Protein AF-0000000069091077 (afdb_homodimer)

InterPro domains:
  IPR003347 JmjC domain [PS51184] (324-476)
  IPR003347 JmjC domain [SM00558] (313-476)
  IPR019734 Tetratricopeptide repeat [PS50005] (134-167)
  IPR041667 Cupin-like domain 8 [PF13621] (221-459)
  IPR050910 JMJD6 family arginine demethylases/lysyl-hydroxylases [PTHR12480] (164-490)

Organism: Magallana gigas (NCBI:txid29159)

Structure (mmCIF, N/CA/C/O backbone):
data_AF-0000000069091077-model_v1
#
loop_
_entity.id
_entity.type
_entity.pdbx_description
1 polymer 'JmjC domain-containing protein'
#
loop_
_atom_site.group_PDB
_atom_site.id
_atom_site.type_symbol
_atom_site.label_atom_id
_atom_site.label_alt_id
_atom_site.label_comp_id
_atom_site.label_asym_id
_atom_site.label_entity_id
_atom_site.label_seq_id
_atom_site.pdbx_PDB_ins_code
_atom_site.Cartn_x
_atom_site.Cartn_y
_atom_site.Cartn_z
_atom_site.occupancy
_atom_site.B_iso_or_equiv
_atom_site.auth_seq_id
_atom_site.auth_comp_id
_atom_site.auth_asym_id
_atom_site.auth_atom_id
_atom_site.pdbx_PDB_model_num
ATOM 1 N N . MET A 1 1 ? 5.691 22.344 3.117 1 28.27 1 MET A N 1
ATOM 2 C CA . MET A 1 1 ? 5.008 21.469 2.176 1 28.27 1 MET A CA 1
ATOM 3 C C . MET A 1 1 ? 4.82 22.156 0.825 1 28.27 1 MET A C 1
ATOM 5 O O . MET A 1 1 ? 4.289 23.25 0.753 1 28.27 1 MET A O 1
ATOM 9 N N . SER A 1 2 ? 5.535 21.812 -0.075 1 30.88 2 SER A N 1
ATOM 10 C CA . SER A 1 2 ? 5.387 22.547 -1.328 1 30.88 2 SER A CA 1
ATOM 11 C C . SER A 1 2 ? 3.928 22.594 -1.771 1 30.88 2 SER A C 1
ATOM 13 O O . SER A 1 2 ? 3.129 21.75 -1.388 1 30.88 2 SER A O 1
ATOM 15 N N . VAL A 1 3 ? 3.486 23.688 -2.383 1 35.28 3 VAL A N 1
ATOM 16 C CA . VAL A 1 3 ? 2.168 23.891 -2.971 1 35.28 3 VAL A CA 1
ATOM 17 C C . VAL A 1 3 ? 1.748 22.641 -3.744 1 35.28 3 VAL A C 1
ATOM 19 O O . VAL A 1 3 ? 0.599 22.203 -3.654 1 35.28 3 VAL A O 1
ATOM 22 N N . CYS A 1 4 ? 2.793 22.062 -4.379 1 33.25 4 CYS A N 1
ATOM 23 C CA . CYS A 1 4 ? 2.482 20.938 -5.25 1 33.25 4 CYS A CA 1
ATOM 24 C C . CYS A 1 4 ? 2.129 19.703 -4.434 1 33.25 4 CYS A C 1
ATOM 26 O O . CYS A 1 4 ? 1.194 18.969 -4.777 1 33.25 4 CYS A O 1
ATOM 28 N N . GLU A 1 5 ? 2.781 19.562 -3.34 1 34.91 5 GLU A N 1
ATOM 29 C CA . GLU A 1 5 ? 2.498 18.375 -2.543 1 34.91 5 GLU A CA 1
ATOM 30 C C . GLU A 1 5 ? 1.211 18.531 -1.741 1 34.91 5 GLU A C 1
ATOM 32 O O . GLU A 1 5 ? 0.481 17.562 -1.521 1 34.91 5 GLU A O 1
ATOM 37 N N . GLN A 1 6 ? 0.861 19.719 -1.329 1 35.22 6 GLN A N 1
ATOM 38 C CA . GLN A 1 6 ? -0.416 20.016 -0.692 1 35.22 6 GLN A CA 1
ATOM 39 C C . GLN A 1 6 ? -1.565 19.922 -1.69 1 35.22 6 GLN A C 1
ATOM 41 O O . GLN A 1 6 ? -2.652 19.453 -1.35 1 35.22 6 GLN A O 1
ATOM 46 N N . GLU A 1 7 ? -1.396 20.375 -2.885 1 38 7 GLU A N 1
ATOM 47 C CA . GLU A 1 7 ? -2.381 20.281 -3.957 1 38 7 GLU A CA 1
ATOM 48 C C . GLU A 1 7 ? -2.666 18.828 -4.324 1 38 7 GLU A C 1
ATOM 50 O O . GLU A 1 7 ? -3.82 18.453 -4.539 1 38 7 GLU A O 1
ATOM 55 N N . GLU A 1 8 ? -1.632 18.062 -4.254 1 37.5 8 GLU A N 1
ATOM 56 C CA . GLU A 1 8 ? -1.834 16.656 -4.582 1 37.5 8 GLU A CA 1
ATOM 57 C C . GLU A 1 8 ? -2.547 15.922 -3.449 1 37.5 8 GLU A C 1
ATOM 59 O O . GLU A 1 8 ? -3.451 15.125 -3.693 1 37.5 8 GLU A O 1
ATOM 64 N N . ALA A 1 9 ? -2.25 16.234 -2.164 1 40.25 9 ALA A N 1
ATOM 65 C CA . ALA A 1 9 ? -3.01 15.648 -1.062 1 40.25 9 ALA A CA 1
ATOM 66 C C . ALA A 1 9 ? -4.453 16.141 -1.062 1 40.25 9 ALA A C 1
ATOM 68 O O . ALA A 1 9 ? -5.383 15.367 -0.851 1 40.25 9 ALA A O 1
ATOM 69 N N . ALA A 1 10 ? -4.664 17.391 -1.339 1 39.47 10 ALA A N 1
ATOM 70 C CA . ALA A 1 10 ? -5.984 18.016 -1.459 1 39.47 10 ALA A CA 1
ATOM 71 C C . ALA A 1 10 ? -6.734 17.469 -2.67 1 39.47 10 ALA A C 1
ATOM 73 O O . ALA A 1 10 ? -7.941 17.219 -2.598 1 39.47 10 ALA A O 1
ATOM 74 N N . GLU A 1 11 ? -6.094 17.375 -3.801 1 41.31 11 GLU A N 1
ATOM 75 C CA . GLU A 1 11 ? -6.781 16.781 -4.945 1 41.31 11 GLU A CA 1
ATOM 76 C C . GLU A 1 11 ? -7.238 15.359 -4.645 1 41.31 11 GLU A C 1
ATOM 78 O O . GLU A 1 11 ? -8.328 14.953 -5.062 1 41.31 11 GLU A O 1
ATOM 83 N N . MET A 1 12 ? -6.52 14.688 -3.799 1 39.19 12 MET A N 1
ATOM 84 C CA . MET A 1 12 ? -6.828 13.289 -3.523 1 39.19 12 MET A CA 1
ATOM 85 C C . MET A 1 12 ? -7.977 13.172 -2.529 1 39.19 12 MET A C 1
ATOM 87 O O . MET A 1 12 ? -8.836 12.297 -2.662 1 39.19 12 MET A O 1
ATOM 91 N N . ILE A 1 13 ? -7.984 14.062 -1.438 1 38.59 13 ILE A N 1
ATOM 92 C CA . ILE A 1 13 ? -9.102 13.969 -0.506 1 38.59 13 ILE A CA 1
ATOM 93 C C . ILE A 1 13 ? -10.336 14.625 -1.116 1 38.59 13 ILE A C 1
ATOM 95 O O . ILE A 1 13 ? -11.469 14.336 -0.717 1 38.59 13 ILE A O 1
ATOM 99 N N . SER A 1 14 ? -10.234 15.602 -1.881 1 35.56 14 SER A N 1
ATOM 100 C CA . SER A 1 14 ? -11.375 16.328 -2.426 1 35.56 14 SER A CA 1
ATOM 101 C C . SER A 1 14 ? -12.383 15.383 -3.064 1 35.56 14 SER A C 1
ATOM 103 O O . SER A 1 14 ? -13.523 15.766 -3.32 1 35.56 14 SER A O 1
ATOM 105 N N . GLU A 1 15 ? -11.805 14.398 -3.805 1 35.25 15 GLU A N 1
ATOM 106 C CA . GLU A 1 15 ? -12.953 13.672 -4.332 1 35.25 15 GLU A CA 1
ATOM 107 C C . GLU A 1 15 ? -13.781 13.062 -3.205 1 35.25 15 GLU A C 1
ATOM 109 O O . GLU A 1 15 ? -14.664 12.234 -3.453 1 35.25 15 GLU A O 1
ATOM 114 N N . TRP A 1 16 ? -13.141 13.227 -2.047 1 28.7 16 TRP A N 1
ATOM 115 C CA . TRP A 1 16 ? -13.898 12.578 -0.982 1 28.7 16 TRP A CA 1
ATOM 116 C C . TRP A 1 16 ? -15.117 13.406 -0.593 1 28.7 16 TRP A C 1
ATOM 118 O O . TRP A 1 16 ? -16.172 12.859 -0.281 1 28.7 16 TRP A O 1
ATOM 128 N N . PRO A 1 17 ? -15.648 14.398 -0.264 1 31.73 17 PRO A N 1
ATOM 129 C CA . PRO A 1 17 ? -16.922 14.5 0.451 1 31.73 17 PRO A CA 1
ATOM 130 C C . PRO A 1 17 ? -18.109 13.992 -0.372 1 31.73 17 PRO A C 1
ATOM 132 O O . PRO A 1 17 ? -18.016 13.914 -1.601 1 31.73 17 PRO A O 1
ATOM 135 N N . VAL A 1 18 ? -19.125 13.555 0.386 1 27.84 18 VAL A N 1
ATOM 136 C CA . VAL A 1 18 ? -20.5 13.078 0.233 1 27.84 18 VAL A CA 1
ATOM 137 C C . VAL A 1 18 ? -21.266 13.992 -0.715 1 27.84 18 VAL A C 1
ATOM 139 O O . VAL A 1 18 ? -21.281 15.211 -0.53 1 27.84 18 VAL A O 1
ATOM 142 N N . ILE A 1 19 ? -21.438 13.516 -1.876 1 25.34 19 ILE A N 1
ATOM 143 C CA . ILE A 1 19 ? -22.5 14.016 -2.748 1 25.34 19 ILE A CA 1
ATOM 144 C C . ILE A 1 19 ? -23.75 14.32 -1.924 1 25.34 19 ILE A C 1
ATOM 146 O O . ILE A 1 19 ? -24.25 13.461 -1.2 1 25.34 19 ILE A O 1
ATOM 150 N N . GLU A 1 20 ? -23.797 15.555 -1.44 1 24.89 20 GLU A N 1
ATOM 151 C CA . GLU A 1 20 ? -25.094 16 -0.967 1 24.89 20 GLU A CA 1
ATOM 152 C C . GLU A 1 20 ? -26.219 15.438 -1.839 1 24.89 20 GLU A C 1
ATOM 154 O O . GLU A 1 20 ? -26.297 15.742 -3.031 1 24.89 20 GLU A O 1
ATOM 159 N N . GLN A 1 21 ? -26.406 14.109 -1.61 1 22.81 21 GLN A N 1
ATOM 160 C CA . GLN A 1 21 ? -27.656 13.672 -2.227 1 22.81 21 GLN A CA 1
ATOM 161 C C . GLN A 1 21 ? -28.781 14.656 -1.935 1 22.81 21 GLN A C 1
ATOM 163 O O . GLN A 1 21 ? -29.078 14.945 -0.772 1 22.81 21 GLN A O 1
ATOM 168 N N . GLU A 1 22 ? -28.812 15.688 -2.77 1 22.3 22 GLU A N 1
ATOM 169 C CA . GLU A 1 22 ? -30.031 16.484 -2.805 1 22.3 22 GLU A CA 1
ATOM 170 C C . GLU A 1 22 ? -31.266 15.602 -2.682 1 22.3 22 GLU A C 1
ATOM 172 O O . GLU A 1 22 ? -31.484 14.711 -3.504 1 22.3 22 GLU A O 1
ATOM 177 N N . VAL A 1 23 ? -31.531 15.219 -1.42 1 22.69 23 VAL A N 1
ATOM 178 C CA . VAL A 1 23 ? -32.844 14.641 -1.173 1 22.69 23 VAL A CA 1
ATOM 179 C C . VAL A 1 23 ? -33.906 15.453 -1.905 1 22.69 23 VAL A C 1
ATOM 181 O O . VAL A 1 23 ? -34.094 16.641 -1.626 1 22.69 23 VAL A O 1
ATOM 184 N N . HIS A 1 24 ? -33.875 15.203 -3.186 1 20.58 24 HIS A N 1
ATOM 185 C CA . HIS A 1 24 ? -35 15.711 -3.949 1 20.58 24 HIS A CA 1
ATOM 186 C C . HIS A 1 24 ? -36.312 15.438 -3.229 1 20.58 24 HIS A C 1
ATOM 188 O O . HIS A 1 24 ? -36.688 14.281 -3.027 1 20.58 24 HIS A O 1
ATOM 194 N N . VAL A 1 25 ? -36.406 16.203 -2.15 1 19.92 25 VAL A N 1
ATOM 195 C CA . VAL A 1 25 ? -37.781 16.188 -1.63 1 19.92 25 VAL A CA 1
ATOM 196 C C . VAL A 1 25 ? -38.781 16.391 -2.771 1 19.92 25 VAL A C 1
ATOM 198 O O . VAL A 1 25 ? -38.688 17.375 -3.502 1 19.92 25 VAL A O 1
ATOM 201 N N . PRO A 1 26 ? -39.188 15.289 -3.162 1 21.16 26 PRO A N 1
ATOM 202 C CA . PRO A 1 26 ? -40.156 15.312 -4.242 1 21.16 26 PRO A CA 1
ATOM 203 C C . PRO A 1 26 ? -41.375 16.219 -3.928 1 21.16 26 PRO A C 1
ATOM 205 O O . PRO A 1 26 ? -42.281 15.812 -3.203 1 21.16 26 PRO A O 1
ATOM 208 N N . VAL A 1 27 ? -41 17.328 -3.281 1 17.03 27 VAL A N 1
ATOM 209 C CA . VAL A 1 27 ? -42.312 17.797 -2.879 1 17.03 27 VAL A CA 1
ATOM 210 C C . VAL A 1 27 ? -43.219 17.844 -4.094 1 17.03 27 VAL A C 1
ATOM 212 O O . VAL A 1 27 ? -44.344 17.328 -4.062 1 17.03 27 VAL A O 1
ATOM 215 N N . LYS A 1 28 ? -43.219 19.078 -4.559 1 17.58 28 LYS A N 1
ATOM 216 C CA . LYS A 1 28 ? -44.438 19.875 -4.574 1 17.58 28 LYS A CA 1
ATOM 217 C C . LYS A 1 28 ? -45.375 19.406 -5.676 1 17.58 28 LYS A C 1
ATOM 219 O O . LYS A 1 28 ? -46.594 19.312 -5.465 1 17.58 28 LYS A O 1
ATOM 224 N N . LYS A 1 29 ? -45.062 19.719 -6.977 1 16.77 29 LYS A N 1
ATOM 225 C CA . LYS A 1 29 ? -45.938 20.594 -7.754 1 16.77 29 LYS A CA 1
ATOM 226 C C . LYS A 1 29 ? -47.094 19.797 -8.352 1 16.77 29 LYS A C 1
ATOM 228 O O . LYS A 1 29 ? -46.906 18.734 -8.938 1 16.77 29 LYS A O 1
ATOM 233 N N . SER A 1 30 ? -48.219 20.281 -8.117 1 15.74 30 SER A N 1
ATOM 234 C CA . SER A 1 30 ? -49.594 19.828 -8.398 1 15.74 30 SER A CA 1
ATOM 235 C C . SER A 1 30 ? -49.844 19.719 -9.898 1 15.74 30 SER A C 1
ATOM 237 O O . SER A 1 30 ? -50.469 18.781 -10.359 1 15.74 30 SER A O 1
ATOM 239 N N . SER A 1 31 ? -49.719 20.953 -10.602 1 15.88 31 SER A N 1
ATOM 240 C CA . SER A 1 31 ? -50.969 21.297 -11.312 1 15.88 31 SER A CA 1
ATOM 241 C C . SER A 1 31 ? -51.156 20.391 -12.531 1 15.88 31 SER A C 1
ATOM 243 O O . SER A 1 31 ? -50.219 19.75 -12.992 1 15.88 31 SER A O 1
ATOM 245 N N . ASN A 1 32 ? -52.281 20.844 -13.375 1 15.41 32 ASN A N 1
ATOM 246 C CA . ASN A 1 32 ? -53.438 20.375 -14.109 1 15.41 32 ASN A CA 1
ATOM 247 C C . ASN A 1 32 ? -53.062 19.922 -15.523 1 15.41 32 ASN A C 1
ATOM 249 O O . ASN A 1 32 ? -53.344 18.797 -15.922 1 15.41 32 ASN A O 1
ATOM 253 N N . SER A 1 33 ? -53.406 20.922 -16.578 1 15.84 33 SER A N 1
ATOM 254 C CA . SER A 1 33 ? -54.438 20.656 -17.562 1 15.84 33 SER A CA 1
ATOM 255 C C . SER A 1 33 ? -53.875 19.891 -18.766 1 15.84 33 SER A C 1
ATOM 257 O O . SER A 1 33 ? -52.656 19.797 -18.922 1 15.84 33 SER A O 1
ATOM 259 N N . VAL A 1 34 ? -54.531 20.297 -20 1 15.7 34 VAL A N 1
ATOM 260 C CA . VAL A 1 34 ? -55.344 19.594 -20.984 1 15.7 34 VAL A CA 1
ATOM 261 C C . VAL A 1 34 ? -54.438 19.141 -22.156 1 15.7 34 VAL A C 1
ATOM 263 O O . VAL A 1 34 ? -54.438 17.969 -22.5 1 15.7 34 VAL A O 1
ATOM 266 N N . HIS A 1 35 ? -54.562 19.984 -23.281 1 15.2 35 HIS A N 1
ATOM 267 C CA . HIS A 1 35 ? -55.219 19.484 -24.469 1 15.2 35 HIS A CA 1
ATOM 268 C C . HIS A 1 35 ? -54.25 18.781 -25.406 1 15.2 35 HIS A C 1
ATOM 270 O O . HIS A 1 35 ? -54.469 17.641 -25.812 1 15.2 35 HIS A O 1
ATOM 276 N N . LEU A 1 36 ? -53.844 19.547 -26.5 1 15.49 36 LEU A N 1
ATOM 277 C CA . LEU A 1 36 ? -54.312 19.312 -27.859 1 15.49 36 LEU A CA 1
ATOM 278 C C . LEU A 1 36 ? -53.375 18.391 -28.625 1 15.49 36 LEU A C 1
ATOM 280 O O . LEU A 1 36 ? -52.25 18.188 -28.203 1 15.49 36 LEU A O 1
ATOM 284 N N . THR A 1 37 ? -53.25 18.797 -29.922 1 14.95 37 THR A N 1
ATOM 285 C CA . THR A 1 37 ? -53.562 18.172 -31.203 1 14.95 37 THR A CA 1
ATOM 286 C C . THR A 1 37 ? -52.375 17.344 -31.703 1 14.95 37 THR A C 1
ATOM 288 O O . THR A 1 37 ? -51.281 17.469 -31.188 1 14.95 37 THR A O 1
ATOM 291 N N . LYS A 1 38 ? -52.375 17.344 -33.031 1 15.23 38 LYS A N 1
ATOM 292 C CA . LYS A 1 38 ? -52.406 16.328 -34.094 1 15.23 38 LYS A CA 1
ATOM 293 C C . LYS A 1 38 ? -51 15.914 -34.5 1 15.23 38 LYS A C 1
ATOM 295 O O . LYS A 1 38 ? -50.812 15.023 -35.312 1 15.23 38 LYS A O 1
ATOM 300 N N . ARG A 1 39 ? -50.125 16.891 -34.25 1 15.41 39 ARG A N 1
ATOM 301 C CA . ARG A 1 39 ? -49.375 16.922 -35.5 1 15.41 39 ARG A CA 1
ATOM 302 C C . ARG A 1 39 ? -48.75 15.578 -35.812 1 15.41 39 ARG A C 1
ATOM 304 O O . ARG A 1 39 ? -48.469 14.797 -34.875 1 15.41 39 ARG A O 1
ATOM 311 N N . LYS A 1 40 ? -48.375 15.602 -37.156 1 16.27 40 LYS A N 1
ATOM 312 C CA . LYS A 1 40 ? -48.094 14.789 -38.344 1 16.27 40 LYS A CA 1
ATOM 313 C C . LYS A 1 40 ? -46.875 13.906 -38.156 1 16.27 40 LYS A C 1
ATOM 315 O O . LYS A 1 40 ? -45.938 14.273 -37.438 1 16.27 40 LYS A O 1
ATOM 320 N N . HIS A 1 41 ? -47 12.781 -38.656 1 16.3 41 HIS A N 1
ATOM 321 C CA . HIS A 1 41 ? -46.438 11.438 -38.656 1 16.3 41 HIS A CA 1
ATOM 322 C C . HIS A 1 41 ? -45.031 11.438 -39.188 1 16.3 41 HIS A C 1
ATOM 324 O O . HIS A 1 41 ? -44.406 10.375 -39.281 1 16.3 41 HIS A O 1
ATOM 330 N N . LYS A 1 42 ? -44.75 12.547 -40.031 1 17.59 42 LYS A N 1
ATOM 331 C CA . LYS A 1 42 ? -43.875 12.062 -41.094 1 17.59 42 LYS A CA 1
ATOM 332 C C . LYS A 1 42 ? -42.656 11.352 -40.5 1 17.59 42 LYS A C 1
ATOM 334 O O . LYS A 1 42 ? -41.938 11.906 -39.656 1 17.59 42 LYS A O 1
ATOM 339 N N . VAL A 1 43 ? -42.594 10.117 -40.781 1 18.14 43 VAL A N 1
ATOM 340 C CA . VAL A 1 43 ? -41.844 8.945 -40.344 1 18.14 43 VAL A CA 1
ATOM 341 C C . VAL A 1 43 ? -40.375 9.086 -40.75 1 18.14 43 VAL A C 1
ATOM 343 O O . VAL A 1 43 ? -39.562 8.164 -40.562 1 18.14 43 VAL A O 1
ATOM 346 N N . GLU A 1 44 ? -40.031 10.195 -41.594 1 19.33 44 GLU A N 1
ATOM 347 C CA . GLU A 1 44 ? -38.844 9.844 -42.344 1 19.33 44 GLU A CA 1
ATOM 348 C C . GLU A 1 44 ? -37.719 9.352 -41.406 1 19.33 44 GLU A C 1
ATOM 350 O O . GLU A 1 44 ? -37.375 10.047 -40.438 1 19.33 44 GLU A O 1
ATOM 355 N N . GLU A 1 45 ? -37.625 8.07 -41.406 1 19.39 45 GLU A N 1
ATOM 356 C CA . GLU A 1 45 ? -36.844 7.23 -40.5 1 19.39 45 GLU A CA 1
ATOM 357 C C . GLU A 1 45 ? -35.344 7.496 -40.656 1 19.39 45 GLU A C 1
ATOM 359 O O . GLU A 1 45 ? -34.719 6.969 -41.594 1 19.39 45 GLU A O 1
ATOM 364 N N . GLU A 1 46 ? -34.969 8.695 -41.219 1 20.27 46 GLU A N 1
ATOM 365 C CA . GLU A 1 46 ? -33.531 8.742 -41.469 1 20.27 46 GLU A CA 1
ATOM 366 C C . GLU A 1 46 ? -32.719 8.156 -40.312 1 20.27 46 GLU A C 1
ATOM 368 O O . GLU A 1 46 ? -32.875 8.609 -39.188 1 20.27 46 GLU A O 1
ATOM 373 N N . ASN A 1 47 ? -32.5 6.922 -40.5 1 20.5 47 ASN A N 1
ATOM 374 C CA . ASN A 1 47 ? -31.812 6.078 -39.531 1 20.5 47 ASN A CA 1
ATOM 375 C C . ASN A 1 47 ? -30.453 6.648 -39.156 1 20.5 47 ASN A C 1
ATOM 377 O O . ASN A 1 47 ? -29.5 6.594 -39.938 1 20.5 47 ASN A O 1
ATOM 381 N N . ASP A 1 48 ? -30.359 7.934 -39.031 1 20.7 48 ASP A N 1
ATOM 382 C CA . ASP A 1 48 ? -29.094 8.531 -38.594 1 20.7 48 ASP A CA 1
ATOM 383 C C . ASP A 1 48 ? -28.453 7.703 -37.5 1 20.7 48 ASP A C 1
ATOM 385 O O . ASP A 1 48 ? -28.969 7.637 -36.375 1 20.7 48 ASP A O 1
ATOM 389 N N . VAL A 1 49 ? -27.875 6.629 -37.969 1 22.41 49 VAL A N 1
ATOM 390 C CA . VAL A 1 49 ? -27.188 5.742 -37.031 1 22.41 49 VAL A CA 1
ATOM 391 C C . VAL A 1 49 ? -26.234 6.559 -36.156 1 22.41 49 VAL A C 1
ATOM 393 O O . VAL A 1 49 ? -25.25 7.113 -36.625 1 22.41 49 VAL A O 1
ATOM 396 N N . GLN A 1 50 ? -26.75 7.504 -35.5 1 21.73 50 GLN A N 1
ATOM 397 C CA . GLN A 1 50 ? -26.031 8.297 -34.5 1 21.73 50 GLN A CA 1
ATOM 398 C C . GLN A 1 50 ? -25.062 7.434 -33.719 1 21.73 50 GLN A C 1
ATOM 400 O O . GLN A 1 50 ? -25.484 6.469 -33.062 1 21.73 50 GLN A O 1
ATOM 405 N N . SER A 1 51 ? -23.969 7.324 -34.344 1 20.94 51 SER A N 1
ATOM 406 C CA . SER A 1 51 ? -22.828 6.633 -33.781 1 20.94 51 SER A CA 1
ATOM 407 C C . SER A 1 51 ? -22.672 6.973 -32.281 1 20.94 51 SER A C 1
ATOM 409 O O . SER A 1 51 ? -22.406 8.117 -31.938 1 20.94 51 SER A O 1
ATOM 411 N N . PHE A 1 52 ? -23.703 6.641 -31.641 1 19.72 52 PHE A N 1
ATOM 412 C CA . PHE A 1 52 ? -23.641 6.777 -30.188 1 19.72 52 PHE A CA 1
ATOM 413 C C . PHE A 1 52 ? -22.312 6.25 -29.656 1 19.72 52 PHE A C 1
ATOM 415 O O . PHE A 1 52 ? -22.078 5.039 -29.641 1 19.72 52 PHE A O 1
ATOM 422 N N . LYS A 1 53 ? -21.312 6.859 -30.078 1 23.08 53 LYS A N 1
ATOM 423 C CA . LYS A 1 53 ? -20.094 6.629 -29.297 1 23.08 53 LYS A CA 1
ATOM 424 C C . LYS A 1 53 ? -20.391 6.512 -27.812 1 23.08 53 LYS A C 1
ATOM 426 O O . LYS A 1 53 ? -20.875 7.465 -27.188 1 23.08 53 LYS A O 1
ATOM 431 N N . THR A 1 54 ? -20.922 5.473 -27.578 1 20.53 54 THR A N 1
ATOM 432 C CA . THR A 1 54 ? -21.188 5.32 -26.141 1 20.53 54 THR A CA 1
ATOM 433 C C . THR A 1 54 ? -20.062 5.941 -25.328 1 20.53 54 THR A C 1
ATOM 435 O O . THR A 1 54 ? -18.891 5.566 -25.469 1 20.53 54 THR A O 1
ATOM 438 N N . LYS A 1 55 ? -20.062 7.23 -25.156 1 25.11 55 LYS A N 1
ATOM 439 C CA . LYS A 1 55 ? -19.328 7.75 -24 1 25.11 55 LYS A CA 1
ATOM 440 C C . LYS A 1 55 ? -19.203 6.695 -22.906 1 25.11 55 LYS A C 1
ATOM 442 O O . LYS A 1 55 ? -20.203 6.219 -22.391 1 25.11 55 LYS A O 1
ATOM 447 N N . ARG A 1 56 ? -18.234 6.055 -23.188 1 23.73 56 ARG A N 1
ATOM 448 C CA . ARG A 1 56 ? -18 5.113 -22.094 1 23.73 56 ARG A CA 1
ATOM 449 C C . ARG A 1 56 ? -18.484 5.68 -20.766 1 23.73 56 ARG A C 1
ATOM 451 O O . ARG A 1 56 ? -18.062 6.77 -20.359 1 23.73 56 ARG A O 1
ATOM 458 N N . ALA A 1 57 ? -19.719 5.578 -20.562 1 24.03 57 ALA A N 1
ATOM 459 C CA . ALA A 1 57 ? -20.266 5.879 -19.25 1 24.03 57 ALA A CA 1
ATOM 460 C C . ALA A 1 57 ? -19.188 5.84 -18.172 1 24.03 57 ALA A C 1
ATOM 462 O O . ALA A 1 57 ? -18.484 4.832 -18.016 1 24.03 57 ALA A O 1
ATOM 463 N N . HIS A 1 58 ? -18.453 6.785 -18.109 1 24.84 58 HIS A N 1
ATOM 464 C CA . HIS A 1 58 ? -17.781 7.043 -16.828 1 24.84 58 HIS A CA 1
ATOM 465 C C . HIS A 1 58 ? -18.625 6.527 -15.664 1 24.84 58 HIS A C 1
ATOM 467 O O . HIS A 1 58 ? -19.516 7.219 -15.18 1 24.84 58 HIS A O 1
ATOM 473 N N . THR A 1 59 ? -19.234 5.391 -15.977 1 26.17 59 THR A N 1
ATOM 474 C CA . THR A 1 59 ? -19.891 4.836 -14.797 1 26.17 59 THR A CA 1
ATOM 475 C C . THR A 1 59 ? -19.219 5.324 -13.523 1 26.17 59 THR A C 1
ATOM 477 O O . THR A 1 59 ? -18.016 5.152 -13.344 1 26.17 59 THR A O 1
ATOM 480 N N . LEU A 1 60 ? -19.625 6.332 -13.086 1 28.38 60 LEU A N 1
ATOM 481 C CA . LEU A 1 60 ? -19.406 6.645 -11.68 1 28.38 60 LEU A CA 1
ATOM 482 C C . LEU A 1 60 ? -19.125 5.375 -10.875 1 28.38 60 LEU A C 1
ATOM 484 O O . LEU A 1 60 ? -20.062 4.617 -10.57 1 28.38 60 LEU A O 1
ATOM 488 N N . CYS A 1 61 ? -18.297 4.574 -11.477 1 29.17 61 CYS A N 1
ATOM 489 C CA . CYS A 1 61 ? -17.859 3.393 -10.742 1 29.17 61 CYS A CA 1
ATOM 490 C C . CYS A 1 61 ? -18.062 3.566 -9.242 1 29.17 61 CYS A C 1
ATOM 492 O O . CYS A 1 61 ? -17.422 4.41 -8.617 1 29.17 61 CYS A O 1
ATOM 494 N N . THR A 1 62 ? -19.125 3.656 -8.883 1 34.66 62 THR A N 1
ATOM 495 C CA . THR A 1 62 ? -19.266 3.303 -7.473 1 34.66 62 THR A CA 1
ATOM 496 C C . THR A 1 62 ? -18.047 2.514 -6.984 1 34.66 62 THR A C 1
ATOM 498 O O . THR A 1 62 ? -17.797 1.4 -7.453 1 34.66 62 THR A O 1
ATOM 501 N N . SER A 1 63 ? -16.844 3.021 -7.191 1 40.31 63 SER A N 1
ATOM 502 C CA . SER A 1 63 ? -15.477 2.598 -6.926 1 40.31 63 SER A CA 1
ATOM 503 C C . SER A 1 63 ? -15.438 1.426 -5.953 1 40.31 63 SER A C 1
ATOM 505 O O . SER A 1 63 ? -15.367 1.624 -4.738 1 40.31 63 SER A O 1
ATOM 507 N N . ASN A 1 64 ? -16.344 0.599 -6.094 1 47.66 64 ASN A N 1
ATOM 508 C CA . ASN A 1 64 ? -16.266 -0.608 -5.281 1 47.66 64 ASN A CA 1
ATOM 509 C C . ASN A 1 64 ? -14.867 -1.217 -5.324 1 47.66 64 ASN A C 1
ATOM 511 O O . ASN A 1 64 ? -14.516 -1.907 -6.281 1 47.66 64 ASN A O 1
ATOM 515 N N . PHE A 1 65 ? -13.945 -0.589 -4.953 1 60.16 65 PHE A N 1
ATOM 516 C CA . PHE A 1 65 ? -12.57 -1.054 -4.82 1 60.16 65 PHE A CA 1
ATOM 517 C C . PHE A 1 65 ? -12.523 -2.463 -4.242 1 60.16 65 PHE A C 1
ATOM 519 O O . PHE A 1 65 ? -12.938 -2.686 -3.104 1 60.16 65 PHE A O 1
ATOM 526 N N . GLU A 1 66 ? -12.617 -3.5 -5.164 1 81.62 66 GLU A N 1
ATOM 527 C CA . GLU A 1 66 ? -12.414 -4.883 -4.734 1 81.62 66 GLU A CA 1
ATOM 528 C C . GLU A 1 66 ? -10.992 -5.09 -4.215 1 81.62 66 GLU A C 1
ATOM 530 O O . GLU A 1 66 ? -10.031 -4.555 -4.773 1 81.62 66 GLU A O 1
ATOM 535 N N . GLU A 1 67 ? -11 -5.672 -3.029 1 90.56 67 GLU A N 1
ATOM 536 C CA . GLU A 1 67 ? -9.703 -6.031 -2.455 1 90.56 67 GLU A CA 1
ATOM 537 C C . GLU A 1 67 ? -8.961 -7.027 -3.346 1 90.56 67 GLU A C 1
ATOM 539 O O . GLU A 1 67 ? -9.531 -8.039 -3.758 1 90.56 67 GLU A O 1
ATOM 544 N N . PRO A 1 68 ? -7.812 -6.668 -3.736 1 92.69 68 PRO A N 1
ATOM 545 C CA . PRO A 1 68 ? -7.066 -7.582 -4.602 1 92.69 68 PRO A CA 1
ATOM 546 C C . PRO A 1 68 ? -6.652 -8.867 -3.887 1 92.69 68 PRO A C 1
ATOM 548 O O . PRO A 1 68 ? -6.391 -8.852 -2.68 1 92.69 68 PRO A O 1
ATOM 551 N N . LEU A 1 69 ? -6.59 -9.922 -4.664 1 95.75 69 LEU A N 1
ATOM 552 C CA . LEU A 1 69 ? -5.977 -11.141 -4.156 1 95.75 69 LEU A CA 1
ATOM 553 C C . LEU A 1 69 ? -4.473 -10.953 -3.971 1 95.75 69 LEU A C 1
ATOM 555 O O . LEU A 1 69 ? -3.904 -9.961 -4.426 1 95.75 69 LEU A O 1
ATOM 559 N N . VAL A 1 70 ? -3.855 -11.852 -3.348 1 97.12 70 VAL A N 1
ATOM 560 C CA . VAL A 1 70 ? -2.492 -11.703 -2.846 1 97.12 70 VAL A CA 1
ATOM 561 C C . VAL A 1 70 ? -1.537 -11.453 -4.008 1 97.12 70 VAL A C 1
ATOM 563 O O . VAL A 1 70 ? -0.614 -10.641 -3.898 1 97.12 70 VAL A O 1
ATOM 566 N N . LYS A 1 71 ? -1.647 -12.133 -5.094 1 94.31 71 LYS A N 1
ATOM 567 C CA . LYS A 1 71 ? -0.709 -12.008 -6.203 1 94.31 71 LYS A CA 1
ATOM 568 C C . LYS A 1 71 ? -0.687 -10.578 -6.742 1 94.31 71 LYS A C 1
ATOM 570 O O . LYS A 1 71 ? 0.384 -10 -6.945 1 94.31 71 LYS A O 1
ATOM 575 N N . VAL A 1 72 ? -1.829 -10.055 -6.934 1 93.25 72 VAL A N 1
ATOM 576 C CA . VAL A 1 72 ? -1.95 -8.695 -7.438 1 93.25 72 VAL A CA 1
ATOM 577 C C . VAL A 1 72 ? -1.441 -7.707 -6.391 1 93.25 72 VAL A C 1
ATOM 579 O O . VAL A 1 72 ? -0.721 -6.762 -6.723 1 93.25 72 VAL A O 1
ATOM 582 N N . ALA A 1 73 ? -1.836 -7.918 -5.16 1 94.94 73 ALA A N 1
ATOM 583 C CA . ALA A 1 73 ? -1.423 -7.031 -4.074 1 94.94 73 ALA A CA 1
ATOM 584 C C . ALA A 1 73 ? 0.098 -6.984 -3.953 1 94.94 73 ALA A C 1
ATOM 586 O O . ALA A 1 73 ? 0.685 -5.906 -3.855 1 94.94 73 ALA A O 1
ATOM 587 N N . VAL A 1 74 ? 0.712 -8.148 -3.984 1 96.25 74 VAL A N 1
ATOM 588 C CA . VAL A 1 74 ? 2.162 -8.234 -3.834 1 96.25 74 VAL A CA 1
ATOM 589 C C . VAL A 1 74 ? 2.844 -7.609 -5.051 1 96.25 74 VAL A C 1
ATOM 591 O O . VAL A 1 74 ? 3.84 -6.895 -4.914 1 96.25 74 VAL A O 1
ATOM 594 N N . ALA A 1 75 ? 2.318 -7.914 -6.207 1 93.94 75 ALA A N 1
ATOM 595 C CA . ALA A 1 75 ? 2.902 -7.34 -7.418 1 93.94 75 ALA A CA 1
ATOM 596 C C . ALA A 1 75 ? 2.889 -5.816 -7.363 1 93.94 75 ALA A C 1
ATOM 598 O O . ALA A 1 75 ? 3.898 -5.168 -7.656 1 93.94 75 ALA A O 1
ATOM 599 N N . LYS A 1 76 ? 1.793 -5.215 -6.984 1 90.44 76 LYS A N 1
ATOM 600 C CA . LYS A 1 76 ? 1.67 -3.766 -6.871 1 90.44 76 LYS A CA 1
ATOM 601 C C . LYS A 1 76 ? 2.615 -3.217 -5.805 1 90.44 76 LYS A C 1
ATOM 603 O O . LYS A 1 76 ? 3.262 -2.188 -6.016 1 90.44 76 LYS A O 1
ATOM 608 N N . TRP A 1 77 ? 2.658 -3.822 -4.734 1 93.25 77 TRP A N 1
ATOM 609 C CA . TRP A 1 77 ? 3.52 -3.41 -3.633 1 93.25 77 TRP A CA 1
ATOM 610 C C . TRP A 1 77 ? 4.988 -3.447 -4.043 1 93.25 77 TRP A C 1
ATOM 612 O O . TRP A 1 77 ? 5.742 -2.512 -3.768 1 93.25 77 TRP A O 1
ATOM 622 N N . TRP A 1 78 ? 5.355 -4.598 -4.648 1 93.12 78 TRP A N 1
ATOM 623 C CA . TRP A 1 78 ? 6.742 -4.785 -5.051 1 93.12 78 TRP A CA 1
ATOM 624 C C . TRP A 1 78 ? 7.172 -3.717 -6.051 1 93.12 78 TRP A C 1
ATOM 626 O O . TRP A 1 78 ? 8.297 -3.223 -5.996 1 93.12 78 TRP A O 1
ATOM 636 N N . ARG A 1 79 ? 6.34 -3.365 -6.918 1 89.5 79 ARG A N 1
ATOM 637 C CA . ARG A 1 79 ? 6.621 -2.35 -7.926 1 89.5 79 ARG A CA 1
ATOM 638 C C . ARG A 1 79 ? 6.969 -1.015 -7.273 1 89.5 79 ARG A C 1
ATOM 640 O O . ARG A 1 79 ? 7.742 -0.231 -7.828 1 89.5 79 ARG A O 1
ATOM 647 N N . ARG A 1 80 ? 6.477 -0.791 -6.109 1 86.81 80 ARG A N 1
ATOM 648 C CA . ARG A 1 80 ? 6.641 0.49 -5.43 1 86.81 80 ARG A CA 1
ATOM 649 C C . ARG A 1 80 ? 7.91 0.497 -4.582 1 86.81 80 ARG A C 1
ATOM 651 O O . ARG A 1 80 ? 8.273 1.528 -4.016 1 86.81 80 ARG A O 1
ATOM 658 N N . GLN A 1 81 ? 8.523 -0.645 -4.492 1 89.69 81 GLN A N 1
ATOM 659 C CA . GLN A 1 81 ? 9.75 -0.688 -3.713 1 89.69 81 GLN A CA 1
ATOM 660 C C . GLN A 1 81 ? 10.891 0.01 -4.445 1 89.69 81 GLN A C 1
ATOM 662 O O . GLN A 1 81 ? 10.93 0.019 -5.68 1 89.69 81 GLN A O 1
ATOM 667 N N . PRO A 1 82 ? 11.836 0.634 -3.672 1 86.81 82 PRO A N 1
ATOM 668 C CA . PRO A 1 82 ? 12.992 1.271 -4.305 1 86.81 82 PRO A CA 1
ATOM 669 C C . PRO A 1 82 ? 13.836 0.289 -5.109 1 86.81 82 PRO A C 1
ATOM 671 O O . PRO A 1 82 ? 13.906 -0.894 -4.77 1 86.81 82 PRO A O 1
ATOM 674 N N . GLU A 1 83 ? 14.5 0.75 -6.09 1 88.38 83 GLU A N 1
ATOM 675 C CA . GLU A 1 83 ? 15.328 -0.076 -6.965 1 88.38 83 GLU A CA 1
ATOM 676 C C . GLU A 1 83 ? 16.453 -0.744 -6.184 1 88.38 83 GLU A C 1
ATOM 678 O O . GLU A 1 83 ? 16.844 -1.873 -6.488 1 88.38 83 GLU A O 1
ATOM 683 N N . GLU A 1 84 ? 16.922 -0.039 -5.246 1 89.31 84 GLU A N 1
ATOM 684 C CA . GLU A 1 84 ? 18 -0.584 -4.441 1 89.31 84 GLU A CA 1
ATOM 685 C C . GLU A 1 84 ? 17.562 -1.844 -3.699 1 89.31 84 GLU A C 1
ATOM 687 O O . GLU A 1 84 ? 18.359 -2.775 -3.529 1 89.31 84 GLU A O 1
ATOM 692 N N . VAL A 1 85 ? 16.391 -1.829 -3.293 1 90.44 85 VAL A N 1
ATOM 693 C CA . VAL A 1 85 ? 15.844 -2.994 -2.605 1 90.44 85 VAL A CA 1
ATOM 694 C C . VAL A 1 85 ? 15.711 -4.156 -3.586 1 90.44 85 VAL A C 1
ATOM 696 O O . VAL A 1 85 ? 16.094 -5.285 -3.275 1 90.44 85 VAL A O 1
ATOM 699 N N . LYS A 1 86 ? 15.195 -3.896 -4.695 1 89.94 86 LYS A N 1
ATOM 700 C CA . LYS A 1 86 ? 15.023 -4.926 -5.719 1 89.94 86 LYS A CA 1
ATOM 701 C C . LYS A 1 86 ? 16.359 -5.527 -6.125 1 89.94 86 LYS A C 1
ATOM 703 O O . LYS A 1 86 ? 16.484 -6.746 -6.25 1 89.94 86 LYS A O 1
ATOM 708 N N . ASN A 1 87 ? 17.312 -4.672 -6.211 1 90.5 87 ASN A N 1
ATOM 709 C CA . ASN A 1 87 ? 18.656 -5.121 -6.582 1 90.5 87 ASN A CA 1
ATOM 710 C C . ASN A 1 87 ? 19.266 -6 -5.496 1 90.5 87 ASN A C 1
ATOM 712 O O . ASN A 1 87 ? 20.016 -6.938 -5.797 1 90.5 87 ASN A O 1
ATOM 716 N N . HIS A 1 88 ? 18.953 -5.633 -4.367 1 91.88 88 HIS A N 1
ATOM 717 C CA . HIS A 1 88 ? 19.469 -6.395 -3.232 1 91.88 88 HIS A CA 1
ATOM 718 C C . HIS A 1 88 ? 19.016 -7.848 -3.297 1 91.88 88 HIS A C 1
ATOM 720 O O . HIS A 1 88 ? 19.766 -8.75 -2.916 1 91.88 88 HIS A O 1
ATOM 726 N N . TYR A 1 89 ? 17.828 -8.07 -3.801 1 92.12 89 TYR A N 1
ATOM 727 C CA . TYR A 1 89 ? 17.266 -9.414 -3.764 1 92.12 89 TYR A CA 1
ATOM 728 C C . TYR A 1 89 ? 17.406 -10.102 -5.117 1 92.12 89 TYR A C 1
ATOM 730 O O . TYR A 1 89 ? 16.875 -11.195 -5.324 1 92.12 89 TYR A O 1
ATOM 738 N N . THR A 1 90 ? 18.062 -9.523 -6.004 1 87.12 90 THR A N 1
ATOM 739 C CA . THR A 1 90 ? 18.172 -10.055 -7.359 1 87.12 90 THR A CA 1
ATOM 740 C C . THR A 1 90 ? 18.734 -11.469 -7.34 1 87.12 90 THR A C 1
ATOM 742 O O . THR A 1 90 ? 18.25 -12.352 -8.047 1 87.12 90 THR A O 1
ATOM 745 N N . ASP A 1 91 ? 19.703 -11.672 -6.488 1 87.62 91 ASP A N 1
ATOM 746 C CA . ASP A 1 91 ? 20.359 -12.977 -6.434 1 87.62 91 ASP A CA 1
ATOM 747 C C . ASP A 1 91 ? 19.469 -14.008 -5.727 1 87.62 91 ASP A C 1
ATOM 749 O O . ASP A 1 91 ? 19.672 -15.211 -5.887 1 87.62 91 ASP A O 1
ATOM 753 N N . ASN A 1 92 ? 18.516 -13.531 -4.977 1 88.5 92 ASN A N 1
ATOM 754 C CA . ASN A 1 92 ? 17.609 -14.414 -4.246 1 88.5 92 ASN A CA 1
ATOM 755 C C . ASN A 1 92 ? 16.422 -14.828 -5.102 1 88.5 92 ASN A C 1
ATOM 757 O O . ASN A 1 92 ? 15.711 -15.781 -4.77 1 88.5 92 ASN A O 1
ATOM 761 N N . LEU A 1 93 ? 16.219 -14.156 -6.168 1 88.06 93 LEU A N 1
ATOM 762 C CA . LEU A 1 93 ? 15.062 -14.406 -7.012 1 88.06 93 LEU A CA 1
ATOM 763 C C . LEU A 1 93 ? 15.414 -15.359 -8.148 1 88.06 93 LEU A C 1
ATOM 765 O O . LEU A 1 93 ? 16.562 -15.406 -8.594 1 88.06 93 LEU A O 1
ATOM 769 N N . PRO A 1 94 ? 14.383 -16.141 -8.602 1 85 94 PRO A N 1
ATOM 770 C CA . PRO A 1 94 ? 14.648 -17.047 -9.727 1 85 94 PRO A CA 1
ATOM 771 C C . PRO A 1 94 ? 15.008 -16.297 -11.008 1 85 94 PRO A C 1
ATOM 773 O O . PRO A 1 94 ? 14.461 -15.227 -11.273 1 85 94 PRO A O 1
ATOM 776 N N . CYS A 1 95 ? 15.945 -16.859 -11.625 1 83.44 95 CYS A N 1
ATOM 777 C CA . CYS A 1 95 ? 16.281 -16.312 -12.938 1 83.44 95 CYS A CA 1
ATOM 778 C C . CYS A 1 95 ? 15.273 -16.781 -13.984 1 83.44 95 CYS A C 1
ATOM 780 O O . CYS A 1 95 ? 15.477 -17.812 -14.633 1 83.44 95 CYS A O 1
ATOM 782 N N . SER A 1 96 ? 14.172 -16.156 -14.102 1 88.62 96 SER A N 1
ATOM 783 C CA . SER A 1 96 ? 13.07 -16.547 -14.977 1 88.62 96 SER A CA 1
ATOM 784 C C . SER A 1 96 ? 12.352 -15.32 -15.539 1 88.62 96 SER A C 1
ATOM 786 O O . SER A 1 96 ? 12.328 -14.258 -14.906 1 88.62 96 SER A O 1
ATOM 788 N N . GLU A 1 97 ? 11.852 -15.523 -16.672 1 85.56 97 GLU A N 1
ATOM 789 C CA . GLU A 1 97 ? 11.016 -14.484 -17.266 1 85.56 97 GLU A CA 1
ATOM 790 C C . GLU A 1 97 ? 9.531 -14.773 -17.031 1 85.56 97 GLU A C 1
ATOM 792 O O . GLU A 1 97 ? 8.672 -13.969 -17.391 1 85.56 97 GLU A O 1
ATOM 797 N N . ASN A 1 98 ? 9.344 -15.914 -16.438 1 90 98 ASN A N 1
ATOM 798 C CA . ASN A 1 98 ? 7.973 -16.266 -16.094 1 90 98 ASN A CA 1
ATOM 799 C C . ASN A 1 98 ? 7.477 -15.477 -14.891 1 90 98 ASN A C 1
ATOM 801 O O . ASN A 1 98 ? 8.047 -15.578 -13.805 1 90 98 ASN A O 1
ATOM 805 N N . SER A 1 99 ? 6.457 -14.789 -15.031 1 89.88 99 SER A N 1
ATOM 806 C CA . SER A 1 99 ? 5.965 -13.875 -14.008 1 89.88 99 SER A CA 1
ATOM 807 C C . SER A 1 99 ? 5.527 -14.633 -12.758 1 89.88 99 SER A C 1
ATOM 809 O O . SER A 1 99 ? 5.734 -14.164 -11.633 1 89.88 99 SER A O 1
ATOM 811 N N . ASP A 1 100 ? 4.91 -15.75 -12.984 1 91.31 100 ASP A N 1
ATOM 812 C CA . ASP A 1 100 ? 4.441 -16.531 -11.836 1 91.31 100 ASP A CA 1
ATOM 813 C C . ASP A 1 100 ? 5.617 -17.016 -10.992 1 91.31 100 ASP A C 1
ATOM 815 O O . ASP A 1 100 ? 5.559 -16.984 -9.758 1 91.31 100 ASP A O 1
ATOM 819 N N . THR A 1 101 ? 6.602 -17.422 -11.633 1 93.56 101 THR A N 1
ATOM 820 C CA . THR A 1 101 ? 7.789 -17.922 -10.938 1 93.56 101 THR A CA 1
ATOM 821 C C . THR A 1 101 ? 8.477 -16.812 -10.172 1 93.56 101 THR A C 1
ATOM 823 O O . THR A 1 101 ? 8.852 -16.984 -9.008 1 93.56 101 THR A O 1
ATOM 826 N N . VAL A 1 102 ? 8.602 -15.742 -10.789 1 93.06 102 VAL A N 1
ATOM 827 C CA . VAL A 1 102 ? 9.258 -14.602 -10.164 1 93.06 102 VAL A CA 1
ATOM 828 C C . VAL A 1 102 ? 8.438 -14.125 -8.969 1 93.06 102 VAL A C 1
ATOM 830 O O . VAL A 1 102 ? 8.992 -13.883 -7.887 1 93.06 102 VAL A O 1
ATOM 833 N N . LEU A 1 103 ? 7.219 -14 -9.188 1 94.19 103 LEU A N 1
ATOM 834 C CA . LEU A 1 103 ? 6.34 -13.539 -8.117 1 94.19 103 LEU A CA 1
ATOM 835 C C . LEU A 1 103 ? 6.379 -14.5 -6.934 1 94.19 103 LEU A C 1
ATOM 837 O O . LEU A 1 103 ? 6.328 -14.07 -5.777 1 94.19 103 LEU A O 1
ATOM 841 N N . ALA A 1 104 ? 6.363 -15.719 -7.258 1 94.06 104 ALA A N 1
ATOM 842 C CA . ALA A 1 104 ? 6.484 -16.703 -6.184 1 94.06 104 ALA A CA 1
ATOM 843 C C . ALA A 1 104 ? 7.773 -16.484 -5.391 1 94.06 104 ALA A C 1
ATOM 845 O O . ALA A 1 104 ? 7.785 -16.625 -4.164 1 94.06 104 ALA A O 1
ATOM 846 N N . GLY A 1 105 ? 8.852 -16.234 -6.074 1 94.12 105 GLY A N 1
ATOM 847 C CA . GLY A 1 105 ? 10.109 -15.922 -5.41 1 94.12 105 GLY A CA 1
ATOM 848 C C . GLY A 1 105 ? 10.031 -14.695 -4.523 1 94.12 105 GLY A C 1
ATOM 849 O O . GLY A 1 105 ? 10.539 -14.695 -3.402 1 94.12 105 GLY A O 1
ATOM 850 N N . ILE A 1 106 ? 9.359 -13.719 -5.047 1 95.25 106 ILE A N 1
ATOM 851 C CA . ILE A 1 106 ? 9.195 -12.469 -4.309 1 95.25 106 ILE A CA 1
ATOM 852 C C . ILE A 1 106 ? 8.398 -12.719 -3.033 1 95.25 106 ILE A C 1
ATOM 854 O O . ILE A 1 106 ? 8.734 -12.195 -1.97 1 95.25 106 ILE A O 1
ATOM 858 N N . MET A 1 107 ? 7.41 -13.516 -3.078 1 95.94 107 MET A N 1
ATOM 859 C CA . MET A 1 107 ? 6.52 -13.766 -1.949 1 95.94 107 MET A CA 1
ATOM 860 C C . MET A 1 107 ? 7.234 -14.547 -0.854 1 95.94 107 MET A C 1
ATOM 862 O O . MET A 1 107 ? 6.777 -14.578 0.291 1 95.94 107 MET A O 1
ATOM 866 N N . ARG A 1 108 ? 8.344 -15.109 -1.188 1 94.56 108 ARG A N 1
ATOM 867 C CA . ARG A 1 108 ? 9.086 -15.875 -0.198 1 94.56 108 ARG A CA 1
ATOM 868 C C . ARG A 1 108 ? 10.07 -14.984 0.562 1 94.56 108 ARG A C 1
ATOM 870 O O . ARG A 1 108 ? 10.609 -15.391 1.593 1 94.56 108 ARG A O 1
ATOM 877 N N . LEU A 1 109 ? 10.312 -13.859 0.027 1 94.69 109 LEU A N 1
ATOM 878 C CA . LEU A 1 109 ? 11.234 -12.938 0.692 1 94.69 109 LEU A CA 1
ATOM 879 C C . LEU A 1 109 ? 10.672 -12.492 2.039 1 94.69 109 LEU A C 1
ATOM 881 O O . LEU A 1 109 ? 9.469 -12.281 2.176 1 94.69 109 LEU A O 1
ATOM 885 N N . GLU A 1 110 ? 11.531 -12.258 2.934 1 94.38 110 GLU A N 1
ATOM 886 C CA . GLU A 1 110 ? 11.109 -11.867 4.277 1 94.38 110 GLU A CA 1
ATOM 887 C C . GLU A 1 110 ? 10.352 -10.547 4.254 1 94.38 110 GLU A C 1
ATOM 889 O O . GLU A 1 110 ? 9.336 -10.391 4.934 1 94.38 110 GLU A O 1
ATOM 894 N N . ILE A 1 111 ? 10.844 -9.57 3.523 1 94 111 ILE A N 1
ATOM 895 C CA . ILE A 1 111 ? 10.211 -8.258 3.463 1 94 111 ILE A CA 1
ATOM 896 C C . ILE A 1 111 ? 8.797 -8.391 2.896 1 94 111 ILE A C 1
ATOM 898 O O . ILE A 1 111 ? 7.883 -7.684 3.322 1 94 111 ILE A O 1
ATOM 902 N N . THR A 1 112 ? 8.609 -9.25 1.958 1 96.12 112 THR A N 1
ATOM 903 C CA . THR A 1 112 ? 7.297 -9.461 1.361 1 96.12 112 THR A CA 1
ATOM 904 C C . THR A 1 112 ? 6.375 -10.203 2.324 1 96.12 112 THR A C 1
ATOM 906 O O . THR A 1 112 ? 5.176 -9.93 2.385 1 96.12 112 THR A O 1
ATOM 909 N N . GLN A 1 113 ? 6.93 -11.117 3.037 1 97.25 113 GLN A N 1
ATOM 910 C CA . GLN A 1 113 ? 6.156 -11.82 4.047 1 97.25 113 GLN A CA 1
ATOM 911 C C . GLN A 1 113 ? 5.605 -10.859 5.098 1 97.25 113 GLN A C 1
ATOM 913 O O . GLN A 1 113 ? 4.457 -10.984 5.527 1 97.25 113 GLN A O 1
ATOM 918 N N . SER A 1 114 ? 6.465 -9.914 5.449 1 95.19 114 SER A N 1
ATOM 919 C CA . SER A 1 114 ? 6.039 -8.898 6.41 1 95.19 114 SER A CA 1
ATOM 920 C C . SER A 1 114 ? 4.879 -8.078 5.859 1 95.19 114 SER A C 1
ATOM 922 O O . SER A 1 114 ? 3.928 -7.777 6.582 1 95.19 114 SER A O 1
ATOM 924 N N . PHE A 1 115 ? 4.992 -7.703 4.688 1 96 115 PHE A N 1
ATOM 925 C CA . PHE A 1 115 ? 3.916 -6.977 4.027 1 96 115 PHE A CA 1
ATOM 926 C C . PHE A 1 115 ? 2.631 -7.797 4.023 1 96 115 PHE A C 1
ATOM 928 O O . PHE A 1 115 ? 1.563 -7.289 4.375 1 96 115 PHE A O 1
ATOM 935 N N . MET A 1 116 ? 2.73 -9.055 3.627 1 97.75 116 MET A N 1
ATOM 936 C CA . MET A 1 116 ? 1.548 -9.906 3.541 1 97.75 116 MET A CA 1
ATOM 937 C C . MET A 1 116 ? 0.889 -10.055 4.906 1 97.75 116 MET A C 1
ATOM 939 O O . MET A 1 116 ? -0.339 -10.047 5.016 1 97.75 116 MET A O 1
ATOM 943 N N . ARG A 1 117 ? 1.659 -10.188 5.918 1 97.31 117 ARG A N 1
ATOM 944 C CA . ARG A 1 117 ? 1.107 -10.305 7.266 1 97.31 117 ARG A CA 1
ATOM 945 C C . ARG A 1 117 ? 0.383 -9.023 7.668 1 97.31 117 ARG A C 1
ATOM 947 O O . ARG A 1 117 ? -0.662 -9.07 8.32 1 97.31 117 ARG A O 1
ATOM 954 N N . SER A 1 118 ? 0.983 -7.902 7.309 1 95.19 118 SER A N 1
ATOM 955 C CA . SER A 1 118 ? 0.326 -6.633 7.602 1 95.19 118 SER A CA 1
ATOM 956 C C . SER A 1 118 ? -1.004 -6.516 6.863 1 95.19 118 SER A C 1
ATOM 958 O O . SER A 1 118 ? -1.964 -5.953 7.391 1 95.19 118 SER A O 1
ATOM 960 N N . GLU A 1 119 ? -1.04 -6.992 5.656 1 96.06 119 GLU A N 1
ATOM 961 C CA . GLU A 1 119 ? -2.279 -6.977 4.887 1 96.06 119 GLU A CA 1
ATOM 962 C C . GLU A 1 119 ? -3.34 -7.867 5.531 1 96.06 119 GLU A C 1
ATOM 964 O O . GLU A 1 119 ? -4.527 -7.535 5.516 1 96.06 119 GLU A O 1
ATOM 969 N N . VAL A 1 120 ? -2.885 -8.977 6.035 1 97.56 120 VAL A N 1
ATOM 970 C CA . VAL A 1 120 ? -3.814 -9.859 6.734 1 97.56 120 VAL A CA 1
ATOM 971 C C . VAL A 1 120 ? -4.465 -9.109 7.891 1 97.56 120 VAL A C 1
ATOM 973 O O . VAL A 1 120 ? -5.688 -9.164 8.07 1 97.56 120 VAL A O 1
ATOM 976 N N . THR A 1 121 ? -3.664 -8.391 8.648 1 95.69 121 THR A N 1
ATOM 977 C CA . THR A 1 121 ? -4.184 -7.605 9.758 1 95.69 121 THR A CA 1
ATOM 978 C C . THR A 1 121 ? -5.172 -6.551 9.266 1 95.69 121 THR A C 1
ATOM 980 O O . THR A 1 121 ? -6.25 -6.387 9.844 1 95.69 121 THR A O 1
ATOM 983 N N . ARG A 1 122 ? -4.805 -5.879 8.234 1 94.56 122 ARG A N 1
ATOM 984 C CA . ARG A 1 122 ? -5.664 -4.852 7.664 1 94.56 122 ARG A CA 1
ATOM 985 C C . ARG A 1 122 ? -7 -5.438 7.215 1 94.56 122 ARG A C 1
ATOM 987 O O . ARG A 1 122 ? -8.062 -4.879 7.508 1 94.56 122 ARG A O 1
ATOM 994 N N . LEU A 1 123 ? -6.965 -6.555 6.523 1 96.31 123 LEU A N 1
ATOM 995 C CA . LEU A 1 123 ? -8.172 -7.18 5.992 1 96.31 123 LEU A CA 1
ATOM 996 C C . LEU A 1 123 ? -9.07 -7.672 7.125 1 96.31 123 LEU A C 1
ATOM 998 O O . LEU A 1 123 ? -10.297 -7.57 7.039 1 96.31 123 LEU A O 1
ATOM 1002 N N . LYS A 1 124 ? -8.445 -8.195 8.133 1 96.19 124 LYS A N 1
ATOM 1003 C CA . LYS A 1 124 ? -9.227 -8.594 9.297 1 96.19 124 LYS A CA 1
ATOM 1004 C C . LYS A 1 124 ? -9.945 -7.398 9.922 1 96.19 124 LYS A C 1
ATOM 1006 O O . LYS A 1 124 ? -11.109 -7.496 10.305 1 96.19 124 LYS A O 1
ATOM 1011 N N . ASP A 1 125 ? -9.242 -6.316 10.016 1 93.69 125 ASP A N 1
ATOM 1012 C CA . ASP A 1 125 ? -9.836 -5.098 10.555 1 93.69 125 ASP A CA 1
ATOM 1013 C C . ASP A 1 125 ? -11 -4.621 9.688 1 93.69 125 ASP A C 1
ATOM 1015 O O . ASP A 1 125 ? -12.016 -4.148 10.203 1 93.69 125 ASP A O 1
ATOM 1019 N N . ILE A 1 126 ? -10.844 -4.781 8.438 1 93.44 126 ILE A N 1
ATOM 1020 C CA . ILE A 1 126 ? -11.891 -4.379 7.508 1 93.44 126 ILE A CA 1
ATOM 1021 C C . ILE A 1 126 ? -13.141 -5.23 7.738 1 93.44 126 ILE A C 1
ATOM 1023 O O . ILE A 1 126 ? -14.258 -4.707 7.766 1 93.44 126 ILE A O 1
ATOM 1027 N N . ILE A 1 127 ? -12.938 -6.48 7.91 1 94.44 127 ILE A N 1
ATOM 1028 C CA . ILE A 1 127 ? -14.07 -7.379 8.133 1 94.44 127 ILE A CA 1
ATOM 1029 C C . ILE A 1 127 ? -14.789 -6.992 9.422 1 94.44 127 ILE A C 1
ATOM 1031 O O . ILE A 1 127 ? -16.031 -7.02 9.477 1 94.44 127 ILE A O 1
ATOM 1035 N N . LYS A 1 128 ? -14.047 -6.645 10.43 1 93.31 128 LYS A N 1
ATOM 1036 C CA . LYS A 1 128 ? -14.641 -6.219 11.695 1 93.31 128 LYS A CA 1
ATOM 1037 C C . LYS A 1 128 ? -15.5 -4.973 11.5 1 93.31 128 LYS A C 1
ATOM 1039 O O . LYS A 1 128 ? -16.531 -4.816 12.164 1 93.31 128 LYS A O 1
ATOM 1044 N N . ILE A 1 129 ? -15.125 -4.156 10.609 1 91 129 ILE A N 1
ATOM 1045 C CA . ILE A 1 129 ? -15.766 -2.863 10.406 1 91 129 ILE A CA 1
ATOM 1046 C C . ILE A 1 129 ? -16.984 -3.027 9.5 1 91 129 ILE A C 1
ATOM 1048 O O . ILE A 1 129 ? -18.078 -2.555 9.82 1 91 129 ILE A O 1
ATOM 1052 N N . ILE A 1 130 ? -16.797 -3.781 8.359 1 90.56 130 ILE A N 1
ATOM 1053 C CA . ILE A 1 130 ? -17.844 -3.764 7.34 1 90.56 130 ILE A CA 1
ATOM 1054 C C . ILE A 1 130 ? -18.672 -5.035 7.438 1 90.56 130 ILE A C 1
ATOM 1056 O O . ILE A 1 130 ? -19.734 -5.145 6.801 1 90.56 130 ILE A O 1
ATOM 1060 N N . GLY A 1 131 ? -18.25 -5.973 8.195 1 90.81 131 GLY A N 1
ATOM 1061 C CA . GLY A 1 131 ? -18.938 -7.258 8.258 1 90.81 131 GLY A CA 1
ATOM 1062 C C . GLY A 1 131 ? -18.453 -8.234 7.199 1 90.81 131 GLY A C 1
ATOM 1063 O O . GLY A 1 131 ? -17.484 -7.973 6.5 1 90.81 131 GLY A O 1
ATOM 1064 N N . PRO A 1 132 ? -19.141 -9.32 7.137 1 89.62 132 PRO A N 1
ATOM 1065 C CA . PRO A 1 132 ? -18.719 -10.367 6.199 1 89.62 132 PRO A CA 1
ATOM 1066 C C . PRO A 1 132 ? -18.812 -9.922 4.742 1 89.62 132 PRO A C 1
ATOM 1068 O O . PRO A 1 132 ? -19.812 -9.344 4.328 1 89.62 132 PRO A O 1
ATOM 1071 N N . SER A 1 133 ? -17.766 -10.031 3.99 1 92.44 133 SER A N 1
ATOM 1072 C CA . SER A 1 133 ? -17.656 -9.695 2.576 1 92.44 133 SER A CA 1
ATOM 1073 C C . SER A 1 133 ? -16.969 -10.812 1.798 1 92.44 133 SER A C 1
ATOM 1075 O O . SER A 1 133 ? -15.859 -11.234 2.156 1 92.44 133 SER A O 1
ATOM 1077 N N . SER A 1 134 ? -17.625 -11.273 0.789 1 94.44 134 SER A N 1
ATOM 1078 C CA . SER A 1 134 ? -17.078 -12.359 -0.018 1 94.44 134 SER A CA 1
ATOM 1079 C C . SER A 1 134 ? -15.703 -12 -0.565 1 94.44 134 SER A C 1
ATOM 1081 O O . SER A 1 134 ? -14.766 -12.797 -0.465 1 94.44 134 SER A O 1
ATOM 1083 N N . ASN A 1 135 ? -15.602 -10.82 -1.046 1 93.69 135 ASN A N 1
ATOM 1084 C CA . ASN A 1 135 ? -14.359 -10.359 -1.651 1 93.69 135 ASN A CA 1
ATOM 1085 C C . ASN A 1 135 ? -13.227 -10.281 -0.625 1 93.69 135 ASN A C 1
ATOM 1087 O O . ASN A 1 135 ? -12.117 -10.742 -0.882 1 93.69 135 ASN A O 1
ATOM 1091 N N . VAL A 1 136 ? -13.484 -9.75 0.547 1 95.75 136 VAL A N 1
ATOM 1092 C CA . VAL A 1 136 ? -12.453 -9.594 1.569 1 95.75 136 VAL A CA 1
ATOM 1093 C C . VAL A 1 136 ? -12.062 -10.961 2.117 1 95.75 136 VAL A C 1
ATOM 1095 O O . VAL A 1 136 ? -10.883 -11.211 2.377 1 95.75 136 VAL A O 1
ATOM 1098 N N . GLN A 1 137 ? -13.031 -11.82 2.217 1 97.12 137 GLN A N 1
ATOM 1099 C CA . GLN A 1 137 ? -12.758 -13.188 2.66 1 97.12 137 GLN A CA 1
ATOM 1100 C C . GLN A 1 137 ? -11.859 -13.914 1.667 1 97.12 137 GLN A C 1
ATOM 1102 O O . GLN A 1 137 ? -10.93 -14.617 2.064 1 97.12 137 GLN A O 1
ATOM 1107 N N . ALA A 1 138 ? -12.156 -13.727 0.402 1 97.31 138 ALA A N 1
ATOM 1108 C CA . ALA A 1 138 ? -11.336 -14.359 -0.63 1 97.31 138 ALA A CA 1
ATOM 1109 C C . ALA A 1 138 ? -9.906 -13.828 -0.599 1 97.31 138 ALA A C 1
ATOM 1111 O O . ALA A 1 138 ? -8.953 -14.594 -0.731 1 97.31 138 ALA A O 1
ATOM 1112 N N . ALA A 1 139 ? -9.805 -12.531 -0.434 1 97.38 139 ALA A N 1
ATOM 1113 C CA . ALA A 1 139 ? -8.477 -11.938 -0.323 1 97.38 139 ALA A CA 1
ATOM 1114 C C . ALA A 1 139 ? -7.719 -12.516 0.868 1 97.38 139 ALA A C 1
ATOM 1116 O O . ALA A 1 139 ? -6.562 -12.922 0.735 1 97.38 139 ALA A O 1
ATOM 1117 N N . LEU A 1 140 ? -8.367 -12.594 1.999 1 97.94 140 LEU A N 1
ATOM 1118 C CA . LEU A 1 140 ? -7.754 -13.156 3.195 1 97.94 140 LEU A CA 1
ATOM 1119 C C . LEU A 1 140 ? -7.293 -14.594 2.943 1 97.94 140 LEU A C 1
ATOM 1121 O O . LEU A 1 140 ? -6.172 -14.961 3.303 1 97.94 140 LEU A O 1
ATOM 1125 N N . GLY A 1 141 ? -8.172 -15.305 2.338 1 98.31 141 GLY A N 1
ATOM 1126 C CA . GLY A 1 141 ? -7.816 -16.688 2.018 1 98.31 141 GLY A CA 1
ATOM 1127 C C . GLY A 1 141 ? -6.586 -16.781 1.14 1 98.31 141 GLY A C 1
ATOM 1128 O O . GLY A 1 141 ? -5.719 -17.641 1.376 1 98.31 141 GLY A O 1
ATOM 1129 N N . SER A 1 142 ? -6.516 -15.93 0.145 1 98 142 SER A N 1
ATOM 1130 C CA . SER A 1 142 ? -5.379 -15.953 -0.771 1 98 142 SER A CA 1
ATOM 1131 C C . SER A 1 142 ? -4.082 -15.594 -0.054 1 98 142 SER A C 1
ATOM 1133 O O . SER A 1 142 ? -3.023 -16.141 -0.356 1 98 142 SER A O 1
ATOM 1135 N N . PHE A 1 143 ? -4.125 -14.656 0.886 1 98.56 143 PHE A N 1
ATOM 1136 C CA . PHE A 1 143 ? -2.943 -14.281 1.651 1 98.56 143 PHE A CA 1
ATOM 1137 C C . PHE A 1 143 ? -2.496 -15.422 2.553 1 98.56 143 PHE A C 1
ATOM 1139 O O . PHE A 1 143 ? -1.308 -15.75 2.609 1 98.56 143 PHE A O 1
ATOM 1146 N N . PHE A 1 144 ? -3.43 -16.031 3.24 1 98.5 144 PHE A N 1
ATOM 1147 C CA . PHE A 1 144 ? -3.094 -17.156 4.109 1 98.5 144 PHE A CA 1
ATOM 1148 C C . PHE A 1 144 ? -2.465 -18.297 3.309 1 98.5 144 PHE A C 1
ATOM 1150 O O . PHE A 1 144 ? -1.528 -18.938 3.777 1 98.5 144 PHE A O 1
ATOM 1157 N N . GLU A 1 145 ? -2.979 -18.484 2.135 1 97.69 145 GLU A N 1
ATOM 1158 C CA . GLU A 1 145 ? -2.422 -19.547 1.288 1 97.69 145 GLU A CA 1
ATOM 1159 C C . GLU A 1 145 ? -0.936 -19.312 1.028 1 97.69 145 GLU A C 1
ATOM 1161 O O . GLU A 1 145 ? -0.124 -20.234 1.185 1 97.69 145 GLU A O 1
ATOM 1166 N N . LYS A 1 146 ? -0.612 -18.062 0.63 1 97.25 146 LYS A N 1
ATOM 1167 C CA . LYS A 1 146 ? 0.76 -17.766 0.229 1 97.25 146 LYS A CA 1
ATOM 1168 C C . LYS A 1 146 ? 1.661 -17.594 1.446 1 97.25 146 LYS A C 1
ATOM 1170 O O . LYS A 1 146 ? 2.889 -17.594 1.325 1 97.25 146 LYS A O 1
ATOM 1175 N N . LEU A 1 147 ? 1.069 -17.531 2.607 1 97.5 147 LEU A N 1
ATOM 1176 C CA . LEU A 1 147 ? 1.817 -17.562 3.861 1 97.5 147 LEU A CA 1
ATOM 1177 C C . LEU A 1 147 ? 1.95 -18.984 4.383 1 97.5 147 LEU A C 1
ATOM 1179 O O . LEU A 1 147 ? 2.457 -19.203 5.484 1 97.5 147 LEU A O 1
ATOM 1183 N N . GLU A 1 148 ? 1.372 -19.938 3.67 1 95.06 148 GLU A N 1
ATOM 1184 C CA . GLU A 1 148 ? 1.452 -21.375 3.928 1 95.06 148 GLU A CA 1
ATOM 1185 C C . GLU A 1 148 ? 0.639 -21.766 5.16 1 95.06 148 GLU A C 1
ATOM 1187 O O . GLU A 1 148 ? 1.01 -22.688 5.891 1 95.06 148 GLU A O 1
ATOM 1192 N N . ASP A 1 149 ? -0.358 -20.953 5.441 1 96.88 149 ASP A N 1
ATOM 1193 C CA . ASP A 1 149 ? -1.396 -21.297 6.406 1 96.88 149 ASP A CA 1
ATOM 1194 C C . ASP A 1 149 ? -2.666 -21.766 5.707 1 96.88 149 ASP A C 1
ATOM 1196 O O . ASP A 1 149 ? -3.637 -21.016 5.586 1 96.88 149 ASP A O 1
ATOM 1200 N N . PHE A 1 150 ? -2.771 -23.031 5.438 1 97.25 150 PHE A N 1
ATOM 1201 C CA . PHE A 1 150 ? -3.75 -23.516 4.473 1 97.25 150 PHE A CA 1
ATOM 1202 C C . PHE A 1 150 ? -5.102 -23.75 5.141 1 97.25 150 PHE A C 1
ATOM 1204 O O . PHE A 1 150 ? -6.145 -23.609 4.5 1 97.25 150 PHE A O 1
ATOM 1211 N N . ASP A 1 151 ? -5.105 -24.109 6.371 1 97.19 151 ASP A N 1
ATOM 1212 C CA . ASP A 1 151 ? -6.395 -24.312 7.031 1 97.19 151 ASP A CA 1
ATOM 1213 C C . ASP A 1 151 ? -7.18 -23 7.105 1 97.19 151 ASP A C 1
ATOM 1215 O O . ASP A 1 151 ? -8.32 -22.922 6.656 1 97.19 151 ASP A O 1
ATOM 1219 N N . PRO A 1 152 ? -6.484 -21.969 7.637 1 98 152 PRO A N 1
ATOM 1220 C CA . PRO A 1 152 ? -7.168 -20.672 7.582 1 98 152 PRO A CA 1
ATOM 1221 C C . PRO A 1 152 ? -7.504 -20.25 6.156 1 98 152 PRO A C 1
ATOM 1223 O O . PRO A 1 152 ? -8.547 -19.641 5.922 1 98 152 PRO A O 1
ATOM 1226 N N . ALA A 1 153 ? -6.621 -20.531 5.219 1 98.31 153 ALA A N 1
ATOM 1227 C CA . ALA A 1 153 ? -6.891 -20.188 3.824 1 98.31 153 ALA A CA 1
ATOM 1228 C C . ALA A 1 153 ? -8.188 -20.844 3.338 1 98.31 153 ALA A C 1
ATOM 1230 O O . ALA A 1 153 ? -9.055 -20.156 2.783 1 98.31 153 ALA A O 1
ATOM 1231 N N . LYS A 1 154 ? -8.312 -22.078 3.605 1 98.31 154 LYS A N 1
ATOM 1232 C CA . LYS A 1 154 ? -9.508 -22.812 3.205 1 98.31 154 LYS A CA 1
ATOM 1233 C C . LYS A 1 154 ? -10.75 -22.266 3.9 1 98.31 154 LYS A C 1
ATOM 1235 O O . LYS A 1 154 ? -11.797 -22.078 3.266 1 98.31 154 LYS A O 1
ATOM 1240 N N . HIS A 1 155 ? -10.602 -22.016 5.16 1 98.19 155 HIS A N 1
ATOM 1241 C CA . HIS A 1 155 ? -11.719 -21.516 5.949 1 98.19 155 HIS A CA 1
ATOM 1242 C C . HIS A 1 155 ? -12.25 -20.203 5.379 1 98.19 155 HIS A C 1
ATOM 1244 O O . HIS A 1 155 ? -13.461 -20.062 5.176 1 98.19 155 HIS A O 1
ATOM 1250 N N . HIS A 1 156 ? -11.383 -19.312 5.09 1 98.25 156 HIS A N 1
ATOM 1251 C CA . HIS A 1 156 ? -11.805 -18.016 4.578 1 98.25 156 HIS A CA 1
ATOM 1252 C C . HIS A 1 156 ? -12.352 -18.125 3.16 1 98.25 156 HIS A C 1
ATOM 1254 O O . HIS A 1 156 ? -13.281 -17.406 2.789 1 98.25 156 HIS A O 1
ATOM 1260 N N . LEU A 1 157 ? -11.812 -18.969 2.367 1 97.81 157 LEU A N 1
ATOM 1261 C CA . LEU A 1 157 ? -12.312 -19.156 1.01 1 97.81 157 LEU A CA 1
ATOM 1262 C C . LEU A 1 157 ? -13.688 -19.828 1.023 1 97.81 157 LEU A C 1
ATOM 1264 O O . LEU A 1 157 ? -14.539 -19.516 0.195 1 97.81 157 LEU A O 1
ATOM 1268 N N . GLU A 1 158 ? -13.875 -20.734 1.934 1 97.81 158 GLU A N 1
ATOM 1269 C CA . GLU A 1 158 ? -15.203 -21.328 2.105 1 97.81 158 GLU A CA 1
ATOM 1270 C C . GLU A 1 158 ? -16.234 -20.266 2.455 1 97.81 158 GLU A C 1
ATOM 1272 O O . GLU A 1 158 ? -17.344 -20.25 1.898 1 97.81 158 GLU A O 1
ATOM 1277 N N . LYS A 1 159 ? -15.82 -19.422 3.344 1 97.06 159 LYS A N 1
ATOM 1278 C CA . LYS A 1 159 ? -16.703 -18.328 3.723 1 97.06 159 LYS A CA 1
ATOM 1279 C C . LYS A 1 159 ? -16.984 -17.422 2.531 1 97.06 159 LYS A C 1
ATOM 1281 O O . LYS A 1 159 ? -18.125 -16.953 2.355 1 97.06 159 LYS A O 1
ATOM 1286 N N . ALA A 1 160 ? -16.016 -17.172 1.753 1 96.31 160 ALA A N 1
ATOM 1287 C CA . ALA A 1 160 ? -16.188 -16.312 0.577 1 96.31 160 ALA A CA 1
ATOM 1288 C C . ALA A 1 160 ? -17.203 -16.906 -0.385 1 96.31 160 ALA A C 1
ATOM 1290 O O . ALA A 1 160 ? -18.078 -16.188 -0.896 1 96.31 160 ALA A O 1
ATOM 1291 N N . VAL A 1 161 ? -17.109 -18.156 -0.597 1 95.81 161 VAL A N 1
ATOM 1292 C CA . VAL A 1 161 ? -18 -18.828 -1.53 1 95.81 161 VAL A CA 1
ATOM 1293 C C . VAL A 1 161 ? -19.422 -18.875 -0.951 1 95.81 161 VAL A C 1
ATOM 1295 O O . VAL A 1 161 ? -20.391 -18.672 -1.671 1 95.81 161 VAL A O 1
ATOM 1298 N N . LEU A 1 162 ? -19.562 -19.062 0.322 1 95.06 162 LEU A N 1
ATOM 1299 C CA . LEU A 1 162 ? -20.844 -19.172 0.997 1 95.06 162 LEU A CA 1
ATOM 1300 C C . LEU A 1 162 ? -21.578 -17.828 0.982 1 95.06 162 LEU A C 1
ATOM 1302 O O . LEU A 1 162 ? -22.797 -17.797 0.848 1 95.06 162 LEU A O 1
ATOM 1306 N N . LEU A 1 163 ? -20.875 -16.797 1.19 1 93 163 LEU A N 1
ATOM 1307 C CA . LEU A 1 163 ? -21.453 -15.453 1.259 1 93 163 LEU A CA 1
ATOM 1308 C C . LEU A 1 163 ? -22.062 -15.062 -0.081 1 93 163 LEU A C 1
ATOM 1310 O O . LEU A 1 163 ? -22.969 -14.227 -0.134 1 93 163 LEU A O 1
ATOM 1314 N N . ASN A 1 164 ? -21.609 -15.57 -1.144 1 87.94 164 ASN A N 1
ATOM 1315 C CA . ASN A 1 164 ? -22.172 -15.352 -2.473 1 87.94 164 ASN A CA 1
ATOM 1316 C C . ASN A 1 164 ? -22.781 -16.625 -3.045 1 87.94 164 ASN A C 1
ATOM 1318 O O . ASN A 1 164 ? -22.5 -17 -4.184 1 87.94 164 ASN A O 1
ATOM 1322 N N . SER A 1 165 ? -23.562 -17.266 -2.295 1 83.25 165 SER A N 1
ATOM 1323 C CA . SER A 1 165 ? -24.031 -18.594 -2.625 1 83.25 165 SER A CA 1
ATOM 1324 C C . SER A 1 165 ? -24.953 -18.578 -3.842 1 83.25 165 SER A C 1
ATOM 1326 O O . SER A 1 165 ? -25.016 -19.547 -4.605 1 83.25 165 SER A O 1
ATOM 1328 N N . ASP A 1 166 ? -25.578 -17.453 -4.047 1 85 166 ASP A N 1
ATOM 1329 C CA . ASP A 1 166 ? -26.5 -17.375 -5.176 1 85 166 ASP A CA 1
ATOM 1330 C C . ASP A 1 166 ? -25.75 -17.312 -6.5 1 85 166 ASP A C 1
ATOM 1332 O O . ASP A 1 166 ? -26.188 -17.859 -7.504 1 85 166 ASP A O 1
ATOM 1336 N N . ASN A 1 167 ? -24.594 -16.703 -6.484 1 87.88 167 ASN A N 1
ATOM 1337 C CA . ASN A 1 167 ? -23.719 -16.578 -7.652 1 87.88 167 ASN A CA 1
ATOM 1338 C C . ASN A 1 167 ? -22.25 -16.547 -7.254 1 87.88 167 ASN A C 1
ATOM 1340 O O . ASN A 1 167 ? -21.594 -15.516 -7.375 1 87.88 167 ASN A O 1
ATOM 1344 N N . PRO A 1 168 ? -21.891 -17.734 -6.945 1 84.25 168 PRO A N 1
ATOM 1345 C CA . PRO A 1 168 ? -20.516 -17.75 -6.449 1 84.25 168 PRO A CA 1
ATOM 1346 C C . PRO A 1 168 ? -19.5 -17.359 -7.52 1 84.25 168 PRO A C 1
ATOM 1348 O O . PRO A 1 168 ? -19.656 -17.734 -8.688 1 84.25 168 PRO A O 1
ATOM 1351 N N . ASP A 1 169 ? -18.594 -16.562 -7.117 1 89.31 169 ASP A N 1
ATOM 1352 C CA . ASP A 1 169 ? -17.484 -16.188 -7.996 1 89.31 169 ASP A CA 1
ATOM 1353 C C . ASP A 1 169 ? -16.672 -17.422 -8.398 1 89.31 169 ASP A C 1
ATOM 1355 O O . ASP A 1 169 ? -16.172 -18.141 -7.535 1 89.31 169 ASP A O 1
ATOM 1359 N N . SER A 1 170 ? -16.547 -17.656 -9.688 1 92.69 170 SER A N 1
ATOM 1360 C CA . SER A 1 170 ? -15.867 -18.844 -10.203 1 92.69 170 SER A CA 1
ATOM 1361 C C . SER A 1 170 ? -14.406 -18.875 -9.773 1 92.69 170 SER A C 1
ATOM 1363 O O . SER A 1 170 ? -13.852 -19.953 -9.516 1 92.69 170 SER A O 1
ATOM 1365 N N . GLU A 1 171 ? -13.828 -17.797 -9.703 1 92.31 171 GLU A N 1
ATOM 1366 C CA . GLU A 1 171 ? -12.43 -17.734 -9.281 1 92.31 171 GLU A CA 1
ATOM 1367 C C . GLU A 1 171 ? -12.281 -18.125 -7.816 1 92.31 171 GLU A C 1
ATOM 1369 O O . GLU A 1 171 ? -11.32 -18.812 -7.449 1 92.31 171 GLU A O 1
ATOM 1374 N N . HIS A 1 172 ? -13.227 -17.703 -7.012 1 94.69 172 HIS A N 1
ATOM 1375 C CA . HIS A 1 172 ? -13.18 -18.078 -5.602 1 94.69 172 HIS A CA 1
ATOM 1376 C C . HIS A 1 172 ? -13.352 -19.578 -5.418 1 94.69 172 HIS A C 1
ATOM 1378 O O . HIS A 1 172 ? -12.664 -20.188 -4.602 1 94.69 172 HIS A O 1
ATOM 1384 N N . LYS A 1 173 ? -14.25 -20.031 -6.195 1 95.19 173 LYS A N 1
ATOM 1385 C CA . LYS A 1 173 ? -14.469 -21.484 -6.141 1 95.19 173 LYS A CA 1
ATOM 1386 C C . LYS A 1 173 ? -13.234 -22.25 -6.598 1 95.19 173 LYS A C 1
ATOM 1388 O O . LYS A 1 173 ? -12.867 -23.266 -6.008 1 95.19 173 LYS A O 1
ATOM 1393 N N . TRP A 1 174 ? -12.688 -21.75 -7.645 1 96 174 TRP A N 1
ATOM 1394 C CA . TRP A 1 174 ? -11.484 -22.359 -8.172 1 96 174 TRP A CA 1
ATOM 1395 C C . TRP A 1 174 ? -10.352 -22.328 -7.152 1 96 174 TRP A C 1
ATOM 1397 O O . TRP A 1 174 ? -9.68 -23.328 -6.922 1 96 174 TRP A O 1
ATOM 1407 N N . LEU A 1 175 ? -10.148 -21.203 -6.562 1 96 175 LEU A N 1
ATOM 1408 C CA . LEU A 1 175 ? -9.125 -21.047 -5.531 1 96 175 LEU A CA 1
ATOM 1409 C C . LEU A 1 175 ? -9.391 -21.984 -4.355 1 96 175 LEU A C 1
ATOM 1411 O O . LEU A 1 175 ? -8.461 -22.578 -3.807 1 96 175 LEU A O 1
ATOM 1415 N N . LEU A 1 176 ? -10.641 -22.031 -3.967 1 96.94 176 LEU A N 1
ATOM 1416 C CA . LEU A 1 176 ? -11.016 -22.953 -2.891 1 96.94 176 LEU A CA 1
ATOM 1417 C C . LEU A 1 176 ? -10.656 -24.391 -3.248 1 96.94 176 LEU A C 1
ATOM 1419 O O . LEU A 1 176 ? -10.125 -25.125 -2.418 1 96.94 176 LEU A O 1
ATOM 1423 N N . GLY A 1 177 ? -10.961 -24.734 -4.473 1 96.31 177 GLY A N 1
ATOM 1424 C CA . GLY A 1 177 ? -10.602 -26.078 -4.926 1 96.31 177 GLY A CA 1
ATOM 1425 C C . GLY A 1 177 ? -9.109 -26.359 -4.844 1 96.31 177 GLY A C 1
ATOM 1426 O O . GLY A 1 177 ? -8.695 -27.406 -4.363 1 96.31 177 GLY A O 1
ATOM 1427 N N . ARG A 1 178 ? -8.367 -25.438 -5.281 1 95.94 178 ARG A N 1
ATOM 1428 C CA . ARG A 1 178 ? -6.914 -25.578 -5.289 1 95.94 178 ARG A CA 1
ATOM 1429 C C . ARG A 1 178 ? -6.367 -25.672 -3.871 1 95.94 178 ARG A C 1
ATOM 1431 O O . ARG A 1 178 ? -5.539 -26.547 -3.578 1 95.94 178 ARG A O 1
ATOM 1438 N N . VAL A 1 179 ? -6.828 -24.828 -3.02 1 97.38 179 VAL A N 1
ATOM 1439 C CA . VAL A 1 179 ? -6.379 -24.812 -1.631 1 97.38 179 VAL A CA 1
ATOM 1440 C C . VAL A 1 179 ? -6.832 -26.094 -0.931 1 97.38 179 VAL A C 1
ATOM 1442 O O . VAL A 1 179 ? -6.113 -26.641 -0.083 1 97.38 179 VAL A O 1
ATOM 1445 N N . SER A 1 180 ? -8.023 -26.531 -1.265 1 97.12 180 SER A N 1
ATOM 1446 C CA . SER A 1 180 ? -8.523 -27.766 -0.675 1 97.12 180 SER A CA 1
ATOM 1447 C C . SER A 1 180 ? -7.625 -28.938 -1.02 1 97.12 180 SER A C 1
ATOM 1449 O O . SER A 1 180 ? -7.418 -29.828 -0.192 1 97.12 180 SER A O 1
ATOM 1451 N N . LYS A 1 181 ? -7.121 -28.969 -2.234 1 95.44 181 LYS A N 1
ATOM 1452 C CA . LYS A 1 181 ? -6.168 -30 -2.615 1 95.44 181 LYS A CA 1
ATOM 1453 C C . LYS A 1 181 ? -4.926 -29.969 -1.727 1 95.44 181 LYS A C 1
ATOM 1455 O O . LYS A 1 181 ? -4.449 -31 -1.271 1 95.44 181 LYS A O 1
ATOM 1460 N N . GLN A 1 182 ? -4.488 -28.797 -1.511 1 96.75 182 GLN A N 1
ATOM 1461 C CA . GLN A 1 182 ? -3.293 -28.625 -0.692 1 96.75 182 GLN A CA 1
ATOM 1462 C C . GLN A 1 182 ? -3.555 -29.031 0.754 1 96.75 182 GLN A C 1
ATOM 1464 O O . GLN A 1 182 ? -2.689 -29.625 1.399 1 96.75 182 GLN A O 1
ATOM 1469 N N . VAL A 1 183 ? -4.66 -28.688 1.262 1 97.25 183 VAL A N 1
ATOM 1470 C CA . VAL A 1 183 ? -5.031 -29.062 2.625 1 97.25 183 VAL A CA 1
ATOM 1471 C C . VAL A 1 183 ? -5.078 -30.578 2.758 1 97.25 183 VAL A C 1
ATOM 1473 O O . VAL A 1 183 ? -4.613 -31.141 3.756 1 97.25 183 VAL A O 1
ATOM 1476 N N . LYS A 1 184 ? -5.668 -31.188 1.788 1 96.19 184 LYS A N 1
ATOM 1477 C CA . LYS A 1 184 ? -5.727 -32.656 1.799 1 96.19 184 LYS A CA 1
ATOM 1478 C C . LYS A 1 184 ? -4.324 -33.25 1.824 1 96.19 184 LYS A C 1
ATOM 1480 O O . LYS A 1 184 ? -4.062 -34.188 2.574 1 96.19 184 LYS A O 1
ATOM 1485 N N . VAL A 1 185 ? -3.459 -32.75 1.028 1 96.56 185 VAL A N 1
ATOM 1486 C CA . VAL A 1 185 ? -2.074 -33.188 0.982 1 96.56 185 VAL A CA 1
ATOM 1487 C C . VAL A 1 185 ? -1.442 -33.094 2.367 1 96.56 185 VAL A C 1
ATOM 1489 O O . VAL A 1 185 ? -0.793 -34 2.844 1 96.56 185 VAL A O 1
ATOM 1492 N N . GLN A 1 186 ? -1.615 -31.969 2.963 1 95.69 186 GLN A N 1
ATOM 1493 C CA . GLN A 1 186 ? -1.021 -31.719 4.273 1 95.69 186 GLN A CA 1
ATOM 1494 C C . GLN A 1 186 ? -1.565 -32.688 5.316 1 95.69 186 GLN A C 1
ATOM 1496 O O . GLN A 1 186 ? -0.824 -33.156 6.184 1 95.69 186 GLN A O 1
ATOM 1501 N N . ARG A 1 187 ? -2.783 -32.906 5.258 1 95.62 187 ARG A N 1
ATOM 1502 C CA . ARG A 1 187 ? -3.389 -33.875 6.172 1 95.62 187 ARG A CA 1
ATOM 1503 C C . ARG A 1 187 ? -2.785 -35.281 5.988 1 95.62 187 ARG A C 1
ATOM 1505 O O . ARG A 1 187 ? -2.451 -35.938 6.965 1 95.62 187 ARG A O 1
ATOM 1512 N N . ASP A 1 188 ? -2.701 -35.688 4.762 1 96.94 188 ASP A N 1
ATOM 1513 C CA . ASP A 1 188 ? -2.104 -36.969 4.453 1 96.94 188 ASP A CA 1
ATOM 1514 C C . ASP A 1 188 ? -0.653 -37.031 4.926 1 96.94 188 ASP A C 1
ATOM 1516 O O . ASP A 1 188 ? -0.206 -38.062 5.434 1 96.94 188 ASP A O 1
ATOM 1520 N N . GLN A 1 189 ? 0.047 -35.969 4.766 1 96.81 189 GLN A N 1
ATOM 1521 C CA . GLN A 1 189 ? 1.438 -35.906 5.203 1 96.81 189 GLN A CA 1
ATOM 1522 C C . GLN A 1 189 ? 1.543 -36.031 6.719 1 96.81 189 GLN A C 1
ATOM 1524 O O . GLN A 1 189 ? 2.379 -36.781 7.23 1 96.81 189 GLN A O 1
ATOM 1529 N N . ARG A 1 190 ? 0.721 -35.312 7.441 1 95.19 190 ARG A N 1
ATOM 1530 C CA . ARG A 1 190 ? 0.718 -35.344 8.898 1 95.19 190 ARG A CA 1
ATOM 1531 C C . ARG A 1 190 ? 0.445 -36.781 9.391 1 95.19 190 ARG A C 1
ATOM 1533 O O . ARG A 1 190 ? 1.094 -37.25 10.328 1 95.19 190 ARG A O 1
ATOM 1540 N N . SER A 1 191 ? -0.476 -37.375 8.734 1 95.5 191 SER A N 1
ATOM 1541 C CA . SER A 1 191 ? -0.814 -38.75 9.094 1 95.5 191 SER A CA 1
ATOM 1542 C C . SER A 1 191 ? 0.345 -39.688 8.805 1 95.5 191 SER A C 1
ATOM 1544 O O . SER A 1 191 ? 0.606 -40.625 9.586 1 95.5 191 SER A O 1
ATOM 1546 N N . ALA A 1 192 ? 1.022 -39.469 7.719 1 96.5 192 ALA A N 1
ATOM 1547 C CA . ALA A 1 192 ? 2.104 -40.375 7.281 1 96.5 192 ALA A CA 1
ATOM 1548 C C . ALA A 1 192 ? 3.336 -40.188 8.164 1 96.5 192 ALA A C 1
ATOM 1550 O O . ALA A 1 192 ? 4.105 -41.156 8.352 1 96.5 192 ALA A O 1
ATOM 1551 N N . LEU A 1 193 ? 3.498 -39.062 8.75 1 94.5 193 LEU A N 1
ATOM 1552 C CA . LEU A 1 193 ? 4.664 -38.781 9.578 1 94.5 193 LEU A CA 1
ATOM 1553 C C . LEU A 1 193 ? 4.699 -39.688 10.797 1 94.5 193 LEU A C 1
ATOM 1555 O O . LEU A 1 193 ? 5.773 -40.031 11.297 1 94.5 193 LEU A O 1
ATOM 1559 N N . HIS A 1 194 ? 3.562 -40.156 11.219 1 93.25 194 HIS A N 1
ATOM 1560 C CA . HIS A 1 194 ? 3.459 -41.031 12.383 1 93.25 194 HIS A CA 1
ATOM 1561 C C . HIS A 1 194 ? 3.971 -42.406 12.07 1 93.25 194 HIS A C 1
ATOM 1563 O O . HIS A 1 194 ? 4.305 -43.188 12.984 1 93.25 194 HIS A O 1
ATOM 1569 N N . SER A 1 195 ? 4.055 -42.719 10.859 1 92.62 195 SER A N 1
ATOM 1570 C CA . SER A 1 195 ? 4.445 -44.062 10.461 1 92.62 195 SER A CA 1
ATOM 1571 C C . SER A 1 195 ? 5.938 -44.125 10.148 1 92.62 195 SER A C 1
ATOM 1573 O O . SER A 1 195 ? 6.449 -45.188 9.789 1 92.62 195 SER A O 1
ATOM 1575 N N . LEU A 1 196 ? 6.617 -43.094 10.328 1 94.12 196 LEU A N 1
ATOM 1576 C CA . LEU A 1 196 ? 8.031 -43.062 9.969 1 94.12 196 LEU A CA 1
ATOM 1577 C C . LEU A 1 196 ? 8.891 -43.688 11.055 1 94.12 196 LEU A C 1
ATOM 1579 O O . LEU A 1 196 ? 8.578 -43.594 12.242 1 94.12 196 LEU A O 1
ATOM 1583 N N . PRO A 1 197 ? 9.891 -44.312 10.648 1 93.06 197 PRO A N 1
ATOM 1584 C CA . PRO A 1 197 ? 10.867 -44.75 11.641 1 93.06 197 PRO A CA 1
ATOM 1585 C C . PRO A 1 197 ? 11.734 -43.625 12.172 1 93.06 197 PRO A C 1
ATOM 1587 O O . PRO A 1 197 ? 11.477 -42.438 11.867 1 93.06 197 PRO A O 1
ATOM 1590 N N . SER A 1 198 ? 12.781 -44.094 13.016 1 89.62 198 SER A N 1
ATOM 1591 C CA . SER A 1 198 ? 13.695 -43.094 13.547 1 89.62 198 SER A CA 1
ATOM 1592 C C . SER A 1 198 ? 14.492 -42.406 12.422 1 89.62 198 SER A C 1
ATOM 1594 O O . SER A 1 198 ? 14.727 -43.031 11.383 1 89.62 198 SER A O 1
ATOM 1596 N N . SER A 1 199 ? 14.836 -41.188 12.641 1 88.31 199 SER A N 1
ATOM 1597 C CA . SER A 1 199 ? 15.523 -40.375 11.641 1 88.31 199 SER A CA 1
ATOM 1598 C C . SER A 1 199 ? 16.781 -41.094 11.125 1 88.31 199 SER A C 1
ATOM 1600 O O . SER A 1 199 ? 17.125 -40.969 9.953 1 88.31 199 SER A O 1
ATOM 1602 N N . SER A 1 200 ? 17.438 -41.812 11.961 1 87.25 200 SER A N 1
ATOM 1603 C CA . SER A 1 200 ? 18.656 -42.531 11.594 1 87.25 200 SER A CA 1
ATOM 1604 C C . SER A 1 200 ? 18.359 -43.688 10.648 1 87.25 200 SER A C 1
ATOM 1606 O O . SER A 1 200 ? 19.266 -44.188 9.969 1 87.25 200 SER A O 1
ATOM 1608 N N . ASN A 1 201 ? 17.156 -44.062 10.508 1 92.31 201 ASN A N 1
ATOM 1609 C CA . ASN A 1 201 ? 16.797 -45.219 9.711 1 92.31 201 ASN A CA 1
ATOM 1610 C C . ASN A 1 201 ? 16.062 -44.812 8.43 1 92.31 201 ASN A C 1
ATOM 1612 O O . ASN A 1 201 ? 15.516 -45.688 7.734 1 92.31 201 ASN A O 1
ATOM 1616 N N . LEU A 1 202 ? 16.078 -43.594 8.18 1 94.44 202 LEU A N 1
ATOM 1617 C CA . LEU A 1 202 ? 15.398 -43.156 6.969 1 94.44 202 LEU A CA 1
ATOM 1618 C C . LEU A 1 202 ? 16.25 -43.438 5.734 1 94.44 202 LEU A C 1
ATOM 1620 O O . LEU A 1 202 ? 17.453 -43.188 5.742 1 94.44 202 LEU A O 1
ATOM 1624 N N . SER A 1 203 ? 15.633 -43.969 4.664 1 94.88 203 SER A N 1
ATOM 1625 C CA . SER A 1 203 ? 16.297 -44.219 3.391 1 94.88 203 SER A CA 1
ATOM 1626 C C . SER A 1 203 ? 15.305 -44.25 2.238 1 94.88 203 SER A C 1
ATOM 1628 O O . SER A 1 203 ? 14.109 -44.5 2.451 1 94.88 203 SER A O 1
ATOM 1630 N N . MET A 1 204 ? 15.867 -44 1.041 1 95.56 204 MET A N 1
ATOM 1631 C CA . MET A 1 204 ? 15.008 -44.156 -0.129 1 95.56 204 MET A CA 1
ATOM 1632 C C . MET A 1 204 ? 14.703 -45.625 -0.365 1 95.56 204 MET A C 1
ATOM 1634 O O . MET A 1 204 ? 15.578 -46.5 -0.208 1 95.56 204 MET A O 1
ATOM 1638 N N . PRO A 1 205 ? 13.492 -45.906 -0.736 1 96.25 205 PRO A N 1
ATOM 1639 C CA . PRO A 1 205 ? 13.18 -47.312 -1.082 1 96.25 205 PRO A CA 1
ATOM 1640 C C . PRO A 1 205 ? 13.883 -47.781 -2.355 1 96.25 205 PRO A C 1
ATOM 1642 O O . PRO A 1 205 ? 14.359 -46.938 -3.139 1 96.25 205 PRO A O 1
ATOM 1645 N N . VAL A 1 206 ? 13.891 -49.094 -2.504 1 95.94 206 VAL A N 1
ATOM 1646 C CA . VAL A 1 206 ? 14.469 -49.688 -3.703 1 95.94 206 VAL A CA 1
ATOM 1647 C C . VAL A 1 206 ? 13.539 -49.438 -4.895 1 95.94 206 VAL A C 1
ATOM 1649 O O . VAL A 1 206 ? 12.328 -49.656 -4.789 1 95.94 206 VAL A O 1
ATOM 1652 N N . TYR A 1 207 ? 14.117 -49 -5.957 1 97 207 TYR A N 1
ATOM 1653 C CA . TYR A 1 207 ? 13.344 -48.781 -7.172 1 97 207 TYR A CA 1
ATOM 1654 C C . TYR A 1 207 ? 12.961 -50.125 -7.82 1 97 207 TYR A C 1
ATOM 1656 O O . TYR A 1 207 ? 13.828 -50.938 -8.102 1 97 207 TYR A O 1
ATOM 1664 N N . GLN A 1 208 ? 11.727 -50.25 -8.062 1 97.81 208 GLN A N 1
ATOM 1665 C CA . GLN A 1 208 ? 11.258 -51.438 -8.773 1 97.81 208 GLN A CA 1
ATOM 1666 C C . GLN A 1 208 ? 11.383 -51.25 -10.281 1 97.81 208 GLN A C 1
ATOM 1668 O O . GLN A 1 208 ? 11.5 -50.125 -10.773 1 97.81 208 GLN A O 1
ATOM 1673 N N . LYS A 1 209 ? 11.32 -52.375 -10.984 1 97.75 209 LYS A N 1
ATOM 1674 C CA . LYS A 1 209 ? 11.422 -52.312 -12.438 1 97.75 209 LYS A CA 1
ATOM 1675 C C . LYS A 1 209 ? 10.047 -52.188 -13.086 1 97.75 209 LYS A C 1
ATOM 1677 O O . LYS A 1 209 ? 9.086 -52.812 -12.633 1 97.75 209 LYS A O 1
ATOM 1682 N N . VAL A 1 210 ? 9.969 -51.469 -14.07 1 98.38 210 VAL A N 1
ATOM 1683 C CA . VAL A 1 210 ? 8.758 -51.375 -14.875 1 98.38 210 VAL A CA 1
ATOM 1684 C C . VAL A 1 210 ? 8.656 -52.562 -15.805 1 98.38 210 VAL A C 1
ATOM 1686 O O . VAL A 1 210 ? 9.648 -53 -16.391 1 98.38 210 VAL A O 1
ATOM 1689 N N . ASP A 1 211 ? 7.473 -53.062 -15.977 1 97.88 211 ASP A N 1
ATOM 1690 C CA . ASP A 1 211 ? 7.242 -54.219 -16.828 1 97.88 211 ASP A CA 1
ATOM 1691 C C . ASP A 1 211 ? 7.586 -53.938 -18.281 1 97.88 211 ASP A C 1
ATOM 1693 O O . ASP A 1 211 ? 7.414 -52.781 -18.75 1 97.88 211 ASP A O 1
ATOM 1697 N N . ARG A 1 212 ? 8.117 -54.938 -18.922 1 98.06 212 ARG A N 1
ATOM 1698 C CA . ARG A 1 212 ? 8.352 -54.938 -20.359 1 98.06 212 ARG A CA 1
ATOM 1699 C C . ARG A 1 212 ? 7.633 -56.094 -21.016 1 98.06 212 ARG A C 1
ATOM 1701 O O . ARG A 1 212 ? 7.773 -57.25 -20.594 1 98.06 212 ARG A O 1
ATOM 1708 N N . VAL A 1 213 ? 6.812 -55.75 -22 1 98.31 213 VAL A N 1
ATOM 1709 C CA . VAL A 1 213 ? 6.027 -56.812 -22.625 1 98.31 213 VAL A CA 1
ATOM 1710 C C . VAL A 1 213 ? 6.043 -56.625 -24.141 1 98.31 213 VAL A C 1
ATOM 1712 O O . VAL A 1 213 ? 5.973 -55.5 -24.641 1 98.31 213 VAL A O 1
ATOM 1715 N N . SER A 1 214 ? 6.086 -57.719 -24.875 1 97.88 214 SER A N 1
ATOM 1716 C CA . SER A 1 214 ? 6.012 -57.656 -26.344 1 97.88 214 SER A CA 1
ATOM 1717 C C . SER A 1 214 ? 4.578 -57.469 -26.812 1 97.88 214 SER A C 1
ATOM 1719 O O . SER A 1 214 ? 3.645 -58.031 -26.25 1 97.88 214 SER A O 1
ATOM 1721 N N . ALA A 1 215 ? 4.422 -56.688 -27.797 1 96.69 215 ALA A N 1
ATOM 1722 C CA . ALA A 1 215 ? 3.109 -56.469 -28.406 1 96.69 215 ALA A CA 1
ATOM 1723 C C . ALA A 1 215 ? 2.52 -57.781 -28.922 1 96.69 215 ALA A C 1
ATOM 1725 O O . ALA A 1 215 ? 1.299 -57.938 -29.016 1 96.69 215 ALA A O 1
ATOM 1726 N N . GLU A 1 216 ? 3.352 -58.719 -29.203 1 95.31 216 GLU A N 1
ATOM 1727 C CA . GLU A 1 216 ? 2.904 -60.031 -29.703 1 95.31 216 GLU A CA 1
ATOM 1728 C C . GLU A 1 216 ? 2.166 -60.812 -28.625 1 95.31 216 GLU A C 1
ATOM 1730 O O . GLU A 1 216 ? 1.325 -61.656 -28.922 1 95.31 216 GLU A O 1
ATOM 1735 N N . ASP A 1 217 ? 2.457 -60.469 -27.469 1 95.69 217 ASP A N 1
ATOM 1736 C CA . ASP A 1 217 ? 1.903 -61.219 -26.359 1 95.69 217 ASP A CA 1
ATOM 1737 C C . ASP A 1 217 ? 0.911 -60.375 -25.562 1 95.69 217 ASP A C 1
ATOM 1739 O O . ASP A 1 217 ? 0.569 -60.719 -24.422 1 95.69 217 ASP A O 1
ATOM 1743 N N . LEU A 1 218 ? 0.513 -59.281 -26.109 1 97.69 218 LEU A N 1
ATOM 1744 C CA . LEU A 1 218 ? -0.337 -58.375 -25.359 1 97.69 218 LEU A CA 1
ATOM 1745 C C . LEU A 1 218 ? -1.494 -57.844 -26.219 1 97.69 218 LEU A C 1
ATOM 1747 O O . LEU A 1 218 ? -1.301 -57 -27.094 1 97.69 218 LEU A O 1
ATOM 1751 N N . THR A 1 219 ? -2.623 -58.312 -25.891 1 97.31 219 THR A N 1
ATOM 1752 C CA . THR A 1 219 ? -3.807 -57.812 -26.578 1 97.31 219 THR A CA 1
ATOM 1753 C C . THR A 1 219 ? -4.262 -56.469 -25.953 1 97.31 219 THR A C 1
ATOM 1755 O O . THR A 1 219 ? -3.83 -56.125 -24.844 1 97.31 219 THR A O 1
ATOM 1758 N N . SER A 1 220 ? -5.078 -55.812 -26.672 1 97.38 220 SER A N 1
ATOM 1759 C CA . SER A 1 220 ? -5.602 -54.531 -26.141 1 97.38 220 SER A CA 1
ATOM 1760 C C . SER A 1 220 ? -6.41 -54.781 -24.875 1 97.38 220 SER A C 1
ATOM 1762 O O . SER A 1 220 ? -6.379 -53.938 -23.953 1 97.38 220 SER A O 1
ATOM 1764 N N . GLU A 1 221 ? -7.133 -55.844 -24.797 1 97.38 221 GLU A N 1
ATOM 1765 C CA . GLU A 1 221 ? -7.922 -56.188 -23.625 1 97.38 221 GLU A CA 1
ATOM 1766 C C . GLU A 1 221 ? -7.023 -56.438 -22.406 1 97.38 221 GLU A C 1
ATOM 1768 O O . GLU A 1 221 ? -7.289 -55.938 -21.312 1 97.38 221 GLU A O 1
ATOM 1773 N N . ARG A 1 222 ? -6.016 -57.156 -22.688 1 97.69 222 ARG A N 1
ATOM 1774 C CA . ARG A 1 222 ? -5.086 -57.469 -21.609 1 97.69 222 ARG A CA 1
ATOM 1775 C C . ARG A 1 222 ? -4.363 -56.219 -21.125 1 97.69 222 ARG A C 1
ATOM 1777 O O . ARG A 1 222 ? -4.121 -56.031 -19.938 1 97.69 222 ARG A O 1
ATOM 1784 N N . PHE A 1 223 ? -4.031 -55.438 -22.062 1 98.12 223 PHE A N 1
ATOM 1785 C CA . PHE A 1 223 ? -3.416 -54.156 -21.703 1 98.12 223 PHE A CA 1
ATOM 1786 C C . PHE A 1 223 ? -4.32 -53.375 -20.766 1 98.12 223 PHE A C 1
ATOM 1788 O O . PHE A 1 223 ? -3.863 -52.844 -19.75 1 98.12 223 PHE A O 1
ATOM 1795 N N . TYR A 1 224 ? -5.535 -53.219 -21.141 1 97.94 224 TYR A N 1
ATOM 1796 C CA . TYR A 1 224 ? -6.492 -52.5 -20.328 1 97.94 224 TYR A CA 1
ATOM 1797 C C . TYR A 1 224 ? -6.621 -53.125 -18.938 1 97.94 224 TYR A C 1
ATOM 1799 O O . TYR A 1 224 ? -6.59 -52.406 -17.938 1 97.94 224 TYR A O 1
ATOM 1807 N N . GLU A 1 225 ? -6.695 -54.375 -18.812 1 97.31 225 GLU A N 1
ATOM 1808 C CA . GLU A 1 225 ? -6.973 -55.094 -17.578 1 97.31 225 GLU A CA 1
ATOM 1809 C C . GLU A 1 225 ? -5.75 -55.125 -16.656 1 97.31 225 GLU A C 1
ATOM 1811 O O . GLU A 1 225 ? -5.879 -55 -15.438 1 97.31 225 GLU A O 1
ATOM 1816 N N . GLU A 1 226 ? -4.613 -55.219 -17.297 1 97.5 226 GLU A N 1
ATOM 1817 C CA . GLU A 1 226 ? -3.424 -55.469 -16.5 1 97.5 226 GLU A CA 1
ATOM 1818 C C . GLU A 1 226 ? -2.652 -54.188 -16.219 1 97.5 226 GLU A C 1
ATOM 1820 O O . GLU A 1 226 ? -1.906 -54.094 -15.242 1 97.5 226 GLU A O 1
ATOM 1825 N N . TYR A 1 227 ? -2.861 -53.188 -17.047 1 97.62 227 TYR A N 1
ATOM 1826 C CA . TYR A 1 227 ? -2.006 -52 -16.906 1 97.62 227 TYR A CA 1
ATOM 1827 C C . TYR A 1 227 ? -2.836 -50.75 -16.781 1 97.62 227 TYR A C 1
ATOM 1829 O O . TYR A 1 227 ? -2.857 -50.094 -15.734 1 97.62 227 TYR A O 1
ATOM 1837 N N . SER A 1 228 ? -3.586 -50.469 -17.797 1 96.69 228 SER A N 1
ATOM 1838 C CA . SER A 1 228 ? -4.332 -49.188 -17.797 1 96.69 228 SER A CA 1
ATOM 1839 C C . SER A 1 228 ? -5.281 -49.125 -16.609 1 96.69 228 SER A C 1
ATOM 1841 O O . SER A 1 228 ? -5.262 -48.125 -15.867 1 96.69 228 SER A O 1
ATOM 1843 N N . SER A 1 229 ? -6.086 -50.094 -16.406 1 95.88 229 SER A N 1
ATOM 1844 C CA . SER A 1 229 ? -7.078 -50.094 -15.336 1 95.88 229 SER A CA 1
ATOM 1845 C C . SER A 1 229 ? -6.414 -50.188 -13.961 1 95.88 229 SER A C 1
ATOM 1847 O O . SER A 1 229 ? -6.996 -49.781 -12.953 1 95.88 229 SER A O 1
ATOM 1849 N N . LYS A 1 230 ? -5.254 -50.75 -13.914 1 96 230 LYS A N 1
ATOM 1850 C CA . LYS A 1 230 ? -4.547 -50.906 -12.648 1 96 230 LYS A CA 1
ATOM 1851 C C . LYS A 1 230 ? -3.557 -49.781 -12.406 1 96 230 LYS A C 1
ATOM 1853 O O . LYS A 1 230 ? -2.861 -49.75 -11.391 1 96 230 LYS A O 1
ATOM 1858 N N . GLN A 1 231 ? -3.486 -48.906 -13.312 1 95.12 231 GLN A N 1
ATOM 1859 C CA . GLN A 1 231 ? -2.625 -47.719 -13.219 1 95.12 231 GLN A CA 1
ATOM 1860 C C . GLN A 1 231 ? -1.164 -48.125 -13.031 1 95.12 231 GLN A C 1
ATOM 1862 O O . GLN A 1 231 ? -0.486 -47.625 -12.133 1 95.12 231 GLN A O 1
ATOM 1867 N N . ARG A 1 232 ? -0.73 -49 -13.906 1 97 232 ARG A N 1
ATOM 1868 C CA . ARG A 1 232 ? 0.646 -49.469 -13.898 1 97 232 ARG A CA 1
ATOM 1869 C C . ARG A 1 232 ? 1.354 -49.125 -15.203 1 97 232 ARG A C 1
ATOM 1871 O O . ARG A 1 232 ? 0.869 -49.469 -16.281 1 97 232 ARG A O 1
ATOM 1878 N N . PRO A 1 233 ? 2.496 -48.5 -15.031 1 98.38 233 PRO A N 1
ATOM 1879 C CA . PRO A 1 233 ? 3.246 -48.25 -16.266 1 98.38 233 PRO A CA 1
ATOM 1880 C C . PRO A 1 233 ? 3.789 -49.531 -16.891 1 98.38 233 PRO A C 1
ATOM 1882 O O . PRO A 1 233 ? 4.012 -50.531 -16.188 1 98.38 233 PRO A O 1
ATOM 1885 N N . VAL A 1 234 ? 4.039 -49.469 -18.25 1 98.75 234 VAL A N 1
ATOM 1886 C CA . VAL A 1 234 ? 4.574 -50.625 -18.938 1 98.75 234 VAL A CA 1
ATOM 1887 C C . VAL A 1 234 ? 5.262 -50.219 -20.234 1 98.75 234 VAL A C 1
ATOM 1889 O O . VAL A 1 234 ? 4.805 -49.281 -20.906 1 98.75 234 VAL A O 1
ATOM 1892 N N . ILE A 1 235 ? 6.383 -50.844 -20.5 1 98.75 235 ILE A N 1
ATOM 1893 C CA . ILE A 1 235 ? 7.027 -50.688 -21.797 1 98.75 235 ILE A CA 1
ATOM 1894 C C . ILE A 1 235 ? 6.52 -51.781 -22.734 1 98.75 235 ILE A C 1
ATOM 1896 O O . ILE A 1 235 ? 6.543 -52.969 -22.391 1 98.75 235 ILE A O 1
ATOM 1900 N N . ILE A 1 236 ? 6.07 -51.406 -23.859 1 98.56 236 ILE A N 1
ATOM 1901 C CA . ILE A 1 236 ? 5.625 -52.344 -24.891 1 98.56 236 ILE A CA 1
ATOM 1902 C C . ILE A 1 236 ? 6.648 -52.375 -26.031 1 98.56 236 ILE A C 1
ATOM 1904 O O . ILE A 1 236 ? 6.945 -51.344 -26.641 1 98.56 236 ILE A O 1
ATOM 1908 N N . THR A 1 237 ? 7.164 -53.531 -26.297 1 97.5 237 THR A N 1
ATOM 1909 C CA . THR A 1 237 ? 8.156 -53.719 -27.344 1 97.5 237 THR A CA 1
ATOM 1910 C C . THR A 1 237 ? 7.52 -54.344 -28.594 1 97.5 237 THR A C 1
ATOM 1912 O O . THR A 1 237 ? 6.359 -54.75 -28.562 1 97.5 237 THR A O 1
ATOM 1915 N N . ASP A 1 238 ? 8.219 -54.281 -29.688 1 95 238 ASP A N 1
ATOM 1916 C CA . ASP A 1 238 ? 7.84 -54.906 -30.938 1 95 238 ASP A CA 1
ATOM 1917 C C . ASP A 1 238 ? 6.574 -54.281 -31.516 1 95 238 ASP A C 1
ATOM 1919 O O . ASP A 1 238 ? 5.695 -54.969 -32.031 1 95 238 ASP A O 1
ATOM 1923 N N . LEU A 1 239 ? 6.441 -53.094 -31.312 1 92 239 LEU A N 1
ATOM 1924 C CA . LEU A 1 239 ? 5.332 -52.312 -31.828 1 92 239 LEU A CA 1
ATOM 1925 C C . LEU A 1 239 ? 5.824 -51.281 -32.844 1 92 239 LEU A C 1
ATOM 1927 O O . LEU A 1 239 ? 6.832 -50.594 -32.594 1 92 239 LEU A O 1
ATOM 1931 N N . ARG A 1 240 ? 5.195 -51.188 -33.938 1 86.75 240 ARG A N 1
ATOM 1932 C CA . ARG A 1 240 ? 5.598 -50.25 -34.969 1 86.75 240 ARG A CA 1
ATOM 1933 C C . ARG A 1 240 ? 4.613 -49.062 -35.031 1 86.75 240 ARG A C 1
ATOM 1935 O O . ARG A 1 240 ? 3.48 -49.25 -35.5 1 86.75 240 ARG A O 1
ATOM 1942 N N . VAL A 1 241 ? 5.043 -47.938 -34.719 1 91.75 241 VAL A N 1
ATOM 1943 C CA . VAL A 1 241 ? 4.207 -46.75 -34.688 1 91.75 241 VAL A CA 1
ATOM 1944 C C . VAL A 1 241 ? 4.32 -46.031 -36.031 1 91.75 241 VAL A C 1
ATOM 1946 O O . VAL A 1 241 ? 3.418 -45.281 -36.438 1 91.75 241 VAL A O 1
ATOM 1949 N N . THR A 1 242 ? 5.383 -46.188 -36.719 1 88.31 242 THR A N 1
ATOM 1950 C CA . THR A 1 242 ? 5.605 -45.719 -38.094 1 88.31 242 THR A CA 1
ATOM 1951 C C . THR A 1 242 ? 6.207 -46.812 -38.969 1 88.31 242 THR A C 1
ATOM 1953 O O . THR A 1 242 ? 6.762 -47.781 -38.469 1 88.31 242 THR A O 1
ATOM 1956 N N . ALA A 1 243 ? 5.945 -46.531 -40.25 1 78.38 243 ALA A N 1
ATOM 1957 C CA . ALA A 1 243 ? 6.531 -47.5 -41.188 1 78.38 243 ALA A CA 1
ATOM 1958 C C . ALA A 1 243 ? 8.055 -47.5 -41.094 1 78.38 243 ALA A C 1
ATOM 1960 O O . ALA A 1 243 ? 8.695 -48.531 -41.062 1 78.38 243 ALA A O 1
ATOM 1961 N N . SER A 1 244 ? 8.57 -46.312 -41.125 1 77.12 244 SER A N 1
ATOM 1962 C CA . SER A 1 244 ? 9.992 -46.094 -40.875 1 77.12 244 SER A CA 1
ATOM 1963 C C . SER A 1 244 ? 10.219 -45.125 -39.719 1 77.12 244 SER A C 1
ATOM 1965 O O . SER A 1 244 ? 9.484 -44.125 -39.594 1 77.12 244 SER A O 1
ATOM 1967 N N . PRO A 1 245 ? 11.266 -45.5 -38.938 1 78.25 245 PRO A N 1
ATOM 1968 C CA . PRO A 1 245 ? 11.516 -44.594 -37.812 1 78.25 245 PRO A CA 1
ATOM 1969 C C . PRO A 1 245 ? 11.719 -43.156 -38.25 1 78.25 245 PRO A C 1
ATOM 1971 O O . PRO A 1 245 ? 12.352 -42.906 -39.281 1 78.25 245 PRO A O 1
ATOM 1974 N N . MET A 1 246 ? 11.117 -42.312 -37.531 1 85.5 246 MET A N 1
ATOM 1975 C CA . MET A 1 246 ? 11.266 -40.906 -37.812 1 85.5 246 MET A CA 1
ATOM 1976 C C . MET A 1 246 ? 12.633 -40.375 -37.375 1 85.5 246 MET A C 1
ATOM 1978 O O . MET A 1 246 ? 12.93 -40.344 -36.188 1 85.5 246 MET A O 1
ATOM 1982 N N . SER A 1 247 ? 13.461 -39.969 -38.219 1 87.31 247 SER A N 1
ATOM 1983 C CA . SER A 1 247 ? 14.781 -39.438 -37.938 1 87.31 247 SER A CA 1
ATOM 1984 C C . SER A 1 247 ? 14.758 -37.906 -37.875 1 87.31 247 SER A C 1
ATOM 1986 O O . SER A 1 247 ? 13.812 -37.281 -38.375 1 87.31 247 SER A O 1
ATOM 1988 N N . PRO A 1 248 ? 15.805 -37.406 -37.281 1 91.62 248 PRO A N 1
ATOM 1989 C CA . PRO A 1 248 ? 15.898 -35.938 -37.281 1 91.62 248 PRO A CA 1
ATOM 1990 C C . PRO A 1 248 ? 15.844 -35.375 -38.719 1 91.62 248 PRO A C 1
ATOM 1992 O O . PRO A 1 248 ? 15.258 -34.312 -38.906 1 91.62 248 PRO A O 1
ATOM 1995 N N . GLN A 1 249 ? 16.359 -36.094 -39.594 1 88.81 249 GLN A N 1
ATOM 1996 C CA . GLN A 1 249 ? 16.344 -35.625 -40.969 1 88.81 249 GLN A CA 1
ATOM 1997 C C . GLN A 1 249 ? 14.922 -35.656 -41.531 1 88.81 249 GLN A C 1
ATOM 1999 O O . GLN A 1 249 ? 14.547 -34.75 -42.312 1 88.81 249 GLN A O 1
ATOM 2004 N N . ASP A 1 250 ? 14.219 -36.625 -41.188 1 88.94 250 ASP A N 1
ATOM 2005 C CA . ASP A 1 250 ? 12.82 -36.688 -41.625 1 88.94 250 ASP A CA 1
ATOM 2006 C C . ASP A 1 250 ? 12.031 -35.5 -41.062 1 88.94 250 ASP A C 1
ATOM 2008 O O . ASP A 1 250 ? 11.211 -34.938 -41.781 1 88.94 250 ASP A O 1
ATOM 2012 N N . ILE A 1 251 ? 12.289 -35.156 -39.844 1 92.38 251 ILE A N 1
ATOM 2013 C CA . ILE A 1 251 ? 11.602 -34.062 -39.188 1 92.38 251 ILE A CA 1
ATOM 2014 C C . ILE A 1 251 ? 11.977 -32.75 -39.875 1 92.38 251 ILE A C 1
ATOM 2016 O O . ILE A 1 251 ? 11.109 -31.906 -40.156 1 92.38 251 ILE A O 1
ATOM 2020 N N . LYS A 1 252 ? 13.18 -32.594 -40.156 1 92.38 252 LYS A N 1
ATOM 2021 C CA . LYS A 1 252 ? 13.641 -31.391 -40.812 1 92.38 252 LYS A CA 1
ATOM 2022 C C . LYS A 1 252 ? 12.961 -31.234 -42.188 1 92.38 252 LYS A C 1
ATOM 2024 O O . LYS A 1 252 ? 12.578 -30.141 -42.562 1 92.38 252 LYS A O 1
ATOM 2029 N N . THR A 1 253 ? 12.867 -32.25 -42.844 1 90.62 253 THR A N 1
ATOM 2030 C CA . THR A 1 253 ? 12.305 -32.25 -44.188 1 90.62 253 THR A CA 1
ATOM 2031 C C . THR A 1 253 ? 10.844 -31.812 -44.156 1 90.62 253 THR A C 1
ATOM 2033 O O . THR A 1 253 ? 10.398 -31.062 -45.031 1 90.62 253 THR A O 1
ATOM 2036 N N . HIS A 1 254 ? 10.141 -32.25 -43.188 1 90.56 254 HIS A N 1
ATOM 2037 C CA . HIS A 1 254 ? 8.695 -32.031 -43.219 1 90.56 254 HIS A CA 1
ATOM 2038 C C . HIS A 1 254 ? 8.32 -30.828 -42.344 1 90.56 254 HIS A C 1
ATOM 2040 O O . HIS A 1 254 ? 7.309 -30.172 -42.594 1 90.56 254 HIS A O 1
ATOM 2046 N N . ALA A 1 255 ? 9.117 -30.562 -41.375 1 92.06 255 ALA A N 1
ATOM 2047 C CA . ALA A 1 255 ? 8.734 -29.516 -40.406 1 92.06 255 ALA A CA 1
ATOM 2048 C C . ALA A 1 255 ? 9.844 -28.484 -40.25 1 92.06 255 ALA A C 1
ATOM 2050 O O . ALA A 1 255 ? 9.789 -27.656 -39.344 1 92.06 255 ALA A O 1
ATOM 2051 N N . GLY A 1 256 ? 10.789 -28.531 -41 1 92.94 256 GLY A N 1
ATOM 2052 C CA . GLY A 1 256 ? 11.984 -27.719 -40.812 1 92.94 256 GLY A CA 1
ATOM 2053 C C . GLY A 1 256 ? 11.695 -26.234 -40.781 1 92.94 256 GLY A C 1
ATOM 2054 O O . GLY A 1 256 ? 12.344 -25.5 -40.031 1 92.94 256 GLY A O 1
ATOM 2055 N N . ASP A 1 257 ? 10.719 -25.812 -41.438 1 93.62 257 ASP A N 1
ATOM 2056 C CA . ASP A 1 257 ? 10.461 -24.375 -41.594 1 93.62 257 ASP A CA 1
ATOM 2057 C C . ASP A 1 257 ? 9.523 -23.891 -40.469 1 93.62 257 ASP A C 1
ATOM 2059 O O . ASP A 1 257 ? 9.352 -22.688 -40.281 1 93.62 257 ASP A O 1
ATOM 2063 N N . CYS A 1 258 ? 9.008 -24.766 -39.688 1 94.62 258 CYS A N 1
ATOM 2064 C CA . CYS A 1 258 ? 8.109 -24.375 -38.594 1 94.62 258 CYS A CA 1
ATOM 2065 C C . CYS A 1 258 ? 8.883 -23.719 -37.469 1 94.62 258 CYS A C 1
ATOM 2067 O O . CYS A 1 258 ? 10.008 -24.109 -37.156 1 94.62 258 CYS A O 1
ATOM 2069 N N . VAL A 1 259 ? 8.25 -22.688 -36.969 1 95.12 259 VAL A N 1
ATOM 2070 C CA . VAL A 1 259 ? 8.828 -22.016 -35.812 1 95.12 259 VAL A CA 1
ATOM 2071 C C . VAL A 1 259 ? 8.25 -22.625 -34.531 1 95.12 259 VAL A C 1
ATOM 2073 O O . VAL A 1 259 ? 7.039 -22.812 -34.406 1 95.12 259 VAL A O 1
ATOM 2076 N N . VAL A 1 260 ? 9.133 -22.969 -33.594 1 96 260 VAL A N 1
ATOM 2077 C CA . VAL A 1 260 ? 8.711 -23.578 -32.344 1 96 260 VAL A CA 1
ATOM 2078 C C . VAL A 1 260 ? 9.289 -22.797 -31.172 1 96 260 VAL A C 1
ATOM 2080 O O . VAL A 1 260 ? 10.336 -22.156 -31.297 1 96 260 VAL A O 1
ATOM 2083 N N . THR A 1 261 ? 8.547 -22.781 -30.109 1 95.38 261 THR A N 1
ATOM 2084 C CA . THR A 1 261 ? 9.07 -22.25 -28.859 1 95.38 261 THR A CA 1
ATOM 2085 C C . THR A 1 261 ? 9.711 -23.344 -28.016 1 95.38 261 THR A C 1
ATOM 2087 O O . THR A 1 261 ? 9.031 -24.266 -27.578 1 95.38 261 THR A O 1
ATOM 2090 N N . LEU A 1 262 ? 10.938 -23.234 -27.766 1 96.19 262 LEU A N 1
ATOM 2091 C CA . LEU A 1 262 ? 11.648 -24.203 -26.953 1 96.19 262 LEU A CA 1
ATOM 2092 C C . LEU A 1 262 ? 11.383 -23.969 -25.469 1 96.19 262 LEU A C 1
ATOM 2094 O O . LEU A 1 262 ? 11.016 -22.859 -25.062 1 96.19 262 LEU A O 1
ATOM 2098 N N . LYS A 1 263 ? 11.508 -25.062 -24.734 1 95.69 263 LYS A N 1
ATOM 2099 C CA . LYS A 1 263 ? 11.422 -24.969 -23.281 1 95.69 263 LYS A CA 1
ATOM 2100 C C . LYS A 1 263 ? 12.773 -25.234 -22.625 1 95.69 263 LYS A C 1
ATOM 2102 O O . LYS A 1 263 ? 13.695 -25.734 -23.281 1 95.69 263 LYS A O 1
ATOM 2107 N N . HIS A 1 264 ? 12.914 -24.812 -21.406 1 92.19 264 HIS A N 1
ATOM 2108 C CA . HIS A 1 264 ? 14.078 -25.141 -20.578 1 92.19 264 HIS A CA 1
ATOM 2109 C C . HIS A 1 264 ? 13.695 -25.328 -19.125 1 92.19 264 HIS A C 1
ATOM 2111 O O . HIS A 1 264 ? 12.633 -24.859 -18.688 1 92.19 264 HIS A O 1
ATOM 2117 N N . SER A 1 265 ? 14.508 -26.094 -18.469 1 90.19 265 SER A N 1
ATOM 2118 C CA . SER A 1 265 ? 14.281 -26.328 -17.047 1 90.19 265 SER A CA 1
ATOM 2119 C C . SER A 1 265 ? 14.719 -25.141 -16.203 1 90.19 265 SER A C 1
ATOM 2121 O O . SER A 1 265 ? 15.805 -24.594 -16.406 1 90.19 265 SER A O 1
ATOM 2123 N N . VAL A 1 266 ? 13.844 -24.719 -15.32 1 88.81 266 VAL A N 1
ATOM 2124 C CA . VAL A 1 266 ? 14.148 -23.641 -14.406 1 88.81 266 VAL A CA 1
ATOM 2125 C C . VAL A 1 266 ? 14 -24.109 -12.961 1 88.81 266 VAL A C 1
ATOM 2127 O O . VAL A 1 266 ? 12.953 -24.641 -12.586 1 88.81 266 VAL A O 1
ATOM 2130 N N . GLN A 1 267 ? 15.039 -23.859 -12.25 1 85.19 267 GLN A N 1
ATOM 2131 C CA . GLN A 1 267 ? 15.016 -24.25 -10.852 1 85.19 267 GLN A CA 1
ATOM 2132 C C . GLN A 1 267 ? 13.938 -23.5 -10.078 1 85.19 267 GLN A C 1
ATOM 2134 O O . GLN A 1 267 ? 13.781 -22.281 -10.25 1 85.19 267 GLN A O 1
ATOM 2139 N N . ASN A 1 268 ? 13.156 -24.203 -9.344 1 86.5 268 ASN A N 1
ATOM 2140 C CA . ASN A 1 268 ? 12.109 -23.672 -8.477 1 86.5 268 ASN A CA 1
ATOM 2141 C C . ASN A 1 268 ? 11 -23 -9.281 1 86.5 268 ASN A C 1
ATOM 2143 O O . ASN A 1 268 ? 10.312 -22.109 -8.789 1 86.5 268 ASN A O 1
ATOM 2147 N N . SER A 1 269 ? 10.93 -23.281 -10.492 1 91.62 269 SER A N 1
ATOM 2148 C CA . SER A 1 269 ? 9.828 -22.781 -11.312 1 91.62 269 SER A CA 1
ATOM 2149 C C . SER A 1 269 ? 8.477 -23.219 -10.758 1 91.62 269 SER A C 1
ATOM 2151 O O . SER A 1 269 ? 8.352 -24.344 -10.242 1 91.62 269 SER A O 1
ATOM 2153 N N . CYS A 1 270 ? 7.52 -22.359 -10.945 1 91.31 270 CYS A N 1
ATOM 2154 C CA . CYS A 1 270 ? 6.156 -22.703 -10.562 1 91.31 270 CYS A CA 1
ATOM 2155 C C . CYS A 1 270 ? 5.41 -23.359 -11.711 1 91.31 270 CYS A C 1
ATOM 2157 O O . CYS A 1 270 ? 4.258 -23.766 -11.562 1 91.31 270 CYS A O 1
ATOM 2159 N N . GLU A 1 271 ? 6.074 -23.5 -12.719 1 92.12 271 GLU A N 1
ATOM 2160 C CA . GLU A 1 271 ? 5.418 -24.078 -13.898 1 92.12 271 GLU A CA 1
ATOM 2161 C C . GLU A 1 271 ? 5.484 -25.594 -13.883 1 92.12 271 GLU A C 1
ATOM 2163 O O . GLU A 1 271 ? 6.379 -26.188 -13.258 1 92.12 271 GLU A O 1
ATOM 2168 N N . TRP A 1 272 ? 4.574 -26.125 -14.555 1 92.56 272 TRP A N 1
ATOM 2169 C CA . TRP A 1 272 ? 4.453 -27.578 -14.688 1 92.56 272 TRP A CA 1
ATOM 2170 C C . TRP A 1 272 ? 5.773 -28.188 -15.141 1 92.56 272 TRP A C 1
ATOM 2172 O O . TRP A 1 272 ? 6.426 -27.688 -16.047 1 92.56 272 TRP A O 1
ATOM 2182 N N . ALA A 1 273 ? 6.285 -29.266 -14.398 1 92.69 273 ALA A N 1
ATOM 2183 C CA . ALA A 1 273 ? 7.508 -30.016 -14.664 1 92.69 273 ALA A CA 1
ATOM 2184 C C . ALA A 1 273 ? 8.734 -29.109 -14.586 1 92.69 273 ALA A C 1
ATOM 2186 O O . ALA A 1 273 ? 9.82 -29.484 -15.039 1 92.69 273 ALA A O 1
ATOM 2187 N N . ARG A 1 274 ? 8.531 -27.875 -14.117 1 92.69 274 ARG A N 1
ATOM 2188 C CA . ARG A 1 274 ? 9.555 -26.844 -13.953 1 92.69 274 ARG A CA 1
ATOM 2189 C C . ARG A 1 274 ? 10.133 -26.438 -15.297 1 92.69 274 ARG A C 1
ATOM 2191 O O . ARG A 1 274 ? 11.336 -26.156 -15.406 1 92.69 274 ARG A O 1
ATOM 2198 N N . LEU A 1 275 ? 9.336 -26.531 -16.297 1 93.56 275 LEU A N 1
ATOM 2199 C CA . LEU A 1 275 ? 9.727 -26.125 -17.641 1 93.56 275 LEU A CA 1
ATOM 2200 C C . LEU A 1 275 ? 9.094 -24.781 -18.016 1 93.56 275 LEU A C 1
ATOM 2202 O O . LEU A 1 275 ? 7.895 -24.578 -17.828 1 93.56 275 LEU A O 1
ATOM 2206 N N . GLU A 1 276 ? 9.969 -23.953 -18.5 1 93.38 276 GLU A N 1
ATOM 2207 C CA . GLU A 1 276 ? 9.508 -22.641 -18.953 1 93.38 276 GLU A CA 1
ATOM 2208 C C . GLU A 1 276 ? 9.93 -22.375 -20.391 1 93.38 276 GLU A C 1
ATOM 2210 O O . GLU A 1 276 ? 10.805 -23.062 -20.922 1 93.38 276 GLU A O 1
ATOM 2215 N N . ASN A 1 277 ? 9.297 -21.391 -20.984 1 93.31 277 ASN A N 1
ATOM 2216 C CA . ASN A 1 277 ? 9.68 -20.984 -22.344 1 93.31 277 ASN A CA 1
ATOM 2217 C C . ASN A 1 277 ? 11.086 -20.391 -22.375 1 93.31 277 ASN A C 1
ATOM 2219 O O . ASN A 1 277 ? 11.477 -19.656 -21.453 1 93.31 277 ASN A O 1
ATOM 2223 N N . LYS A 1 278 ? 11.734 -20.734 -23.375 1 92.62 278 LYS A N 1
ATOM 2224 C CA . LYS A 1 278 ? 13.109 -20.25 -23.5 1 92.62 278 LYS A CA 1
ATOM 2225 C C . LYS A 1 278 ? 13.258 -19.328 -24.703 1 92.62 278 LYS A C 1
ATOM 2227 O O . LYS A 1 278 ? 13.453 -18.125 -24.547 1 92.62 278 LYS A O 1
ATOM 2232 N N . GLU A 1 279 ? 13.133 -19.875 -25.906 1 92.75 279 GLU A N 1
ATOM 2233 C CA . GLU A 1 279 ? 13.328 -19.109 -27.141 1 92.75 279 GLU A CA 1
ATOM 2234 C C . GLU A 1 279 ? 12.547 -19.703 -28.297 1 92.75 279 GLU A C 1
ATOM 2236 O O . GLU A 1 279 ? 12.125 -20.859 -28.25 1 92.75 279 GLU A O 1
ATOM 2241 N N . LYS A 1 280 ? 12.336 -18.859 -29.359 1 95.12 280 LYS A N 1
ATOM 2242 C CA . LYS A 1 280 ? 11.742 -19.297 -30.625 1 95.12 280 LYS A CA 1
ATOM 2243 C C . LYS A 1 280 ? 12.812 -19.594 -31.672 1 95.12 280 LYS A C 1
ATOM 2245 O O . LYS A 1 280 ? 13.773 -18.828 -31.797 1 95.12 280 LYS A O 1
ATOM 2250 N N . ILE A 1 281 ? 12.656 -20.641 -32.281 1 96 281 ILE A N 1
ATOM 2251 C CA . ILE A 1 281 ? 13.625 -21.062 -33.281 1 96 281 ILE A CA 1
ATOM 2252 C C . ILE A 1 281 ? 12.945 -21.953 -34.312 1 96 281 ILE A C 1
ATOM 2254 O O . ILE A 1 281 ? 11.859 -22.484 -34.062 1 96 281 ILE A O 1
ATOM 2258 N N . THR A 1 282 ? 13.516 -22.031 -35.438 1 96.56 282 THR A N 1
ATOM 2259 C CA . THR A 1 282 ? 12.969 -22.984 -36.406 1 96.56 282 THR A CA 1
ATOM 2260 C C . THR A 1 282 ? 13.336 -24.406 -36.031 1 96.56 282 THR A C 1
ATOM 2262 O O . THR A 1 282 ? 14.398 -24.656 -35.469 1 96.56 282 THR A O 1
ATOM 2265 N N . VAL A 1 283 ? 12.492 -25.344 -36.469 1 96.38 283 VAL A N 1
ATOM 2266 C CA . VAL A 1 283 ? 12.742 -26.75 -36.156 1 96.38 283 VAL A CA 1
ATOM 2267 C C . VAL A 1 283 ? 14.07 -27.172 -36.781 1 96.38 283 VAL A C 1
ATOM 2269 O O . VAL A 1 283 ? 14.867 -27.875 -36.156 1 96.38 283 VAL A O 1
ATOM 2272 N N . SER A 1 284 ? 14.328 -26.75 -37.938 1 96.25 284 SER A N 1
ATOM 2273 C CA . SER A 1 284 ? 15.562 -27.109 -38.625 1 96.25 284 SER A CA 1
ATOM 2274 C C . SER A 1 284 ? 16.781 -26.594 -37.875 1 96.25 284 SER A C 1
ATOM 2276 O O . SER A 1 284 ? 17.734 -27.344 -37.625 1 96.25 284 SER A O 1
ATOM 2278 N N . ASP A 1 285 ? 16.734 -25.375 -37.531 1 95.81 285 ASP A N 1
ATOM 2279 C CA . ASP A 1 285 ? 17.859 -24.781 -36.812 1 95.81 285 ASP A CA 1
ATOM 2280 C C . ASP A 1 285 ? 18.078 -25.5 -35.469 1 95.81 285 ASP A C 1
ATOM 2282 O O . ASP A 1 285 ? 19.234 -25.703 -35.062 1 95.81 285 ASP A O 1
ATOM 2286 N N . TYR A 1 286 ? 17.062 -25.844 -34.844 1 96 286 TYR A N 1
ATOM 2287 C CA . TYR A 1 286 ? 17.188 -26.516 -33.531 1 96 286 TYR A CA 1
ATOM 2288 C C . TYR A 1 286 ? 17.797 -27.906 -33.719 1 96 286 TYR A C 1
ATOM 2290 O O . TYR A 1 286 ? 18.672 -28.297 -32.938 1 96 286 TYR A O 1
ATOM 2298 N N . ILE A 1 287 ? 17.312 -28.641 -34.656 1 94.44 287 ILE A N 1
ATOM 2299 C CA . ILE A 1 287 ? 17.844 -29.984 -34.906 1 94.44 287 ILE A CA 1
ATOM 2300 C C . ILE A 1 287 ? 19.328 -29.906 -35.219 1 94.44 287 ILE A C 1
ATOM 2302 O O . ILE A 1 287 ? 20.125 -30.703 -34.719 1 94.44 287 ILE A O 1
ATOM 2306 N N . ASP A 1 288 ? 19.688 -28.953 -36 1 93.94 288 ASP A N 1
ATOM 2307 C CA . ASP A 1 288 ? 21.109 -28.75 -36.312 1 93.94 288 ASP A CA 1
ATOM 2308 C C . ASP A 1 288 ? 21.906 -28.453 -35.062 1 93.94 288 ASP A C 1
ATOM 2310 O O . ASP A 1 288 ? 23.016 -28.953 -34.875 1 93.94 288 ASP A O 1
ATOM 2314 N N . ARG A 1 289 ? 21.328 -27.688 -34.25 1 91.75 289 ARG A N 1
ATOM 2315 C CA . ARG A 1 289 ? 21.969 -27.328 -32.969 1 91.75 289 ARG A CA 1
ATOM 2316 C C . ARG A 1 289 ? 22.203 -28.562 -32.125 1 91.75 289 ARG A C 1
ATOM 2318 O O . ARG A 1 289 ? 23.297 -28.75 -31.578 1 91.75 289 ARG A O 1
ATOM 2325 N N . ILE A 1 290 ? 21.25 -29.375 -32.031 1 90.25 290 ILE A N 1
ATOM 2326 C CA . ILE A 1 290 ? 21.328 -30.562 -31.172 1 90.25 290 ILE A CA 1
ATOM 2327 C C . ILE A 1 290 ? 22.297 -31.578 -31.766 1 90.25 290 ILE A C 1
ATOM 2329 O O . ILE A 1 290 ? 23.031 -32.25 -31.031 1 90.25 290 ILE A O 1
ATOM 2333 N N . GLU A 1 291 ? 22.25 -31.703 -33 1 87.19 291 GLU A N 1
ATOM 2334 C CA . GLU A 1 291 ? 23.125 -32.656 -33.656 1 87.19 291 GLU A CA 1
ATOM 2335 C C . GLU A 1 291 ? 24.594 -32.281 -33.5 1 87.19 291 GLU A C 1
ATOM 2337 O O . GLU A 1 291 ? 25.469 -33.156 -33.438 1 87.19 291 GLU A O 1
ATOM 2342 N N . GLY 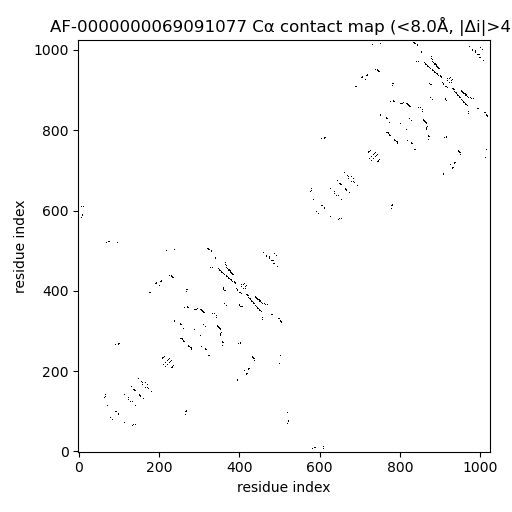A 1 292 ? 24.828 -31.062 -33.438 1 83.5 292 GLY A N 1
ATOM 2343 C CA . GLY A 1 292 ? 26.188 -30.578 -33.281 1 83.5 292 GLY A CA 1
ATOM 2344 C C . GLY A 1 292 ? 26.734 -30.703 -31.859 1 83.5 292 GLY A C 1
ATOM 2345 O O . GLY A 1 292 ? 27.922 -30.547 -31.641 1 83.5 292 GLY A O 1
ATOM 2346 N N . LEU A 1 293 ? 25.906 -30.969 -30.969 1 81.62 293 LEU A N 1
ATOM 2347 C CA . LEU A 1 293 ? 26.328 -31.062 -29.578 1 81.62 293 LEU A CA 1
ATOM 2348 C C . LEU A 1 293 ? 26.891 -32.438 -29.281 1 81.62 293 LEU A C 1
ATOM 2350 O O . LEU A 1 293 ? 26.422 -33.438 -29.828 1 81.62 293 LEU A O 1
ATOM 2354 N N . ASP A 1 294 ? 28.047 -32.438 -28.5 1 71.44 294 ASP A N 1
ATOM 2355 C CA . ASP A 1 294 ? 28.562 -33.719 -28.016 1 71.44 294 ASP A CA 1
ATOM 2356 C C . ASP A 1 294 ? 27.75 -34.219 -26.812 1 71.44 294 ASP A C 1
ATOM 2358 O O . ASP A 1 294 ? 27.266 -33.406 -26.016 1 71.44 294 ASP A O 1
ATOM 2362 N N . ASP A 1 295 ? 27.297 -35.375 -26.828 1 62.31 295 ASP A N 1
ATOM 2363 C CA . ASP A 1 295 ? 26.484 -35.938 -25.75 1 62.31 295 ASP A CA 1
ATOM 2364 C C . ASP A 1 295 ? 27.141 -35.719 -24.391 1 62.31 295 ASP A C 1
ATOM 2366 O O . ASP A 1 295 ? 26.438 -35.656 -23.375 1 62.31 295 ASP A O 1
ATOM 2370 N N . GLU A 1 296 ? 28.484 -35.719 -24.312 1 56.41 296 GLU A N 1
ATOM 2371 C CA . GLU A 1 296 ? 29.203 -35.625 -23.047 1 56.41 296 GLU A CA 1
ATOM 2372 C C . GLU A 1 296 ? 29.203 -34.188 -22.516 1 56.41 296 GLU A C 1
ATOM 2374 O O . GLU A 1 296 ? 29.672 -33.938 -21.391 1 56.41 296 GLU A O 1
ATOM 2379 N N . SER A 1 297 ? 28.797 -33.281 -23.297 1 52.44 297 SER A N 1
ATOM 2380 C CA . SER A 1 297 ? 29.016 -31.922 -22.797 1 52.44 297 SER A CA 1
ATOM 2381 C C . SER A 1 297 ? 28.016 -31.562 -21.703 1 52.44 297 SER A C 1
ATOM 2383 O O . SER A 1 297 ? 26.797 -31.672 -21.906 1 52.44 297 SER A O 1
ATOM 2385 N N . GLN A 1 298 ? 28.484 -31.766 -20.5 1 50.94 298 GLN A N 1
ATOM 2386 C CA . GLN A 1 298 ? 27.734 -31.375 -19.312 1 50.94 298 GLN A CA 1
ATOM 2387 C C . GLN A 1 298 ? 27.156 -29.969 -19.469 1 50.94 298 GLN A C 1
ATOM 2389 O O . GLN A 1 298 ? 27.891 -29 -19.656 1 50.94 298 GLN A O 1
ATOM 2394 N N . LEU A 1 299 ? 26.031 -29.891 -20 1 52.88 299 LEU A N 1
ATOM 2395 C CA . LEU A 1 299 ? 25.344 -28.625 -20.234 1 52.88 299 LEU A CA 1
ATOM 2396 C C . LEU A 1 299 ? 25.219 -27.828 -18.938 1 52.88 299 LEU A C 1
ATOM 2398 O O . LEU A 1 299 ? 24.812 -28.359 -17.922 1 52.88 299 LEU A O 1
ATOM 2402 N N . ASP A 1 300 ? 25.969 -26.828 -18.797 1 50 300 ASP A N 1
ATOM 2403 C CA . ASP A 1 300 ? 25.656 -25.844 -17.781 1 50 300 ASP A CA 1
ATOM 2404 C C . ASP A 1 300 ? 24.172 -25.453 -17.844 1 50 300 ASP A C 1
ATOM 2406 O O . ASP A 1 300 ? 23.641 -25.172 -18.922 1 50 300 ASP A O 1
ATOM 2410 N N . ARG A 1 301 ? 23.391 -25.859 -16.859 1 51.06 301 ARG A N 1
ATOM 2411 C CA . ARG A 1 301 ? 21.953 -25.641 -16.703 1 51.06 301 ARG A CA 1
ATOM 2412 C C . ARG A 1 301 ? 21.547 -24.297 -17.328 1 51.06 301 ARG A C 1
ATOM 2414 O O . ARG A 1 301 ? 20.469 -24.188 -17.922 1 51.06 301 ARG A O 1
ATOM 2421 N N . ASN A 1 302 ? 22.406 -23.281 -17.203 1 54.25 302 ASN A N 1
ATOM 2422 C CA . ASN A 1 302 ? 22.078 -21.953 -17.703 1 54.25 302 ASN A CA 1
ATOM 2423 C C . ASN A 1 302 ? 22.266 -21.859 -19.219 1 54.25 302 ASN A C 1
ATOM 2425 O O . ASN A 1 302 ? 21.703 -20.969 -19.875 1 54.25 302 ASN A O 1
ATOM 2429 N N . ALA A 1 303 ? 22.984 -22.844 -19.703 1 62.38 303 ALA A N 1
ATOM 2430 C CA . ALA A 1 303 ? 23.281 -22.828 -21.141 1 62.38 303 ALA A CA 1
ATOM 2431 C C . ALA A 1 303 ? 22.578 -23.984 -21.844 1 62.38 303 ALA A C 1
ATOM 2433 O O . ALA A 1 303 ? 23.141 -24.594 -22.75 1 62.38 303 ALA A O 1
ATOM 2434 N N . SER A 1 304 ? 21.344 -24.25 -21.422 1 75.62 304 SER A N 1
ATOM 2435 C CA . SER A 1 304 ? 20.625 -25.391 -22 1 75.62 304 SER A CA 1
ATOM 2436 C C . SER A 1 304 ? 20.25 -25.125 -23.453 1 75.62 304 SER A C 1
ATOM 2438 O O . SER A 1 304 ? 19.844 -24.016 -23.797 1 75.62 304 SER A O 1
ATOM 2440 N N . PRO A 1 305 ? 20.531 -26.047 -24.281 1 85.88 305 PRO A N 1
ATOM 2441 C CA . PRO A 1 305 ? 20.203 -25.859 -25.703 1 85.88 305 PRO A CA 1
ATOM 2442 C C . PRO A 1 305 ? 18.703 -25.766 -25.969 1 85.88 305 PRO A C 1
ATOM 2444 O O . PRO A 1 305 ? 18.281 -25.422 -27.078 1 85.88 305 PRO A O 1
ATOM 2447 N N . GLY A 1 306 ? 17.953 -26.031 -25.031 1 92.69 306 GLY A N 1
ATOM 2448 C CA . GLY A 1 306 ? 16.516 -25.984 -25.219 1 92.69 306 GLY A CA 1
ATOM 2449 C C . GLY A 1 306 ? 15.891 -27.344 -25.438 1 92.69 306 GLY A C 1
ATOM 2450 O O . GLY A 1 306 ? 16.594 -28.328 -25.703 1 92.69 306 GLY A O 1
ATOM 2451 N N . TYR A 1 307 ? 14.617 -27.406 -25.312 1 94.31 307 TYR A N 1
ATOM 2452 C CA . TYR A 1 307 ? 13.812 -28.609 -25.406 1 94.31 307 TYR A CA 1
ATOM 2453 C C . TYR A 1 307 ? 12.609 -28.391 -26.328 1 94.31 307 TYR A C 1
ATOM 2455 O O . TYR A 1 307 ? 11.727 -27.594 -26.016 1 94.31 307 TYR A O 1
ATOM 2463 N N . LEU A 1 308 ? 12.695 -29 -27.484 1 96.38 308 LEU A N 1
ATOM 2464 C CA . LEU A 1 308 ? 11.43 -29.078 -28.203 1 96.38 308 LEU A CA 1
ATOM 2465 C C . LEU A 1 308 ? 10.453 -30 -27.5 1 96.38 308 LEU A C 1
ATOM 2467 O O . LEU A 1 308 ? 10.562 -31.234 -27.594 1 96.38 308 LEU A O 1
ATOM 2471 N N . PHE A 1 309 ? 9.547 -29.422 -26.875 1 95.94 309 PHE A N 1
ATOM 2472 C CA . PHE A 1 309 ? 8.727 -30.125 -25.891 1 95.94 309 PHE A CA 1
ATOM 2473 C C . PHE A 1 309 ? 7.25 -30 -26.234 1 95.94 309 PHE A C 1
ATOM 2475 O O . PHE A 1 309 ? 6.699 -28.906 -26.266 1 95.94 309 PHE A O 1
ATOM 2482 N N . ASP A 1 310 ? 6.668 -31.203 -26.391 1 94.94 310 ASP A N 1
ATOM 2483 C CA . ASP A 1 310 ? 5.215 -31.281 -26.5 1 94.94 310 ASP A CA 1
ATOM 2484 C C . ASP A 1 310 ? 4.703 -30.422 -27.656 1 94.94 310 ASP A C 1
ATOM 2486 O O . ASP A 1 310 ? 3.787 -29.625 -27.469 1 94.94 310 ASP A O 1
ATOM 2490 N N . TRP A 1 311 ? 5.316 -30.484 -28.766 1 95.75 311 TRP A N 1
ATOM 2491 C CA . TRP A 1 311 ? 4.918 -29.719 -29.953 1 95.75 311 TRP A CA 1
ATOM 2492 C C . TRP A 1 311 ? 3.908 -30.484 -30.781 1 95.75 311 TRP A C 1
ATOM 2494 O O . TRP A 1 311 ? 4.254 -31.5 -31.422 1 95.75 311 TRP A O 1
ATOM 2504 N N . SER A 1 312 ? 2.705 -30.031 -30.891 1 96 312 SER A N 1
ATOM 2505 C CA . SER A 1 312 ? 1.587 -30.75 -31.5 1 96 312 SER A CA 1
ATOM 2506 C C . SER A 1 312 ? 1.804 -30.938 -33 1 96 312 SER A C 1
ATOM 2508 O O . SER A 1 312 ? 1.834 -29.953 -33.75 1 96 312 SER A O 1
ATOM 2510 N N . LEU A 1 313 ? 1.799 -32.125 -33.375 1 93.75 313 LEU A N 1
ATOM 2511 C CA . LEU A 1 313 ? 2.018 -32.438 -34.781 1 93.75 313 LEU A CA 1
ATOM 2512 C C . LEU A 1 313 ? 0.751 -32.188 -35.594 1 93.75 313 LEU A C 1
ATOM 2514 O O . LEU A 1 313 ? 0.804 -31.578 -36.688 1 93.75 313 LEU A O 1
ATOM 2518 N N . PRO A 1 314 ? -0.384 -32.562 -35.125 1 93.44 314 PRO A N 1
ATOM 2519 C CA . PRO A 1 314 ? -1.598 -32.344 -35.906 1 93.44 314 PRO A CA 1
ATOM 2520 C C . PRO A 1 314 ? -1.832 -30.859 -36.219 1 93.44 314 PRO A C 1
ATOM 2522 O O . PRO A 1 314 ? -2.336 -30.5 -37.281 1 93.44 314 PRO A O 1
ATOM 2525 N N . ILE A 1 315 ? -1.47 -30.062 -35.312 1 92 315 ILE A N 1
ATOM 2526 C CA . ILE A 1 315 ? -1.736 -28.641 -35.438 1 92 315 ILE A CA 1
ATOM 2527 C C . ILE A 1 315 ? -0.653 -27.984 -36.312 1 92 315 ILE A C 1
ATOM 2529 O O . ILE A 1 315 ? -0.954 -27.188 -37.188 1 92 315 ILE A O 1
ATOM 2533 N N . HIS A 1 316 ? 0.578 -28.375 -36.125 1 90.81 316 HIS A N 1
ATOM 2534 C CA . HIS A 1 316 ? 1.671 -27.594 -36.688 1 90.81 316 HIS A CA 1
ATOM 2535 C C . HIS A 1 316 ? 2.289 -28.281 -37.875 1 90.81 316 HIS A C 1
ATOM 2537 O O . HIS A 1 316 ? 2.904 -27.625 -38.719 1 90.81 316 HIS A O 1
ATOM 2543 N N . CYS A 1 317 ? 2.174 -29.562 -37.906 1 89.44 317 CYS A N 1
ATOM 2544 C CA . CYS A 1 317 ? 2.785 -30.312 -39 1 89.44 317 CYS A CA 1
ATOM 2545 C C . CYS A 1 317 ? 1.924 -31.516 -39.375 1 89.44 317 CYS A C 1
ATOM 2547 O O . CYS A 1 317 ? 2.348 -32.656 -39.25 1 89.44 317 CYS A O 1
ATOM 2549 N N . PRO A 1 318 ? 0.874 -31.328 -40.031 1 88.75 318 PRO A N 1
ATOM 2550 C CA . PRO A 1 318 ? -0.052 -32.438 -40.344 1 88.75 318 PRO A CA 1
ATOM 2551 C C . PRO A 1 318 ? 0.569 -33.469 -41.281 1 88.75 318 PRO A C 1
ATOM 2553 O O . PRO A 1 318 ? 0.217 -34.656 -41.219 1 88.75 318 PRO A O 1
ATOM 2556 N N . ARG A 1 319 ? 1.509 -33.125 -42.062 1 85.5 319 ARG A N 1
ATOM 2557 C CA . ARG A 1 319 ? 2.143 -34.062 -43 1 85.5 319 ARG A CA 1
ATOM 2558 C C . ARG A 1 319 ? 2.871 -35.188 -42.25 1 85.5 319 ARG A C 1
ATOM 2560 O O . ARG A 1 319 ? 2.881 -36.312 -42.688 1 85.5 319 ARG A O 1
ATOM 2567 N N . LEU A 1 320 ? 3.363 -34.812 -41.188 1 87.75 320 LEU A N 1
ATOM 2568 C CA . LEU A 1 320 ? 4.125 -35.781 -40.406 1 87.75 320 LEU A CA 1
ATOM 2569 C C . LEU A 1 320 ? 3.191 -36.75 -39.656 1 87.75 320 LEU A C 1
ATOM 2571 O O . LEU A 1 320 ? 3.506 -37.906 -39.5 1 87.75 320 LEU A O 1
ATOM 2575 N N . VAL A 1 321 ? 2.09 -36.281 -39.25 1 88.81 321 VAL A N 1
ATOM 2576 C CA . VAL A 1 321 ? 1.199 -37.094 -38.406 1 88.81 321 VAL A CA 1
ATOM 2577 C C . VAL A 1 321 ? 0.543 -38.156 -39.281 1 88.81 321 VAL A C 1
ATOM 2579 O O . VAL A 1 321 ? 0.206 -39.25 -38.781 1 88.81 321 VAL A O 1
ATOM 2582 N N . GLU A 1 322 ? 0.451 -37.938 -40.531 1 88.69 322 GLU A N 1
ATOM 2583 C CA . GLU A 1 322 ? -0.148 -38.875 -41.438 1 88.69 322 GLU A CA 1
ATOM 2584 C C . GLU A 1 322 ? 0.681 -40.156 -41.531 1 88.69 322 GLU A C 1
ATOM 2586 O O . GLU A 1 322 ? 0.166 -41.219 -41.906 1 88.69 322 GLU A O 1
ATOM 2591 N N . LYS A 1 323 ? 1.892 -40.062 -41.125 1 87.81 323 LYS A N 1
ATOM 2592 C CA . LYS A 1 323 ? 2.795 -41.219 -41.188 1 87.81 323 LYS A CA 1
ATOM 2593 C C . LYS A 1 323 ? 2.689 -42.062 -39.906 1 87.81 323 LYS A C 1
ATOM 2595 O O . LYS A 1 323 ? 3.258 -43.156 -39.844 1 87.81 323 LYS A O 1
ATOM 2600 N N . ILE A 1 324 ? 1.896 -41.625 -39 1 92.19 324 ILE A N 1
ATOM 2601 C CA . ILE A 1 324 ? 1.855 -42.25 -37.688 1 92.19 324 ILE A CA 1
ATOM 2602 C C . ILE A 1 324 ? 0.671 -43.188 -37.625 1 92.19 324 ILE A C 1
ATOM 2604 O O . ILE A 1 324 ? -0.419 -42.906 -38.094 1 92.19 324 ILE A O 1
ATOM 2608 N N . ARG A 1 325 ? 0.959 -44.375 -37.062 1 94.44 325 ARG A N 1
ATOM 2609 C CA . ARG A 1 325 ? -0.085 -45.312 -36.656 1 94.44 325 ARG A CA 1
ATOM 2610 C C . ARG A 1 325 ? -0.28 -45.312 -35.156 1 94.44 325 ARG A C 1
ATOM 2612 O O . ARG A 1 325 ? 0.682 -45.469 -34.406 1 94.44 325 ARG A O 1
ATOM 2619 N N . ILE A 1 326 ? -1.509 -45.188 -34.75 1 96.44 326 ILE A N 1
ATOM 2620 C CA . ILE A 1 326 ? -1.801 -45.188 -33.344 1 96.44 326 ILE A CA 1
ATOM 2621 C C . ILE A 1 326 ? -1.806 -46.625 -32.781 1 96.44 326 ILE A C 1
ATOM 2623 O O . ILE A 1 326 ? -2.521 -47.469 -33.312 1 96.44 326 ILE A O 1
ATOM 2627 N N . PRO A 1 327 ? -0.999 -46.844 -31.75 1 97.19 327 PRO A N 1
ATOM 2628 C CA . PRO A 1 327 ? -1.014 -48.219 -31.188 1 97.19 327 PRO A CA 1
ATOM 2629 C C . PRO A 1 327 ? -2.412 -48.656 -30.766 1 97.19 327 PRO A C 1
ATOM 2631 O O . PRO A 1 327 ? -3.191 -47.844 -30.234 1 97.19 327 PRO A O 1
ATOM 2634 N N . ARG A 1 328 ? -2.695 -49.906 -30.922 1 97.38 328 ARG A N 1
ATOM 2635 C CA . ARG A 1 328 ? -4.012 -50.469 -30.672 1 97.38 328 ARG A CA 1
ATOM 2636 C C . ARG A 1 328 ? -4.438 -50.25 -29.219 1 97.38 328 ARG A C 1
ATOM 2638 O O . ARG A 1 328 ? -5.629 -50.125 -28.938 1 97.38 328 ARG A O 1
ATOM 2645 N N . TYR A 1 329 ? -3.523 -50.125 -28.344 1 97.88 329 TYR A N 1
ATOM 2646 C CA . TYR A 1 329 ? -3.779 -49.969 -26.922 1 97.88 329 TYR A CA 1
ATOM 2647 C C . TYR A 1 329 ? -4.391 -48.625 -26.594 1 97.88 329 TYR A C 1
ATOM 2649 O O . TYR A 1 329 ? -5.043 -48.469 -25.562 1 97.88 329 TYR A O 1
ATOM 2657 N N . PHE A 1 330 ? -4.184 -47.656 -27.484 1 97.56 330 PHE A N 1
ATOM 2658 C CA . PHE A 1 330 ? -4.512 -46.281 -27.188 1 97.56 330 PHE A CA 1
ATOM 2659 C C . PHE A 1 330 ? -5.527 -45.719 -28.188 1 97.56 330 PHE A C 1
ATOM 2661 O O . PHE A 1 330 ? -5.879 -44.531 -28.141 1 97.56 330 PHE A O 1
ATOM 2668 N N . ALA A 1 331 ? -5.98 -46.5 -29.047 1 95.81 331 ALA A N 1
ATOM 2669 C CA . ALA A 1 331 ? -6.789 -46.062 -30.172 1 95.81 331 ALA A CA 1
ATOM 2670 C C . ALA A 1 331 ? -8.234 -45.812 -29.766 1 95.81 331 ALA A C 1
ATOM 2672 O O . ALA A 1 331 ? -8.984 -45.156 -30.469 1 95.81 331 ALA A O 1
ATOM 2673 N N . GLY A 1 332 ? -8.633 -46.312 -28.641 1 95.56 332 GLY A N 1
ATOM 2674 C CA . GLY A 1 332 ? -9.992 -46.125 -28.156 1 95.56 332 GLY A CA 1
ATOM 2675 C C . GLY A 1 332 ? -10.148 -44.844 -27.375 1 95.56 332 GLY A C 1
ATOM 2676 O O . GLY A 1 332 ? -10.867 -44.781 -26.375 1 95.56 332 GLY A O 1
ATOM 2677 N N . ASP A 1 333 ? -9.617 -43.812 -27.781 1 97.19 333 ASP A N 1
ATOM 2678 C CA . ASP A 1 333 ? -9.531 -42.531 -27.094 1 97.19 333 ASP A CA 1
ATOM 2679 C C . ASP A 1 333 ? -10.867 -41.781 -27.141 1 97.19 333 ASP A C 1
ATOM 2681 O O . ASP A 1 333 ? -11.336 -41.406 -28.219 1 97.19 333 ASP A O 1
ATOM 2685 N N . PHE A 1 334 ? -11.406 -41.469 -25.984 1 97.69 334 PHE A N 1
ATOM 2686 C CA . PHE A 1 334 ? -12.695 -40.781 -25.875 1 97.69 334 PHE A CA 1
ATOM 2687 C C . PHE A 1 334 ? -12.594 -39.344 -26.406 1 97.69 334 PHE A C 1
ATOM 2689 O O . PHE A 1 334 ? -13.594 -38.75 -26.828 1 97.69 334 PHE A O 1
ATOM 2696 N N . LEU A 1 335 ? -11.453 -38.75 -26.375 1 97.19 335 LEU A N 1
ATOM 2697 C CA . LEU A 1 335 ? -11.273 -37.406 -26.859 1 97.19 335 LEU A CA 1
ATOM 2698 C C . LEU A 1 335 ? -11.617 -37.281 -28.344 1 97.19 335 LEU A C 1
ATOM 2700 O O . LEU A 1 335 ? -12.023 -36.219 -28.812 1 97.19 335 LEU A O 1
ATOM 2704 N N . GLN A 1 336 ? -11.461 -38.375 -29.062 1 96.06 336 GLN A N 1
ATOM 2705 C CA . GLN A 1 336 ? -11.711 -38.375 -30.5 1 96.06 336 GLN A CA 1
ATOM 2706 C C . GLN A 1 336 ? -13.203 -38.438 -30.797 1 96.06 336 GLN A C 1
ATOM 2708 O O . GLN A 1 336 ? -13.617 -38.281 -31.953 1 96.06 336 GLN A O 1
ATOM 2713 N N . ARG A 1 337 ? -13.953 -38.562 -29.766 1 96.56 337 ARG A N 1
ATOM 2714 C CA . ARG A 1 337 ? -15.398 -38.656 -29.922 1 96.56 337 ARG A CA 1
ATOM 2715 C C . ARG A 1 337 ? -16.078 -37.312 -29.594 1 96.56 337 ARG A C 1
ATOM 2717 O O . ARG A 1 337 ? -17.297 -37.219 -29.578 1 96.56 337 ARG A O 1
ATOM 2724 N N . THR A 1 338 ? -15.328 -36.375 -29.297 1 97 338 THR A N 1
ATOM 2725 C CA . THR A 1 338 ? -15.836 -35.031 -29.016 1 97 338 THR A CA 1
ATOM 2726 C C . THR A 1 338 ? -15.992 -34.25 -30.312 1 97 338 THR A C 1
ATOM 2728 O O . THR A 1 338 ? -15.539 -34.688 -31.375 1 97 338 THR A O 1
ATOM 2731 N N . ARG A 1 339 ? -16.609 -33.031 -30.219 1 94.12 339 ARG A N 1
ATOM 2732 C CA . ARG A 1 339 ? -16.828 -32.188 -31.391 1 94.12 339 ARG A CA 1
ATOM 2733 C C . ARG A 1 339 ? -15.508 -31.625 -31.906 1 94.12 339 ARG A C 1
ATOM 2735 O O . ARG A 1 339 ? -14.547 -31.469 -31.156 1 94.12 339 ARG A O 1
ATOM 2742 N N . GLU A 1 340 ? -15.5 -31.359 -33.125 1 92.38 340 GLU A N 1
ATOM 2743 C CA . GLU A 1 340 ? -14.336 -30.703 -33.75 1 92.38 340 GLU A CA 1
ATOM 2744 C C . GLU A 1 340 ? -14.008 -29.391 -33.031 1 92.38 340 GLU A C 1
ATOM 2746 O O . GLU A 1 340 ? -14.914 -28.625 -32.719 1 92.38 340 GLU A O 1
ATOM 2751 N N . GLY A 1 341 ? -12.75 -29.344 -32.781 1 92.44 341 GLY A N 1
ATOM 2752 C CA . GLY A 1 341 ? -12.336 -28.094 -32.156 1 92.44 341 GLY A CA 1
ATOM 2753 C C . GLY A 1 341 ? -12.328 -28.156 -30.625 1 92.44 341 GLY A C 1
ATOM 2754 O O . GLY A 1 341 ? -11.875 -27.234 -29.969 1 92.44 341 GLY A O 1
ATOM 2755 N N . SER A 1 342 ? -12.758 -29.234 -30.125 1 95.44 342 SER A N 1
ATOM 2756 C CA . SER A 1 342 ? -12.82 -29.375 -28.672 1 95.44 342 SER A CA 1
ATOM 2757 C C . SER A 1 342 ? -11.422 -29.406 -28.062 1 95.44 342 SER A C 1
ATOM 2759 O O . SER A 1 342 ? -10.445 -29.75 -28.734 1 95.44 342 SER A O 1
ATOM 2761 N N . LEU A 1 343 ? -11.438 -29.031 -26.797 1 94.81 343 LEU A N 1
ATOM 2762 C CA . LEU A 1 343 ? -10.18 -29.047 -26.047 1 94.81 343 LEU A CA 1
ATOM 2763 C C . LEU A 1 343 ? -9.516 -30.406 -26.125 1 94.81 343 LEU A C 1
ATOM 2765 O O . LEU A 1 343 ? -10.164 -31.438 -25.906 1 94.81 343 LEU A O 1
ATOM 2769 N N . TYR A 1 344 ? -8.258 -30.547 -26.625 1 94.44 344 TYR A N 1
ATOM 2770 C CA . TYR A 1 344 ? -7.344 -31.688 -26.578 1 94.44 344 TYR A CA 1
ATOM 2771 C C . TYR A 1 344 ? -7.625 -32.656 -27.734 1 94.44 344 TYR A C 1
ATOM 2773 O O . TYR A 1 344 ? -6.867 -33.594 -27.953 1 94.44 344 TYR A O 1
ATOM 2781 N N . ARG A 1 345 ? -8.703 -32.531 -28.484 1 94.75 345 ARG A N 1
ATOM 2782 C CA . ARG A 1 345 ? -9.039 -33.469 -29.547 1 94.75 345 ARG A CA 1
ATOM 2783 C C . ARG A 1 345 ? -7.934 -33.562 -30.578 1 94.75 345 ARG A C 1
ATOM 2785 O O . ARG A 1 345 ? -7.645 -34.625 -31.109 1 94.75 345 ARG A O 1
ATOM 2792 N N . ASP A 1 346 ? -7.359 -32.438 -30.875 1 93.31 346 ASP A N 1
ATOM 2793 C CA . ASP A 1 346 ? -6.367 -32.344 -31.938 1 93.31 346 ASP A CA 1
ATOM 2794 C C . ASP A 1 346 ? -4.992 -31.984 -31.391 1 93.31 346 ASP A C 1
ATOM 2796 O O . ASP A 1 346 ? -4.113 -31.562 -32.156 1 93.31 346 ASP A O 1
ATOM 2800 N N . SER A 1 347 ? -4.805 -32.156 -30.125 1 93.06 347 SER A N 1
ATOM 2801 C CA . SER A 1 347 ? -3.584 -31.672 -29.484 1 93.06 347 SER A CA 1
ATOM 2802 C C . SER A 1 347 ? -2.43 -32.625 -29.703 1 93.06 347 SER A C 1
ATOM 2804 O O . SER A 1 347 ? -1.264 -32.25 -29.672 1 93.06 347 SER A O 1
ATOM 2806 N N . TRP A 1 348 ? -2.729 -33.906 -29.906 1 94.5 348 TRP A N 1
ATOM 2807 C CA . TRP A 1 348 ? -1.706 -34.969 -29.953 1 94.5 348 TRP A CA 1
ATOM 2808 C C . TRP A 1 348 ? -1.866 -35.812 -31.203 1 94.5 348 TRP A C 1
ATOM 2810 O O . TRP A 1 348 ? -2.953 -35.875 -31.781 1 94.5 348 TRP A O 1
ATOM 2820 N N . PRO A 1 349 ? -0.723 -36.438 -31.531 1 95.94 349 PRO A N 1
ATOM 2821 C CA . PRO A 1 349 ? 0.562 -36.625 -30.859 1 95.94 349 PRO A CA 1
ATOM 2822 C C . PRO A 1 349 ? 1.431 -35.375 -30.922 1 95.94 349 PRO A C 1
ATOM 2824 O O . PRO A 1 349 ? 1.309 -34.562 -31.844 1 95.94 349 PRO A O 1
ATOM 2827 N N . SER A 1 350 ? 2.293 -35.312 -29.922 1 96.81 350 SER A N 1
ATOM 2828 C CA . SER A 1 350 ? 3.256 -34.219 -29.844 1 96.81 350 SER A CA 1
ATOM 2829 C C . SER A 1 350 ? 4.68 -34.719 -30.078 1 96.81 350 SER A C 1
ATOM 2831 O O . SER A 1 350 ? 5.004 -35.844 -29.734 1 96.81 350 SER A O 1
ATOM 2833 N N . LEU A 1 351 ? 5.453 -33.844 -30.625 1 96.12 351 LEU A N 1
ATOM 2834 C CA . LEU A 1 351 ? 6.855 -34.156 -30.906 1 96.12 351 LEU A CA 1
ATOM 2835 C C . LEU A 1 351 ? 7.746 -33.688 -29.75 1 96.12 351 LEU A C 1
ATOM 2837 O O . LEU A 1 351 ? 7.539 -32.625 -29.188 1 96.12 351 LEU A O 1
ATOM 2841 N N . PHE A 1 352 ? 8.734 -34.531 -29.422 1 96.94 352 PHE A N 1
ATOM 2842 C CA . PHE A 1 352 ? 9.766 -34.219 -28.438 1 96.94 352 PHE A CA 1
ATOM 2843 C C . PHE A 1 352 ? 11.156 -34.406 -29.031 1 96.94 352 PHE A C 1
ATOM 2845 O O . PHE A 1 352 ? 11.477 -35.5 -29.531 1 96.94 352 PHE A O 1
ATOM 2852 N N . VAL A 1 353 ? 11.93 -33.438 -29 1 95.5 353 VAL A N 1
ATOM 2853 C CA . VAL A 1 353 ? 13.336 -33.5 -29.375 1 95.5 353 VAL A CA 1
ATOM 2854 C C . VAL A 1 353 ? 14.188 -32.875 -28.266 1 95.5 353 VAL A C 1
ATOM 2856 O O . VAL A 1 353 ? 13.984 -31.703 -27.891 1 95.5 353 VAL A O 1
ATOM 2859 N N . ALA A 1 354 ? 15.094 -33.656 -27.781 1 94.19 354 ALA A N 1
ATOM 2860 C CA . ALA A 1 354 ? 15.844 -33.188 -26.625 1 94.19 354 ALA A CA 1
ATOM 2861 C C . ALA A 1 354 ? 17.328 -33.562 -26.734 1 94.19 354 ALA A C 1
ATOM 2863 O O . ALA A 1 354 ? 17.672 -34.594 -27.281 1 94.19 354 ALA A O 1
ATOM 2864 N N . PRO A 1 355 ? 18.188 -32.656 -26.234 1 92.88 355 PRO A N 1
ATOM 2865 C CA . PRO A 1 355 ? 19.578 -33.062 -26.031 1 92.88 355 PRO A CA 1
ATOM 2866 C C . PRO A 1 355 ? 19.766 -34 -24.859 1 92.88 355 PRO A C 1
ATOM 2868 O O . PRO A 1 355 ? 18.844 -34.188 -24.047 1 92.88 355 PRO A O 1
ATOM 2871 N N . ALA A 1 356 ? 20.906 -34.625 -24.828 1 92.38 356 ALA A N 1
ATOM 2872 C CA . ALA A 1 356 ? 21.25 -35.438 -23.688 1 92.38 356 ALA A CA 1
ATOM 2873 C C . ALA A 1 356 ? 21.328 -34.594 -22.406 1 92.38 356 ALA A C 1
ATOM 2875 O O . ALA A 1 356 ? 21.812 -33.469 -22.422 1 92.38 356 ALA A O 1
ATOM 2876 N N . GLY A 1 357 ? 20.75 -35.188 -21.359 1 89.94 357 GLY A N 1
ATOM 2877 C CA . GLY A 1 357 ? 20.906 -34.531 -20.062 1 89.94 357 GLY A CA 1
ATOM 2878 C C . GLY A 1 357 ? 19.703 -33.688 -19.672 1 89.94 357 GLY A C 1
ATOM 2879 O O . GLY A 1 357 ? 19.5 -33.406 -18.484 1 89.94 357 GLY A O 1
ATOM 2880 N N . LEU A 1 358 ? 18.938 -33.281 -20.609 1 91.12 358 LEU A N 1
ATOM 2881 C CA . LEU A 1 358 ? 17.75 -32.469 -20.312 1 91.12 358 LEU A CA 1
ATOM 2882 C C . LEU A 1 358 ? 16.719 -33.281 -19.562 1 91.12 358 LEU A C 1
ATOM 2884 O O . LEU A 1 358 ? 16.469 -34.438 -19.891 1 91.12 358 LEU A O 1
ATOM 2888 N N . CYS A 1 359 ? 16.094 -32.562 -18.531 1 91.44 359 CYS A N 1
ATOM 2889 C CA . CYS A 1 359 ? 15.156 -33.281 -17.672 1 91.44 359 CYS A CA 1
ATOM 2890 C C . CYS A 1 359 ? 13.844 -32.5 -17.547 1 91.44 359 CYS A C 1
ATOM 2892 O O . CYS A 1 359 ? 13.828 -31.266 -17.578 1 91.44 359 CYS A O 1
ATOM 2894 N N . SER A 1 360 ? 12.789 -33.188 -17.469 1 94 360 SER A N 1
ATOM 2895 C CA . SER A 1 360 ? 11.531 -32.719 -16.922 1 94 360 SER A CA 1
ATOM 2896 C C . SER A 1 360 ? 11.336 -33.188 -15.484 1 94 360 SER A C 1
ATOM 2898 O O . SER A 1 360 ? 11.305 -34.406 -15.227 1 94 360 SER A O 1
ATOM 2900 N N . GLU A 1 361 ? 11.227 -32.25 -14.633 1 94.69 361 GLU A N 1
ATOM 2901 C CA . GLU A 1 361 ? 11.141 -32.594 -13.219 1 94.69 361 GLU A CA 1
ATOM 2902 C C . GLU A 1 361 ? 9.812 -33.281 -12.891 1 94.69 361 GLU A C 1
ATOM 2904 O O . GLU A 1 361 ? 8.93 -33.375 -13.75 1 94.69 361 GLU A O 1
ATOM 2909 N N . LEU A 1 362 ? 9.781 -33.75 -11.703 1 96.38 362 LEU A N 1
ATOM 2910 C CA . LEU A 1 362 ? 8.625 -34.5 -11.242 1 96.38 362 LEU A CA 1
ATOM 2911 C C . LEU A 1 362 ? 7.328 -33.781 -11.555 1 96.38 362 LEU A C 1
ATOM 2913 O O . LEU A 1 362 ? 7.203 -32.562 -11.266 1 96.38 362 LEU A O 1
ATOM 2917 N N . HIS A 1 363 ? 6.352 -34.469 -12.164 1 96.81 363 HIS A N 1
ATOM 2918 C CA . HIS A 1 363 ? 5.055 -33.906 -12.523 1 96.81 363 HIS A CA 1
ATOM 2919 C C . HIS A 1 363 ? 4.016 -35 -12.734 1 96.81 363 HIS A C 1
ATOM 2921 O O . HIS A 1 363 ? 4.344 -36.188 -12.711 1 96.81 363 HIS A O 1
ATOM 2927 N N . VAL A 1 364 ? 2.846 -34.625 -12.773 1 96.25 364 VAL A N 1
ATOM 2928 C CA . VAL A 1 364 ? 1.71 -35.438 -13.18 1 96.25 364 VAL A CA 1
ATOM 2929 C C . VAL A 1 364 ? 1.109 -34.875 -14.469 1 96.25 364 VAL A C 1
ATOM 2931 O O . VAL A 1 364 ? 1.047 -33.656 -14.664 1 96.25 364 VAL A O 1
ATOM 2934 N N . ASP A 1 365 ? 0.756 -35.781 -15.289 1 94.25 365 ASP A N 1
ATOM 2935 C CA . ASP A 1 365 ? 0.223 -35.344 -16.578 1 94.25 365 ASP A CA 1
ATOM 2936 C C . ASP A 1 365 ? -1.1 -34.594 -16.391 1 94.25 365 ASP A C 1
ATOM 2938 O O . ASP A 1 365 ? -1.86 -34.875 -15.469 1 94.25 365 ASP A O 1
ATOM 2942 N N . ALA A 1 366 ? -1.367 -33.844 -17.312 1 87.94 366 ALA A N 1
ATOM 2943 C CA . ALA A 1 366 ? -2.42 -32.812 -17.203 1 87.94 366 ALA A CA 1
ATOM 2944 C C . ALA A 1 366 ? -3.801 -33.469 -17.188 1 87.94 366 ALA A C 1
ATOM 2946 O O . ALA A 1 366 ? -4.02 -34.5 -17.859 1 87.94 366 ALA A O 1
ATOM 2947 N N . PHE A 1 367 ? -4.758 -32.906 -16.547 1 91 367 PHE A N 1
ATOM 2948 C CA . PHE A 1 367 ? -6.203 -33.062 -16.453 1 91 367 PHE A CA 1
ATOM 2949 C C . PHE A 1 367 ? -6.566 -34.531 -16.234 1 91 367 PHE A C 1
ATOM 2951 O O . PHE A 1 367 ? -7.57 -35 -16.766 1 91 367 PHE A O 1
ATOM 2958 N N . GLY A 1 368 ? -5.605 -35.312 -15.703 1 93.44 368 GLY A N 1
ATOM 2959 C CA . GLY A 1 368 ? -5.887 -36.688 -15.344 1 93.44 368 GLY A CA 1
ATOM 2960 C C . GLY A 1 368 ? -5.805 -37.656 -16.531 1 93.44 368 GLY A C 1
ATOM 2961 O O . GLY A 1 368 ? -6.363 -38.75 -16.484 1 93.44 368 GLY A O 1
ATOM 2962 N N . SER A 1 369 ? -5.125 -37.25 -17.5 1 96.44 369 SER A N 1
ATOM 2963 C CA . SER A 1 369 ? -5.062 -38.062 -18.719 1 96.44 369 SER A CA 1
ATOM 2964 C C . SER A 1 369 ? -4.027 -39.188 -18.594 1 96.44 369 SER A C 1
ATOM 2966 O O . SER A 1 369 ? -3.125 -39.094 -17.766 1 96.44 369 SER A O 1
ATOM 2968 N N . ASN A 1 370 ? -4.277 -40.219 -19.375 1 98.12 370 ASN A N 1
ATOM 2969 C CA . ASN A 1 370 ? -3.229 -41.188 -19.641 1 98.12 370 ASN A CA 1
ATOM 2970 C C . ASN A 1 370 ? -2.25 -40.688 -20.703 1 98.12 370 ASN A C 1
ATOM 2972 O O . ASN A 1 370 ? -2.564 -39.781 -21.453 1 98.12 370 ASN A O 1
ATOM 2976 N N . PHE A 1 371 ? -1.127 -41.312 -20.688 1 98 371 PHE A N 1
ATOM 2977 C CA . PHE A 1 371 ? -0.067 -40.844 -21.578 1 98 371 PHE A CA 1
ATOM 2978 C C . PHE A 1 371 ? 0.709 -42 -22.172 1 98 371 PHE A C 1
ATOM 2980 O O . PHE A 1 371 ? 0.845 -43.062 -21.531 1 98 371 PHE A O 1
ATOM 2987 N N . TRP A 1 372 ? 1.112 -41.906 -23.422 1 98.19 372 TRP A N 1
ATOM 2988 C CA . TRP A 1 372 ? 2.061 -42.844 -24 1 98.19 372 TRP A CA 1
ATOM 2989 C C . TRP A 1 372 ? 3.129 -42.125 -24.812 1 98.19 372 TRP A C 1
ATOM 2991 O O . TRP A 1 372 ? 2.891 -41.031 -25.328 1 98.19 372 TRP A O 1
ATOM 3001 N N . MET A 1 373 ? 4.285 -42.719 -24.875 1 98.31 373 MET A N 1
ATOM 3002 C CA . MET A 1 373 ? 5.398 -42.156 -25.641 1 98.31 373 MET A CA 1
ATOM 3003 C C . MET A 1 373 ? 6.105 -43.219 -26.453 1 98.31 373 MET A C 1
ATOM 3005 O O . MET A 1 373 ? 6.359 -44.312 -25.953 1 98.31 373 MET A O 1
ATOM 3009 N N . ALA A 1 374 ? 6.379 -42.938 -27.688 1 97.44 374 ALA A N 1
ATOM 3010 C CA . ALA A 1 374 ? 7.199 -43.781 -28.562 1 97.44 374 ALA A CA 1
ATOM 3011 C C . ALA A 1 374 ? 8.539 -43.094 -28.859 1 97.44 374 ALA A C 1
ATOM 3013 O O . ALA A 1 374 ? 8.578 -41.969 -29.312 1 97.44 374 ALA A O 1
ATOM 3014 N N . VAL A 1 375 ? 9.602 -43.812 -28.656 1 97.12 375 VAL A N 1
ATOM 3015 C CA . VAL A 1 375 ? 10.922 -43.25 -28.906 1 97.12 375 VAL A CA 1
ATOM 3016 C C . VAL A 1 375 ? 11.461 -43.719 -30.234 1 97.12 375 VAL A C 1
ATOM 3018 O O . VAL A 1 375 ? 11.5 -44.938 -30.484 1 97.12 375 VAL A O 1
ATOM 3021 N N . PHE A 1 376 ? 11.867 -42.812 -31.062 1 95.38 376 PHE A N 1
ATOM 3022 C CA . PHE A 1 376 ? 12.406 -43.156 -32.375 1 95.38 376 PHE A CA 1
ATOM 3023 C C . PHE A 1 376 ? 13.93 -43.125 -32.344 1 95.38 376 PHE A C 1
ATOM 3025 O O . PHE A 1 376 ? 14.578 -43.844 -33.125 1 95.38 376 PHE A O 1
ATOM 3032 N N . GLN A 1 377 ? 14.422 -42.281 -31.547 1 94.25 377 GLN A N 1
ATOM 3033 C CA . GLN A 1 377 ? 15.867 -42.156 -31.375 1 94.25 377 GLN A CA 1
ATOM 3034 C C . GLN A 1 377 ? 16.219 -41.875 -29.906 1 94.25 377 GLN A C 1
ATOM 3036 O O . GLN A 1 377 ? 15.547 -41.094 -29.25 1 94.25 377 GLN A O 1
ATOM 3041 N N . GLY A 1 378 ? 17.297 -42.594 -29.5 1 95 378 GLY A N 1
ATOM 3042 C CA . GLY A 1 378 ? 17.844 -42.281 -28.188 1 95 378 GLY A CA 1
ATOM 3043 C C . GLY A 1 378 ? 17.219 -43.094 -27.062 1 95 378 GLY A C 1
ATOM 3044 O O . GLY A 1 378 ? 16.672 -44.156 -27.312 1 95 378 GLY A O 1
ATOM 3045 N N . SER A 1 379 ? 17.469 -42.594 -25.797 1 97.19 379 SER A N 1
ATOM 3046 C CA . SER A 1 379 ? 16.969 -43.281 -24.609 1 97.19 379 SER A CA 1
ATOM 3047 C C . SER A 1 379 ? 16.625 -42.281 -23.516 1 97.19 379 SER A C 1
ATOM 3049 O O . SER A 1 379 ? 17.281 -41.25 -23.375 1 97.19 379 SER A O 1
ATOM 3051 N N . LYS A 1 380 ? 15.562 -42.594 -22.812 1 98 380 LYS A N 1
ATOM 3052 C CA . LYS A 1 380 ? 15.07 -41.75 -21.719 1 98 380 LYS A CA 1
ATOM 3053 C C . LYS A 1 380 ? 14.898 -42.562 -20.453 1 98 380 LYS A C 1
ATOM 3055 O O . LYS A 1 380 ? 14.391 -43.688 -20.484 1 98 380 LYS A O 1
ATOM 3060 N N . ARG A 1 381 ? 15.375 -42.062 -19.391 1 98.06 381 ARG A N 1
ATOM 3061 C CA . ARG A 1 381 ? 15.141 -42.656 -18.078 1 98.06 381 ARG A CA 1
ATOM 3062 C C . ARG A 1 381 ? 13.875 -42.125 -17.438 1 98.06 381 ARG A C 1
ATOM 3064 O O . ARG A 1 381 ? 13.727 -40.906 -17.312 1 98.06 381 ARG A O 1
ATOM 3071 N N . TRP A 1 382 ? 12.984 -42.969 -17.031 1 98.38 382 TRP A N 1
ATOM 3072 C CA . TRP A 1 382 ? 11.734 -42.594 -16.375 1 98.38 382 TRP A CA 1
ATOM 3073 C C . TRP A 1 382 ? 11.695 -43.125 -14.938 1 98.38 382 TRP A C 1
ATOM 3075 O O . TRP A 1 382 ? 12.047 -44.281 -14.672 1 98.38 382 TRP A O 1
ATOM 3085 N N . VAL A 1 383 ? 11.406 -42.281 -14.078 1 97.94 383 VAL A N 1
ATOM 3086 C CA . VAL A 1 383 ? 11.141 -42.656 -12.688 1 97.94 383 VAL A CA 1
ATOM 3087 C C . VAL A 1 383 ? 9.68 -42.375 -12.344 1 97.94 383 VAL A C 1
ATOM 3089 O O . VAL A 1 383 ? 9.188 -41.281 -12.562 1 97.94 383 VAL A O 1
ATOM 3092 N N . PHE A 1 384 ? 9.008 -43.406 -11.781 1 97.81 384 PHE A N 1
ATOM 3093 C CA . PHE A 1 384 ? 7.582 -43.312 -11.508 1 97.81 384 PHE A CA 1
ATOM 3094 C C . PHE A 1 384 ? 7.305 -43.469 -10.016 1 97.81 384 PHE A C 1
ATOM 3096 O O . PHE A 1 384 ? 8.078 -44.094 -9.289 1 97.81 384 PHE A O 1
ATOM 3103 N N . PHE A 1 385 ? 6.203 -42.875 -9.656 1 98.12 385 PHE A N 1
ATOM 3104 C CA . PHE A 1 385 ? 5.566 -43.094 -8.359 1 98.12 385 PHE A CA 1
ATOM 3105 C C . PHE A 1 385 ? 4.074 -43.344 -8.531 1 98.12 385 PHE A C 1
ATOM 3107 O O . PHE A 1 385 ? 3.422 -42.719 -9.367 1 98.12 385 PHE A O 1
ATOM 3114 N N . PRO A 1 386 ? 3.566 -44.344 -7.758 1 97 386 PRO A N 1
ATOM 3115 C CA . PRO A 1 386 ? 2.109 -44.469 -7.82 1 97 386 PRO A CA 1
ATOM 3116 C C . PRO A 1 386 ? 1.372 -43.25 -7.316 1 97 386 PRO A C 1
ATOM 3118 O O . PRO A 1 386 ? 1.935 -42.438 -6.555 1 97 386 PRO A O 1
ATOM 3121 N N . GLN A 1 387 ? 0.186 -43.125 -7.777 1 95 387 GLN A N 1
ATOM 3122 C CA . GLN A 1 387 ? -0.627 -41.969 -7.41 1 95 387 GLN A CA 1
ATOM 3123 C C . GLN A 1 387 ? -0.713 -41.812 -5.895 1 95 387 GLN A C 1
ATOM 3125 O O . GLN A 1 387 ? -0.755 -40.688 -5.379 1 95 387 GLN A O 1
ATOM 3130 N N . SER A 1 388 ? -0.705 -42.906 -5.164 1 95.44 388 SER A N 1
ATOM 3131 C CA . SER A 1 388 ? -0.835 -42.875 -3.711 1 95.44 388 SER A CA 1
ATOM 3132 C C . SER A 1 388 ? 0.366 -42.219 -3.055 1 95.44 388 SER A C 1
ATOM 3134 O O . SER A 1 388 ? 0.297 -41.812 -1.895 1 95.44 388 SER A O 1
ATOM 3136 N N . ASP A 1 389 ? 1.446 -42.094 -3.762 1 97.5 389 ASP A N 1
ATOM 3137 C CA . ASP A 1 389 ? 2.67 -41.531 -3.205 1 97.5 389 ASP A CA 1
ATOM 3138 C C . ASP A 1 389 ? 2.654 -40 -3.293 1 97.5 389 ASP A C 1
ATOM 3140 O O . ASP A 1 389 ? 3.553 -39.344 -2.771 1 97.5 389 ASP A O 1
ATOM 3144 N N . LEU A 1 390 ? 1.675 -39.438 -3.914 1 96.69 390 LEU A N 1
ATOM 3145 C CA . LEU A 1 390 ? 1.633 -38 -4.223 1 96.69 390 LEU A CA 1
ATOM 3146 C C . LEU A 1 390 ? 1.949 -37.188 -2.986 1 96.69 390 LEU A C 1
ATOM 3148 O O . LEU A 1 390 ? 2.842 -36.312 -3.016 1 96.69 390 LEU A O 1
ATOM 3152 N N . PRO A 1 39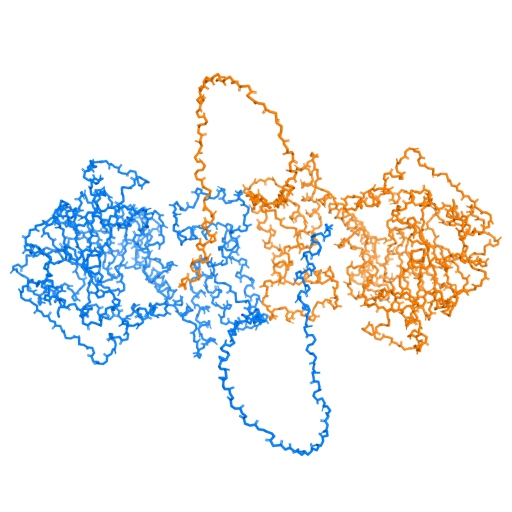1 ? 1.335 -37.406 -1.808 1 97.25 391 PRO A N 1
ATOM 3153 C CA . PRO A 1 391 ? 1.619 -36.594 -0.64 1 97.25 391 PRO A CA 1
ATOM 3154 C C . PRO A 1 391 ? 3.064 -36.719 -0.165 1 97.25 391 PRO A C 1
ATOM 3156 O O . PRO A 1 391 ? 3.604 -35.781 0.434 1 97.25 391 PRO A O 1
ATOM 3159 N N . TYR A 1 392 ? 3.686 -37.812 -0.451 1 98.06 392 TYR A N 1
ATOM 3160 C CA . TYR A 1 392 ? 5.027 -38.094 0.054 1 98.06 392 TYR A CA 1
ATOM 3161 C C . TYR A 1 392 ? 6.078 -37.344 -0.774 1 98.06 392 TYR A C 1
ATOM 3163 O O . TYR A 1 392 ? 7.242 -37.281 -0.38 1 98.06 392 TYR A O 1
ATOM 3171 N N . LEU A 1 393 ? 5.59 -36.844 -1.893 1 98.19 393 LEU A N 1
ATOM 3172 C CA . LEU A 1 393 ? 6.504 -36.156 -2.807 1 98.19 393 LEU A CA 1
ATOM 3173 C C . LEU A 1 393 ? 6.398 -34.656 -2.652 1 98.19 393 LEU A C 1
ATOM 3175 O O . LEU A 1 393 ? 6.914 -33.906 -3.484 1 98.19 393 LEU A O 1
ATOM 3179 N N . TYR A 1 394 ? 5.648 -34.219 -1.707 1 96.75 394 TYR A N 1
ATOM 3180 C CA . TYR A 1 394 ? 5.535 -32.844 -1.289 1 96.75 394 TYR A CA 1
ATOM 3181 C C . TYR A 1 394 ? 5.039 -31.953 -2.434 1 96.75 394 TYR A C 1
ATOM 3183 O O . TYR A 1 394 ? 5.68 -30.953 -2.783 1 96.75 394 TYR A O 1
ATOM 3191 N N . PRO A 1 395 ? 3.852 -32.219 -2.936 1 96.81 395 PRO A N 1
ATOM 3192 C CA . PRO A 1 395 ? 3.281 -31.422 -4.012 1 96.81 395 PRO A CA 1
ATOM 3193 C C . PRO A 1 395 ? 2.842 -30.031 -3.539 1 96.81 395 PRO A C 1
ATOM 3195 O O . PRO A 1 395 ? 2.434 -29.875 -2.387 1 96.81 395 PRO A O 1
ATOM 3198 N N . GLN A 1 396 ? 3.004 -29.109 -4.438 1 94.69 396 GLN A N 1
ATOM 3199 C CA . GLN A 1 396 ? 2.453 -27.766 -4.273 1 94.69 396 GLN A CA 1
ATOM 3200 C C . GLN A 1 396 ? 1.588 -27.375 -5.465 1 94.69 396 GLN A C 1
ATOM 3202 O O . GLN A 1 396 ? 1.847 -27.797 -6.594 1 94.69 396 GLN A O 1
ATOM 3207 N N . TYR A 1 397 ? 0.607 -26.609 -5.168 1 93.94 397 TYR A N 1
ATOM 3208 C CA . TYR A 1 397 ? -0.286 -26.109 -6.207 1 93.94 397 TYR A CA 1
ATOM 3209 C C . TYR A 1 397 ? -0.23 -24.578 -6.285 1 93.94 397 TYR A C 1
ATOM 3211 O O . TYR A 1 397 ? -1.164 -23.891 -5.863 1 93.94 397 TYR A O 1
ATOM 3219 N N . PRO A 1 398 ? 0.722 -24.094 -6.887 1 89.56 398 PRO A N 1
ATOM 3220 C CA . PRO A 1 398 ? 0.931 -22.641 -6.801 1 89.56 398 PRO A CA 1
ATOM 3221 C C . PRO A 1 398 ? -0.009 -21.859 -7.711 1 89.56 398 PRO A C 1
ATOM 3223 O O . PRO A 1 398 ? -0.495 -20.797 -7.332 1 89.56 398 PRO A O 1
ATOM 3226 N N . ASN A 1 399 ? -0.22 -22.344 -8.945 1 87.56 399 ASN A N 1
ATOM 3227 C CA . ASN A 1 399 ? -0.934 -21.5 -9.898 1 87.56 399 ASN A CA 1
ATOM 3228 C C . ASN A 1 399 ? -1.943 -22.297 -10.719 1 87.56 399 ASN A C 1
ATOM 3230 O O . ASN A 1 399 ? -2.686 -21.734 -11.523 1 87.56 399 ASN A O 1
ATOM 3234 N N . SER A 1 400 ? -1.897 -23.516 -10.602 1 89.12 400 SER A N 1
ATOM 3235 C CA . SER A 1 400 ? -2.816 -24.375 -11.328 1 89.12 400 SER A CA 1
ATOM 3236 C C . SER A 1 400 ? -3.184 -25.609 -10.508 1 89.12 400 SER A C 1
ATOM 3238 O O . SER A 1 400 ? -2.742 -25.766 -9.367 1 89.12 400 SER A O 1
ATOM 3240 N N . MET A 1 401 ? -4.02 -26.391 -11.141 1 91.12 401 MET A N 1
ATOM 3241 C CA . MET A 1 401 ? -4.422 -27.625 -10.477 1 91.12 401 MET A CA 1
ATOM 3242 C C . MET A 1 401 ? -3.355 -28.703 -10.648 1 91.12 401 MET A C 1
ATOM 3244 O O . MET A 1 401 ? -3.395 -29.734 -9.977 1 91.12 401 MET A O 1
ATOM 3248 N N . ASP A 1 402 ? -2.432 -28.422 -11.477 1 91.69 402 ASP A N 1
ATOM 3249 C CA . ASP A 1 402 ? -1.297 -29.328 -11.648 1 91.69 402 ASP A CA 1
ATOM 3250 C C . ASP A 1 402 ? -0.2 -29.031 -10.625 1 91.69 402 ASP A C 1
ATOM 3252 O O . ASP A 1 402 ? 0.297 -27.906 -10.547 1 91.69 402 ASP A O 1
ATOM 3256 N N . PRO A 1 403 ? 0.206 -30.016 -9.961 1 94.62 403 PRO A N 1
ATOM 3257 C CA . PRO A 1 403 ? 1.18 -29.75 -8.898 1 94.62 403 PRO A CA 1
ATOM 3258 C C . PRO A 1 403 ? 2.605 -29.594 -9.43 1 94.62 403 PRO A C 1
ATOM 3260 O O . PRO A 1 403 ? 2.924 -30.125 -10.5 1 94.62 403 PRO A O 1
ATOM 3263 N N . VAL A 1 404 ? 3.369 -28.891 -8.734 1 95.19 404 VAL A N 1
ATOM 3264 C CA . VAL A 1 404 ? 4.828 -28.938 -8.773 1 95.19 404 VAL A CA 1
ATOM 3265 C C . VAL A 1 404 ? 5.352 -29.609 -7.504 1 95.19 404 VAL A C 1
ATOM 3267 O O . VAL A 1 404 ? 4.715 -29.531 -6.449 1 95.19 404 VAL A O 1
ATOM 3270 N N . PHE A 1 405 ? 6.438 -30.25 -7.605 1 96.19 405 PHE A N 1
ATOM 3271 C CA . PHE A 1 405 ? 6.891 -31.047 -6.473 1 96.19 405 PHE A CA 1
ATOM 3272 C C . PHE A 1 405 ? 8.172 -30.469 -5.883 1 96.19 405 PHE A C 1
ATOM 3274 O O . PHE A 1 405 ? 9.078 -30.078 -6.617 1 96.19 405 PHE A O 1
ATOM 3281 N N . GLU A 1 406 ? 8.242 -30.5 -4.582 1 92.88 406 GLU A N 1
ATOM 3282 C CA . GLU A 1 406 ? 9.438 -30.031 -3.891 1 92.88 406 GLU A CA 1
ATOM 3283 C C . GLU A 1 406 ? 10.477 -31.141 -3.764 1 92.88 406 GLU A C 1
ATOM 3285 O O . GLU A 1 406 ? 11.672 -30.875 -3.609 1 92.88 406 GLU A O 1
ATOM 3290 N N . ALA A 1 407 ? 10.016 -32.312 -3.811 1 94 407 ALA A N 1
ATOM 3291 C CA . ALA A 1 407 ? 10.914 -33.469 -3.656 1 94 407 ALA A CA 1
ATOM 3292 C C . ALA A 1 407 ? 11.984 -33.469 -4.746 1 94 407 ALA A C 1
ATOM 3294 O O . ALA A 1 407 ? 11.664 -33.344 -5.934 1 94 407 ALA A O 1
ATOM 3295 N N . ASP A 1 408 ? 13.148 -33.625 -4.328 1 89.5 408 ASP A N 1
ATOM 3296 C CA . ASP A 1 408 ? 14.266 -33.812 -5.246 1 89.5 408 ASP A CA 1
ATOM 3297 C C . ASP A 1 408 ? 14.648 -35.281 -5.348 1 89.5 408 ASP A C 1
ATOM 3299 O O . ASP A 1 408 ? 15.375 -35.812 -4.496 1 89.5 408 ASP A O 1
ATOM 3303 N N . ILE A 1 409 ? 14.297 -35.812 -6.422 1 91.12 409 ILE A N 1
ATOM 3304 C CA . ILE A 1 409 ? 14.477 -37.25 -6.57 1 91.12 409 ILE A CA 1
ATOM 3305 C C . ILE A 1 409 ? 15.898 -37.531 -7.039 1 91.12 409 ILE A C 1
ATOM 3307 O O . ILE A 1 409 ? 16.391 -38.656 -6.844 1 91.12 409 ILE A O 1
ATOM 3311 N N . ARG A 1 410 ? 16.547 -36.594 -7.59 1 87.88 410 ARG A N 1
ATOM 3312 C CA . ARG A 1 410 ? 17.938 -36.781 -8.023 1 87.88 410 ARG A CA 1
ATOM 3313 C C . ARG A 1 410 ? 18.875 -36.812 -6.828 1 87.88 410 ARG A C 1
ATOM 3315 O O . ARG A 1 410 ? 19.844 -37.594 -6.801 1 87.88 410 ARG A O 1
ATOM 3322 N N . ASN A 1 411 ? 18.625 -35.875 -5.957 1 90.12 411 ASN A N 1
ATOM 3323 C CA . ASN A 1 411 ? 19.391 -35.812 -4.723 1 90.12 411 ASN A CA 1
ATOM 3324 C C . ASN A 1 411 ? 18.484 -35.75 -3.496 1 90.12 411 ASN A C 1
ATOM 3326 O O . ASN A 1 411 ? 18.438 -34.719 -2.816 1 90.12 411 ASN A O 1
ATOM 3330 N N . PRO A 1 412 ? 17.969 -36.906 -3.184 1 93.75 412 PRO A N 1
ATOM 3331 C CA . PRO A 1 412 ? 16.984 -36.906 -2.092 1 93.75 412 PRO A CA 1
ATOM 3332 C C . PRO A 1 412 ? 17.609 -36.531 -0.75 1 93.75 412 PRO A C 1
ATOM 3334 O O . PRO A 1 412 ? 18.719 -36.938 -0.432 1 93.75 412 PRO A O 1
ATOM 3337 N N . ASN A 1 413 ? 16.984 -35.656 -0.099 1 94.12 413 ASN A N 1
ATOM 3338 C CA . ASN A 1 413 ? 17.344 -35.281 1.263 1 94.12 413 ASN A CA 1
ATOM 3339 C C . ASN A 1 413 ? 16.266 -35.688 2.262 1 94.12 413 ASN A C 1
ATOM 3341 O O . ASN A 1 413 ? 15.336 -34.938 2.535 1 94.12 413 ASN A O 1
ATOM 3345 N N . LEU A 1 414 ? 16.469 -36.75 2.92 1 94.88 414 LEU A N 1
ATOM 3346 C CA . LEU A 1 414 ? 15.438 -37.312 3.762 1 94.88 414 LEU A CA 1
ATOM 3347 C C . LEU A 1 414 ? 15.383 -36.625 5.121 1 94.88 414 LEU A C 1
ATOM 3349 O O . LEU A 1 414 ? 14.43 -36.812 5.879 1 94.88 414 LEU A O 1
ATOM 3353 N N . GLU A 1 415 ? 16.391 -35.875 5.414 1 93.69 415 GLU A N 1
ATOM 3354 C CA . GLU A 1 415 ? 16.312 -35.062 6.625 1 93.69 415 GLU A CA 1
ATOM 3355 C C . GLU A 1 415 ? 15.227 -34 6.516 1 93.69 415 GLU A C 1
ATOM 3357 O O . GLU A 1 415 ? 14.445 -33.812 7.453 1 93.69 415 GLU A O 1
ATOM 3362 N N . ASN A 1 416 ? 15.188 -33.406 5.406 1 93.69 416 ASN A N 1
ATOM 3363 C CA . ASN A 1 416 ? 14.211 -32.344 5.18 1 93.69 416 ASN A CA 1
ATOM 3364 C C . ASN A 1 416 ? 12.906 -32.906 4.613 1 93.69 416 ASN A C 1
ATOM 3366 O O . ASN A 1 416 ? 11.852 -32.281 4.75 1 93.69 416 ASN A O 1
ATOM 3370 N N . GLN A 1 417 ? 13.008 -34.031 3.961 1 95.94 417 GLN A N 1
ATOM 3371 C CA . GLN A 1 417 ? 11.867 -34.656 3.305 1 95.94 417 GLN A CA 1
ATOM 3372 C C . GLN A 1 417 ? 11.766 -36.125 3.668 1 95.94 417 GLN A C 1
ATOM 3374 O O . GLN A 1 417 ? 11.875 -37 2.799 1 95.94 417 GLN A O 1
ATOM 3379 N N . PRO A 1 418 ? 11.453 -36.344 4.871 1 96.69 418 PRO A N 1
ATOM 3380 C CA . PRO A 1 418 ? 11.5 -37.719 5.391 1 96.69 418 PRO A CA 1
ATOM 3381 C C . PRO A 1 418 ? 10.445 -38.625 4.766 1 96.69 418 PRO A C 1
ATOM 3383 O O . PRO A 1 418 ? 10.594 -39.844 4.762 1 96.69 418 PRO A O 1
ATOM 3386 N N . LEU A 1 419 ? 9.383 -38.094 4.25 1 97.56 419 LEU A N 1
ATOM 3387 C CA . LEU A 1 419 ? 8.289 -38.906 3.729 1 97.56 419 LEU A CA 1
ATOM 3388 C C . LEU A 1 419 ? 8.719 -39.625 2.465 1 97.56 419 LEU A C 1
ATOM 3390 O O . LEU A 1 419 ? 8.031 -40.562 2.021 1 97.56 419 LEU A O 1
ATOM 3394 N N . LEU A 1 420 ? 9.828 -39.25 1.896 1 97.81 420 LEU A N 1
ATOM 3395 C CA . LEU A 1 420 ? 10.367 -39.969 0.743 1 97.81 420 LEU A CA 1
ATOM 3396 C C . LEU A 1 420 ? 10.633 -41.438 1.082 1 97.81 420 LEU A C 1
ATOM 3398 O O . LEU A 1 420 ? 10.609 -42.281 0.199 1 97.81 420 LEU A O 1
ATOM 3402 N N . HIS A 1 421 ? 10.836 -41.688 2.33 1 97.38 421 HIS A N 1
ATOM 3403 C CA . HIS A 1 421 ? 11.07 -43.031 2.818 1 97.38 421 HIS A CA 1
ATOM 3404 C C . HIS A 1 421 ? 9.867 -43.938 2.555 1 97.38 421 HIS A C 1
ATOM 3406 O O . HIS A 1 421 ? 10.008 -45.156 2.426 1 97.38 421 HIS A O 1
ATOM 3412 N N . LEU A 1 422 ? 8.734 -43.406 2.447 1 97.38 422 LEU A N 1
ATOM 3413 C CA . LEU A 1 422 ? 7.496 -44.156 2.357 1 97.38 422 LEU A CA 1
ATOM 3414 C C . LEU A 1 422 ? 7.082 -44.344 0.903 1 97.38 422 LEU A C 1
ATOM 3416 O O . LEU A 1 422 ? 6.086 -45.031 0.622 1 97.38 422 LEU A O 1
ATOM 3420 N N . THR A 1 423 ? 7.805 -43.781 -0.038 1 97.88 423 THR A N 1
ATOM 3421 C CA . THR A 1 423 ? 7.414 -43.844 -1.442 1 97.88 423 THR A CA 1
ATOM 3422 C C . THR A 1 423 ? 7.668 -45.25 -2.02 1 97.88 423 THR A C 1
ATOM 3424 O O . THR A 1 423 ? 8.383 -46.031 -1.423 1 97.88 423 THR A O 1
ATOM 3427 N N . HIS A 1 424 ? 7.055 -45.562 -3.193 1 97.88 424 HIS A N 1
ATOM 3428 C CA . HIS A 1 424 ? 7.203 -46.812 -3.943 1 97.88 424 HIS A CA 1
ATOM 3429 C C . HIS A 1 424 ? 7.668 -46.531 -5.371 1 97.88 424 HIS A C 1
ATOM 3431 O O . HIS A 1 424 ? 6.941 -46.812 -6.328 1 97.88 424 HIS A O 1
ATOM 3437 N N . PRO A 1 425 ? 8.914 -46.156 -5.496 1 98 425 PRO A N 1
ATOM 3438 C CA . PRO A 1 425 ? 9.406 -45.75 -6.816 1 98 425 PRO A CA 1
ATOM 3439 C C . PRO A 1 425 ? 9.633 -46.938 -7.75 1 98 425 PRO A C 1
ATOM 3441 O O . PRO A 1 425 ? 9.938 -48.031 -7.293 1 98 425 PRO A O 1
ATOM 3444 N N . SER A 1 426 ? 9.414 -46.75 -9.016 1 98.25 426 SER A N 1
ATOM 3445 C CA . SER A 1 426 ? 9.805 -47.656 -10.102 1 98.25 426 SER A CA 1
ATOM 3446 C C . SER A 1 426 ? 10.531 -46.906 -11.211 1 98.25 426 SER A C 1
ATOM 3448 O O . SER A 1 426 ? 10.398 -45.688 -11.328 1 98.25 426 SER A O 1
ATOM 3450 N N . GLU A 1 427 ? 11.328 -47.594 -11.945 1 98 427 GLU A N 1
ATOM 3451 C CA . GLU A 1 427 ? 12.117 -46.938 -12.969 1 98 427 GLU A CA 1
ATOM 3452 C C . GLU A 1 427 ? 12.289 -47.812 -14.203 1 98 427 GLU A C 1
ATOM 3454 O O . GLU A 1 427 ? 12.125 -49.031 -14.133 1 98 427 GLU A O 1
ATOM 3459 N N . CYS A 1 428 ? 12.562 -47.219 -15.312 1 98.5 428 CYS A N 1
ATOM 3460 C CA . CYS A 1 428 ? 12.883 -47.906 -16.562 1 98.5 428 CYS A CA 1
ATOM 3461 C C . CYS A 1 428 ? 13.664 -46.969 -17.5 1 98.5 428 CYS A C 1
ATOM 3463 O O . CYS A 1 428 ? 13.734 -45.781 -17.281 1 98.5 428 CYS A O 1
ATOM 3465 N N . ILE A 1 429 ? 14.328 -47.562 -18.406 1 98.5 429 ILE A N 1
ATOM 3466 C CA . ILE A 1 429 ? 14.93 -46.875 -19.547 1 98.5 429 ILE A CA 1
ATOM 3467 C C . ILE A 1 429 ? 14.148 -47.188 -20.812 1 98.5 429 ILE A C 1
ATOM 3469 O O . ILE A 1 429 ? 14.047 -48.344 -21.219 1 98.5 429 ILE A O 1
ATOM 3473 N N . LEU A 1 430 ? 13.508 -46.25 -21.328 1 98.5 430 LEU A N 1
ATOM 3474 C CA . LEU A 1 430 ? 12.812 -46.375 -22.609 1 98.5 430 LEU A CA 1
ATOM 3475 C C . LEU A 1 430 ? 13.773 -46.156 -23.781 1 98.5 430 LEU A C 1
ATOM 3477 O O . LEU A 1 430 ? 14.414 -45.094 -23.875 1 98.5 430 LEU A O 1
ATOM 3481 N N . SER A 1 431 ? 13.797 -47.094 -24.641 1 96.94 431 SER A N 1
ATOM 3482 C CA . SER A 1 431 ? 14.789 -47.031 -25.719 1 96.94 431 SER A CA 1
ATOM 3483 C C . SER A 1 431 ? 14.117 -47 -27.078 1 96.94 431 SER A C 1
ATOM 3485 O O . SER A 1 431 ? 12.891 -47.125 -27.188 1 96.94 431 SER A O 1
ATOM 3487 N N . GLU A 1 432 ? 14.953 -46.844 -28.078 1 95.31 432 GLU A N 1
ATOM 3488 C CA . GLU A 1 432 ? 14.5 -46.719 -29.469 1 95.31 432 GLU A CA 1
ATOM 3489 C C . GLU A 1 432 ? 13.609 -47.906 -29.859 1 95.31 432 GLU A C 1
ATOM 3491 O O . GLU A 1 432 ? 13.961 -49.062 -29.609 1 95.31 432 GLU A O 1
ATOM 3496 N N . GLY A 1 433 ? 12.492 -47.5 -30.391 1 94.31 433 GLY A N 1
ATOM 3497 C CA . GLY A 1 433 ? 11.586 -48.5 -30.906 1 94.31 433 GLY A CA 1
ATOM 3498 C C . GLY A 1 433 ? 10.586 -49 -29.891 1 94.31 433 GLY A C 1
ATOM 3499 O O . GLY A 1 433 ? 9.688 -49.781 -30.203 1 94.31 433 GLY A O 1
ATOM 3500 N N . GLU A 1 434 ? 10.695 -48.531 -28.719 1 97.12 434 GLU A N 1
ATOM 3501 C CA . GLU A 1 434 ? 9.805 -48.969 -27.641 1 97.12 434 GLU A CA 1
ATOM 3502 C C . GLU A 1 434 ? 8.727 -47.906 -27.375 1 97.12 434 GLU A C 1
ATOM 3504 O O . GLU A 1 434 ? 8.875 -46.75 -27.734 1 97.12 434 GLU A O 1
ATOM 3509 N N . VAL A 1 435 ? 7.629 -48.406 -26.828 1 98.19 435 VAL A N 1
ATOM 3510 C CA . VAL A 1 435 ? 6.523 -47.531 -26.438 1 98.19 435 VAL A CA 1
ATOM 3511 C C . VAL A 1 435 ? 6.27 -47.656 -24.938 1 98.19 435 VAL A C 1
ATOM 3513 O O . VAL A 1 435 ? 6.258 -48.781 -24.406 1 98.19 435 VAL A O 1
ATOM 3516 N N . LEU A 1 436 ? 6.102 -46.531 -24.328 1 98.69 436 LEU A N 1
ATOM 3517 C CA . LEU A 1 436 ? 5.848 -46.5 -22.891 1 98.69 436 LEU A CA 1
ATOM 3518 C C . LEU A 1 436 ? 4.43 -46.031 -22.594 1 98.69 436 LEU A C 1
ATOM 3520 O O . LEU A 1 436 ? 3.963 -45.031 -23.188 1 98.69 436 LEU A O 1
ATOM 3524 N N . PHE A 1 437 ? 3.721 -46.75 -21.688 1 98.69 437 PHE A N 1
ATOM 3525 C CA . PHE A 1 437 ? 2.445 -46.312 -21.141 1 98.69 437 PHE A CA 1
ATOM 3526 C C . PHE A 1 437 ? 2.633 -45.688 -19.766 1 98.69 437 PHE A C 1
ATOM 3528 O O . PHE A 1 437 ? 3.223 -46.312 -18.875 1 98.69 437 PHE A O 1
ATOM 3535 N N . VAL A 1 438 ? 2.143 -44.5 -19.594 1 98.38 438 VAL A N 1
ATOM 3536 C CA . VAL A 1 438 ? 2.172 -43.75 -18.328 1 98.38 438 VAL A CA 1
ATOM 3537 C C . VAL A 1 438 ? 0.75 -43.562 -17.797 1 98.38 438 VAL A C 1
ATOM 3539 O O . VAL A 1 438 ? -0.037 -42.812 -18.391 1 98.38 438 VAL A O 1
ATOM 3542 N N . PRO A 1 439 ? 0.46 -44.125 -16.688 1 97.44 439 PRO A N 1
ATOM 3543 C CA . PRO A 1 439 ? -0.914 -44.031 -16.188 1 97.44 439 PRO A CA 1
ATOM 3544 C C . PRO A 1 439 ? -1.25 -42.656 -15.625 1 97.44 439 PRO A C 1
ATOM 3546 O O . PRO A 1 439 ? -0.378 -41.969 -15.078 1 97.44 439 PRO A O 1
ATOM 3549 N N . ALA A 1 440 ? -2.498 -42.375 -15.672 1 96.75 440 ALA A N 1
ATOM 3550 C CA . ALA A 1 440 ? -3.012 -41.094 -15.141 1 96.75 440 ALA A CA 1
ATOM 3551 C C . ALA A 1 440 ? -2.725 -40.969 -13.648 1 96.75 440 ALA A C 1
ATOM 3553 O O . ALA A 1 440 ? -2.828 -41.969 -12.906 1 96.75 440 ALA A O 1
ATOM 3554 N N . GLY A 1 441 ? -2.305 -39.75 -13.289 1 94.81 441 GLY A N 1
ATOM 3555 C CA . GLY A 1 441 ? -2.188 -39.438 -11.867 1 94.81 441 GLY A CA 1
ATOM 3556 C C . GLY A 1 441 ? -0.849 -39.844 -11.281 1 94.81 441 GLY A C 1
ATOM 3557 O O . GLY A 1 441 ? -0.55 -39.531 -10.133 1 94.81 441 GLY A O 1
ATOM 3558 N N . CYS A 1 442 ? -0.044 -40.469 -11.984 1 96.25 442 CYS A N 1
ATOM 3559 C CA . CYS A 1 442 ? 1.23 -40.969 -11.469 1 96.25 442 CYS A CA 1
ATOM 3560 C C . CYS A 1 442 ? 2.326 -39.906 -11.641 1 96.25 442 CYS A C 1
ATOM 3562 O O . CYS A 1 442 ? 2.678 -39.562 -12.766 1 96.25 442 CYS A O 1
ATOM 3564 N N . PRO A 1 443 ? 2.898 -39.5 -10.477 1 97.75 443 PRO A N 1
ATOM 3565 C CA . PRO A 1 443 ? 4.055 -38.625 -10.625 1 97.75 443 PRO A CA 1
ATOM 3566 C C . PRO A 1 443 ? 5.238 -39.281 -11.312 1 97.75 443 PRO A C 1
ATOM 3568 O O . PRO A 1 443 ? 5.508 -40.469 -11.062 1 97.75 443 PRO A O 1
ATOM 3571 N N . HIS A 1 444 ? 5.867 -38.531 -12.203 1 98.25 444 HIS A N 1
ATOM 3572 C CA . HIS A 1 444 ? 7.023 -39.125 -12.875 1 98.25 444 HIS A CA 1
ATOM 3573 C C . HIS A 1 444 ? 8.031 -38.031 -13.258 1 98.25 444 HIS A C 1
ATOM 3575 O O . HIS A 1 444 ? 7.676 -36.875 -13.375 1 98.25 444 HIS A O 1
ATOM 3581 N N . ARG A 1 445 ? 9.219 -38.406 -13.312 1 97.44 445 ARG A N 1
ATOM 3582 C CA . ARG A 1 445 ? 10.344 -37.594 -13.758 1 97.44 445 ARG A CA 1
ATOM 3583 C C . ARG A 1 445 ? 11.047 -38.25 -14.953 1 97.44 445 ARG A C 1
ATOM 3585 O O . ARG A 1 445 ? 11.219 -39.469 -14.992 1 97.44 445 ARG A O 1
ATOM 3592 N N . VAL A 1 446 ? 11.445 -37.438 -15.93 1 97.56 446 VAL A N 1
ATOM 3593 C CA . VAL A 1 446 ? 12.031 -37.969 -17.156 1 97.56 446 VAL A CA 1
ATOM 3594 C C . VAL A 1 446 ? 13.383 -37.312 -17.422 1 97.56 446 VAL A C 1
ATOM 3596 O O . VAL A 1 446 ? 13.508 -36.094 -17.359 1 97.56 446 VAL A O 1
ATOM 3599 N N . GLU A 1 447 ? 14.32 -38.125 -17.672 1 95.69 447 GLU A N 1
ATOM 3600 C CA . GLU A 1 447 ? 15.656 -37.656 -18.047 1 95.69 447 GLU A CA 1
ATOM 3601 C C . GLU A 1 447 ? 16.078 -38.219 -19.406 1 95.69 447 GLU A C 1
ATOM 3603 O O . GLU A 1 447 ? 16.062 -39.438 -19.609 1 95.69 447 GLU A O 1
ATOM 3608 N N . ASN A 1 448 ? 16.438 -37.344 -20.328 1 95.5 448 ASN A N 1
ATOM 3609 C CA . ASN A 1 448 ? 16.984 -37.781 -21.609 1 95.5 448 ASN A CA 1
ATOM 3610 C C . ASN A 1 448 ? 18.453 -38.219 -21.453 1 95.5 448 ASN A C 1
ATOM 3612 O O . ASN A 1 448 ? 19.328 -37.375 -21.297 1 95.5 448 ASN A O 1
ATOM 3616 N N . LEU A 1 449 ? 18.688 -39.469 -21.609 1 95.25 449 LEU A N 1
ATOM 3617 C CA . LEU A 1 449 ? 20.031 -39.969 -21.422 1 95.25 449 LEU A CA 1
ATOM 3618 C C . LEU A 1 449 ? 20.906 -39.688 -22.625 1 95.25 449 LEU A C 1
ATOM 3620 O O . LEU A 1 449 ? 22.125 -39.531 -22.5 1 95.25 449 LEU A O 1
ATOM 3624 N N . THR A 1 450 ? 20.344 -39.688 -23.781 1 94.06 450 THR A N 1
ATOM 3625 C CA . THR A 1 450 ? 20.969 -39.312 -25.047 1 94.06 450 THR A CA 1
ATOM 3626 C C . THR A 1 450 ? 20.078 -38.375 -25.844 1 94.06 450 THR A C 1
ATOM 3628 O O . THR A 1 450 ? 18.953 -38.094 -25.453 1 94.06 450 THR A O 1
ATOM 3631 N N . LYS A 1 451 ? 20.734 -37.844 -26.969 1 93.62 451 LYS A N 1
ATOM 3632 C CA . LYS A 1 451 ? 19.844 -37.156 -27.891 1 93.62 451 LYS A CA 1
ATOM 3633 C C . LYS A 1 451 ? 18.641 -38 -28.266 1 93.62 451 LYS A C 1
ATOM 3635 O O . LYS A 1 451 ? 18.797 -39.188 -28.609 1 93.62 451 LYS A O 1
ATOM 3640 N N . SER A 1 452 ? 17.484 -37.375 -28.141 1 94.62 452 SER A N 1
ATOM 3641 C CA . SER A 1 452 ? 16.297 -38.219 -28.281 1 94.62 452 SER A CA 1
ATOM 3642 C C . SER A 1 452 ? 15.25 -37.562 -29.172 1 94.62 452 SER A C 1
ATOM 3644 O O . SER A 1 452 ? 15.141 -36.344 -29.219 1 94.62 452 SER A O 1
ATOM 3646 N N . VAL A 1 453 ? 14.547 -38.375 -29.922 1 95.56 453 VAL A N 1
ATOM 3647 C CA . VAL A 1 453 ? 13.367 -38.031 -30.703 1 95.56 453 VAL A CA 1
ATOM 3648 C C . VAL A 1 453 ? 12.211 -38.969 -30.344 1 95.56 453 VAL A C 1
ATOM 3650 O O . VAL A 1 453 ? 12.352 -40.188 -30.422 1 95.56 453 VAL A O 1
ATOM 3653 N N . ALA A 1 454 ? 11.133 -38.344 -29.953 1 96.69 454 ALA A N 1
ATOM 3654 C CA . ALA A 1 454 ? 9.977 -39.156 -29.531 1 96.69 454 ALA A CA 1
ATOM 3655 C C . ALA A 1 454 ? 8.672 -38.438 -29.875 1 96.69 454 ALA A C 1
ATOM 3657 O O . ALA A 1 454 ? 8.664 -37.25 -30.156 1 96.69 454 ALA A O 1
ATOM 3658 N N . ILE A 1 455 ? 7.625 -39.156 -29.891 1 96.25 455 ILE A N 1
ATOM 3659 C CA . ILE A 1 455 ? 6.277 -38.594 -29.938 1 96.25 455 ILE A CA 1
ATOM 3660 C C . ILE A 1 455 ? 5.453 -39.156 -28.766 1 96.25 455 ILE A C 1
ATOM 3662 O O . ILE A 1 455 ? 5.754 -40.219 -28.234 1 96.25 455 ILE A O 1
ATOM 3666 N N . SER A 1 456 ? 4.512 -38.406 -28.422 1 97.5 456 SER A N 1
ATOM 3667 C CA . SER A 1 456 ? 3.648 -38.812 -27.312 1 97.5 456 SER A CA 1
ATOM 3668 C C . SER A 1 456 ? 2.207 -38.375 -27.547 1 97.5 456 SER A C 1
ATOM 3670 O O . SER A 1 456 ? 1.939 -37.562 -28.438 1 97.5 456 SER A O 1
ATOM 3672 N N . ALA A 1 457 ? 1.366 -38.969 -26.828 1 97.5 457 ALA A N 1
ATOM 3673 C CA . ALA A 1 457 ? -0.031 -38.531 -26.844 1 97.5 457 ALA A CA 1
ATOM 3674 C C . ALA A 1 457 ? -0.718 -38.875 -25.516 1 97.5 457 ALA A C 1
ATOM 3676 O O . ALA A 1 457 ? -0.396 -39.875 -24.875 1 97.5 457 ALA A O 1
ATOM 3677 N N . ASN A 1 458 ? -1.61 -38.031 -25.203 1 97.88 458 ASN A N 1
ATOM 3678 C CA . ASN A 1 458 ? -2.518 -38.312 -24.094 1 97.88 458 ASN A CA 1
ATOM 3679 C C . ASN A 1 458 ? -3.832 -38.906 -24.594 1 97.88 458 ASN A C 1
ATOM 3681 O O . ASN A 1 458 ? -4.195 -38.75 -25.766 1 97.88 458 ASN A O 1
ATOM 3685 N N . PHE A 1 459 ? -4.48 -39.625 -23.672 1 97.69 459 PHE A N 1
ATOM 3686 C CA . PHE A 1 459 ? -5.766 -40.156 -24.062 1 97.69 459 PHE A CA 1
ATOM 3687 C C . PHE A 1 459 ? -6.652 -40.406 -22.844 1 97.69 459 PHE A C 1
ATOM 3689 O O . PHE A 1 459 ? -6.18 -40.344 -21.703 1 97.69 459 PHE A O 1
ATOM 3696 N N . VAL A 1 460 ? -7.922 -40.562 -23.141 1 97.94 460 VAL A N 1
ATOM 3697 C CA . VAL A 1 460 ? -8.93 -40.781 -22.109 1 97.94 460 VAL A CA 1
ATOM 3698 C C . VAL A 1 460 ? -9.727 -42.031 -22.438 1 97.94 460 VAL A C 1
ATOM 3700 O O . VAL A 1 460 ? -10.125 -42.25 -23.594 1 97.94 460 VAL A O 1
ATOM 3703 N N . ASP A 1 461 ? -9.891 -42.844 -21.531 1 97.31 461 ASP A N 1
ATOM 3704 C CA . ASP A 1 461 ? -10.805 -44 -21.594 1 97.31 461 ASP A CA 1
ATOM 3705 C C . ASP A 1 461 ? -11.406 -44.281 -20.219 1 97.31 461 ASP A C 1
ATOM 3707 O O . ASP A 1 461 ? -11.414 -43.406 -19.344 1 97.31 461 ASP A O 1
ATOM 3711 N N . LEU A 1 462 ? -11.945 -45.438 -20.047 1 97.06 462 LEU A N 1
ATOM 3712 C CA . LEU A 1 462 ? -12.656 -45.688 -18.797 1 97.06 462 LEU A CA 1
ATOM 3713 C C . LEU A 1 462 ? -11.688 -45.812 -17.625 1 97.06 462 LEU A C 1
ATOM 3715 O O . LEU A 1 462 ? -12.07 -45.625 -16.469 1 97.06 462 LEU A O 1
ATOM 3719 N N . SER A 1 463 ? -10.461 -46.156 -17.906 1 96.75 463 SER A N 1
ATOM 3720 C CA . SER A 1 463 ? -9.484 -46.344 -16.844 1 96.75 463 SER A CA 1
ATOM 3721 C C . SER A 1 463 ? -9.211 -45.062 -16.078 1 96.75 463 SER A C 1
ATOM 3723 O O . SER A 1 463 ? -8.812 -45.094 -14.914 1 96.75 463 SER A O 1
ATOM 3725 N N . ASN A 1 464 ? -9.344 -43.938 -16.688 1 97 464 ASN A N 1
ATOM 3726 C CA . ASN A 1 464 ? -9.062 -42.656 -16.062 1 97 464 ASN A CA 1
ATOM 3727 C C . ASN A 1 464 ? -10.25 -41.688 -16.172 1 97 464 ASN A C 1
ATOM 3729 O O . ASN A 1 464 ? -10.094 -40.469 -16.031 1 97 464 ASN A O 1
ATOM 3733 N N . TRP A 1 465 ? -11.359 -42.156 -16.375 1 96.62 465 TRP A N 1
ATOM 3734 C CA . TRP A 1 465 ? -12.562 -41.375 -16.656 1 96.62 465 TRP A CA 1
ATOM 3735 C C . TRP A 1 465 ? -12.93 -40.469 -15.484 1 96.62 465 TRP A C 1
ATOM 3737 O O . TRP A 1 465 ? -13.117 -39.281 -15.656 1 96.62 465 TRP A O 1
ATOM 3747 N N . ASP A 1 466 ? -12.984 -41.031 -14.336 1 94.38 466 ASP A N 1
ATOM 3748 C CA . ASP A 1 466 ? -13.383 -40.281 -13.148 1 94.38 466 ASP A CA 1
ATOM 3749 C C . ASP A 1 466 ? -12.367 -39.188 -12.82 1 94.38 466 ASP A C 1
ATOM 3751 O O . ASP A 1 466 ? -12.75 -38.094 -12.43 1 94.38 466 ASP A O 1
ATOM 3755 N N . ASN A 1 467 ? -11.125 -39.531 -12.93 1 93.88 467 ASN A N 1
ATOM 3756 C CA . ASN A 1 467 ? -10.078 -38.562 -12.703 1 93.88 467 ASN A CA 1
ATOM 3757 C C . ASN A 1 467 ? -10.211 -37.375 -13.648 1 93.88 467 ASN A C 1
ATOM 3759 O O . ASN A 1 467 ? -10.062 -36.219 -13.234 1 93.88 467 ASN A O 1
ATOM 3763 N N . VAL A 1 468 ? -10.492 -37.656 -14.828 1 97 468 VAL A N 1
ATOM 3764 C CA . VAL A 1 468 ? -10.609 -36.625 -15.859 1 97 468 VAL A CA 1
ATOM 3765 C C . VAL A 1 468 ? -11.797 -35.688 -15.539 1 97 468 VAL A C 1
ATOM 3767 O O . VAL A 1 468 ? -11.672 -34.469 -15.609 1 97 468 VAL A O 1
ATOM 3770 N N . LEU A 1 469 ? -12.867 -36.281 -15.172 1 96.38 469 LEU A N 1
ATOM 3771 C CA . LEU A 1 469 ? -14.047 -35.469 -14.867 1 96.38 469 LEU A CA 1
ATOM 3772 C C . LEU A 1 469 ? -13.797 -34.562 -13.664 1 96.38 469 LEU A C 1
ATOM 3774 O O . LEU A 1 469 ? -14.195 -33.406 -13.672 1 96.38 469 LEU A O 1
ATOM 3778 N N . GLU A 1 470 ? -13.172 -35.094 -12.734 1 94.25 470 GLU A N 1
ATOM 3779 C CA . GLU A 1 470 ? -12.875 -34.312 -11.539 1 94.25 470 GLU A CA 1
ATOM 3780 C C . GLU A 1 470 ? -11.984 -33.125 -11.867 1 94.25 470 GLU A C 1
ATOM 3782 O O . GLU A 1 470 ? -12.234 -32 -11.406 1 94.25 470 GLU A O 1
ATOM 3787 N N . GLU A 1 471 ? -10.977 -33.375 -12.617 1 94.88 471 GLU A N 1
ATOM 3788 C CA . GLU A 1 471 ? -10.055 -32.312 -13.008 1 94.88 471 GLU A CA 1
ATOM 3789 C C . GLU A 1 471 ? -10.75 -31.266 -13.891 1 94.88 471 GLU A C 1
ATOM 3791 O O . GLU A 1 471 ? -10.523 -30.062 -13.742 1 94.88 471 GLU A O 1
ATOM 3796 N N . LEU A 1 472 ? -11.539 -31.75 -14.766 1 96 472 LEU A N 1
ATOM 3797 C CA . LEU A 1 472 ? -12.242 -30.859 -15.664 1 96 472 LEU A CA 1
ATOM 3798 C C . LEU A 1 472 ? -13.234 -29.984 -14.898 1 96 472 LEU A C 1
ATOM 3800 O O . LEU A 1 472 ? -13.453 -28.828 -15.25 1 96 472 LEU A O 1
ATOM 3804 N N . GLU A 1 473 ? -13.852 -30.5 -13.898 1 95.56 473 GLU A N 1
ATOM 3805 C CA . GLU A 1 473 ? -14.805 -29.75 -13.094 1 95.56 473 GLU A CA 1
ATOM 3806 C C . GLU A 1 473 ? -14.148 -28.531 -12.461 1 95.56 473 GLU A C 1
ATOM 3808 O O . GLU A 1 473 ? -14.719 -27.438 -12.469 1 95.56 473 GLU A O 1
ATOM 3813 N N . LEU A 1 474 ? -13.008 -28.703 -11.992 1 93.75 474 LEU A N 1
ATOM 3814 C CA . LEU A 1 474 ? -12.297 -27.594 -11.352 1 93.75 474 LEU A CA 1
ATOM 3815 C C . LEU A 1 474 ? -11.758 -26.625 -12.391 1 93.75 474 LEU A C 1
ATOM 3817 O O . LEU A 1 474 ? -11.867 -25.406 -12.219 1 93.75 474 LEU A O 1
ATOM 3821 N N . ASN A 1 475 ? -11.242 -27.156 -13.43 1 94.44 475 ASN A N 1
ATOM 3822 C CA . ASN A 1 475 ? -10.688 -26.297 -14.469 1 94.44 475 ASN A CA 1
ATOM 3823 C C . ASN A 1 475 ? -11.773 -25.516 -15.203 1 94.44 475 ASN A C 1
ATOM 3825 O O . ASN A 1 475 ? -11.539 -24.406 -15.672 1 94.44 475 ASN A O 1
ATOM 3829 N N . ALA A 1 476 ? -12.906 -26.094 -15.281 1 94.94 476 ALA A N 1
ATOM 3830 C CA . ALA A 1 476 ? -14.039 -25.484 -15.984 1 94.94 476 ALA A CA 1
ATOM 3831 C C . ALA A 1 476 ? -14.469 -24.188 -15.305 1 94.94 476 ALA A C 1
ATOM 3833 O O . ALA A 1 476 ? -15.117 -23.344 -15.93 1 94.94 476 ALA A O 1
ATOM 3834 N N . LEU A 1 477 ? -14.102 -24.062 -14.094 1 92.81 477 LEU A N 1
ATOM 3835 C CA . LEU A 1 477 ? -14.477 -22.875 -13.336 1 92.81 477 LEU A CA 1
ATOM 3836 C C . LEU A 1 477 ? -13.805 -21.625 -13.906 1 92.81 477 LEU A C 1
ATOM 3838 O O . LEU A 1 477 ? -14.336 -20.531 -13.797 1 92.81 477 LEU A O 1
ATOM 3842 N N . VAL A 1 478 ? -12.648 -21.828 -14.547 1 92.31 478 VAL A N 1
ATOM 3843 C CA . VAL A 1 478 ? -11.93 -20.625 -14.969 1 92.31 478 VAL A CA 1
ATOM 3844 C C . VAL A 1 478 ? -11.531 -20.75 -16.438 1 92.31 478 VAL A C 1
ATOM 3846 O O . VAL A 1 478 ? -10.938 -19.844 -17.016 1 92.31 478 VAL A O 1
ATOM 3849 N N . ASP A 1 479 ? -11.797 -21.859 -17.094 1 93.69 479 ASP A N 1
ATOM 3850 C CA . ASP A 1 479 ? -11.453 -22.109 -18.5 1 93.69 479 ASP A CA 1
ATOM 3851 C C . ASP A 1 479 ? -12.68 -22.547 -19.297 1 93.69 479 ASP A C 1
ATOM 3853 O O . ASP A 1 479 ? -13.148 -23.688 -19.141 1 93.69 479 ASP A O 1
ATOM 3857 N N . PRO A 1 480 ? -13.078 -21.719 -20.188 1 95.06 480 PRO A N 1
ATOM 3858 C CA . PRO A 1 480 ? -14.281 -22.031 -20.953 1 95.06 480 PRO A CA 1
ATOM 3859 C C . PRO A 1 480 ? -14.109 -23.281 -21.828 1 95.06 480 PRO A C 1
ATOM 3861 O O . PRO A 1 480 ? -15.078 -24 -22.078 1 95.06 480 PRO A O 1
ATOM 3864 N N . ARG A 1 481 ? -12.945 -23.547 -22.25 1 96 481 ARG A N 1
ATOM 3865 C CA . ARG A 1 481 ? -12.727 -24.75 -23.078 1 96 481 ARG A CA 1
ATOM 3866 C C . ARG A 1 481 ? -12.867 -26.016 -22.234 1 96 481 ARG A C 1
ATOM 3868 O O . ARG A 1 481 ? -13.398 -27.016 -22.719 1 96 481 ARG A O 1
ATOM 3875 N N . SER A 1 482 ? -12.398 -25.906 -21.078 1 96 482 SER A N 1
ATOM 3876 C CA . SER A 1 482 ? -12.602 -27.031 -20.156 1 96 482 SER A CA 1
ATOM 3877 C C . SER A 1 482 ? -14.086 -27.219 -19.844 1 96 482 SER A C 1
ATOM 3879 O O . SER A 1 482 ? -14.555 -28.344 -19.703 1 96 482 SER A O 1
ATOM 3881 N N . GLN A 1 483 ? -14.758 -26.141 -19.734 1 95.94 483 GLN A N 1
ATOM 3882 C CA . GLN A 1 483 ? -16.203 -26.203 -19.484 1 95.94 483 GLN A CA 1
ATOM 3883 C C . GLN A 1 483 ? -16.922 -26.891 -20.641 1 95.94 483 GLN A C 1
ATOM 3885 O O . GLN A 1 483 ? -17.797 -27.734 -20.406 1 95.94 483 GLN A O 1
ATOM 3890 N N . ASP A 1 484 ? -16.547 -26.5 -21.797 1 97.44 484 ASP A N 1
ATOM 3891 C CA . ASP A 1 484 ? -17.141 -27.094 -22.984 1 97.44 484 ASP A CA 1
ATOM 3892 C C . ASP A 1 484 ? -16.891 -28.594 -23.031 1 97.44 484 ASP A C 1
ATOM 3894 O O . ASP A 1 484 ? -17.797 -29.375 -23.312 1 97.44 484 ASP A O 1
ATOM 3898 N N . LEU A 1 485 ? -15.695 -29.016 -22.828 1 97.62 485 LEU A N 1
ATOM 3899 C CA . LEU A 1 485 ? -15.344 -30.422 -22.844 1 97.62 485 LEU A CA 1
ATOM 3900 C C . LEU A 1 485 ? -16.094 -31.188 -21.75 1 97.62 485 LEU A C 1
ATOM 3902 O O . LEU A 1 485 ? -16.609 -32.281 -22 1 97.62 485 LEU A O 1
ATOM 3906 N N . LEU A 1 486 ? -16.156 -30.594 -20.578 1 97.38 486 LEU A N 1
ATOM 3907 C CA . LEU A 1 486 ? -16.891 -31.203 -19.484 1 97.38 486 LEU A CA 1
ATOM 3908 C C . LEU A 1 486 ? -18.359 -31.422 -19.844 1 97.38 486 LEU A C 1
ATOM 3910 O O . LEU A 1 486 ? -18.922 -32.469 -19.562 1 97.38 486 LEU A O 1
ATOM 3914 N N . GLN A 1 487 ? -18.922 -30.5 -20.484 1 97.31 487 GLN A N 1
ATOM 3915 C CA . GLN A 1 487 ? -20.328 -30.609 -20.906 1 97.31 487 GLN A CA 1
ATOM 3916 C C . GLN A 1 487 ? -20.516 -31.75 -21.891 1 97.31 487 GLN A C 1
ATOM 3918 O O . GLN A 1 487 ? -21.516 -32.469 -21.828 1 97.31 487 GLN A O 1
ATOM 3923 N N . GLN A 1 488 ? -19.594 -31.875 -22.766 1 97.62 488 GLN A N 1
ATOM 3924 C CA . GLN A 1 488 ? -19.672 -32.969 -23.734 1 97.62 488 GLN A CA 1
ATOM 3925 C C . GLN A 1 488 ? -19.531 -34.312 -23.062 1 97.62 488 GLN A C 1
ATOM 3927 O O . GLN A 1 488 ? -20.344 -35.219 -23.297 1 97.62 488 GLN A O 1
ATOM 3932 N N . PHE A 1 489 ? -18.578 -34.438 -22.219 1 97.5 489 PHE A N 1
ATOM 3933 C CA . PHE A 1 489 ? -18.281 -35.688 -21.547 1 97.5 489 PHE A CA 1
ATOM 3934 C C . PHE A 1 489 ? -19.438 -36.094 -20.641 1 97.5 489 PHE A C 1
ATOM 3936 O O . PHE A 1 489 ? -19.703 -37.281 -20.453 1 97.5 489 PHE A O 1
ATOM 3943 N N . THR A 1 490 ? -20.125 -35.125 -20.109 1 97 490 THR A N 1
ATOM 3944 C CA . THR A 1 490 ? -21.172 -35.438 -19.141 1 97 490 THR A CA 1
ATOM 3945 C C . THR A 1 490 ? -22.531 -35.5 -19.828 1 97 490 THR A C 1
ATOM 3947 O O . THR A 1 490 ? -23.562 -35.688 -19.156 1 97 490 THR A O 1
ATOM 3950 N N . SER A 1 491 ? -22.531 -35.312 -21.047 1 96.31 491 SER A N 1
ATOM 3951 C CA . SER A 1 491 ? -23.781 -35.438 -21.797 1 96.31 491 SER A CA 1
ATOM 3952 C C . SER A 1 491 ? -24.312 -36.875 -21.766 1 96.31 491 SER A C 1
ATOM 3954 O O . SER A 1 491 ? -23.531 -37.812 -21.828 1 96.31 491 SER A O 1
ATOM 3956 N N . LEU A 1 492 ? -25.594 -37.031 -21.812 1 93.69 492 LEU A N 1
ATOM 3957 C CA . LEU A 1 492 ? -26.234 -38.344 -21.766 1 93.69 492 LEU A CA 1
ATOM 3958 C C . LEU A 1 492 ? -26 -39.125 -23.062 1 93.69 492 LEU A C 1
ATOM 3960 O O . LEU A 1 492 ? -26.062 -40.344 -23.062 1 93.69 492 LEU A O 1
ATOM 3964 N N . THR A 1 493 ? -25.703 -38.438 -24.062 1 94.69 493 THR A N 1
ATOM 3965 C CA . THR A 1 493 ? -25.578 -39.094 -25.359 1 94.69 493 THR A CA 1
ATOM 3966 C C . THR A 1 493 ? -24.109 -39.375 -25.672 1 94.69 493 THR A C 1
ATOM 3968 O O . THR A 1 493 ? -23.797 -39.906 -26.75 1 94.69 493 THR A O 1
ATOM 3971 N N . PHE A 1 494 ? -23.219 -39.062 -24.766 1 96.44 494 PHE A N 1
ATOM 3972 C CA . PHE A 1 494 ? -21.812 -39.312 -25.062 1 96.44 494 PHE A CA 1
ATOM 3973 C C . PHE A 1 494 ? -21.516 -40.781 -25.094 1 96.44 494 PHE A C 1
ATOM 3975 O O . PHE A 1 494 ? -21.906 -41.531 -24.188 1 96.44 494 PHE A O 1
ATOM 3982 N N . ASP A 1 495 ? -20.812 -41.25 -26.109 1 95.25 495 ASP A N 1
ATOM 3983 C CA . ASP A 1 495 ? -20.469 -42.656 -26.281 1 95.25 495 ASP A CA 1
ATOM 3984 C C . ASP A 1 495 ? -19.234 -43.031 -25.438 1 95.25 495 ASP A C 1
ATOM 3986 O O . ASP A 1 495 ? -18.109 -42.75 -25.828 1 95.25 495 ASP A O 1
ATOM 3990 N N . LYS A 1 496 ? -19.453 -43.781 -24.422 1 93.81 496 LYS A N 1
ATOM 3991 C CA . LYS A 1 496 ? -18.359 -44.188 -23.547 1 93.81 496 LYS A CA 1
ATOM 3992 C C . LYS A 1 496 ? -18.047 -45.688 -23.672 1 93.81 496 LYS A C 1
ATOM 3994 O O . LYS A 1 496 ? -17.5 -46.281 -22.75 1 93.81 496 LYS A O 1
ATOM 3999 N N . LYS A 1 497 ? -18.438 -46.219 -24.719 1 95.31 497 LYS A N 1
ATOM 4000 C CA . LYS A 1 497 ? -18.156 -47.625 -24.938 1 95.31 497 LYS A CA 1
ATOM 4001 C C . LYS A 1 497 ? -16.672 -47.844 -25.266 1 95.31 497 LYS A C 1
ATOM 4003 O O . LYS A 1 497 ? -16.125 -47.156 -26.125 1 95.31 497 LYS A O 1
ATOM 4008 N N . MET A 1 498 ? -16.078 -48.844 -24.562 1 96.25 498 MET A N 1
ATOM 4009 C CA . MET A 1 498 ? -14.688 -49.188 -24.844 1 96.25 498 MET A CA 1
ATOM 4010 C C . MET A 1 498 ? -14.555 -49.875 -26.188 1 96.25 498 MET A C 1
ATOM 4012 O O . MET A 1 498 ? -15.32 -50.781 -26.5 1 96.25 498 MET A O 1
ATOM 4016 N N . LYS A 1 499 ? -13.617 -49.406 -27.016 1 94.75 499 LYS A N 1
ATOM 4017 C CA . LYS A 1 499 ? -13.273 -50.062 -28.266 1 94.75 499 LYS A CA 1
ATOM 4018 C C . LYS A 1 499 ? -11.867 -50.656 -28.219 1 94.75 499 LYS A C 1
ATOM 4020 O O . LYS A 1 499 ? -10.898 -49.938 -27.938 1 94.75 499 LYS A O 1
ATOM 4025 N N . PHE A 1 500 ? -11.789 -51.938 -28.453 1 95.81 500 PHE A N 1
ATOM 4026 C CA . PHE A 1 500 ? -10.5 -52.625 -28.469 1 95.81 500 PHE A CA 1
ATOM 4027 C C . PHE A 1 500 ? -10.094 -53 -29.891 1 95.81 500 PHE A C 1
ATOM 4029 O O . PHE A 1 500 ? -10.891 -53.562 -30.641 1 95.81 500 PHE A O 1
ATOM 4036 N N . TYR A 1 501 ? -8.914 -52.688 -30.25 1 95.62 501 TYR A N 1
ATOM 4037 C CA . TYR A 1 501 ? -8.406 -52.906 -31.594 1 95.62 501 TYR A CA 1
ATOM 4038 C C . TYR A 1 501 ? -7.395 -54.062 -31.609 1 95.62 501 TYR A C 1
ATOM 4040 O O . TYR A 1 501 ? -6.699 -54.281 -30.609 1 95.62 501 TYR A O 1
ATOM 4048 N N . ASN A 1 502 ? -7.297 -54.719 -32.75 1 93.81 502 ASN A N 1
ATOM 4049 C CA . ASN A 1 502 ? -6.391 -55.844 -32.875 1 93.81 502 ASN A CA 1
ATOM 4050 C C . ASN A 1 502 ? -5.047 -55.438 -33.469 1 93.81 502 ASN A C 1
ATOM 4052 O O . ASN A 1 502 ? -4.062 -56.156 -33.375 1 93.81 502 ASN A O 1
ATOM 4056 N N . SER A 1 503 ? -5.031 -54.344 -34.094 1 93.75 503 SER A N 1
ATOM 4057 C CA . SER A 1 503 ? -3.809 -53.812 -34.719 1 93.75 503 SER A CA 1
ATOM 4058 C C . SER A 1 503 ? -3.719 -52.312 -34.594 1 93.75 503 SER A C 1
ATOM 4060 O O . SER A 1 503 ? -4.672 -51.656 -34.156 1 93.75 503 SER A O 1
ATOM 4062 N N . GLU A 1 504 ? -2.562 -51.844 -34.875 1 94.62 504 GLU A N 1
ATOM 4063 C CA . GLU A 1 504 ? -2.367 -50.406 -34.906 1 94.62 504 GLU A CA 1
ATOM 4064 C C . GLU A 1 504 ? -3.217 -49.75 -36 1 94.62 504 GLU A C 1
ATOM 4066 O O . GLU A 1 504 ? -3.396 -50.312 -37.062 1 94.62 504 GLU A O 1
ATOM 4071 N N . ILE A 1 505 ? -3.674 -48.594 -35.719 1 94.5 505 ILE A N 1
ATOM 4072 C CA . ILE A 1 505 ? -4.621 -47.969 -36.656 1 94.5 505 ILE A CA 1
ATOM 4073 C C . ILE A 1 505 ? -3.967 -46.781 -37.312 1 94.5 505 ILE A C 1
ATOM 4075 O O . ILE A 1 505 ? -3.301 -45.969 -36.656 1 94.5 505 ILE A O 1
ATOM 4079 N N . PRO A 1 506 ? -4.211 -46.625 -38.625 1 93.25 506 PRO A N 1
ATOM 4080 C CA . PRO A 1 506 ? -3.684 -45.438 -39.312 1 93.25 506 PRO A CA 1
ATOM 4081 C C . PRO A 1 506 ? -4.309 -44.156 -38.812 1 93.25 506 PRO A C 1
ATOM 4083 O O . PRO A 1 506 ? -5.449 -44.156 -38.344 1 93.25 506 PRO A O 1
ATOM 4086 N N . TRP A 1 507 ? -3.615 -43.094 -38.969 1 93.81 507 TRP A N 1
ATOM 4087 C CA . TRP A 1 507 ? -4.035 -41.781 -38.469 1 93.81 507 TRP A CA 1
ATOM 4088 C C . TRP A 1 507 ? -5.402 -41.406 -39.031 1 93.81 507 TRP A C 1
ATOM 4090 O O . TRP A 1 507 ? -6.266 -40.938 -38.312 1 93.81 507 TRP A O 1
ATOM 4100 N N . SER A 1 508 ? -5.609 -41.656 -40.312 1 91.62 508 SER A N 1
ATOM 4101 C CA . SER A 1 508 ? -6.863 -41.312 -40.969 1 91.62 508 SER A CA 1
ATOM 4102 C C . SER A 1 508 ? -8.047 -42.031 -40.344 1 91.62 508 SER A C 1
ATOM 4104 O O . SER A 1 508 ? -9.109 -41.438 -40.156 1 91.62 508 SER A O 1
ATOM 4106 N N . GLU A 1 509 ? -7.785 -43.219 -40 1 92.81 509 GLU A N 1
ATOM 4107 C CA . GLU A 1 509 ? -8.836 -44 -39.344 1 92.81 509 GLU A CA 1
ATOM 4108 C C . GLU A 1 509 ? -9.055 -43.562 -37.906 1 92.81 509 GLU A C 1
ATOM 4110 O O . GLU A 1 509 ? -10.195 -43.531 -37.406 1 92.81 509 GLU A O 1
ATOM 4115 N N . PHE A 1 510 ? -8.023 -43.188 -37.281 1 94.44 510 PHE A N 1
ATOM 4116 C CA . PHE A 1 510 ? -8.07 -42.719 -35.875 1 94.44 510 PHE A CA 1
ATOM 4117 C C . PHE A 1 510 ? -8.914 -41.438 -35.781 1 94.44 510 PHE A C 1
ATOM 4119 O O . PHE A 1 510 ? -9.648 -41.25 -34.812 1 94.44 510 PHE A O 1
ATOM 4126 N N . LYS A 1 511 ? -8.844 -40.625 -36.781 1 91.25 511 LYS A N 1
ATOM 4127 C CA . LYS A 1 511 ? -9.523 -39.344 -36.75 1 91.25 511 LYS A CA 1
ATOM 4128 C C . LYS A 1 511 ? -10.93 -39.438 -37.344 1 91.25 511 LYS A C 1
ATOM 4130 O O . LYS A 1 511 ? -11.688 -38.469 -37.344 1 91.25 511 LYS A O 1
ATOM 4135 N N . SER A 1 512 ? -11.305 -40.562 -37.906 1 82.56 512 SER A N 1
ATOM 4136 C CA . SER A 1 512 ? -12.617 -40.75 -38.5 1 82.56 512 SER A CA 1
ATOM 4137 C C . SER A 1 512 ? -13.656 -41.156 -37.469 1 82.56 512 SER A C 1
ATOM 4139 O O . SER A 1 512 ? -13.328 -41.781 -36.469 1 82.56 512 SER A O 1
ATOM 4141 N N . MET B 1 1 ? -7.125 -17.562 -13.25 1 27.5 1 MET B N 1
ATOM 4142 C CA . MET B 1 1 ? -6.684 -16.172 -13.328 1 27.5 1 MET B CA 1
ATOM 4143 C C . MET B 1 1 ? -7.07 -15.547 -14.664 1 27.5 1 MET B C 1
ATOM 4145 O O . MET B 1 1 ? -6.766 -16.094 -15.727 1 27.5 1 MET B O 1
ATOM 4149 N N . SER B 1 2 ? -7.996 -14.797 -14.695 1 30.2 2 SER B N 1
ATOM 4150 C CA . SER B 1 2 ? -8.383 -14.289 -16 1 30.2 2 SER B CA 1
ATOM 4151 C C . SER B 1 2 ? -7.172 -13.75 -16.766 1 30.2 2 SER B C 1
ATOM 4153 O O . SER B 1 2 ? -6.164 -13.383 -16.156 1 30.2 2 SER B O 1
ATOM 4155 N N . VAL B 1 3 ? -7.121 -13.914 -18.078 1 34.16 3 VAL B N 1
ATOM 4156 C CA . VAL B 1 3 ? -6.105 -13.391 -18.984 1 34.16 3 VAL B CA 1
ATOM 4157 C C . VAL B 1 3 ? -5.77 -11.945 -18.609 1 34.16 3 VAL B C 1
ATOM 4159 O O . VAL B 1 3 ? -4.602 -11.562 -18.594 1 34.16 3 VAL B O 1
ATOM 4162 N N . CYS B 1 4 ? -6.879 -11.242 -18.203 1 32.62 4 CYS B N 1
ATOM 4163 C CA . CYS B 1 4 ? -6.684 -9.82 -17.953 1 32.62 4 CYS B CA 1
ATOM 4164 C C . CYS B 1 4 ? -5.898 -9.594 -16.672 1 32.62 4 CYS B C 1
ATOM 4166 O O . CYS B 1 4 ? -5.016 -8.734 -16.625 1 32.62 4 CYS B O 1
ATOM 4168 N N . GLU B 1 5 ? -6.148 -10.398 -15.719 1 34.47 5 GLU B N 1
ATOM 4169 C CA . GLU B 1 5 ? -5.457 -10.188 -14.445 1 34.47 5 GLU B CA 1
ATOM 4170 C C . GLU B 1 5 ? -4.023 -10.711 -14.508 1 34.47 5 GLU B C 1
ATOM 4172 O O . GLU B 1 5 ? -3.127 -10.148 -13.875 1 34.47 5 GLU B O 1
ATOM 4177 N N . GLN B 1 6 ? -3.734 -11.727 -15.266 1 34.84 6 GLN B N 1
ATOM 4178 C CA . GLN B 1 6 ? -2.387 -12.219 -15.523 1 34.84 6 GLN B CA 1
ATOM 4179 C C . GLN B 1 6 ? -1.603 -11.242 -16.391 1 34.84 6 GLN B C 1
ATOM 4181 O O . GLN B 1 6 ? -0.402 -11.047 -16.203 1 34.84 6 GLN B O 1
ATOM 4186 N N . GLU B 1 7 ? -2.205 -10.68 -17.391 1 37.28 7 GLU B N 1
ATOM 4187 C CA . GLU B 1 7 ? -1.604 -9.68 -18.266 1 37.28 7 GLU B CA 1
ATOM 4188 C C . GLU B 1 7 ? -1.214 -8.422 -17.484 1 37.28 7 GLU B C 1
ATOM 4190 O O . GLU B 1 7 ? -0.14 -7.859 -17.703 1 37.28 7 GLU B O 1
ATOM 4195 N N . GLU B 1 8 ? -2.043 -8.109 -16.531 1 36.41 8 GLU B N 1
ATOM 4196 C CA . GLU B 1 8 ? -1.738 -6.922 -15.742 1 36.41 8 GLU B CA 1
ATOM 4197 C C . GLU B 1 8 ? -0.599 -7.188 -14.758 1 36.41 8 GLU B C 1
ATOM 4199 O O . GLU B 1 8 ? 0.289 -6.348 -14.594 1 36.41 8 GLU B O 1
ATOM 4204 N N . ALA B 1 9 ? -0.52 -8.391 -14.156 1 39.25 9 ALA B N 1
ATOM 4205 C CA . ALA B 1 9 ? 0.628 -8.719 -13.312 1 39.25 9 ALA B CA 1
ATOM 4206 C C . ALA B 1 9 ? 1.905 -8.82 -14.141 1 39.25 9 ALA B C 1
ATOM 4208 O O . ALA B 1 9 ? 2.961 -8.336 -13.727 1 39.25 9 ALA B O 1
ATOM 4209 N N . ALA B 1 10 ? 1.831 -9.43 -15.336 1 38.47 10 ALA B N 1
ATOM 4210 C CA . ALA B 1 10 ? 2.936 -9.539 -16.281 1 38.47 10 ALA B CA 1
ATOM 4211 C C . ALA B 1 10 ? 3.344 -8.164 -16.812 1 38.47 10 ALA B C 1
ATOM 4213 O O . ALA B 1 10 ? 4.535 -7.875 -16.953 1 38.47 10 ALA B O 1
ATOM 4214 N N . GLU B 1 11 ? 2.396 -7.328 -17.234 1 40.47 11 GLU B N 1
ATOM 4215 C CA . GLU B 1 11 ? 2.777 -5.992 -17.672 1 40.47 11 GLU B CA 1
ATOM 4216 C C . GLU B 1 11 ? 3.527 -5.242 -16.562 1 40.47 11 GLU B C 1
ATOM 4218 O O . GLU B 1 11 ? 4.469 -4.5 -16.844 1 40.47 11 GLU B O 1
ATOM 4223 N N . MET B 1 12 ? 3.227 -5.531 -15.32 1 38.38 12 MET B N 1
ATOM 4224 C CA . MET B 1 12 ? 3.811 -4.797 -14.203 1 38.38 12 MET B CA 1
ATOM 4225 C C . MET B 1 12 ? 5.223 -5.293 -13.906 1 38.38 12 MET B C 1
ATOM 4227 O O . MET B 1 12 ? 6.109 -4.5 -13.594 1 38.38 12 MET B O 1
ATOM 4231 N N . ILE B 1 13 ? 5.449 -6.668 -13.953 1 38.66 13 ILE B N 1
ATOM 4232 C CA . ILE B 1 13 ? 6.809 -7.129 -13.703 1 38.66 13 ILE B CA 1
ATOM 4233 C C . ILE B 1 13 ? 7.664 -6.93 -14.953 1 38.66 13 ILE B C 1
ATOM 4235 O O . ILE B 1 13 ? 8.891 -6.863 -14.867 1 38.66 13 ILE B O 1
ATOM 4239 N N . SER B 1 14 ? 7.16 -6.961 -16.094 1 35.66 14 SER B N 1
ATOM 4240 C CA . SER B 1 14 ? 7.934 -6.859 -17.328 1 35.66 14 SER B CA 1
ATOM 4241 C C . SER B 1 14 ? 8.805 -5.605 -17.328 1 35.66 14 SER B C 1
ATOM 4243 O O . SER B 1 14 ? 9.734 -5.488 -18.125 1 35.66 14 SER B O 1
ATOM 4245 N N . GLU B 1 15 ? 8.164 -4.438 -16.859 1 34.72 15 GLU B N 1
ATOM 4246 C CA . GLU B 1 15 ? 9.195 -3.418 -17.016 1 34.72 15 GLU B CA 1
ATOM 4247 C C . GLU B 1 15 ? 10.438 -3.758 -16.203 1 34.72 15 GLU B C 1
ATOM 4249 O O . GLU B 1 15 ? 11.328 -2.916 -16.031 1 34.72 15 GLU B O 1
ATOM 4254 N N . TRP B 1 16 ? 10.211 -4.77 -15.375 1 30.03 16 TRP B N 1
ATOM 4255 C CA . TRP B 1 16 ? 11.391 -5.102 -14.578 1 30.03 16 TRP B CA 1
ATOM 4256 C C . TRP B 1 16 ? 12.43 -5.84 -15.422 1 30.03 16 TRP B C 1
ATOM 4258 O O . TRP B 1 16 ? 12.07 -6.543 -16.375 1 30.03 16 TRP B O 1
ATOM 4268 N N . PRO B 1 17 ? 13.289 -6.359 -15.656 1 32.41 17 PRO B N 1
ATOM 4269 C CA . PRO B 1 17 ? 14.75 -6.391 -15.789 1 32.41 17 PRO B CA 1
ATOM 4270 C C . PRO B 1 17 ? 15.266 -5.457 -16.875 1 32.41 17 PRO B C 1
ATOM 4272 O O . PRO B 1 17 ? 14.617 -5.293 -17.922 1 32.41 17 PRO B O 1
ATOM 4275 N N . VAL B 1 18 ? 15.984 -4.344 -16.391 1 27.53 18 VAL B N 1
ATOM 4276 C CA . VAL B 1 18 ? 16.844 -3.471 -17.203 1 27.53 18 VAL B CA 1
ATOM 4277 C C . VAL B 1 18 ? 17.5 -4.277 -18.312 1 27.53 18 VAL B C 1
ATOM 4279 O O . VAL B 1 18 ? 17.891 -5.43 -18.109 1 27.53 18 VAL B O 1
ATOM 4282 N N . ILE B 1 19 ? 17.312 -3.77 -19.469 1 25.52 19 ILE B N 1
ATOM 4283 C CA . ILE B 1 19 ? 17.938 -3.924 -20.781 1 25.52 19 ILE B CA 1
ATOM 4284 C C . ILE B 1 19 ? 19.438 -4.121 -20.609 1 25.52 19 ILE B C 1
ATOM 4286 O O . ILE B 1 19 ? 20.078 -3.439 -19.812 1 25.52 19 ILE B O 1
ATOM 4290 N N . GLU B 1 20 ? 19.828 -5.316 -20.969 1 25.09 20 GLU B N 1
ATOM 4291 C CA . GLU B 1 20 ? 21.234 -5.562 -21.25 1 25.09 20 GLU B CA 1
ATOM 4292 C C . GLU B 1 20 ? 21.891 -4.348 -21.906 1 25.09 20 GLU B C 1
ATOM 4294 O O . GLU B 1 20 ? 21.5 -3.949 -23 1 25.09 20 GLU B O 1
ATOM 4299 N N . GLN B 1 21 ? 22.062 -3.324 -21.031 1 23.03 21 GLN B N 1
ATOM 4300 C CA . GLN B 1 21 ? 22.938 -2.301 -21.594 1 23.03 21 GLN B CA 1
ATOM 4301 C C . GLN B 1 21 ? 24.141 -2.926 -22.281 1 23.03 21 GLN B C 1
ATOM 4303 O O . GLN B 1 21 ? 24.922 -3.648 -21.656 1 23.03 21 GLN B O 1
ATOM 4308 N N . GLU B 1 22 ? 23.859 -3.381 -23.547 1 22.23 22 GLU B N 1
ATOM 4309 C CA . GLU B 1 22 ? 25.031 -3.623 -24.375 1 22.23 22 GLU B CA 1
ATOM 4310 C C . GLU B 1 22 ? 26.094 -2.549 -24.141 1 22.23 22 GLU B C 1
ATOM 4312 O O . GLU B 1 22 ? 25.828 -1.357 -24.312 1 22.23 22 GLU B O 1
ATOM 4317 N N . VAL B 1 23 ? 26.906 -2.797 -23.109 1 22.89 23 VAL B N 1
ATOM 4318 C CA . VAL B 1 23 ? 28.125 -2.016 -22.953 1 22.89 23 VAL B CA 1
ATOM 4319 C C . VAL B 1 23 ? 28.797 -1.833 -24.312 1 22.89 23 VAL B C 1
ATOM 4321 O O . VAL B 1 23 ? 29.234 -2.809 -24.938 1 22.89 23 VAL B O 1
ATOM 4324 N N . HIS B 1 24 ? 28.078 -1.04 -25.125 1 20.88 24 HIS B N 1
ATOM 4325 C CA . HIS B 1 24 ? 28.781 -0.613 -26.328 1 20.88 24 HIS B CA 1
ATOM 4326 C C . HIS B 1 24 ? 30.203 -0.176 -26 1 20.88 24 HIS B C 1
ATOM 4328 O O . HIS B 1 24 ? 30.406 0.737 -25.188 1 20.88 24 HIS B O 1
ATOM 4334 N N . VAL B 1 25 ? 31.031 -1.246 -25.844 1 20.42 25 VAL B N 1
ATOM 4335 C CA . VAL B 1 25 ? 32.469 -0.97 -25.812 1 20.42 25 VAL B CA 1
ATOM 4336 C C . VAL B 1 25 ? 32.812 0.036 -26.906 1 20.42 25 VAL B C 1
ATOM 4338 O O . VAL B 1 25 ? 32.5 -0.179 -28.078 1 20.42 25 VAL B O 1
ATOM 4341 N N . PRO B 1 26 ? 32.812 1.234 -26.391 1 21.83 26 PRO B N 1
ATOM 4342 C CA . PRO B 1 26 ? 33.188 2.309 -27.312 1 21.83 26 PRO B CA 1
ATOM 4343 C C . PRO B 1 26 ? 34.469 1.997 -28.094 1 21.83 26 PRO B C 1
ATOM 4345 O O . PRO B 1 26 ? 35.531 1.827 -27.484 1 21.83 26 PRO B O 1
ATOM 4348 N N . VAL B 1 27 ? 34.375 0.871 -28.859 1 17.75 27 VAL B N 1
ATOM 4349 C CA . VAL B 1 27 ? 35.625 0.708 -29.578 1 17.75 27 VAL B CA 1
ATOM 4350 C C . VAL B 1 27 ? 36.031 2.031 -30.219 1 17.75 27 VAL B C 1
ATOM 4352 O O . VAL B 1 27 ? 35.188 2.793 -30.672 1 17.75 27 VAL B O 1
ATOM 4355 N N . LYS B 1 28 ? 37.344 2.281 -30.031 1 20.58 28 LYS B N 1
ATOM 4356 C CA . LYS B 1 28 ? 38.219 3.404 -30.344 1 20.58 28 LYS B CA 1
ATOM 4357 C C . LYS B 1 28 ? 38.219 3.711 -31.844 1 20.58 28 LYS B C 1
ATOM 4359 O O . LYS B 1 28 ? 39.031 4.527 -32.312 1 20.58 28 LYS B O 1
ATOM 4364 N N . LYS B 1 29 ? 37.062 3.352 -32.562 1 17.98 29 LYS B N 1
ATOM 4365 C CA . LYS B 1 29 ? 37.594 3.361 -33.906 1 17.98 29 LYS B CA 1
ATOM 4366 C C . LYS B 1 29 ? 38.219 4.707 -34.25 1 17.98 29 LYS B C 1
ATOM 4368 O O . LYS B 1 29 ? 37.688 5.758 -33.875 1 17.98 29 LYS B O 1
ATOM 4373 N N . SER B 1 30 ? 39.344 4.727 -34.812 1 17.05 30 SER B N 1
ATOM 4374 C CA . SER B 1 30 ? 40.469 5.598 -35.219 1 17.05 30 SER B CA 1
ATOM 4375 C C . SER B 1 30 ? 40.031 6.574 -36.312 1 17.05 30 SER B C 1
ATOM 4377 O O . SER B 1 30 ? 40.75 7.547 -36.562 1 17.05 30 SER B O 1
ATOM 4379 N N . SER B 1 31 ? 38.906 6.25 -37.031 1 16.39 31 SER B N 1
ATOM 4380 C CA . SER B 1 31 ? 39.281 6.598 -38.406 1 16.39 31 SER B CA 1
ATOM 4381 C C . SER B 1 31 ? 39.406 8.102 -38.562 1 16.39 31 SER B C 1
ATOM 4383 O O . SER B 1 31 ? 38.688 8.875 -37.906 1 16.39 31 SER B O 1
ATOM 4385 N N . ASN B 1 32 ? 40.375 8.508 -39.438 1 16.34 32 ASN B N 1
ATOM 4386 C CA . ASN B 1 32 ? 41.188 9.633 -39.844 1 16.34 32 ASN B CA 1
ATOM 4387 C C . ASN B 1 32 ? 40.375 10.695 -40.562 1 16.34 32 ASN B C 1
ATOM 4389 O O . ASN B 1 32 ? 40.75 11.875 -40.531 1 16.34 32 ASN B O 1
ATOM 4393 N N . SER B 1 33 ? 39.562 10.25 -41.562 1 16.23 33 SER B N 1
ATOM 4394 C CA . SER B 1 33 ? 39.812 10.977 -42.781 1 16.23 33 SER B CA 1
ATOM 4395 C C . SER B 1 33 ? 39.25 12.398 -42.719 1 16.23 33 SER B C 1
ATOM 4397 O O . SER B 1 33 ? 38.25 12.648 -42.031 1 16.23 33 SER B O 1
ATOM 4399 N N . VAL B 1 34 ? 39.906 13.344 -43.5 1 16.95 34 VAL B N 1
ATOM 4400 C CA . VAL B 1 34 ? 40.312 14.742 -43.562 1 16.95 34 VAL B CA 1
ATOM 4401 C C . VAL B 1 34 ? 39.188 15.57 -44.156 1 16.95 34 VAL B C 1
ATOM 4403 O O . VAL B 1 34 ? 39.094 16.766 -43.906 1 16.95 34 VAL B O 1
ATOM 4406 N N . HIS B 1 35 ? 38.312 14.953 -45.062 1 16.42 35 HIS B N 1
ATOM 4407 C CA . HIS B 1 35 ? 38.219 15.844 -46.219 1 16.42 35 HIS B CA 1
ATOM 4408 C C . HIS B 1 35 ? 37.531 17.141 -45.844 1 16.42 35 HIS B C 1
ATOM 4410 O O . HIS B 1 35 ? 36.688 17.188 -44.938 1 16.42 35 HIS B O 1
ATOM 4416 N N . LEU B 1 36 ? 37.719 18.172 -46.812 1 15.76 36 LEU B N 1
ATOM 4417 C CA . LEU B 1 36 ? 38 19.594 -46.969 1 15.76 36 LEU B CA 1
ATOM 4418 C C . LEU B 1 36 ? 36.688 20.406 -46.875 1 15.76 36 LEU B C 1
ATOM 4420 O O . LEU B 1 36 ? 36.594 21.359 -46.125 1 15.76 36 LEU B O 1
ATOM 4424 N N . THR B 1 37 ? 36.062 20.5 -48.094 1 15.25 37 THR B N 1
ATOM 4425 C CA . THR B 1 37 ? 35.969 21.844 -48.656 1 15.25 37 THR B CA 1
ATOM 4426 C C . THR B 1 37 ? 34.781 22.609 -48.062 1 15.25 37 THR B C 1
ATOM 4428 O O . THR B 1 37 ? 33.875 22 -47.5 1 15.25 37 THR B O 1
ATOM 4431 N N . LYS B 1 38 ? 34.438 23.781 -48.812 1 16.19 38 LYS B N 1
ATOM 4432 C CA . LYS B 1 38 ? 34.281 25.203 -48.562 1 16.19 38 LYS B CA 1
ATOM 4433 C C . LYS B 1 38 ? 32.844 25.562 -48.25 1 16.19 38 LYS B C 1
ATOM 4435 O O . LYS B 1 38 ? 32.531 26.641 -47.75 1 16.19 38 LYS B O 1
ATOM 4440 N N . ARG B 1 39 ? 31.938 24.797 -49 1 16.22 39 ARG B N 1
ATOM 4441 C CA . ARG B 1 39 ? 31.047 25.734 -49.688 1 16.22 39 ARG B CA 1
ATOM 4442 C C . ARG B 1 39 ? 30.172 26.469 -48.688 1 16.22 39 ARG B C 1
ATOM 4444 O O . ARG B 1 39 ? 29.891 25.953 -47.594 1 16.22 39 ARG B O 1
ATOM 4451 N N . LYS B 1 40 ? 29.453 27.562 -49.281 1 17.31 40 LYS B N 1
ATOM 4452 C CA . LYS B 1 40 ? 29.047 28.938 -49.031 1 17.31 40 LYS B CA 1
ATOM 4453 C C . LYS B 1 40 ? 27.844 29 -48.094 1 17.31 40 LYS B C 1
ATOM 4455 O O . LYS B 1 40 ? 27.141 28 -47.906 1 17.31 40 LYS B O 1
ATOM 4460 N N . HIS B 1 41 ? 27.094 30.047 -48.219 1 16.41 41 HIS B N 1
ATOM 4461 C CA . HIS B 1 41 ? 26.672 31.156 -47.375 1 16.41 41 HIS B CA 1
ATOM 4462 C C . HIS B 1 41 ? 25.297 30.891 -46.75 1 16.41 41 HIS B C 1
ATOM 4464 O O . HIS B 1 41 ? 25.125 31.047 -45.562 1 16.41 41 HIS B O 1
ATOM 4470 N N . LYS B 1 42 ? 24.203 31.266 -47.625 1 20.38 42 LYS B N 1
ATOM 4471 C CA . LYS B 1 42 ? 23.234 32.281 -47.219 1 20.38 42 LYS B CA 1
ATOM 4472 C C . LYS B 1 42 ? 22.125 31.672 -46.375 1 20.38 42 LYS B C 1
ATOM 4474 O O . LYS B 1 42 ? 21.25 30.969 -46.906 1 20.38 42 LYS B O 1
ATOM 4479 N N . VAL B 1 43 ? 22.406 31.188 -45.312 1 20.94 43 VAL B N 1
ATOM 4480 C CA . VAL B 1 43 ? 21.391 30.375 -44.625 1 20.94 43 VAL B CA 1
ATOM 4481 C C . VAL B 1 43 ? 20.188 31.25 -44.281 1 20.94 43 VAL B C 1
ATOM 4483 O O . VAL B 1 43 ? 20.312 32.25 -43.562 1 20.94 43 VAL B O 1
ATOM 4486 N N . GLU B 1 44 ? 19.281 31.641 -45.312 1 20.58 44 GLU B N 1
ATOM 4487 C CA . GLU B 1 44 ? 18.016 32.312 -45 1 20.58 44 GLU B CA 1
ATOM 4488 C C . GLU B 1 44 ? 17.359 31.688 -43.781 1 20.58 44 GLU B C 1
ATOM 4490 O O . GLU B 1 44 ? 17.156 30.484 -43.719 1 20.58 44 GLU B O 1
ATOM 4495 N N . GLU B 1 45 ? 17.531 32.375 -42.688 1 21.09 45 GLU B N 1
ATOM 4496 C CA . GLU B 1 45 ? 17.312 31.984 -41.312 1 21.09 45 GLU B CA 1
ATOM 4497 C C . GLU B 1 45 ? 15.836 31.75 -41 1 21.09 45 GLU B C 1
ATOM 4499 O O . GLU B 1 45 ? 15.086 32.688 -40.781 1 21.09 45 GLU B O 1
ATOM 4504 N N . GLU B 1 46 ? 15.016 31.312 -42.125 1 21.56 46 GLU B N 1
ATOM 4505 C CA . GLU B 1 46 ? 13.602 31.203 -41.75 1 21.56 46 GLU B CA 1
ATOM 4506 C C . GLU B 1 46 ? 13.422 30.516 -40.406 1 21.56 46 GLU B C 1
ATOM 4508 O O . GLU B 1 46 ? 13.891 29.406 -40.219 1 21.56 46 GLU B O 1
ATOM 4513 N N . ASN B 1 47 ? 13.391 31.391 -39.469 1 21.45 47 ASN B N 1
ATOM 4514 C CA . ASN B 1 47 ? 13.328 31.062 -38.062 1 21.45 47 ASN B CA 1
ATOM 4515 C C . ASN B 1 47 ? 12.148 30.141 -37.719 1 21.45 47 ASN B C 1
ATOM 4517 O O . ASN B 1 47 ? 11 30.578 -37.719 1 21.45 47 ASN B O 1
ATOM 4521 N N . ASP B 1 48 ? 11.93 29.141 -38.594 1 21.42 48 ASP B N 1
ATOM 4522 C CA . ASP B 1 48 ? 10.883 28.172 -38.281 1 21.42 48 ASP B CA 1
ATOM 4523 C C . ASP B 1 48 ? 10.906 27.797 -36.812 1 21.42 48 ASP B C 1
ATOM 4525 O O . ASP B 1 48 ? 11.867 27.188 -36.344 1 2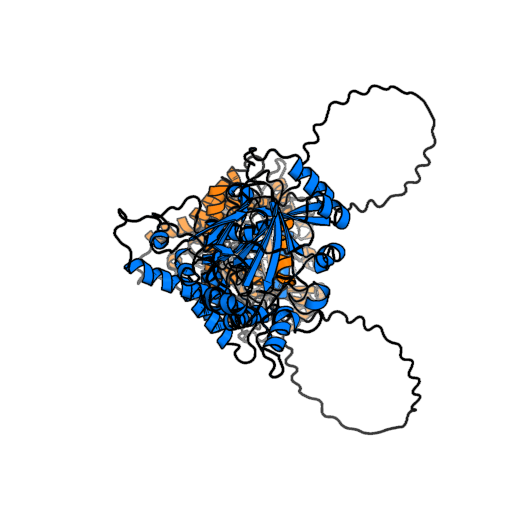1.42 48 ASP B O 1
ATOM 4529 N N . VAL B 1 49 ? 10.422 28.75 -36.062 1 22.75 49 VAL B N 1
ATOM 4530 C CA . VAL B 1 49 ? 10.32 28.547 -34.625 1 22.75 49 VAL B CA 1
ATOM 4531 C C . VAL B 1 49 ? 9.727 27.172 -34.312 1 22.75 49 VAL B C 1
ATOM 4533 O O . VAL B 1 49 ? 8.555 26.922 -34.594 1 22.75 49 VAL B O 1
ATOM 4536 N N . GLN B 1 50 ? 10.344 26.156 -34.875 1 22.11 50 GLN B N 1
ATOM 4537 C CA . GLN B 1 50 ? 9.984 24.781 -34.562 1 22.11 50 GLN B CA 1
ATOM 4538 C C . GLN B 1 50 ? 9.656 24.594 -33.094 1 22.11 50 GLN B C 1
ATOM 4540 O O . GLN B 1 50 ? 10.508 24.844 -32.219 1 22.11 50 GLN B O 1
ATOM 4545 N N . SER B 1 51 ? 8.469 25 -32.875 1 20.89 51 SER B N 1
ATOM 4546 C CA . SER B 1 51 ? 7.914 24.812 -31.531 1 20.89 51 SER B CA 1
ATOM 4547 C C . SER B 1 51 ? 8.312 23.469 -30.953 1 20.89 51 SER B C 1
ATOM 4549 O O . SER B 1 51 ? 7.98 22.422 -31.5 1 20.89 51 SER B O 1
ATOM 4551 N N . PHE B 1 52 ? 9.594 23.375 -30.75 1 20.22 52 PHE B N 1
ATOM 4552 C CA . PHE B 1 52 ? 10.125 22.219 -30.031 1 20.22 52 PHE B CA 1
ATOM 4553 C C . PHE B 1 52 ? 9.242 21.875 -28.844 1 20.22 52 PHE B C 1
ATOM 4555 O O . PHE B 1 52 ? 9.211 22.594 -27.844 1 20.22 52 PHE B O 1
ATOM 4562 N N . LYS B 1 53 ? 8.07 21.516 -29.156 1 22.73 53 LYS B N 1
ATOM 4563 C CA . LYS B 1 53 ? 7.348 20.828 -28.078 1 22.73 53 LYS B CA 1
ATOM 4564 C C . LYS B 1 53 ? 8.266 19.891 -27.312 1 22.73 53 LYS B C 1
ATOM 4566 O O . LYS B 1 53 ? 8.797 18.938 -27.875 1 22.73 53 LYS B O 1
ATOM 4571 N N . THR B 1 54 ? 9.047 20.516 -26.594 1 20.95 54 THR B N 1
ATOM 4572 C CA . THR B 1 54 ? 9.875 19.672 -25.75 1 20.95 54 THR B CA 1
ATOM 4573 C C . THR B 1 54 ? 9.133 18.391 -25.359 1 20.95 54 THR B C 1
ATOM 4575 O O . THR B 1 54 ? 8.07 18.453 -24.734 1 20.95 54 THR B O 1
ATOM 4578 N N . LYS B 1 55 ? 9.031 17.469 -26.25 1 24.75 55 LYS B N 1
ATOM 4579 C CA . LYS B 1 55 ? 8.719 16.125 -25.781 1 24.75 55 LYS B CA 1
ATOM 4580 C C . LYS B 1 55 ? 9.219 15.914 -24.344 1 24.75 55 LYS B C 1
ATOM 4582 O O . LYS B 1 55 ? 10.414 16.047 -24.078 1 24.75 55 LYS B O 1
ATOM 4587 N N . ARG B 1 56 ? 8.367 16.312 -23.625 1 24.36 56 ARG B N 1
ATOM 4588 C CA . ARG B 1 56 ? 8.703 16 -22.234 1 24.36 56 ARG B CA 1
ATOM 4589 C C . ARG B 1 56 ? 9.547 14.742 -22.141 1 24.36 56 ARG B C 1
ATOM 4591 O O . ARG B 1 56 ? 9.125 13.672 -22.609 1 24.36 56 ARG B O 1
ATOM 4598 N N . ALA B 1 57 ? 10.797 14.914 -22.453 1 24.47 57 ALA B N 1
ATOM 4599 C CA . ALA B 1 57 ? 11.75 13.836 -22.188 1 24.47 57 ALA B CA 1
ATOM 4600 C C . ALA B 1 57 ? 11.188 12.836 -21.172 1 24.47 57 ALA B C 1
ATOM 4602 O O . ALA B 1 57 ? 10.766 13.219 -20.078 1 24.47 57 ALA B O 1
ATOM 4603 N N . HIS B 1 58 ? 10.453 12.008 -21.625 1 25.23 58 HIS B N 1
ATOM 4604 C CA . HIS B 1 58 ? 10.266 10.773 -20.875 1 25.23 58 HIS B CA 1
ATOM 4605 C C . HIS B 1 58 ? 11.531 10.406 -20.109 1 25.23 58 HIS B C 1
ATOM 4607 O O . HIS B 1 58 ? 12.422 9.75 -20.641 1 25.23 58 HIS B O 1
ATOM 4613 N N . THR B 1 59 ? 12.18 11.492 -19.625 1 26.36 59 THR B N 1
ATOM 4614 C CA . THR B 1 59 ? 13.273 11.086 -18.766 1 26.36 59 THR B CA 1
ATOM 4615 C C . THR B 1 59 ? 13.016 9.703 -18.172 1 26.36 59 THR B C 1
ATOM 4617 O O . THR B 1 59 ? 11.977 9.469 -17.547 1 26.36 59 THR B O 1
ATOM 4620 N N . LEU B 1 60 ? 13.414 8.797 -18.812 1 28.42 60 LEU B 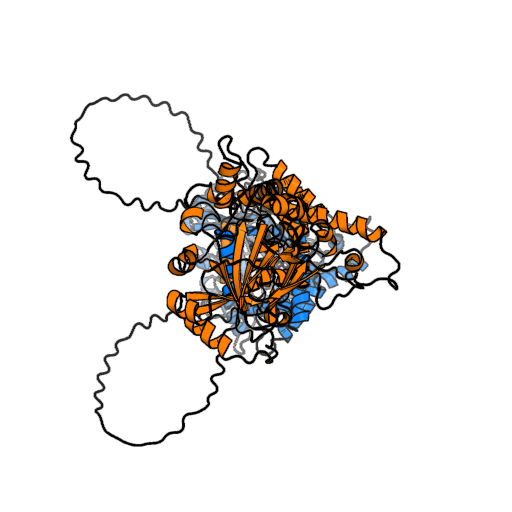N 1
ATOM 4621 C CA . LEU B 1 60 ? 13.656 7.512 -18.156 1 28.42 60 LEU B CA 1
ATOM 4622 C C . LEU B 1 60 ? 13.891 7.691 -16.672 1 28.42 60 LEU B C 1
ATOM 4624 O O . LEU B 1 60 ? 14.969 8.109 -16.25 1 28.42 60 LEU B O 1
ATOM 4628 N N . CYS B 1 61 ? 13.062 8.508 -16.109 1 29.31 61 CYS B N 1
ATOM 4629 C CA . CYS B 1 61 ? 13.086 8.672 -14.664 1 29.31 61 CYS B CA 1
ATOM 4630 C C . CYS B 1 61 ? 13.727 7.465 -13.992 1 29.31 61 CYS B C 1
ATOM 4632 O O . CYS B 1 61 ? 13.18 6.359 -14.039 1 29.31 61 CYS B O 1
ATOM 4634 N N . THR B 1 62 ? 14.844 7.277 -14.18 1 34.84 62 THR B N 1
ATOM 4635 C CA . THR B 1 62 ? 15.477 6.484 -13.125 1 34.84 62 THR B CA 1
ATOM 4636 C C . THR B 1 62 ? 14.609 6.473 -11.867 1 34.84 62 THR B C 1
ATOM 4638 O O . THR B 1 62 ? 14.422 7.508 -11.227 1 34.84 62 THR B O 1
ATOM 4641 N N . SER B 1 63 ? 13.359 6.141 -11.961 1 40 63 SER B N 1
ATOM 4642 C CA . SER B 1 63 ? 12.234 6.07 -11.039 1 40 63 SER B CA 1
ATOM 4643 C C . SER B 1 63 ? 12.703 6.059 -9.586 1 40 63 SER B C 1
ATOM 4645 O O . SER B 1 63 ? 12.961 4.996 -9.023 1 40 63 SER B O 1
ATOM 4647 N N . ASN B 1 64 ? 13.664 6.793 -9.328 1 47.75 64 ASN B N 1
ATOM 4648 C CA . ASN B 1 64 ? 14.023 6.938 -7.922 1 47.75 64 ASN B CA 1
ATOM 4649 C C . ASN B 1 64 ? 12.797 7.152 -7.043 1 47.75 64 ASN B C 1
ATOM 4651 O O . ASN B 1 64 ? 12.273 8.266 -6.965 1 47.75 64 ASN B O 1
ATOM 4655 N N . PHE B 1 65 ? 11.969 6.309 -6.988 1 59.94 65 PHE B N 1
ATOM 4656 C CA . PHE B 1 65 ? 10.797 6.309 -6.121 1 59.94 65 PHE B CA 1
ATOM 4657 C C . PHE B 1 65 ? 11.156 6.777 -4.719 1 59.94 65 PHE B C 1
ATOM 4659 O O . PHE B 1 65 ? 11.938 6.121 -4.02 1 59.94 65 PHE B O 1
ATOM 4666 N N . GLU B 1 66 ? 11.117 8.133 -4.484 1 81.5 66 GLU B N 1
ATOM 4667 C CA . GLU B 1 66 ? 11.273 8.68 -3.141 1 81.5 66 GLU B CA 1
ATOM 4668 C C . GLU B 1 66 ? 10.148 8.219 -2.223 1 81.5 66 GLU B C 1
ATOM 4670 O O . GLU B 1 66 ? 8.992 8.148 -2.639 1 81.5 66 GLU B O 1
ATOM 4675 N N . GLU B 1 67 ? 10.625 7.688 -1.105 1 90.56 67 GLU B N 1
ATOM 4676 C CA . GLU B 1 67 ? 9.648 7.301 -0.084 1 90.56 67 GLU B CA 1
ATOM 4677 C C . GLU B 1 67 ? 8.828 8.5 0.372 1 90.56 67 GLU B C 1
ATOM 4679 O O . GLU B 1 67 ? 9.375 9.547 0.71 1 90.56 67 GLU B O 1
ATOM 4684 N N . PRO B 1 68 ? 7.566 8.391 0.25 1 92.69 68 PRO B N 1
ATOM 4685 C CA . PRO B 1 68 ? 6.73 9.516 0.66 1 92.69 68 PRO B CA 1
ATOM 4686 C C . PRO B 1 68 ? 6.758 9.758 2.168 1 92.69 68 PRO B C 1
ATOM 4688 O O . PRO B 1 68 ? 6.891 8.812 2.945 1 92.69 68 PRO B O 1
ATOM 4691 N N . LEU B 1 69 ? 6.617 11.016 2.518 1 95.75 69 LEU B N 1
ATOM 4692 C CA . LEU B 1 69 ? 6.387 11.344 3.922 1 95.75 69 LEU B CA 1
ATOM 4693 C C . LEU B 1 69 ? 5.012 10.859 4.371 1 95.75 69 LEU B C 1
ATOM 4695 O O . LEU B 1 69 ? 4.188 10.469 3.545 1 95.75 69 LEU B O 1
ATOM 4699 N N . VAL B 1 70 ? 4.762 10.883 5.598 1 97.06 70 VAL B N 1
ATOM 4700 C CA . VAL B 1 70 ? 3.625 10.219 6.219 1 97.06 70 VAL B CA 1
ATOM 4701 C C . VAL B 1 70 ? 2.322 10.773 5.648 1 97.06 70 VAL B C 1
ATOM 4703 O O . VAL B 1 70 ? 1.373 10.031 5.406 1 97.06 70 VAL B O 1
ATOM 4706 N N . LYS B 1 71 ? 2.182 12.047 5.488 1 94.38 71 LYS B N 1
ATOM 4707 C CA . LYS B 1 71 ? 0.931 12.648 5.039 1 94.38 71 LYS B CA 1
ATOM 4708 C C . LYS B 1 71 ? 0.527 12.117 3.666 1 94.38 71 LYS B C 1
ATOM 4710 O O . LYS B 1 71 ? -0.627 11.734 3.457 1 94.38 71 LYS B O 1
ATOM 4715 N N . VAL B 1 72 ? 1.449 12.102 2.799 1 93.25 72 VAL B N 1
ATOM 4716 C CA . VAL B 1 72 ? 1.198 11.609 1.447 1 93.25 72 VAL B CA 1
ATOM 4717 C C . VAL B 1 72 ? 0.906 10.109 1.488 1 93.25 72 VAL B C 1
ATOM 4719 O O . VAL B 1 72 ? -0.01 9.625 0.816 1 93.25 72 VAL B O 1
ATOM 4722 N N . ALA B 1 73 ? 1.707 9.383 2.246 1 95.06 73 ALA B N 1
ATOM 4723 C CA . ALA B 1 73 ? 1.531 7.934 2.354 1 95.06 73 ALA B CA 1
ATOM 4724 C C . ALA B 1 73 ? 0.138 7.59 2.871 1 95.06 73 ALA B C 1
ATOM 4726 O O . ALA B 1 73 ? -0.542 6.727 2.311 1 95.06 73 ALA B O 1
ATOM 4727 N N . VAL B 1 74 ? -0.277 8.273 3.916 1 96.31 74 VAL B N 1
ATOM 4728 C CA . VAL B 1 74 ? -1.574 8 4.527 1 96.31 74 VAL B CA 1
ATOM 4729 C C . VAL B 1 74 ? -2.693 8.398 3.568 1 96.31 74 VAL B C 1
ATOM 4731 O O . VAL B 1 7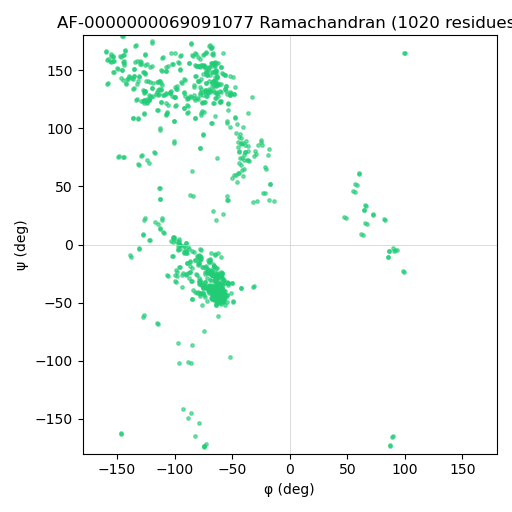4 ? -3.688 7.684 3.434 1 96.31 74 VAL B O 1
ATOM 4734 N N . ALA B 1 75 ? -2.529 9.539 2.953 1 94 75 ALA B N 1
ATOM 4735 C CA . ALA B 1 75 ? -3.547 9.977 2 1 94 75 ALA B CA 1
ATOM 4736 C C . ALA B 1 75 ? -3.744 8.945 0.894 1 94 75 ALA B C 1
ATOM 4738 O O . ALA B 1 75 ? -4.879 8.602 0.558 1 94 75 ALA B O 1
ATOM 4739 N N . LYS B 1 76 ? -2.686 8.445 0.311 1 90.56 76 LYS B N 1
ATOM 4740 C CA . LYS B 1 76 ? -2.75 7.434 -0.743 1 90.56 76 LYS B CA 1
ATOM 4741 C C . LYS B 1 76 ? -3.381 6.141 -0.229 1 90.56 76 LYS B C 1
ATOM 4743 O O . LYS B 1 76 ? -4.207 5.531 -0.913 1 90.56 76 LYS B O 1
ATOM 4748 N N . TRP B 1 77 ? -2.988 5.73 0.859 1 93.44 77 TRP B N 1
ATOM 4749 C CA . TRP B 1 77 ? -3.506 4.508 1.472 1 93.44 77 TRP B CA 1
ATOM 4750 C C . TRP B 1 77 ? -5.004 4.621 1.726 1 93.44 77 TRP B C 1
ATOM 4752 O O . TRP B 1 77 ? -5.762 3.691 1.434 1 93.44 77 TRP B O 1
ATOM 4762 N N . TRP B 1 78 ? -5.375 5.754 2.357 1 93.31 78 TRP B N 1
ATOM 4763 C CA . TRP B 1 78 ? -6.773 5.969 2.705 1 93.31 78 TRP B CA 1
ATOM 4764 C C . TRP B 1 78 ? -7.652 5.953 1.458 1 93.31 78 TRP B C 1
ATOM 4766 O O . TRP B 1 78 ? -8.766 5.422 1.482 1 93.31 78 TRP B O 1
ATOM 4776 N N . ARG B 1 79 ? -7.207 6.5 0.428 1 89.62 79 ARG B N 1
ATOM 4777 C CA . ARG B 1 79 ? -7.945 6.551 -0.829 1 89.62 79 ARG B CA 1
ATOM 4778 C C . ARG B 1 79 ? -8.266 5.145 -1.332 1 89.62 79 ARG B C 1
ATOM 4780 O O . ARG B 1 79 ? -9.281 4.934 -1.993 1 89.62 79 ARG B O 1
ATOM 4787 N N . ARG B 1 80 ? -7.461 4.211 -0.981 1 87.12 80 ARG B N 1
ATOM 4788 C CA . ARG B 1 80 ? -7.598 2.85 -1.485 1 87.12 80 ARG B CA 1
ATOM 4789 C C . ARG B 1 80 ? -8.516 2.021 -0.591 1 87.12 80 ARG B C 1
ATOM 4791 O O . ARG B 1 80 ? -8.836 0.878 -0.916 1 87.12 80 ARG B O 1
ATOM 4798 N N . GLN B 1 81 ? -8.883 2.596 0.504 1 89.88 81 GLN B N 1
ATOM 4799 C CA . GLN B 1 81 ? -9.773 1.855 1.387 1 89.88 81 GLN B CA 1
ATOM 4800 C C . GLN B 1 81 ? -11.188 1.781 0.804 1 89.88 81 GLN B C 1
ATOM 4802 O O . GLN B 1 81 ? -11.617 2.689 0.089 1 89.88 81 GLN B O 1
ATOM 4807 N N . PRO B 1 82 ? -11.922 0.657 1.092 1 86.94 82 PRO B N 1
ATOM 4808 C CA . PRO B 1 82 ? -13.297 0.542 0.617 1 86.94 82 PRO B CA 1
ATOM 4809 C C . PRO B 1 82 ? -14.203 1.654 1.149 1 86.94 82 PRO B C 1
ATOM 4811 O O . PRO B 1 82 ? -13.984 2.152 2.258 1 86.94 82 PRO B O 1
ATOM 4814 N N . GLU B 1 83 ? -15.203 1.983 0.436 1 88.44 83 GLU B N 1
ATOM 4815 C CA . GLU B 1 83 ? -16.125 3.051 0.805 1 88.44 83 GLU B CA 1
ATOM 4816 C C . GLU B 1 83 ? -16.844 2.734 2.119 1 88.44 83 GLU B C 1
ATOM 4818 O O . GLU B 1 83 ? -17.125 3.639 2.904 1 88.44 83 GLU B O 1
ATOM 4823 N N . GLU B 1 84 ? -17.078 1.511 2.297 1 89.38 84 GLU B N 1
ATOM 4824 C CA . GLU B 1 84 ? -17.766 1.102 3.521 1 89.38 84 GLU B CA 1
ATOM 4825 C C . GLU B 1 84 ? -16.922 1.435 4.754 1 89.38 84 GLU B C 1
ATOM 4827 O O . GLU B 1 84 ? -17.469 1.798 5.801 1 89.38 84 GLU B O 1
ATOM 4832 N N . VAL B 1 85 ? -15.695 1.29 4.602 1 90.69 85 VAL B N 1
ATOM 4833 C CA . VAL B 1 85 ? -14.789 1.618 5.703 1 90.69 85 VAL B CA 1
ATOM 4834 C C . VAL B 1 85 ? -14.805 3.125 5.949 1 90.69 85 VAL B C 1
ATOM 4836 O O . VAL B 1 85 ? -14.898 3.57 7.098 1 90.69 85 VAL B O 1
ATOM 4839 N N . LYS B 1 86 ? -14.711 3.867 4.941 1 90.06 86 LYS B N 1
ATOM 4840 C CA . LYS B 1 86 ? -14.719 5.324 5.055 1 90.06 86 LYS B CA 1
ATOM 4841 C C . LYS B 1 86 ? -16.016 5.816 5.688 1 90.06 86 LYS B C 1
ATOM 4843 O O . LYS B 1 86 ? -16 6.684 6.562 1 90.06 86 LYS B O 1
ATOM 4848 N N . ASN B 1 87 ? -17.062 5.172 5.309 1 90.62 87 ASN B N 1
ATOM 4849 C CA . ASN B 1 87 ? -18.359 5.535 5.852 1 90.62 87 ASN B CA 1
ATOM 4850 C C . ASN B 1 87 ? -18.469 5.207 7.34 1 90.62 87 ASN B C 1
ATOM 4852 O O . ASN B 1 87 ? -19.109 5.934 8.094 1 90.62 87 ASN B O 1
ATOM 4856 N N . HIS B 1 88 ? -17.859 4.184 7.625 1 91.94 88 HIS B N 1
ATOM 4857 C CA . HIS B 1 88 ? -17.875 3.762 9.023 1 91.94 88 HIS B CA 1
ATOM 4858 C C . HIS B 1 88 ? -17.25 4.824 9.922 1 91.94 88 HIS B C 1
ATOM 4860 O O . HIS B 1 88 ? -17.688 5.027 11.055 1 91.94 88 HIS B O 1
ATOM 4866 N N . TYR B 1 89 ? -16.266 5.508 9.43 1 92.19 89 TYR B N 1
ATOM 4867 C CA . TYR B 1 89 ? -15.516 6.434 10.266 1 92.19 89 TYR B CA 1
ATOM 4868 C C . TYR B 1 89 ? -15.961 7.871 10.031 1 92.19 89 TYR B C 1
ATOM 4870 O O . TYR B 1 89 ? -15.359 8.812 10.555 1 92.19 89 TYR B O 1
ATOM 4878 N N . THR B 1 90 ? -16.938 8.07 9.289 1 87.31 90 THR B N 1
ATOM 4879 C CA . THR B 1 90 ? -17.406 9.406 8.922 1 87.31 90 THR B CA 1
ATOM 4880 C C . THR B 1 90 ? -17.719 10.227 10.172 1 87.31 90 THR B C 1
ATOM 4882 O O . THR B 1 90 ? -17.344 11.398 10.258 1 87.31 90 THR B O 1
ATOM 4885 N N . ASP B 1 91 ? -18.312 9.586 11.133 1 87.75 91 ASP B N 1
ATOM 4886 C CA . ASP B 1 91 ? -18.703 10.297 12.344 1 87.75 91 ASP B CA 1
ATOM 4887 C C . ASP B 1 91 ? -17.5 10.57 13.242 1 87.75 91 ASP B C 1
ATOM 4889 O O . ASP B 1 91 ? -17.547 11.445 14.117 1 87.75 91 ASP B O 1
ATOM 4893 N N . ASN B 1 92 ? -16.438 9.836 13.023 1 88.5 92 ASN B N 1
ATOM 4894 C CA . ASN B 1 92 ? -15.234 10.008 13.82 1 88.5 92 ASN B CA 1
ATOM 4895 C C . ASN B 1 92 ? -14.328 11.094 13.242 1 88.5 92 ASN B C 1
ATOM 4897 O O . ASN B 1 92 ? -13.422 11.57 13.922 1 88.5 92 ASN B O 1
ATOM 4901 N N . LEU B 1 93 ? -14.586 11.477 12.055 1 88.25 93 LEU B N 1
ATOM 4902 C CA . LEU B 1 93 ? -13.734 12.445 11.375 1 88.25 93 LEU B CA 1
ATOM 4903 C C . LEU B 1 93 ? -14.289 13.859 11.539 1 88.25 93 LEU B C 1
ATOM 4905 O O . LEU B 1 93 ? -15.492 14.047 11.688 1 88.25 93 LEU B O 1
ATOM 4909 N N . PRO B 1 94 ? -13.352 14.859 11.531 1 85 94 PRO B N 1
ATOM 4910 C CA . PRO B 1 94 ? -13.828 16.25 11.625 1 85 94 PRO B CA 1
ATOM 4911 C C . PRO B 1 94 ? -14.688 16.656 10.438 1 85 94 PRO B C 1
ATOM 4913 O O . PRO B 1 94 ? -14.414 16.25 9.305 1 85 94 PRO B O 1
ATOM 4916 N N . CYS B 1 95 ? -15.672 17.344 10.773 1 83.44 95 CYS B N 1
ATOM 4917 C CA . CYS B 1 95 ? -16.484 17.922 9.711 1 83.44 95 CYS B CA 1
ATOM 4918 C C . CYS B 1 95 ? -15.805 19.156 9.125 1 83.44 95 CYS B C 1
ATOM 4920 O O . CYS B 1 95 ? -16.047 20.266 9.562 1 83.44 95 CYS B O 1
ATOM 4922 N N . SER B 1 96 ? -14.906 19.016 8.234 1 88.62 96 SER B N 1
ATOM 4923 C CA . SER B 1 96 ? -14.094 20.078 7.66 1 88.62 96 SER B CA 1
ATOM 4924 C C . SER B 1 96 ? -13.781 19.812 6.195 1 88.62 96 SER B C 1
ATOM 4926 O O . SER B 1 96 ? -13.703 18.656 5.773 1 88.62 96 SER B O 1
ATOM 4928 N N . GLU B 1 97 ? -13.641 20.844 5.527 1 85.5 97 GLU B N 1
ATOM 4929 C CA . GLU B 1 97 ? -13.195 20.734 4.141 1 85.5 97 GLU B CA 1
ATOM 4930 C C . GLU B 1 97 ? -11.695 20.969 4.023 1 85.5 97 GLU B C 1
ATOM 4932 O O . GLU B 1 97 ? -11.125 20.828 2.941 1 85.5 97 GLU B O 1
ATOM 4937 N N . ASN B 1 98 ? -11.164 21.312 5.152 1 90 98 ASN B N 1
ATOM 4938 C CA . ASN B 1 98 ? -9.719 21.484 5.184 1 90 98 ASN B CA 1
ATOM 4939 C C . ASN B 1 98 ? -8.992 20.156 5.145 1 90 98 ASN B C 1
ATOM 4941 O O . ASN B 1 98 ? -9.164 19.312 6.035 1 90 98 ASN B O 1
ATOM 4945 N N . SER B 1 99 ? -8.18 19.969 4.227 1 89.94 99 SER B N 1
ATOM 4946 C CA . SER B 1 99 ? -7.531 18.688 3.988 1 89.94 99 SER B CA 1
ATOM 4947 C C . SER B 1 99 ? -6.609 18.312 5.145 1 89.94 99 SER B C 1
ATOM 4949 O O . SER B 1 99 ? -6.52 17.141 5.516 1 89.94 99 SER B O 1
ATOM 4951 N N . ASP B 1 100 ? -5.93 19.297 5.652 1 91.31 100 ASP B N 1
ATOM 4952 C CA . ASP B 1 100 ? -5.012 19.016 6.754 1 91.31 100 ASP B CA 1
ATOM 4953 C C . ASP B 1 100 ? -5.77 18.531 7.988 1 91.31 100 ASP B C 1
ATOM 4955 O O . ASP B 1 100 ? -5.328 17.594 8.664 1 91.31 100 ASP B O 1
ATOM 4959 N N . THR B 1 101 ? -6.836 19.109 8.227 1 93.56 101 THR B N 1
ATOM 4960 C CA . THR B 1 101 ? -7.652 18.75 9.375 1 93.56 101 THR B CA 1
ATOM 4961 C C . THR B 1 101 ? -8.219 17.344 9.211 1 93.56 101 THR B C 1
ATOM 4963 O O . THR B 1 101 ? -8.18 16.531 10.148 1 93.56 101 THR B O 1
ATOM 4966 N N . VAL B 1 102 ? -8.688 17.094 8.102 1 93.06 102 VAL B N 1
ATOM 4967 C CA . VAL B 1 102 ? -9.281 15.781 7.832 1 93.06 102 VAL B CA 1
ATOM 4968 C C . VAL B 1 102 ? -8.203 14.703 7.914 1 93.06 102 VAL B C 1
ATOM 4970 O O . VAL B 1 102 ? -8.414 13.656 8.539 1 93.06 102 VAL B O 1
ATOM 4973 N N . LEU B 1 103 ? -7.148 14.969 7.293 1 94.25 103 LEU B N 1
ATOM 4974 C CA . LEU B 1 103 ? -6.059 14.008 7.301 1 94.25 103 LEU B CA 1
ATOM 4975 C C . LEU B 1 103 ? -5.574 13.742 8.727 1 94.25 103 LEU B C 1
ATOM 4977 O O . LEU B 1 103 ? -5.223 12.609 9.07 1 94.25 103 LEU B O 1
ATOM 4981 N N . ALA B 1 104 ? -5.477 14.781 9.445 1 94.06 104 ALA B N 1
ATOM 4982 C CA . ALA B 1 104 ? -5.098 14.602 10.844 1 94.06 104 ALA B CA 1
ATOM 4983 C C . ALA B 1 104 ? -6.086 13.688 11.562 1 94.06 104 ALA B C 1
ATOM 4985 O O . ALA B 1 104 ? -5.684 12.859 12.383 1 94.06 104 ALA B O 1
ATOM 4986 N N . GLY B 1 105 ? -7.355 13.859 11.305 1 94.12 105 GLY B N 1
ATOM 4987 C CA . GLY B 1 105 ? -8.367 12.977 11.867 1 94.12 105 GLY B CA 1
ATOM 4988 C C . GLY B 1 105 ? -8.188 11.523 11.445 1 94.12 105 GLY B C 1
ATOM 4989 O O . GLY B 1 105 ? -8.312 10.617 12.266 1 94.12 105 GLY B O 1
ATOM 4990 N N . ILE B 1 106 ? -7.883 11.383 10.195 1 95.38 106 ILE B N 1
ATOM 4991 C CA . ILE B 1 106 ? -7.684 10.047 9.648 1 95.38 106 ILE B CA 1
ATOM 4992 C C . ILE B 1 106 ? -6.488 9.383 10.328 1 95.38 106 ILE B C 1
ATOM 4994 O O . ILE B 1 106 ? -6.539 8.203 10.664 1 95.38 106 ILE B O 1
ATOM 4998 N N . MET B 1 107 ? -5.453 10.086 10.586 1 96 107 MET B N 1
ATOM 4999 C CA . MET B 1 107 ? -4.223 9.539 11.148 1 96 107 MET B CA 1
ATOM 5000 C C . MET B 1 107 ? -4.426 9.125 12.602 1 96 107 MET B C 1
ATOM 5002 O O . MET B 1 107 ? -3.629 8.359 13.148 1 96 107 MET B O 1
ATOM 5006 N N . ARG B 1 108 ? -5.488 9.578 13.172 1 94.5 108 ARG B N 1
ATOM 5007 C CA . ARG B 1 108 ? -5.754 9.227 14.562 1 94.5 108 ARG B CA 1
ATOM 5008 C C . ARG B 1 108 ? -6.562 7.938 14.656 1 94.5 108 ARG B C 1
ATOM 5010 O O . ARG B 1 108 ? -6.672 7.344 15.734 1 94.5 108 ARG B O 1
ATOM 5017 N N . LEU B 1 109 ? -7.133 7.551 13.586 1 94.75 109 LEU B N 1
ATOM 5018 C CA . LEU B 1 109 ? -7.922 6.324 13.586 1 94.75 109 LEU B CA 1
ATOM 5019 C C . LEU B 1 109 ? -7.039 5.109 13.859 1 94.75 109 LEU B C 1
ATOM 5021 O O . LEU B 1 109 ? -5.895 5.051 13.398 1 94.75 109 LEU B O 1
ATOM 5025 N N . GLU B 1 110 ? -7.598 4.164 14.477 1 94.44 110 GLU B N 1
ATOM 5026 C CA . GLU B 1 110 ? -6.84 2.973 14.836 1 94.44 110 GLU B CA 1
ATOM 5027 C C . GLU B 1 110 ? -6.332 2.242 13.594 1 94.44 110 GLU B C 1
ATOM 5029 O O . GLU B 1 110 ? -5.188 1.786 13.562 1 94.44 110 GLU B O 1
ATOM 5034 N N . ILE B 1 111 ? -7.164 2.082 12.609 1 94.06 111 ILE B N 1
ATOM 5035 C CA . ILE B 1 111 ? -6.789 1.37 11.391 1 94.06 111 ILE B CA 1
ATOM 5036 C C . ILE B 1 111 ? -5.625 2.09 10.711 1 94.06 111 ILE B C 1
ATOM 5038 O O . ILE B 1 111 ? -4.742 1.449 10.141 1 94.06 111 ILE B O 1
ATOM 5042 N N . THR B 1 112 ? -5.613 3.383 10.734 1 96.19 112 THR B N 1
ATOM 5043 C CA . THR B 1 112 ? -4.543 4.156 10.117 1 96.19 112 THR B CA 1
ATOM 5044 C C . THR B 1 112 ? -3.262 4.059 10.945 1 96.19 112 THR B C 1
ATOM 5046 O O . THR B 1 112 ? -2.162 4.008 10.391 1 96.19 112 THR B O 1
ATOM 5049 N N . GLN B 1 113 ? -3.424 4.039 12.211 1 97.19 113 GLN B N 1
ATOM 5050 C CA . GLN B 1 113 ? -2.27 3.861 13.086 1 97.19 113 GLN B CA 1
ATOM 5051 C C . GLN B 1 113 ? -1.566 2.535 12.812 1 97.19 113 GLN B C 1
ATOM 5053 O O . GLN B 1 113 ? -0.336 2.469 12.797 1 97.19 113 GLN B O 1
ATOM 5058 N N . SER B 1 114 ? -2.4 1.53 12.578 1 95.25 114 SER B N 1
ATOM 5059 C CA . SER B 1 114 ? -1.846 0.221 12.25 1 95.25 114 SER B CA 1
ATOM 5060 C C . SER B 1 114 ? -1.059 0.267 10.945 1 95.25 114 SER B C 1
ATOM 5062 O O . SER B 1 114 ? 0.017 -0.327 10.844 1 95.25 114 SER B O 1
ATOM 5064 N N . PHE B 1 115 ? -1.587 0.88 10.016 1 96.06 115 PHE B N 1
ATOM 5065 C CA . PHE B 1 115 ? -0.894 1.062 8.75 1 96.06 115 PHE B CA 1
ATOM 5066 C C . PHE B 1 115 ? 0.43 1.789 8.953 1 96.06 115 PHE B C 1
ATOM 5068 O O . PHE B 1 115 ? 1.466 1.359 8.445 1 96.06 115 PHE B O 1
ATOM 5075 N N . MET B 1 116 ? 0.391 2.891 9.695 1 97.81 116 MET B N 1
ATOM 5076 C CA . MET B 1 116 ? 1.599 3.686 9.906 1 97.81 116 MET B CA 1
ATOM 5077 C C . MET B 1 116 ? 2.674 2.865 10.609 1 97.81 116 MET B C 1
ATOM 5079 O O . MET B 1 116 ? 3.855 2.965 10.273 1 97.81 116 MET B O 1
ATOM 5083 N N . ARG B 1 117 ? 2.289 2.08 11.531 1 97.31 117 ARG B N 1
ATOM 5084 C CA . ARG B 1 117 ? 3.252 1.232 12.227 1 97.31 117 ARG B CA 1
ATOM 5085 C C . ARG B 1 117 ? 3.867 0.209 11.281 1 97.31 117 ARG B C 1
ATOM 5087 O O . ARG B 1 117 ? 5.059 -0.092 11.375 1 97.31 117 ARG B O 1
ATOM 5094 N N . SER B 1 118 ? 3.023 -0.342 10.43 1 95.12 118 SER B N 1
ATOM 5095 C CA . SER B 1 118 ? 3.543 -1.286 9.445 1 95.12 118 SER B CA 1
ATOM 5096 C C . SER B 1 118 ? 4.539 -0.614 8.508 1 95.12 118 SER B C 1
ATOM 5098 O O . SER B 1 118 ? 5.523 -1.23 8.086 1 95.12 118 SER B O 1
ATOM 5100 N N . GLU B 1 119 ? 4.262 0.605 8.148 1 96.12 119 GLU B N 1
ATOM 5101 C CA . GLU B 1 119 ? 5.176 1.355 7.289 1 96.12 119 GLU B CA 1
ATOM 5102 C C . GLU B 1 119 ? 6.504 1.612 7.992 1 96.12 119 GLU B C 1
ATOM 5104 O O . GLU B 1 119 ? 7.562 1.588 7.359 1 96.12 119 GLU B O 1
ATOM 5109 N N . VAL B 1 120 ? 6.402 1.891 9.258 1 97.56 120 VAL B N 1
ATOM 5110 C CA . VAL B 1 120 ? 7.625 2.082 10.031 1 97.56 120 VAL B CA 1
ATOM 5111 C C . VAL B 1 120 ? 8.492 0.829 9.945 1 97.56 120 VAL B C 1
ATOM 5113 O O . VAL B 1 120 ? 9.695 0.917 9.703 1 97.56 120 VAL B O 1
ATOM 5116 N N . THR B 1 121 ? 7.875 -0.323 10.102 1 95.62 121 THR B N 1
ATOM 5117 C CA . THR B 1 121 ? 8.602 -1.586 10.008 1 95.62 121 THR B CA 1
ATOM 5118 C C . THR B 1 121 ? 9.211 -1.754 8.617 1 95.62 121 THR B C 1
ATOM 5120 O O . THR B 1 121 ? 10.383 -2.125 8.492 1 95.62 121 THR B O 1
ATOM 5123 N N . ARG B 1 122 ? 8.438 -1.471 7.629 1 94.44 122 ARG B N 1
ATOM 5124 C CA . ARG B 1 122 ? 8.914 -1.583 6.254 1 94.44 122 ARG B CA 1
ATOM 5125 C C . ARG B 1 122 ? 10.102 -0.667 6.008 1 94.44 122 ARG B C 1
ATOM 5127 O O . ARG B 1 122 ? 11.109 -1.089 5.426 1 94.44 122 ARG B O 1
ATOM 5134 N N . LEU B 1 123 ? 10.016 0.568 6.453 1 96.25 123 LEU B N 1
ATOM 5135 C CA . LEU B 1 123 ? 11.07 1.55 6.227 1 96.25 123 LEU B CA 1
ATOM 5136 C C . LEU B 1 123 ? 12.344 1.161 6.973 1 96.25 123 LEU B C 1
ATOM 5138 O O . LEU B 1 123 ? 13.445 1.349 6.461 1 96.25 123 LEU B O 1
ATOM 5142 N N . LYS B 1 124 ? 12.156 0.647 8.141 1 96.19 124 LYS B N 1
ATOM 5143 C CA . LYS B 1 124 ? 13.312 0.154 8.875 1 96.19 124 LYS B CA 1
ATOM 5144 C C . LYS B 1 124 ? 14 -0.98 8.125 1 96.19 124 LYS B C 1
ATOM 5146 O O . LYS B 1 124 ? 15.234 -1.03 8.055 1 96.19 124 LYS B O 1
ATOM 5151 N N . ASP B 1 125 ? 13.219 -1.858 7.59 1 93.62 125 ASP B N 1
ATOM 5152 C CA . ASP B 1 125 ? 13.773 -2.963 6.805 1 93.62 125 ASP B CA 1
ATOM 5153 C C . ASP B 1 125 ? 14.508 -2.447 5.574 1 93.62 125 ASP B C 1
ATOM 5155 O O . ASP B 1 125 ? 15.555 -2.982 5.203 1 93.62 125 ASP B O 1
ATOM 5159 N N . ILE B 1 126 ? 13.984 -1.438 5.012 1 93.38 126 ILE B N 1
ATOM 5160 C CA . ILE B 1 126 ? 14.609 -0.847 3.834 1 93.38 126 ILE B CA 1
ATOM 5161 C C . ILE B 1 126 ? 15.977 -0.276 4.207 1 93.38 126 ILE B C 1
ATOM 5163 O O . ILE B 1 126 ? 16.953 -0.467 3.479 1 93.38 126 ILE B O 1
ATOM 5167 N N . ILE B 1 127 ? 16.031 0.37 5.305 1 94.38 127 ILE B N 1
ATOM 5168 C CA . ILE B 1 127 ? 17.297 0.958 5.75 1 94.38 127 ILE B CA 1
ATOM 5169 C C . ILE B 1 127 ? 18.328 -0.144 5.984 1 94.38 127 ILE B C 1
ATOM 5171 O O . ILE B 1 127 ? 19.5 0.019 5.656 1 94.38 127 ILE B O 1
ATOM 5175 N N . LYS B 1 128 ? 17.891 -1.245 6.551 1 93.25 128 LYS B N 1
ATOM 5176 C CA . LYS B 1 128 ? 18.797 -2.371 6.785 1 93.25 128 LYS B CA 1
ATOM 5177 C C . LYS B 1 128 ? 19.359 -2.912 5.473 1 93.25 128 LYS B C 1
ATOM 5179 O O . LYS B 1 128 ? 20.5 -3.355 5.418 1 93.25 128 LYS B O 1
ATOM 5184 N N . ILE B 1 129 ? 18.594 -2.826 4.461 1 90.88 129 ILE B N 1
ATOM 5185 C CA . ILE B 1 129 ? 18.938 -3.422 3.174 1 90.88 129 ILE B CA 1
ATOM 5186 C C . ILE B 1 129 ? 19.812 -2.455 2.375 1 90.88 129 ILE B C 1
ATOM 5188 O O . ILE B 1 129 ? 20.859 -2.84 1.864 1 90.88 129 ILE B O 1
ATOM 5192 N N . ILE B 1 130 ? 19.375 -1.143 2.334 1 90.5 130 ILE B N 1
ATOM 5193 C CA . ILE B 1 130 ? 20.031 -0.239 1.391 1 90.5 130 ILE B CA 1
ATOM 5194 C C . ILE B 1 130 ? 21.031 0.639 2.127 1 90.5 130 ILE B C 1
ATOM 5196 O O . ILE B 1 130 ? 21.828 1.343 1.499 1 90.5 130 ILE B O 1
ATOM 5200 N N . GLY B 1 131 ? 21.031 0.616 3.41 1 90.75 131 GLY B N 1
ATOM 5201 C CA . GLY B 1 131 ? 21.891 1.509 4.18 1 90.75 131 GLY B CA 1
ATOM 5202 C C . GLY B 1 131 ? 21.25 2.859 4.445 1 90.75 131 GLY B C 1
ATOM 5203 O O . GLY B 1 131 ? 20.062 3.062 4.156 1 90.75 131 GLY B O 1
ATOM 5204 N N . PRO B 1 132 ? 22.016 3.713 4.992 1 89.62 132 PRO B N 1
ATOM 5205 C CA . PRO B 1 132 ? 21.484 5.023 5.359 1 89.62 132 PRO B CA 1
ATOM 5206 C C . PRO B 1 132 ? 21.047 5.84 4.145 1 89.62 132 PRO B C 1
ATOM 5208 O O . PRO B 1 132 ? 21.766 5.918 3.152 1 89.62 132 PRO B O 1
ATOM 5211 N N . SER B 1 133 ? 19.844 6.316 4.125 1 92.5 133 SER B N 1
ATOM 5212 C CA . SER B 1 133 ? 19.234 7.133 3.08 1 92.5 133 SER B CA 1
ATOM 5213 C C . SER B 1 133 ? 18.5 8.336 3.676 1 92.5 133 SER B C 1
ATOM 5215 O O . SER B 1 133 ? 17.656 8.18 4.551 1 92.5 133 SER B O 1
ATOM 5217 N N . SER B 1 134 ? 18.875 9.484 3.23 1 94.44 134 SER B N 1
ATOM 5218 C CA . SER B 1 134 ? 18.281 10.711 3.738 1 94.44 134 SER B CA 1
ATOM 5219 C C . SER B 1 134 ? 16.766 10.688 3.59 1 94.44 134 SER B C 1
ATOM 5221 O O . SER B 1 134 ? 16.031 10.992 4.535 1 94.44 134 SER B O 1
ATOM 5223 N N . ASN B 1 135 ? 16.344 10.266 2.451 1 93.75 135 ASN B N 1
ATOM 5224 C CA . ASN B 1 135 ? 14.914 10.227 2.148 1 93.75 135 ASN B CA 1
ATOM 5225 C C . ASN B 1 135 ? 14.172 9.242 3.049 1 93.75 135 ASN B C 1
ATOM 5227 O O . ASN B 1 135 ? 13.109 9.57 3.592 1 93.75 135 ASN B O 1
ATOM 5231 N N . VAL B 1 136 ? 14.695 8.055 3.256 1 95.69 136 VAL B N 1
ATOM 5232 C CA . VAL B 1 136 ? 14.031 7.039 4.066 1 95.69 136 VAL B CA 1
ATOM 5233 C C . VAL B 1 136 ? 14.039 7.461 5.531 1 95.69 136 VAL B C 1
ATOM 5235 O O . VAL B 1 136 ? 13.062 7.25 6.25 1 95.69 136 VAL B O 1
ATOM 5238 N N . GLN B 1 137 ? 15.125 8.094 5.926 1 97.12 137 GLN B N 1
ATOM 5239 C CA . GLN B 1 137 ? 15.211 8.602 7.289 1 97.12 137 GLN B CA 1
ATOM 5240 C C . GLN B 1 137 ? 14.164 9.688 7.539 1 97.12 137 GLN B C 1
ATOM 5242 O O . GLN B 1 137 ? 13.531 9.711 8.594 1 97.12 137 GLN B O 1
ATOM 5247 N N . ALA B 1 138 ? 14.008 10.547 6.566 1 97.31 138 ALA B N 1
ATOM 5248 C CA . ALA B 1 138 ? 13.008 11.609 6.691 1 97.31 138 ALA B CA 1
ATOM 5249 C C . ALA B 1 138 ? 11.602 11.023 6.77 1 97.31 138 ALA B C 1
ATOM 5251 O O . ALA B 1 138 ? 10.773 11.477 7.562 1 97.31 138 ALA B O 1
ATOM 5252 N N . ALA B 1 139 ? 11.367 10.047 5.926 1 97.38 139 ALA B N 1
ATOM 5253 C CA . ALA B 1 139 ? 10.07 9.383 5.969 1 97.38 139 ALA B CA 1
ATOM 5254 C C . ALA B 1 139 ? 9.82 8.75 7.34 1 97.38 139 ALA B C 1
ATOM 5256 O O . ALA B 1 139 ? 8.75 8.945 7.93 1 97.38 139 ALA B O 1
ATOM 5257 N N . LEU B 1 140 ? 10.797 8.055 7.855 1 97.94 140 LEU B N 1
ATOM 5258 C CA . LEU B 1 140 ? 10.688 7.441 9.172 1 97.94 140 LEU B CA 1
ATOM 5259 C C . LEU B 1 140 ? 10.391 8.492 10.242 1 97.94 140 LEU B C 1
ATOM 5261 O O . LEU B 1 140 ? 9.508 8.289 11.086 1 97.94 140 LEU B O 1
ATOM 5265 N N . GLY B 1 141 ? 11.133 9.555 10.133 1 98.31 141 GLY B N 1
ATOM 5266 C CA . GLY B 1 141 ? 10.898 10.633 11.086 1 98.31 141 GLY B CA 1
ATOM 5267 C C . GLY B 1 141 ? 9.484 11.172 11.039 1 98.31 141 GLY B C 1
ATOM 5268 O O . GLY B 1 141 ? 8.875 11.414 12.086 1 98.31 141 GLY B O 1
ATOM 5269 N N . SER B 1 142 ? 8.969 11.336 9.844 1 98.06 142 SER B N 1
ATOM 5270 C CA . SER B 1 142 ? 7.621 11.867 9.688 1 98.06 142 SER B CA 1
ATOM 5271 C C . SER B 1 142 ? 6.582 10.898 10.25 1 98.06 142 SER B C 1
ATOM 5273 O O . SER B 1 142 ? 5.574 11.328 10.82 1 98.06 142 SER B O 1
ATOM 5275 N N . PHE B 1 143 ? 6.777 9.602 10.086 1 98.56 143 PHE B N 1
ATOM 5276 C CA . PHE B 1 143 ? 5.855 8.609 10.633 1 98.56 143 PHE B CA 1
ATOM 5277 C C . PHE B 1 143 ? 5.895 8.617 12.156 1 98.56 143 PHE B C 1
ATOM 5279 O O . PHE B 1 143 ? 4.852 8.602 12.812 1 98.56 143 PHE B O 1
ATOM 5286 N N . PHE B 1 144 ? 7.09 8.641 12.719 1 98.5 144 PHE B N 1
ATOM 5287 C CA . PHE B 1 144 ? 7.219 8.672 14.172 1 98.5 144 PHE B CA 1
ATOM 5288 C C . PHE B 1 144 ? 6.543 9.906 14.75 1 98.5 144 PHE B C 1
ATOM 5290 O O . PHE B 1 144 ? 5.914 9.844 15.805 1 98.5 144 PHE B O 1
ATOM 5297 N N . GLU B 1 145 ? 6.68 10.992 14.047 1 97.69 145 GLU B N 1
ATOM 5298 C CA . GLU B 1 145 ? 6.047 12.227 14.516 1 97.69 145 GLU B CA 1
ATOM 5299 C C . GLU B 1 145 ? 4.539 12.047 14.656 1 97.69 145 GLU B C 1
ATOM 5301 O O . GLU B 1 145 ? 3.967 12.406 15.688 1 97.69 145 GLU B O 1
ATOM 5306 N N . LYS B 1 146 ? 3.928 11.484 13.602 1 97.25 146 LYS B N 1
ATOM 5307 C CA . LYS B 1 146 ? 2.471 11.391 13.586 1 97.25 146 LYS B CA 1
ATOM 5308 C C . LYS B 1 146 ? 1.985 10.227 14.445 1 97.25 146 LYS B C 1
ATOM 5310 O O . LYS B 1 146 ? 0.8 10.141 14.773 1 97.25 146 LYS B O 1
ATOM 5315 N N . LEU B 1 147 ? 2.896 9.414 14.883 1 97.5 147 LEU B N 1
ATOM 5316 C CA . LEU B 1 147 ? 2.598 8.383 15.875 1 97.5 147 LEU B CA 1
ATOM 5317 C C . LEU B 1 147 ? 2.854 8.906 17.281 1 97.5 147 LEU B C 1
ATOM 5319 O O . LEU B 1 147 ? 2.758 8.148 18.25 1 97.5 147 LEU B O 1
ATOM 5323 N N . GLU B 1 148 ? 3.318 10.141 17.406 1 95.12 148 GLU B N 1
ATOM 5324 C CA . GLU B 1 148 ? 3.539 10.867 18.656 1 95.12 148 GLU B CA 1
ATOM 5325 C C . GLU B 1 148 ? 4.75 10.32 19.406 1 95.12 148 GLU B C 1
ATOM 5327 O O . GLU B 1 148 ? 4.773 10.312 20.641 1 95.12 148 GLU B O 1
ATOM 5332 N N . ASP B 1 149 ? 5.652 9.742 18.656 1 96.94 149 ASP B N 1
ATOM 5333 C CA . ASP B 1 149 ? 6.984 9.398 19.141 1 96.94 149 ASP B CA 1
ATOM 5334 C C . ASP B 1 149 ? 8.023 10.422 18.688 1 96.94 149 ASP B C 1
ATOM 5336 O O . ASP B 1 149 ? 8.789 10.156 17.75 1 96.94 149 ASP B O 1
ATOM 5340 N N . PHE B 1 150 ? 8.211 11.461 19.438 1 97.25 150 PHE B N 1
ATOM 5341 C CA . PHE B 1 150 ? 8.898 12.641 18.922 1 97.25 150 PHE B CA 1
ATOM 5342 C C . PHE B 1 150 ? 10.406 12.492 19.047 1 97.25 150 PHE B C 1
ATOM 5344 O O . PHE B 1 150 ? 11.164 13.039 18.234 1 97.25 150 PHE B O 1
ATOM 5351 N N . ASP B 1 151 ? 10.859 11.812 20.031 1 97.25 151 ASP B N 1
ATOM 5352 C CA . ASP B 1 151 ? 12.305 11.641 20.156 1 97.25 151 ASP B CA 1
ATOM 5353 C C . ASP B 1 151 ? 12.867 10.852 18.984 1 97.25 151 ASP B C 1
ATOM 5355 O O . ASP B 1 151 ? 13.789 11.305 18.312 1 97.25 151 ASP B O 1
ATOM 5359 N N . PRO B 1 152 ? 12.234 9.68 18.75 1 98 152 PRO B N 1
ATOM 5360 C CA . PRO B 1 152 ? 12.656 8.977 17.531 1 98 152 PRO B CA 1
ATOM 5361 C C . PRO B 1 152 ? 12.453 9.805 16.266 1 98 152 PRO B C 1
ATOM 5363 O O . PRO B 1 152 ? 13.273 9.742 15.352 1 98 152 PRO B O 1
ATOM 5366 N N . ALA B 1 153 ? 11.375 10.562 16.219 1 98.38 153 ALA B N 1
ATOM 5367 C CA . ALA B 1 153 ? 11.133 11.422 15.062 1 98.38 153 ALA B CA 1
ATOM 5368 C C . ALA B 1 153 ? 12.281 12.398 14.844 1 98.38 153 ALA B C 1
ATOM 5370 O O . ALA B 1 153 ? 12.82 12.5 13.742 1 98.38 153 ALA B O 1
ATOM 5371 N N . LYS B 1 154 ? 12.672 13.031 15.875 1 98.31 154 LYS B N 1
ATOM 5372 C CA . LYS B 1 154 ? 13.773 13.984 15.805 1 98.31 154 LYS B CA 1
ATOM 5373 C C . LYS B 1 154 ? 15.07 13.297 15.406 1 98.31 154 LYS B C 1
ATOM 5375 O O . LYS B 1 154 ? 15.812 13.805 14.562 1 98.31 154 LYS B O 1
ATOM 5380 N N . HIS B 1 155 ? 15.289 12.172 16.016 1 98.19 155 HIS B N 1
ATOM 5381 C CA . HIS B 1 155 ? 16.516 11.43 15.75 1 98.19 155 HIS B CA 1
ATOM 5382 C C . HIS B 1 155 ? 16.641 11.078 14.273 1 98.19 155 HIS B C 1
ATOM 5384 O O . HIS B 1 155 ? 17.688 11.312 13.656 1 98.19 155 HIS B O 1
ATOM 5390 N N . HIS B 1 156 ? 15.609 10.57 13.695 1 98.25 156 HIS B N 1
ATOM 5391 C CA . HIS B 1 156 ? 15.641 10.172 12.297 1 98.25 156 HIS B CA 1
ATOM 5392 C C . HIS B 1 156 ? 15.719 11.383 11.375 1 98.25 156 HIS B C 1
ATOM 5394 O O . HIS B 1 156 ? 16.359 11.336 10.328 1 98.25 156 HIS B O 1
ATOM 5400 N N . LEU B 1 157 ? 15.094 12.461 11.727 1 97.81 157 LEU B N 1
ATOM 5401 C CA . LEU B 1 157 ? 15.156 13.664 10.906 1 97.81 157 LEU B CA 1
ATOM 5402 C C . LEU B 1 157 ? 16.547 14.297 10.977 1 97.81 157 LEU B C 1
ATOM 5404 O O . LEU B 1 157 ? 17.031 14.836 9.984 1 97.81 157 LEU B O 1
ATOM 5408 N N . GLU B 1 158 ? 17.141 14.227 12.125 1 97.81 158 GLU B N 1
ATOM 5409 C CA . GLU B 1 158 ? 18.531 14.688 12.242 1 97.81 158 GLU B CA 1
ATOM 5410 C C . GLU B 1 158 ? 19.453 13.891 11.328 1 97.81 158 GLU B C 1
ATOM 5412 O O . GLU B 1 158 ? 20.312 14.461 10.648 1 97.81 158 GLU B O 1
ATOM 5417 N N . LYS B 1 159 ? 19.219 12.609 11.359 1 97.06 159 LYS B N 1
ATOM 5418 C CA . LYS B 1 159 ? 20.016 11.75 10.484 1 97.06 159 LYS B CA 1
ATOM 5419 C C . LYS B 1 159 ? 19.766 12.086 9.016 1 97.06 159 LYS B C 1
ATOM 5421 O O . LYS B 1 159 ? 20.688 12.086 8.211 1 97.06 159 LYS B O 1
ATOM 5426 N N . ALA B 1 160 ? 18.562 12.359 8.68 1 96.31 160 ALA B N 1
ATOM 5427 C CA . ALA B 1 160 ? 18.219 12.703 7.305 1 96.31 160 ALA B CA 1
ATOM 5428 C C . ALA B 1 160 ? 18.953 13.961 6.852 1 96.31 160 ALA B C 1
ATOM 5430 O O . ALA B 1 160 ? 19.484 14.008 5.738 1 96.31 160 ALA B O 1
ATOM 5431 N N . VAL B 1 161 ? 18.984 14.922 7.695 1 95.81 161 VAL B N 1
ATOM 5432 C CA . VAL B 1 161 ? 19.625 16.188 7.367 1 95.81 161 VAL B CA 1
ATOM 5433 C C . VAL B 1 161 ? 21.141 16 7.293 1 95.81 161 VAL B C 1
ATOM 5435 O O . VAL B 1 161 ? 21.797 16.562 6.41 1 95.81 161 VAL B O 1
ATOM 5438 N N . LEU B 1 162 ? 21.688 15.188 8.125 1 95.12 162 LEU B N 1
ATOM 5439 C CA . LEU B 1 162 ? 23.125 14.953 8.188 1 95.12 162 LEU B CA 1
ATOM 5440 C C . LEU B 1 162 ? 23.609 14.203 6.953 1 95.12 162 LEU B C 1
ATOM 5442 O O . LEU B 1 162 ? 24.719 14.453 6.457 1 95.12 162 LEU B O 1
ATOM 5446 N N . LEU B 1 163 ? 22.859 13.258 6.516 1 92.88 163 LEU B N 1
ATOM 5447 C CA . LEU B 1 163 ? 23.234 12.43 5.379 1 92.88 163 LEU B CA 1
ATOM 5448 C C . LEU B 1 163 ? 23.328 13.258 4.102 1 92.88 163 LEU B C 1
ATOM 5450 O O . LEU B 1 163 ? 24.031 12.891 3.16 1 92.88 163 LEU B O 1
ATOM 5454 N N . ASN B 1 164 ? 22.641 14.312 4.016 1 87.88 164 ASN B N 1
ATOM 5455 C CA . ASN B 1 164 ? 22.703 15.242 2.895 1 87.88 164 ASN B CA 1
ATOM 5456 C C . ASN B 1 164 ? 23.281 16.594 3.316 1 87.88 164 ASN B C 1
ATOM 5458 O O . ASN B 1 164 ? 22.703 17.641 3.023 1 87.88 164 ASN B O 1
ATOM 5462 N N . SER B 1 165 ? 24.344 16.562 3.971 1 83.31 165 SER B N 1
ATOM 5463 C CA . SER B 1 165 ? 24.875 17.75 4.621 1 83.31 165 SER B CA 1
ATOM 5464 C C . SER B 1 165 ? 25.344 18.781 3.6 1 83.31 165 SER B C 1
ATOM 5466 O O . SER B 1 165 ? 25.312 19.984 3.857 1 83.31 165 SER B O 1
ATOM 5468 N N . ASP B 1 166 ? 25.703 18.297 2.453 1 85.12 166 ASP B N 1
ATOM 5469 C CA . ASP B 1 166 ? 26.203 19.219 1.437 1 85.12 166 ASP B CA 1
ATOM 5470 C C . ASP B 1 166 ? 25.062 20.047 0.849 1 85.12 166 ASP B C 1
ATOM 5472 O O . ASP B 1 166 ? 25.234 21.234 0.533 1 85.12 166 ASP B O 1
ATOM 5476 N N . ASN B 1 167 ? 23.891 19.469 0.766 1 88 167 ASN B N 1
ATOM 5477 C CA . ASN B 1 167 ? 22.703 20.125 0.268 1 88 167 ASN B CA 1
ATOM 5478 C C . ASN B 1 167 ? 21.438 19.594 0.947 1 88 167 ASN B C 1
ATOM 5480 O O . ASN B 1 167 ? 20.625 18.922 0.313 1 88 167 ASN B O 1
ATOM 5484 N N . PRO B 1 168 ? 21.375 20.094 2.117 1 84.25 168 PRO B N 1
ATOM 5485 C CA . PRO B 1 168 ? 20.25 19.516 2.861 1 84.25 168 PRO B CA 1
ATOM 5486 C C . PRO B 1 168 ? 18.891 19.922 2.273 1 84.25 168 PRO B C 1
ATOM 5488 O O . PRO B 1 168 ? 18.734 21.047 1.81 1 84.25 168 PRO B O 1
ATOM 5491 N N . ASP B 1 169 ? 18.062 18.953 2.203 1 89.31 169 ASP B N 1
ATOM 5492 C CA . ASP B 1 169 ? 16.688 19.203 1.769 1 89.31 169 ASP B CA 1
ATOM 5493 C C . ASP B 1 169 ? 15.984 20.188 2.707 1 89.31 169 ASP B C 1
ATOM 5495 O O . ASP B 1 169 ? 15.898 19.938 3.912 1 89.31 169 ASP B O 1
ATOM 5499 N N . SER B 1 170 ? 15.484 21.281 2.17 1 92.69 170 SER B N 1
ATOM 5500 C CA . SER B 1 170 ? 14.859 22.344 2.965 1 92.69 170 SER B CA 1
ATOM 5501 C C . SER B 1 170 ? 13.633 21.828 3.707 1 92.69 170 SER B C 1
ATOM 5503 O O . SER B 1 170 ? 13.359 22.25 4.832 1 92.69 170 SER B O 1
ATOM 5505 N N . GLU B 1 171 ? 12.961 20.969 3.133 1 92.38 171 GLU B N 1
ATOM 5506 C CA . GLU B 1 171 ? 11.773 20.406 3.771 1 92.38 171 GLU B CA 1
ATOM 5507 C C . GLU B 1 171 ? 12.156 19.547 4.98 1 92.38 171 GLU B C 1
ATOM 5509 O O . GLU B 1 171 ? 11.469 19.578 6.004 1 92.38 171 GLU B O 1
ATOM 5514 N N . HIS B 1 172 ? 13.234 18.812 4.824 1 94.69 172 HIS B N 1
ATOM 5515 C CA . HIS B 1 172 ? 13.695 18 5.938 1 94.69 172 HIS B CA 1
ATOM 5516 C C . HIS B 1 172 ? 14.141 18.859 7.109 1 94.69 172 HIS B C 1
ATOM 5518 O O . HIS B 1 172 ? 13.852 18.547 8.266 1 94.69 172 HIS B O 1
ATOM 5524 N N . LYS B 1 173 ? 14.812 19.891 6.727 1 95.19 173 LYS B N 1
ATOM 5525 C CA . LYS B 1 173 ? 15.242 20.812 7.766 1 95.19 173 LYS B CA 1
ATOM 5526 C C . LYS B 1 173 ? 14.047 21.469 8.461 1 95.19 173 LYS B C 1
ATOM 5528 O O . LYS B 1 173 ? 14.055 21.641 9.68 1 95.19 173 LYS B O 1
ATOM 5533 N N . TRP B 1 174 ? 13.133 21.844 7.645 1 96 174 TRP B N 1
ATOM 5534 C CA . TRP B 1 174 ? 11.922 22.453 8.18 1 96 174 TRP B CA 1
ATOM 5535 C C . TRP B 1 174 ? 11.188 21.5 9.109 1 96 174 TRP B C 1
ATOM 5537 O O . TRP B 1 174 ? 10.773 21.875 10.203 1 96 174 TRP B O 1
ATOM 5547 N N . LEU B 1 175 ? 11.016 20.297 8.68 1 96.06 175 LEU B N 1
ATOM 5548 C CA . LEU B 1 175 ? 10.367 19.281 9.492 1 96.06 175 LEU B CA 1
ATOM 5549 C C . LEU B 1 175 ? 11.125 19.047 10.797 1 96.06 175 LEU B C 1
ATOM 5551 O O . LEU B 1 175 ? 10.516 18.875 11.852 1 96.06 175 LEU B O 1
ATOM 5555 N N . LEU B 1 176 ? 12.43 18.984 10.664 1 97 176 LEU B N 1
ATOM 5556 C CA . LEU B 1 176 ? 13.258 18.828 11.859 1 97 176 LEU B CA 1
ATOM 5557 C C . LEU B 1 176 ? 13.023 19.984 12.836 1 97 176 LEU B C 1
ATOM 5559 O O . LEU B 1 176 ? 12.906 19.75 14.039 1 97 176 LEU B O 1
ATOM 5563 N N . GLY B 1 177 ? 12.969 21.156 12.289 1 96.31 177 GLY B N 1
ATOM 5564 C CA . GLY B 1 177 ? 12.688 22.312 13.133 1 96.31 177 GLY B CA 1
ATOM 5565 C C . GLY B 1 177 ? 11.359 22.203 13.859 1 96.31 177 GLY B C 1
ATOM 5566 O O . GLY B 1 177 ? 11.281 22.469 15.055 1 96.31 177 GLY B O 1
ATOM 5567 N N . ARG B 1 178 ? 10.391 21.812 13.156 1 95.88 178 ARG B N 1
ATOM 5568 C CA . ARG B 1 178 ? 9.047 21.703 13.711 1 95.88 178 ARG B CA 1
ATOM 5569 C C . ARG B 1 178 ? 9 20.625 14.797 1 95.88 178 ARG B C 1
ATOM 5571 O O . ARG B 1 178 ? 8.445 20.844 15.875 1 95.88 178 ARG B O 1
ATOM 5578 N N . VAL B 1 179 ? 9.578 19.516 14.516 1 97.38 179 VAL B N 1
ATOM 5579 C CA . VAL B 1 179 ? 9.602 18.406 15.469 1 97.38 179 VAL B CA 1
ATOM 5580 C C . VAL B 1 179 ? 10.438 18.781 16.688 1 97.38 179 VAL B C 1
ATOM 5582 O O . VAL B 1 179 ? 10.117 18.391 17.812 1 97.38 179 VAL B O 1
ATOM 5585 N N . SER B 1 180 ? 11.508 19.5 16.422 1 97.19 180 SER B N 1
ATOM 5586 C CA . SER B 1 180 ? 12.352 19.938 17.531 1 97.19 180 SER B CA 1
ATOM 5587 C C . SER B 1 180 ? 11.578 20.828 18.5 1 97.19 180 SER B C 1
ATOM 5589 O O . SER B 1 180 ? 11.789 20.766 19.719 1 97.19 180 SER B O 1
ATOM 5591 N N . LYS B 1 181 ? 10.719 21.672 17.953 1 95.5 181 LYS B N 1
ATOM 5592 C CA . LYS B 1 181 ? 9.859 22.484 18.812 1 95.5 181 LYS B CA 1
ATOM 5593 C C . LYS B 1 181 ? 8.977 21.609 19.703 1 95.5 181 LYS B C 1
ATOM 5595 O O . LYS B 1 181 ? 8.828 21.891 20.891 1 95.5 181 LYS B O 1
ATOM 5600 N N . GLN B 1 182 ? 8.469 20.609 19.094 1 96.81 182 GLN B N 1
ATOM 5601 C CA . GLN B 1 182 ? 7.59 19.719 19.844 1 96.81 182 GLN B CA 1
ATOM 5602 C C . GLN B 1 182 ? 8.359 18.953 20.906 1 96.81 182 GLN B C 1
ATOM 5604 O O . GLN B 1 182 ? 7.84 18.719 22 1 96.81 182 GLN B O 1
ATOM 5609 N N . VAL B 1 183 ? 9.5 18.516 20.609 1 97.31 183 VAL B N 1
ATOM 5610 C CA . VAL B 1 183 ? 10.336 17.797 21.562 1 97.31 183 VAL B CA 1
ATOM 5611 C C . VAL B 1 183 ? 10.656 18.703 22.75 1 97.31 183 VAL B C 1
ATOM 5613 O O . VAL B 1 183 ? 10.625 18.25 23.891 1 97.31 183 VAL B O 1
ATOM 5616 N N . LYS B 1 184 ? 10.992 19.906 22.453 1 96.19 184 LYS B N 1
ATOM 5617 C CA . LYS B 1 184 ? 11.266 20.859 23.516 1 96.19 184 LYS B CA 1
ATOM 5618 C C . LYS B 1 184 ? 10.055 21.031 24.438 1 96.19 184 LYS B C 1
ATOM 5620 O O . LYS B 1 184 ? 10.188 21.047 25.656 1 96.19 184 LYS B O 1
ATOM 5625 N N . VAL B 1 185 ? 8.906 21.156 23.859 1 96.62 185 VAL B N 1
ATOM 5626 C CA . VAL B 1 185 ? 7.668 21.281 24.625 1 96.62 185 VAL B CA 1
ATOM 5627 C C . VAL B 1 185 ? 7.504 20.078 25.547 1 96.62 185 VAL B C 1
ATOM 5629 O O . VAL B 1 185 ? 7.191 20.234 26.719 1 96.62 185 VAL B O 1
ATOM 5632 N N . GLN B 1 186 ? 7.688 18.938 25 1 95.75 186 GLN B N 1
ATOM 5633 C CA . GLN B 1 186 ? 7.512 17.719 25.781 1 95.75 186 GLN B 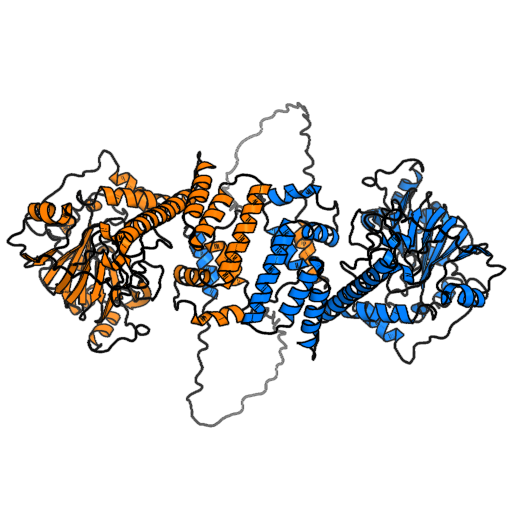CA 1
ATOM 5634 C C . GLN B 1 186 ? 8.5 17.656 26.938 1 95.75 186 GLN B C 1
ATOM 5636 O O . GLN B 1 186 ? 8.156 17.203 28.031 1 95.75 186 GLN B O 1
ATOM 5641 N N . ARG B 1 187 ? 9.664 18.031 26.688 1 95.62 187 ARG B N 1
ATOM 5642 C CA . ARG B 1 187 ? 10.672 18.062 27.734 1 95.62 187 ARG B CA 1
ATOM 5643 C C . ARG B 1 187 ? 10.258 19.016 28.859 1 95.62 187 ARG B C 1
ATOM 5645 O O . ARG B 1 187 ? 10.367 18.688 30.031 1 95.62 187 ARG B O 1
ATOM 5652 N N . ASP B 1 188 ? 9.844 20.172 28.469 1 96.94 188 ASP B N 1
ATOM 5653 C CA . ASP B 1 188 ? 9.383 21.156 29.438 1 96.94 188 ASP B CA 1
ATOM 5654 C C . ASP B 1 188 ? 8.188 20.641 30.234 1 96.94 188 ASP B C 1
ATOM 5656 O O . ASP B 1 188 ? 8.086 20.859 31.438 1 96.94 188 ASP B O 1
ATOM 5660 N N . GLN B 1 189 ? 7.316 19.969 29.594 1 96.75 189 GLN B N 1
ATOM 5661 C CA . GLN B 1 189 ? 6.145 19.391 30.234 1 96.75 189 GLN B CA 1
ATOM 5662 C C . GLN B 1 189 ? 6.551 18.312 31.25 1 96.75 189 GLN B C 1
ATOM 5664 O O . GLN B 1 189 ? 6.043 18.297 32.375 1 96.75 189 GLN B O 1
ATOM 5669 N N . ARG B 1 190 ? 7.441 17.422 30.859 1 95.19 190 ARG B N 1
ATOM 5670 C CA . ARG B 1 190 ? 7.918 16.375 31.75 1 95.19 190 ARG B CA 1
ATOM 5671 C C . ARG B 1 190 ? 8.547 16.969 33 1 95.19 190 ARG B C 1
ATOM 5673 O O . ARG B 1 190 ? 8.312 16.484 34.125 1 95.19 190 ARG B O 1
ATOM 5680 N N . SER B 1 191 ? 9.281 18 32.781 1 95.56 191 SER B N 1
ATOM 5681 C CA . SER B 1 191 ? 9.922 18.672 33.906 1 95.56 191 SER B CA 1
ATOM 5682 C C . SER B 1 191 ? 8.891 19.328 34.812 1 95.56 191 SER B C 1
ATOM 5684 O O . SER B 1 191 ? 9.039 19.328 36.062 1 95.56 191 SER B O 1
ATOM 5686 N N . ALA B 1 192 ? 7.879 19.891 34.25 1 96.5 192 ALA B N 1
ATOM 5687 C CA . ALA B 1 192 ? 6.859 20.641 34.969 1 96.5 192 ALA B CA 1
ATOM 5688 C C . ALA B 1 192 ? 5.969 19.688 35.781 1 96.5 192 ALA B C 1
ATOM 5690 O O . ALA B 1 192 ? 5.449 20.047 36.844 1 96.5 192 ALA B O 1
ATOM 5691 N N . LEU B 1 193 ? 5.828 18.484 35.312 1 94.5 193 LEU B N 1
ATOM 5692 C CA . LEU B 1 193 ? 4.957 17.5 35.969 1 94.5 193 LEU B CA 1
ATOM 5693 C C . LEU B 1 193 ? 5.453 17.188 37.375 1 94.5 193 LEU B C 1
ATOM 5695 O O . LEU B 1 193 ? 4.656 16.859 38.25 1 94.5 193 LEU B O 1
ATOM 5699 N N . HIS B 1 194 ? 6.711 17.359 37.594 1 93.31 194 HIS B N 1
ATOM 5700 C CA . HIS B 1 194 ? 7.309 17.078 38.875 1 93.31 194 HIS B CA 1
ATOM 5701 C C . HIS B 1 194 ? 6.941 18.141 39.906 1 93.31 194 HIS B C 1
ATOM 5703 O O . HIS B 1 194 ? 7.035 17.906 41.125 1 93.31 194 HIS B O 1
ATOM 5709 N N . SER B 1 195 ? 6.527 19.234 39.438 1 92.62 195 SER B N 1
ATOM 5710 C CA . SER B 1 195 ? 6.234 20.344 40.344 1 92.62 195 SER B CA 1
ATOM 5711 C C . SER B 1 195 ? 4.75 20.406 40.688 1 92.62 195 SER B C 1
ATOM 5713 O O . SER B 1 195 ? 4.309 21.297 41.406 1 92.62 195 SER B O 1
ATOM 5715 N N . LEU B 1 196 ? 4.004 19.484 40.25 1 94.06 196 LEU B N 1
ATOM 5716 C CA . LEU B 1 196 ? 2.559 19.516 40.469 1 94.06 196 LEU B CA 1
ATOM 5717 C C . LEU B 1 196 ? 2.199 18.984 41.844 1 94.06 196 LEU B C 1
ATOM 5719 O O . LEU B 1 196 ? 2.85 18.078 42.344 1 94.06 196 LEU B O 1
ATOM 5723 N N . PRO B 1 197 ? 1.234 19.547 42.375 1 93 197 PRO B N 1
ATOM 5724 C CA . PRO B 1 197 ? 0.699 18.953 43.625 1 93 197 PRO B CA 1
ATOM 5725 C C . PRO B 1 197 ? -0.11 17.672 43.344 1 93 197 PRO B C 1
ATOM 5727 O O . PRO B 1 197 ? -0.157 17.188 42.219 1 93 197 PRO B O 1
ATOM 5730 N N . SER B 1 198 ? -0.742 17.188 44.531 1 89.69 198 SER B N 1
ATOM 5731 C CA . SER B 1 198 ? -1.584 16.016 44.375 1 89.69 198 SER B CA 1
ATOM 5732 C C . SER B 1 198 ? -2.785 16.297 43.5 1 89.69 198 SER B C 1
ATOM 5734 O O . SER B 1 198 ? -3.252 17.438 43.406 1 89.69 198 SER B O 1
ATOM 5736 N N . SER B 1 199 ? -3.229 15.273 42.812 1 88.19 199 SER B N 1
ATOM 5737 C CA . SER B 1 199 ? -4.316 15.398 41.844 1 88.19 199 SER B CA 1
ATOM 5738 C C . SER B 1 199 ? -5.539 16.047 42.469 1 88.19 199 SER B C 1
ATOM 5740 O O . SER B 1 199 ? -6.273 16.781 41.812 1 88.19 199 SER B O 1
ATOM 5742 N N . SER B 1 200 ? -5.777 15.812 43.719 1 87.06 200 SER B N 1
ATOM 5743 C CA . SER B 1 200 ? -6.934 16.359 44.406 1 87.06 200 SER B CA 1
ATOM 5744 C C . SER B 1 200 ? -6.785 17.875 44.625 1 87.06 200 SER B C 1
ATOM 5746 O O . SER B 1 200 ? -7.773 18.562 44.875 1 87.06 200 SER B O 1
ATOM 5748 N N . ASN B 1 201 ? -5.633 18.391 44.438 1 92.25 201 ASN B N 1
ATOM 5749 C CA . ASN B 1 201 ? -5.371 19.797 44.719 1 92.25 201 ASN B CA 1
ATOM 5750 C C . ASN B 1 201 ? -5.16 20.609 43.438 1 92.25 201 ASN B C 1
ATOM 5752 O O . ASN B 1 201 ? -4.738 21.766 43.5 1 92.25 201 ASN B O 1
ATOM 5756 N N . LEU B 1 202 ? -5.441 19.984 42.375 1 94.44 202 LEU B N 1
ATOM 5757 C CA . LEU B 1 202 ? -5.266 20.688 41.125 1 94.44 202 LEU B CA 1
ATOM 5758 C C . LEU B 1 202 ? -6.41 21.672 40.875 1 94.44 202 LEU B C 1
ATOM 5760 O O . LEU B 1 202 ? -7.578 21.328 41.094 1 94.44 202 LEU B O 1
ATOM 5764 N N . SER B 1 203 ? -6.094 22.922 40.469 1 94.81 203 SER B N 1
ATOM 5765 C CA . SER B 1 203 ? -7.09 23.922 40.094 1 94.81 203 SER B CA 1
ATOM 5766 C C . SER B 1 203 ? -6.516 24.953 39.156 1 94.81 203 SER B C 1
ATOM 5768 O O . SER B 1 203 ? -5.297 25.141 39.062 1 94.81 203 SER B O 1
ATOM 5770 N N . MET B 1 204 ? -7.469 25.578 38.406 1 95.56 204 MET B N 1
ATOM 5771 C CA . MET B 1 204 ? -7.016 26.688 37.594 1 95.56 204 MET B CA 1
ATOM 5772 C C . MET B 1 204 ? -6.578 27.875 38.438 1 95.56 204 MET B C 1
ATOM 5774 O O . MET B 1 204 ? -7.215 28.172 39.438 1 95.56 204 MET B O 1
ATOM 5778 N N . PRO B 1 205 ? -5.523 28.516 38.062 1 96.25 205 PRO B N 1
ATOM 5779 C CA . PRO B 1 205 ? -5.129 29.734 38.781 1 96.25 205 PRO B CA 1
ATOM 5780 C C . PRO B 1 205 ? -6.125 30.875 38.594 1 96.25 205 PRO B C 1
ATOM 5782 O O . PRO B 1 205 ? -6.941 30.859 37.688 1 96.25 205 PRO B O 1
ATOM 5785 N N . VAL B 1 206 ? -5.988 31.828 39.5 1 95.94 206 VAL B N 1
ATOM 5786 C CA . VAL B 1 206 ? -6.828 33.031 39.438 1 95.94 206 VAL B CA 1
ATOM 5787 C C . VAL B 1 206 ? -6.367 33.906 38.25 1 95.94 206 VAL B C 1
ATOM 5789 O O . VAL B 1 206 ? -5.172 34.156 38.094 1 95.94 206 VAL B O 1
ATOM 5792 N N . TYR B 1 207 ? -7.312 34.312 37.469 1 97 207 TYR B N 1
ATOM 5793 C CA . TYR B 1 207 ? -7.004 35.188 36.344 1 97 207 TYR B CA 1
ATOM 5794 C C . TYR B 1 207 ? -6.656 36.594 36.844 1 97 207 TYR B C 1
ATOM 5796 O O . TYR B 1 207 ? -7.43 37.219 37.562 1 97 207 TYR B O 1
ATOM 5804 N N . GLN B 1 208 ? -5.551 37.062 36.406 1 97.81 208 GLN B N 1
ATOM 5805 C CA . GLN B 1 208 ? -5.16 38.406 36.719 1 97.81 208 GLN B CA 1
ATOM 5806 C C . GLN B 1 208 ? -5.789 39.406 35.75 1 97.81 208 GLN B C 1
ATOM 5808 O O . GLN B 1 208 ? -6.219 39.031 34.656 1 97.81 208 GLN B O 1
ATOM 5813 N N . LYS B 1 209 ? -5.801 40.656 36.156 1 97.75 209 LYS B N 1
ATOM 5814 C CA . LYS B 1 209 ? -6.371 41.688 35.281 1 97.75 209 LYS B CA 1
ATOM 5815 C C . LYS B 1 209 ? -5.301 42.312 34.375 1 97.75 209 LYS B C 1
ATOM 5817 O O . LYS B 1 209 ? -4.168 42.531 34.812 1 97.75 209 LYS B O 1
ATOM 5822 N N . VAL B 1 210 ? -5.656 42.562 33.219 1 98.38 210 VAL B N 1
ATOM 5823 C CA . VAL B 1 210 ? -4.785 43.281 32.281 1 98.38 210 VAL B CA 1
ATOM 5824 C C . VAL B 1 210 ? -4.805 44.781 32.625 1 98.38 210 VAL B C 1
ATOM 5826 O O . VAL B 1 210 ? -5.855 45.344 32.938 1 98.38 210 VAL B O 1
ATOM 5829 N N . ASP B 1 211 ? -3.678 45.406 32.5 1 97.88 211 ASP B N 1
ATOM 5830 C CA . ASP B 1 211 ? -3.557 46.844 32.812 1 97.88 211 ASP B CA 1
ATOM 5831 C C . ASP B 1 211 ? -4.391 47.688 31.844 1 97.88 211 ASP B C 1
ATOM 5833 O O . ASP B 1 211 ? -4.547 47.312 30.672 1 97.88 211 ASP B O 1
ATOM 5837 N N . ARG B 1 212 ? -4.938 48.719 32.375 1 98.06 212 ARG B N 1
ATOM 5838 C CA . ARG B 1 212 ? -5.617 49.75 31.609 1 98.06 212 ARG B CA 1
ATOM 5839 C C . ARG B 1 212 ? -4.98 51.125 31.859 1 98.06 212 ARG B C 1
ATOM 5841 O O . ARG B 1 212 ? -4.801 51.531 33 1 98.06 212 ARG B O 1
ATOM 5848 N N . VAL B 1 213 ? -4.578 51.75 30.766 1 98.31 213 VAL B N 1
ATOM 5849 C CA . VAL B 1 213 ? -3.885 53 30.938 1 98.31 213 VAL B CA 1
ATOM 5850 C C . VAL B 1 213 ? -4.414 54.031 29.906 1 98.31 213 VAL B C 1
ATOM 5852 O O . VAL B 1 213 ? -4.676 53.656 28.766 1 98.31 213 VAL B O 1
ATOM 5855 N N . SER B 1 214 ? -4.523 55.281 30.312 1 97.81 214 SER B N 1
ATOM 5856 C CA . SER B 1 214 ? -4.926 56.344 29.391 1 97.81 214 SER B CA 1
ATOM 5857 C C . SER B 1 214 ? -3.762 56.781 28.5 1 97.81 214 SER B C 1
ATOM 5859 O O . SER B 1 214 ? -2.625 56.875 28.969 1 97.81 214 SER B O 1
ATOM 5861 N N . ALA B 1 215 ? -4.055 57.031 27.312 1 96.75 215 ALA B N 1
ATOM 5862 C CA . ALA B 1 215 ? -3.049 57.531 26.375 1 96.75 215 ALA B CA 1
ATOM 5863 C C . ALA B 1 215 ? -2.467 58.844 26.844 1 96.75 215 ALA B C 1
ATOM 5865 O O . ALA B 1 215 ? -1.328 59.188 26.516 1 96.75 215 ALA B O 1
ATOM 5866 N N . GLU B 1 216 ? -3.184 59.562 27.656 1 95.25 216 GLU B N 1
ATOM 5867 C CA . GLU B 1 216 ? -2.727 60.844 28.188 1 95.25 216 GLU B CA 1
ATOM 5868 C C . GLU B 1 216 ? -1.571 60.656 29.156 1 95.25 216 GLU B C 1
ATOM 5870 O O . GLU B 1 216 ? -0.754 61.562 29.344 1 95.25 216 GLU B O 1
ATOM 5875 N N . ASP B 1 217 ? -1.532 59.531 29.672 1 95.69 217 ASP B N 1
ATOM 5876 C CA . ASP B 1 217 ? -0.542 59.281 30.719 1 95.69 217 ASP B CA 1
ATOM 5877 C C . ASP B 1 217 ? 0.515 58.281 30.234 1 95.69 217 ASP B C 1
ATOM 5879 O O . ASP B 1 217 ? 1.258 57.719 31.047 1 95.69 217 ASP B O 1
ATOM 5883 N N . LEU B 1 218 ? 0.537 58.062 28.969 1 97.75 218 LEU B N 1
ATOM 5884 C CA . LEU B 1 218 ? 1.436 57.031 28.453 1 97.75 218 LEU B CA 1
ATOM 5885 C C . LEU B 1 218 ? 2.174 57.5 27.203 1 97.75 218 LEU B C 1
ATOM 5887 O O . LEU B 1 218 ? 1.592 57.562 26.125 1 97.75 218 LEU B O 1
ATOM 5891 N N . THR B 1 219 ? 3.398 57.719 27.375 1 97.31 219 THR B N 1
ATOM 5892 C CA . THR B 1 219 ? 4.215 58.062 26.219 1 97.31 219 THR B CA 1
ATOM 5893 C C . THR B 1 219 ? 4.641 56.812 25.453 1 97.31 219 THR B C 1
ATOM 5895 O O . THR B 1 219 ? 4.539 55.688 25.984 1 97.31 219 THR B O 1
ATOM 5898 N N . SER B 1 220 ? 5.082 57.031 24.281 1 97.38 220 SER B N 1
ATOM 5899 C CA . SER B 1 220 ? 5.555 55.906 23.484 1 97.38 220 SER B CA 1
ATOM 5900 C C . SER B 1 220 ? 6.75 55.219 24.141 1 97.38 220 SER B C 1
ATOM 5902 O O . SER B 1 220 ? 6.887 54 24.062 1 97.38 220 SER B O 1
ATOM 5904 N N . GLU B 1 221 ? 7.605 55.969 24.75 1 97.38 221 GLU B N 1
ATOM 5905 C CA . GLU B 1 221 ? 8.773 55.406 25.438 1 97.38 221 GLU B CA 1
ATOM 5906 C C . GLU B 1 221 ? 8.352 54.562 26.625 1 97.38 221 GLU B C 1
ATOM 5908 O O . GLU B 1 221 ? 8.875 53.469 26.812 1 97.38 221 GLU B O 1
ATOM 5913 N N . ARG B 1 222 ? 7.422 55.094 27.328 1 97.69 222 ARG B N 1
ATOM 5914 C CA . ARG B 1 222 ? 6.941 54.344 28.484 1 97.69 222 ARG B CA 1
ATOM 5915 C C . ARG B 1 222 ? 6.23 53.062 28.062 1 97.69 222 ARG B C 1
ATOM 5917 O O . ARG B 1 222 ? 6.359 52.031 28.703 1 97.69 222 ARG B O 1
ATOM 5924 N N . PHE B 1 223 ? 5.52 53.188 27.031 1 98.19 223 PHE B N 1
ATOM 5925 C CA . PHE B 1 223 ? 4.867 52 26.5 1 98.19 223 PHE B CA 1
ATOM 5926 C C . PHE B 1 223 ? 5.891 50.938 26.172 1 98.19 223 PHE B C 1
ATOM 5928 O O . PHE B 1 223 ? 5.707 49.75 26.516 1 98.19 223 PHE B O 1
ATOM 5935 N N . TYR B 1 224 ? 6.891 51.312 25.469 1 97.94 224 TYR B N 1
ATOM 5936 C CA . TYR B 1 224 ? 7.934 50.344 25.094 1 97.94 224 TYR B CA 1
ATOM 5937 C C . TYR B 1 224 ? 8.586 49.75 26.328 1 97.94 224 TYR B C 1
ATOM 5939 O O . TYR B 1 224 ? 8.781 48.531 26.406 1 97.94 224 TYR B O 1
ATOM 5947 N N . GLU B 1 225 ? 8.891 50.5 27.312 1 97.25 225 GLU B N 1
ATOM 5948 C CA . GLU B 1 225 ? 9.656 50.094 28.484 1 97.25 225 GLU B CA 1
ATOM 5949 C C . GLU B 1 225 ? 8.805 49.219 29.422 1 97.25 225 GLU B C 1
ATOM 5951 O O . GLU B 1 225 ? 9.297 48.281 30.016 1 97.25 225 GLU B O 1
ATOM 5956 N N . GLU B 1 226 ? 7.543 49.594 29.469 1 97.5 226 GLU B N 1
ATOM 5957 C CA . GLU B 1 226 ? 6.723 49 30.516 1 97.5 226 GLU B CA 1
ATOM 5958 C C . GLU B 1 226 ? 5.898 47.812 29.969 1 97.5 226 GLU B C 1
ATOM 5960 O O . GLU B 1 226 ? 5.508 46.938 30.719 1 97.5 226 GLU B O 1
ATOM 5965 N N . TYR B 1 227 ? 5.68 47.844 28.672 1 97.62 227 TYR B N 1
ATOM 5966 C CA . TYR B 1 227 ? 4.75 46.844 28.156 1 97.62 227 TYR B CA 1
ATOM 5967 C C . TYR B 1 227 ? 5.375 46.031 27 1 97.62 227 TYR B C 1
ATOM 5969 O O . TYR B 1 227 ? 5.613 44.844 27.125 1 97.62 227 TYR B O 1
ATOM 5977 N N . SER B 1 228 ? 5.719 46.719 25.969 1 96.69 228 SER B N 1
ATOM 5978 C CA . SER B 1 228 ? 6.23 46 24.797 1 96.69 228 SER B CA 1
ATOM 5979 C C . SER B 1 228 ? 7.484 45.219 25.125 1 96.69 228 SER B C 1
ATOM 5981 O O . SER B 1 228 ? 7.555 44 24.844 1 96.69 228 SER B O 1
ATOM 5983 N N . SER B 1 229 ? 8.453 45.812 25.734 1 95.88 229 SER B N 1
ATOM 5984 C CA . SER B 1 229 ? 9.719 45.156 26.031 1 95.88 229 SER B CA 1
ATOM 5985 C C . SER B 1 229 ? 9.547 44.125 27.125 1 95.88 229 SER B C 1
ATOM 5987 O O . SER B 1 229 ? 10.344 43.188 27.234 1 95.88 229 SER B O 1
ATOM 5989 N N . LYS B 1 230 ? 8.555 44.281 27.938 1 96 230 LYS B N 1
ATOM 5990 C CA . LYS B 1 230 ? 8.32 43.344 29.031 1 96 230 LYS B CA 1
ATOM 5991 C C . LYS B 1 230 ? 7.305 42.281 28.641 1 96 230 LYS B C 1
ATOM 5993 O O . LYS B 1 230 ? 6.977 41.406 29.438 1 96 230 LYS B O 1
ATOM 5998 N N . GLN B 1 231 ? 6.812 42.344 27.484 1 95.06 231 GLN B N 1
ATOM 5999 C CA . GLN B 1 231 ? 5.859 41.406 26.938 1 95.06 231 GLN B CA 1
ATOM 6000 C C . GLN B 1 231 ? 4.613 41.312 27.812 1 95.06 231 GLN B C 1
ATOM 6002 O O . GLN B 1 231 ? 4.191 40.188 28.172 1 95.06 231 GLN B O 1
ATOM 6007 N N . ARG B 1 232 ? 4.062 42.469 28.078 1 97 232 ARG B N 1
ATOM 6008 C CA . ARG B 1 232 ? 2.85 42.562 28.891 1 97 232 ARG B CA 1
ATOM 6009 C C . ARG B 1 232 ? 1.718 43.219 28.094 1 97 232 ARG B C 1
ATOM 6011 O O . ARG B 1 232 ? 1.879 44.312 27.562 1 97 232 ARG B O 1
ATOM 6018 N N . PRO B 1 233 ? 0.604 42.5 28.078 1 98.38 233 PRO B N 1
ATOM 6019 C CA . PRO B 1 233 ? -0.528 43.125 27.422 1 98.38 233 PRO B CA 1
ATOM 6020 C C . PRO B 1 233 ? -1.044 44.344 28.172 1 98.38 233 PRO B C 1
ATOM 6022 O O . PRO B 1 233 ? -0.885 44.438 29.406 1 98.38 233 PRO B O 1
ATOM 6025 N N . VAL B 1 234 ? -1.723 45.281 27.406 1 98.75 234 VAL B N 1
ATOM 6026 C CA . VAL B 1 234 ? -2.271 46.469 28.047 1 98.75 234 VAL B CA 1
ATOM 6027 C C . VAL B 1 234 ? -3.393 47.062 27.188 1 98.75 234 VAL B C 1
ATOM 6029 O O . VAL B 1 234 ? -3.314 47.031 25.953 1 98.75 234 VAL B O 1
ATOM 6032 N N . ILE B 1 235 ? -4.441 47.469 27.844 1 98.69 235 ILE B N 1
ATOM 6033 C CA . ILE B 1 235 ? -5.48 48.25 27.203 1 98.69 235 ILE B CA 1
ATOM 6034 C C . ILE B 1 235 ? -5.141 49.75 27.297 1 98.69 235 ILE B C 1
ATOM 6036 O O . ILE B 1 235 ? -4.879 50.25 28.375 1 98.69 235 ILE B O 1
ATOM 6040 N N . ILE B 1 236 ? -5.121 50.406 26.203 1 98.56 236 ILE B N 1
ATOM 6041 C CA . ILE B 1 236 ? -4.895 51.875 26.141 1 98.56 236 ILE B CA 1
ATOM 6042 C C . ILE B 1 236 ? -6.207 52.594 25.844 1 98.56 236 ILE B C 1
ATOM 6044 O O . ILE B 1 236 ? -6.836 52.344 24.812 1 98.56 236 ILE B O 1
ATOM 6048 N N . THR B 1 237 ? -6.609 53.438 26.719 1 97.5 237 THR B N 1
ATOM 6049 C CA . THR B 1 237 ? -7.844 54.219 26.562 1 97.5 237 THR B CA 1
ATOM 6050 C C . THR B 1 237 ? -7.551 55.625 26.078 1 97.5 237 THR B C 1
ATOM 6052 O O . THR B 1 237 ? -6.395 56.062 26.031 1 97.5 237 THR B O 1
ATOM 6055 N N . ASP B 1 238 ? -8.555 56.312 25.609 1 94.94 238 ASP B N 1
ATOM 6056 C CA . ASP B 1 238 ? -8.508 57.719 25.219 1 94.94 238 ASP B CA 1
ATOM 6057 C C . ASP B 1 238 ? -7.605 57.906 24 1 94.94 238 ASP B C 1
ATOM 6059 O O . ASP B 1 238 ? -6.836 58.875 23.953 1 94.94 238 ASP B O 1
ATOM 6063 N N . LEU B 1 239 ? -7.586 57 23.219 1 92.06 239 LEU B N 1
ATOM 6064 C CA . LEU B 1 239 ? -6.832 57.062 21.969 1 92.06 239 LEU B CA 1
ATOM 6065 C C . LEU B 1 239 ? -7.766 57.062 20.766 1 92.06 239 LEU B C 1
ATOM 6067 O O . LEU B 1 239 ? -8.734 56.281 20.734 1 92.06 239 LEU B O 1
ATOM 6071 N N . ARG B 1 240 ? -7.539 57.906 19.859 1 86.5 240 ARG B N 1
ATOM 6072 C CA . ARG B 1 240 ? -8.383 58 18.672 1 86.5 240 ARG B CA 1
ATOM 6073 C C . ARG B 1 240 ? -7.664 57.438 17.438 1 86.5 240 ARG B C 1
ATOM 6075 O O . ARG B 1 240 ? -6.734 58.062 16.922 1 86.5 240 ARG B O 1
ATOM 6082 N N . VAL B 1 241 ? -8.133 56.406 16.938 1 91.56 241 VAL B N 1
ATOM 6083 C CA . VAL B 1 241 ? -7.527 55.75 15.789 1 91.56 241 VAL B CA 1
ATOM 6084 C C . VAL B 1 241 ? -8.164 56.25 14.5 1 91.56 241 VAL B C 1
ATOM 6086 O O . VAL B 1 241 ? -7.555 56.188 13.43 1 91.56 241 VAL B O 1
ATOM 6089 N N . THR B 1 242 ? -9.344 56.719 14.555 1 87.94 242 THR B N 1
ATOM 6090 C CA . THR B 1 242 ? -10.055 57.375 13.461 1 87.94 242 THR B CA 1
ATOM 6091 C C . THR B 1 242 ? -10.734 58.656 13.953 1 87.94 242 THR B C 1
ATOM 6093 O O . THR B 1 242 ? -10.938 58.844 15.156 1 87.94 242 THR B O 1
ATOM 6096 N N . ALA B 1 243 ? -10.938 59.5 12.914 1 78 243 ALA B N 1
ATOM 6097 C CA . ALA B 1 243 ? -11.641 60.719 13.273 1 78 243 ALA B CA 1
ATOM 6098 C C . ALA B 1 243 ? -13.039 60.438 13.789 1 78 243 ALA B C 1
ATOM 6100 O O . ALA B 1 243 ? -13.477 61 14.797 1 78 243 ALA B O 1
ATOM 6101 N N . SER B 1 244 ? -13.703 59.594 13.086 1 76.88 244 SER B N 1
ATOM 6102 C CA . SER B 1 244 ? -14.992 59.062 13.508 1 76.88 244 SER B CA 1
ATOM 6103 C C . SER B 1 244 ? -14.992 57.531 13.539 1 76.88 244 SER B C 1
ATOM 6105 O O . SER B 1 244 ? -14.406 56.906 12.664 1 76.88 244 SER B O 1
ATOM 6107 N N . PRO B 1 245 ? -15.672 57.031 14.609 1 78 245 PRO B N 1
ATOM 6108 C CA . PRO B 1 245 ? -15.688 55.594 14.68 1 78 245 PRO B CA 1
ATOM 6109 C C . PRO B 1 245 ? -16.234 54.938 13.406 1 78 245 PRO B C 1
ATOM 6111 O O . PRO B 1 245 ? -17.203 55.438 12.82 1 78 245 PRO B O 1
ATOM 6114 N N . MET B 1 246 ? -15.562 53.938 13.031 1 85.25 246 MET B N 1
ATOM 6115 C CA . MET B 1 246 ? -16 53.219 11.852 1 85.25 246 MET B CA 1
ATOM 6116 C C . MET B 1 246 ? -17.219 52.344 12.172 1 85.25 246 MET B C 1
ATOM 6118 O O . MET B 1 246 ? -17.125 51.375 12.938 1 85.25 246 MET B O 1
ATOM 6122 N N . SER B 1 247 ? -18.328 52.594 11.641 1 87.25 247 SER B N 1
ATOM 6123 C CA . SER B 1 247 ? -19.547 51.812 11.82 1 87.25 247 SER B CA 1
ATOM 6124 C C . SER B 1 247 ? -19.734 50.781 10.719 1 87.25 247 SER B C 1
ATOM 6126 O O . SER B 1 247 ? -19.094 50.875 9.664 1 87.25 247 SER B O 1
ATOM 6128 N N . PRO B 1 248 ? -20.594 49.844 11.023 1 91.69 248 PRO B N 1
ATOM 6129 C CA . PRO B 1 248 ? -20.922 48.875 9.953 1 91.69 248 PRO B CA 1
ATOM 6130 C C . PRO B 1 248 ? -21.406 49.562 8.68 1 91.69 248 PRO B C 1
ATOM 6132 O O . PRO B 1 248 ? -21.078 49.125 7.57 1 91.69 248 PRO B O 1
ATOM 6135 N N . GLN B 1 249 ? -22.047 50.625 8.875 1 88.88 249 GLN B N 1
ATOM 6136 C CA . GLN B 1 249 ? -22.547 51.375 7.719 1 88.88 249 GLN B CA 1
ATOM 6137 C C . GLN B 1 249 ? -21.406 52 6.941 1 88.88 249 GLN B C 1
ATOM 6139 O O . GLN B 1 249 ? -21.422 52.031 5.711 1 88.88 249 GLN B O 1
ATOM 6144 N N . ASP B 1 250 ? -20.484 52.5 7.648 1 89 250 ASP B N 1
ATOM 6145 C CA . ASP B 1 250 ? -19.312 53.062 7.004 1 89 250 ASP B CA 1
ATOM 6146 C C . ASP B 1 250 ? -18.578 52 6.184 1 89 250 ASP B C 1
ATOM 6148 O O . ASP B 1 250 ? -18.125 52.281 5.074 1 89 250 ASP B O 1
ATOM 6152 N N . ILE B 1 251 ? -18.469 50.844 6.73 1 92.38 251 ILE B N 1
ATOM 6153 C CA . ILE B 1 251 ? -17.781 49.75 6.07 1 92.38 251 ILE B CA 1
ATOM 6154 C C . ILE B 1 251 ? -18.547 49.344 4.812 1 92.38 251 ILE B C 1
ATOM 6156 O O . ILE B 1 251 ? -17.953 49.125 3.754 1 92.38 251 ILE B O 1
ATOM 6160 N N . LYS B 1 252 ? -19.781 49.25 4.934 1 92.38 252 LYS B N 1
ATOM 6161 C CA . LYS B 1 252 ? -20.625 48.906 3.781 1 92.38 252 LYS B CA 1
ATOM 6162 C C . LYS B 1 252 ? -20.438 49.938 2.654 1 92.38 252 LYS B C 1
ATOM 6164 O O . LYS B 1 252 ? -20.375 49.562 1.481 1 92.38 252 LYS B O 1
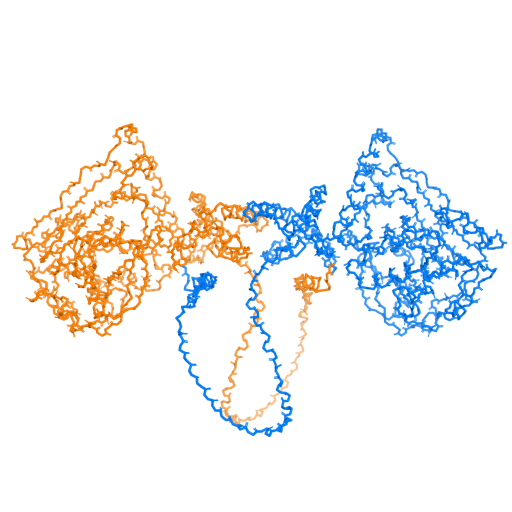ATOM 6169 N N . THR B 1 253 ? -20.406 51.094 3.008 1 90.56 253 THR B N 1
ATOM 6170 C CA . THR B 1 253 ? -20.312 52.156 2.033 1 90.56 253 THR B CA 1
ATOM 6171 C C . THR B 1 253 ? -19 52.062 1.252 1 90.56 253 THR B C 1
ATOM 6173 O O . THR B 1 253 ? -18.984 52.281 0.04 1 90.56 253 THR B O 1
ATOM 6176 N N . HIS B 1 254 ? -17.969 51.75 1.925 1 90.69 254 HIS B N 1
ATOM 6177 C CA . HIS B 1 254 ? -16.656 51.844 1.289 1 90.69 254 HIS B CA 1
ATOM 6178 C C . HIS B 1 254 ? -16.203 50.469 0.79 1 90.69 254 HIS B C 1
ATOM 6180 O O . HIS B 1 254 ? -15.438 50.375 -0.174 1 90.69 254 HIS B O 1
ATOM 6186 N N . ALA B 1 255 ? -16.672 49.438 1.412 1 92.12 255 ALA B N 1
ATOM 6187 C CA . ALA B 1 255 ? -16.172 48.125 1.081 1 92.12 255 ALA B CA 1
ATOM 6188 C C . ALA B 1 255 ? -17.297 47.156 0.761 1 92.12 255 ALA B C 1
ATOM 6190 O O . ALA B 1 255 ? -17.094 45.938 0.646 1 92.12 255 ALA B O 1
ATOM 6191 N N . GLY B 1 256 ? -18.422 47.594 0.645 1 93 256 GLY B N 1
ATOM 6192 C CA . GLY B 1 256 ? -19.594 46.75 0.528 1 93 256 GLY B CA 1
ATOM 6193 C C . GLY B 1 256 ? -19.531 45.812 -0.647 1 93 256 GLY B C 1
ATOM 6194 O O . GLY B 1 256 ? -20.016 44.656 -0.556 1 93 256 GLY B O 1
ATOM 6195 N N . ASP B 1 257 ? -18.906 46.188 -1.673 1 93.69 257 ASP B N 1
ATOM 6196 C CA . ASP B 1 257 ? -18.922 45.375 -2.898 1 93.69 257 ASP B CA 1
ATOM 6197 C C . ASP B 1 257 ? -17.766 44.375 -2.912 1 93.69 257 ASP B C 1
ATOM 6199 O O . ASP B 1 257 ? -17.719 43.5 -3.762 1 93.69 257 ASP B O 1
ATOM 6203 N N . CYS B 1 258 ? -16.891 44.438 -1.96 1 94.69 258 CYS B N 1
ATOM 6204 C CA . CYS B 1 258 ? -15.773 43.5 -1.896 1 94.69 258 CYS B CA 1
ATOM 6205 C C . CYS B 1 258 ? -16.234 42.125 -1.481 1 94.69 258 CYS B C 1
ATOM 6207 O O . CYS B 1 258 ? -17.141 42 -0.65 1 94.69 258 CYS B O 1
ATOM 6209 N N . VAL B 1 259 ? -15.641 41.188 -2.16 1 95.19 259 VAL B N 1
ATOM 6210 C CA . VAL B 1 259 ? -15.914 39.781 -1.789 1 95.19 259 VAL B CA 1
ATOM 6211 C C . VAL B 1 259 ? -14.883 39.312 -0.776 1 95.19 259 VAL B C 1
ATOM 6213 O O . VAL B 1 259 ? -13.68 39.531 -0.966 1 95.19 259 VAL B O 1
ATOM 6216 N N . VAL B 1 260 ? -15.367 38.719 0.296 1 96.06 260 VAL B N 1
ATOM 6217 C CA . VAL B 1 260 ? -14.477 38.25 1.352 1 96.06 260 VAL B CA 1
ATOM 6218 C C . VAL B 1 260 ? -14.758 36.781 1.639 1 96.06 260 VAL B C 1
ATOM 6220 O O . VAL B 1 260 ? -15.875 36.281 1.414 1 96.06 260 VAL B O 1
ATOM 6223 N N . THR B 1 261 ? -13.734 36.094 2.02 1 95.38 261 THR B N 1
ATOM 6224 C CA . THR B 1 261 ? -13.906 34.719 2.518 1 95.38 261 THR B CA 1
ATOM 6225 C C . THR B 1 261 ? -14.07 34.719 4.035 1 95.38 261 THR B C 1
ATOM 6227 O O . THR B 1 261 ? -13.156 35.094 4.766 1 95.38 261 THR B O 1
ATOM 6230 N N . LEU B 1 262 ? -15.164 34.281 4.488 1 96.12 262 LEU B N 1
ATOM 6231 C CA . LEU B 1 262 ? -15.422 34.188 5.922 1 96.12 262 LEU B CA 1
ATOM 6232 C C . LEU B 1 262 ? -14.734 32.969 6.527 1 96.12 262 LEU B C 1
ATOM 6234 O O . LEU B 1 262 ? -14.445 32 5.824 1 96.12 262 LEU B O 1
ATOM 6238 N N . LYS B 1 263 ? -14.445 33.125 7.805 1 95.69 263 LYS B N 1
ATOM 6239 C CA . LYS B 1 263 ? -13.914 31.984 8.562 1 95.69 263 LYS B CA 1
ATOM 6240 C C . LYS B 1 263 ? -14.938 31.484 9.578 1 95.69 263 LYS B C 1
ATOM 6242 O O . LYS B 1 263 ? -15.938 32.156 9.852 1 95.69 263 LYS B O 1
ATOM 6247 N N . HIS B 1 264 ? -14.742 30.266 10.031 1 92.12 264 HIS B N 1
ATOM 6248 C CA . HIS B 1 264 ? -15.523 29.703 11.125 1 92.12 264 HIS B CA 1
ATOM 6249 C C . HIS B 1 264 ? -14.664 28.797 12 1 92.12 264 HIS B C 1
ATOM 6251 O O . HIS B 1 264 ? -13.609 28.328 11.562 1 92.12 264 HIS B O 1
ATOM 6257 N N . SER B 1 265 ? -15.117 28.672 13.195 1 90.12 265 SER B N 1
ATOM 6258 C CA . SER B 1 265 ? -14.422 27.812 14.133 1 90.12 265 SER B CA 1
ATOM 6259 C C . SER B 1 265 ? -14.742 26.344 13.883 1 90.12 265 SER B C 1
ATOM 6261 O O . SER B 1 265 ? -15.906 25.984 13.703 1 90.12 265 SER B O 1
ATOM 6263 N N . VAL B 1 266 ? -13.688 25.547 13.812 1 88.69 266 VAL B N 1
ATOM 6264 C CA . VAL B 1 266 ? -13.852 24.109 13.641 1 88.69 266 VAL B CA 1
ATOM 6265 C C . VAL B 1 266 ? -13.172 23.375 14.797 1 88.69 266 VAL B C 1
ATOM 6267 O O . VAL B 1 266 ? -11.992 23.594 15.078 1 88.69 266 VAL B O 1
ATOM 6270 N N . GLN B 1 267 ? -13.969 22.516 15.359 1 85.06 267 GLN B N 1
ATOM 6271 C CA . GLN B 1 267 ? -13.438 21.734 16.469 1 85.06 267 GLN B CA 1
ATOM 6272 C C . GLN B 1 267 ? -12.297 20.828 16.016 1 85.06 267 GLN B C 1
ATOM 6274 O O . GLN B 1 267 ? -12.391 20.188 14.969 1 85.06 267 GLN B O 1
ATOM 6279 N N . ASN B 1 268 ? -11.227 20.859 16.703 1 86.38 268 ASN B N 1
ATOM 6280 C CA . ASN B 1 268 ? -10.055 20.016 16.484 1 86.38 268 ASN B CA 1
ATOM 6281 C C . ASN B 1 268 ? -9.367 20.359 15.164 1 86.38 268 ASN B C 1
ATOM 6283 O O . ASN B 1 268 ? -8.703 19.5 14.578 1 86.38 268 ASN B O 1
ATOM 6287 N N . SER B 1 269 ? -9.641 21.453 14.648 1 91.56 269 SER B N 1
ATOM 6288 C CA . SER B 1 269 ? -8.945 21.891 13.445 1 91.56 269 SER B CA 1
ATOM 6289 C C . SER B 1 269 ? -7.441 21.969 13.672 1 91.56 269 SER B C 1
ATOM 6291 O O . SER B 1 269 ? -6.992 22.328 14.758 1 91.56 269 SER B O 1
ATOM 6293 N N . CYS B 1 270 ? -6.734 21.688 12.602 1 91.5 270 CYS B N 1
ATOM 6294 C CA . CYS B 1 270 ? -5.285 21.828 12.641 1 91.5 270 CYS B CA 1
ATOM 6295 C C . CYS B 1 270 ? -4.855 23.219 12.219 1 91.5 270 CYS B C 1
ATOM 6297 O O . CYS B 1 270 ? -3.668 23.547 12.242 1 91.5 270 CYS B O 1
ATOM 6299 N N . GLU B 1 271 ? -5.77 23.984 11.953 1 92.06 271 GLU B N 1
ATOM 6300 C CA . GLU B 1 271 ? -5.449 25.328 11.484 1 92.06 271 GLU B CA 1
ATOM 6301 C C . GLU B 1 271 ? -5.273 26.297 12.648 1 92.06 271 GLU B C 1
ATOM 6303 O O . GLU B 1 271 ? -5.824 26.078 13.727 1 92.06 271 GLU B O 1
ATOM 6308 N N . TRP B 1 272 ? -4.559 27.281 12.367 1 92.5 272 TRP B N 1
ATOM 6309 C CA . TRP B 1 272 ? -4.273 28.328 13.328 1 92.5 272 TRP B CA 1
ATOM 6310 C C . TRP B 1 272 ? -5.559 28.875 13.945 1 92.5 272 TRP B C 1
ATOM 6312 O O . TRP B 1 272 ? -6.539 29.125 13.234 1 92.5 272 TRP B O 1
ATOM 6322 N N . ALA B 1 273 ? -5.637 28.938 15.336 1 92.56 273 ALA B N 1
ATOM 6323 C CA . ALA B 1 273 ? -6.758 29.453 16.125 1 92.56 273 ALA B CA 1
ATOM 6324 C C . ALA B 1 273 ? -8.016 28.609 15.898 1 92.56 273 ALA B C 1
ATOM 6326 O O . ALA B 1 273 ? -9.117 29.031 16.25 1 92.56 273 ALA B O 1
ATOM 6327 N N . ARG B 1 274 ? -7.859 27.484 15.18 1 92.56 274 ARG B N 1
ATOM 6328 C CA . ARG B 1 274 ? -8.914 26.547 14.828 1 92.56 274 ARG B CA 1
ATOM 6329 C C . ARG B 1 274 ? -9.953 27.188 13.922 1 92.56 274 ARG B C 1
ATOM 6331 O O . ARG B 1 274 ? -11.148 26.906 14.031 1 92.56 274 ARG B O 1
ATOM 6338 N N . LEU B 1 275 ? -9.508 28.125 13.148 1 93.44 275 LEU B N 1
ATOM 6339 C CA . LEU B 1 275 ? -10.367 28.797 12.18 1 93.44 275 LEU B CA 1
ATOM 6340 C C . LEU B 1 275 ? -10.102 28.297 10.766 1 93.44 275 LEU B C 1
ATOM 6342 O O . LEU B 1 275 ? -8.945 28.203 10.352 1 93.44 275 LEU B O 1
ATOM 6346 N N . GLU B 1 276 ? -11.195 28 10.148 1 93.38 276 GLU B N 1
ATOM 6347 C CA . GLU B 1 276 ? -11.109 27.531 8.758 1 93.38 276 GLU B CA 1
ATOM 6348 C C . GLU B 1 276 ? -12 28.375 7.848 1 93.38 276 GLU B C 1
ATOM 6350 O O . GLU B 1 276 ? -12.883 29.094 8.32 1 93.38 276 GLU B O 1
ATOM 6355 N N . ASN B 1 277 ? -11.75 28.281 6.555 1 93.25 277 ASN B N 1
ATOM 6356 C CA . ASN B 1 277 ? -12.594 28.969 5.582 1 93.25 277 ASN B CA 1
ATOM 6357 C C . ASN B 1 277 ? -14.008 28.391 5.574 1 93.25 277 ASN B C 1
ATOM 6359 O O . ASN B 1 277 ? -14.195 27.188 5.699 1 93.25 277 ASN B O 1
ATOM 6363 N N . LYS B 1 278 ? -14.898 29.266 5.457 1 92.56 278 LYS B N 1
ATOM 6364 C CA . LYS B 1 278 ? -16.297 28.844 5.465 1 92.56 278 LYS B CA 1
ATOM 6365 C C . LYS B 1 278 ? -16.953 29.109 4.117 1 92.56 278 LYS B C 1
ATOM 6367 O O . LYS B 1 278 ? -17.297 28.172 3.391 1 92.56 278 LYS B O 1
ATOM 6372 N N . GLU B 1 279 ? -17.125 30.391 3.783 1 92.69 279 GLU B N 1
ATOM 6373 C CA . GLU B 1 279 ? -17.812 30.766 2.553 1 92.69 279 GLU B CA 1
ATOM 6374 C C . GLU B 1 279 ? -17.344 32.125 2.062 1 92.69 279 GLU B C 1
ATOM 6376 O O . GLU B 1 279 ? -16.766 32.906 2.824 1 92.69 279 GLU B O 1
ATOM 6381 N N . LYS B 1 280 ? -17.625 32.406 0.737 1 95.19 280 LYS B N 1
ATOM 6382 C CA . LYS B 1 280 ? -17.406 33.719 0.147 1 95.19 280 LYS B CA 1
ATOM 6383 C C . LYS B 1 280 ? -18.688 34.531 0.089 1 95.19 280 LYS B C 1
ATOM 6385 O O . LYS B 1 280 ? -19.75 34 -0.256 1 95.19 280 LYS B O 1
ATOM 6390 N N . ILE B 1 281 ? -18.594 35.688 0.473 1 96 281 ILE B N 1
ATOM 6391 C CA . ILE B 1 281 ? -19.75 36.562 0.506 1 96 281 ILE B CA 1
ATOM 6392 C C . ILE B 1 281 ? -19.312 38.031 0.342 1 96 281 ILE B C 1
ATOM 6394 O O . ILE B 1 281 ? -18.125 38.344 0.529 1 96 281 ILE B O 1
ATOM 6398 N N . THR B 1 282 ? -20.188 38.812 -0.072 1 96.62 282 THR B N 1
ATOM 6399 C CA . THR B 1 282 ? -19.844 40.25 -0.113 1 96.62 282 THR B CA 1
ATOM 6400 C C . THR B 1 282 ? -19.859 40.844 1.29 1 96.62 282 THR B C 1
ATOM 6402 O O . THR B 1 282 ? -20.625 40.406 2.15 1 96.62 282 THR B O 1
ATOM 6405 N N . VAL B 1 283 ? -19.062 41.906 1.464 1 96.44 283 VAL B N 1
ATOM 6406 C CA . VAL B 1 283 ? -18.984 42.562 2.762 1 96.44 283 VAL B CA 1
ATOM 6407 C C . VAL B 1 283 ? -20.359 43.094 3.141 1 96.44 283 VAL B C 1
ATOM 6409 O O . VAL B 1 283 ? -20.797 42.969 4.285 1 96.44 283 VAL B O 1
ATOM 6412 N N . SER B 1 284 ? -21.031 43.625 2.236 1 96.25 284 SER B N 1
ATOM 6413 C CA . SER B 1 284 ? -22.344 44.188 2.486 1 96.25 284 SER B CA 1
ATOM 6414 C C . SER B 1 284 ? -23.328 43.125 2.938 1 96.25 284 SER B C 1
ATOM 6416 O O . SER B 1 284 ? -24.047 43.281 3.928 1 96.25 284 SER B O 1
ATOM 6418 N N . ASP B 1 285 ? -23.359 42.094 2.219 1 95.88 285 ASP B N 1
ATOM 6419 C CA . ASP B 1 285 ? -24.266 41 2.559 1 95.88 285 ASP B CA 1
ATOM 6420 C C . ASP B 1 285 ? -23.953 40.438 3.945 1 95.88 285 ASP B C 1
ATOM 6422 O O . ASP B 1 285 ? -24.859 40.062 4.695 1 95.88 285 ASP B O 1
ATOM 6426 N N . TYR B 1 286 ? -22.734 40.312 4.246 1 95.88 286 TYR B N 1
ATOM 6427 C CA . TYR B 1 286 ? -22.359 39.781 5.543 1 95.88 286 TYR B CA 1
ATOM 6428 C C . TYR B 1 286 ? -22.781 40.719 6.672 1 95.88 286 TYR B C 1
ATOM 6430 O O . TYR B 1 286 ? -23.281 40.281 7.703 1 95.88 286 TYR B O 1
ATOM 6438 N N . ILE B 1 287 ? -22.5 41.969 6.504 1 94.38 287 ILE B N 1
ATOM 6439 C CA . ILE B 1 287 ? -22.875 42.969 7.523 1 94.38 287 ILE B CA 1
ATOM 6440 C C . ILE B 1 287 ? -24.391 42.906 7.75 1 94.38 287 ILE B C 1
ATOM 6442 O O . ILE B 1 287 ? -24.844 42.969 8.891 1 94.38 287 ILE B O 1
ATOM 6446 N N . ASP B 1 288 ? -25.125 42.844 6.707 1 93.88 288 ASP B N 1
ATOM 6447 C CA . ASP B 1 288 ? -26.578 42.719 6.828 1 93.88 288 ASP B CA 1
ATOM 6448 C C . ASP B 1 288 ? -26.953 41.469 7.605 1 93.88 288 ASP B C 1
ATOM 6450 O O . ASP B 1 288 ? -27.875 41.5 8.43 1 93.88 288 ASP B O 1
ATOM 6454 N N . ARG B 1 289 ? -26.281 40.438 7.324 1 91.69 289 ARG B N 1
ATOM 6455 C CA . ARG B 1 289 ? -26.531 39.188 8 1 91.69 289 ARG B CA 1
ATOM 6456 C C . ARG B 1 289 ? -26.297 39.312 9.5 1 91.69 289 ARG B C 1
ATOM 6458 O O . ARG B 1 289 ? -27.125 38.875 10.305 1 91.69 289 ARG B O 1
ATOM 6465 N N . ILE B 1 290 ? -25.234 39.906 9.859 1 90.06 290 ILE B N 1
ATOM 6466 C CA . ILE B 1 290 ? -24.859 40.031 11.266 1 90.06 290 ILE B CA 1
ATOM 6467 C C . ILE B 1 290 ? -25.812 41 11.977 1 90.06 290 ILE B C 1
ATOM 6469 O O . ILE B 1 290 ? -26.172 40.781 13.141 1 90.06 290 ILE B O 1
ATOM 6473 N N . GLU B 1 291 ? -26.156 42 11.336 1 87.06 291 GLU B N 1
ATOM 6474 C CA . GLU B 1 291 ? -27.047 42.969 11.938 1 87.06 291 GLU B CA 1
ATOM 6475 C C . GLU B 1 291 ? -28.422 42.375 12.211 1 87.06 291 GLU B C 1
ATOM 6477 O O . GLU B 1 291 ? -29.094 42.781 13.156 1 87.06 291 GLU B O 1
ATOM 6482 N N . GLY B 1 292 ? -28.781 41.5 11.422 1 83.38 292 GLY B N 1
ATOM 6483 C CA . GLY B 1 292 ? -30.094 40.875 11.57 1 83.38 292 GLY B CA 1
ATOM 6484 C C . GLY B 1 292 ? -30.125 39.844 12.672 1 83.38 292 GLY B C 1
ATOM 6485 O O . GLY B 1 292 ? -31.203 39.375 13.07 1 83.38 292 GLY B O 1
ATOM 6486 N N . LEU B 1 293 ? -29.047 39.469 13.125 1 81.19 293 LEU B N 1
ATOM 6487 C CA . LEU B 1 293 ? -28.969 38.438 14.156 1 81.19 293 LEU B CA 1
ATOM 6488 C C . LEU B 1 293 ? -29.188 39.031 15.547 1 81.19 293 LEU B C 1
ATOM 6490 O O . LEU B 1 293 ? -28.781 40.156 15.812 1 81.19 293 LEU B O 1
ATOM 6494 N N . ASP B 1 294 ? -30.047 38.281 16.344 1 71 294 ASP B N 1
ATOM 6495 C CA . ASP B 1 294 ? -30.188 38.656 17.75 1 71 294 ASP B CA 1
ATOM 6496 C C . ASP B 1 294 ? -28.969 38.219 18.562 1 71 294 ASP B C 1
ATOM 6498 O O . ASP B 1 294 ? -28.391 37.156 18.297 1 71 294 ASP B O 1
ATOM 6502 N N . ASP B 1 295 ? -28.375 39.031 19.281 1 61.72 295 ASP B N 1
ATOM 6503 C CA . ASP B 1 295 ? -27.188 38.719 20.078 1 61.72 295 ASP B CA 1
ATOM 6504 C C . ASP B 1 295 ? -27.391 37.469 20.906 1 61.72 295 ASP B C 1
ATOM 6506 O O . ASP B 1 295 ? -26.438 36.75 21.219 1 61.72 295 ASP B O 1
ATOM 6510 N N . GLU B 1 296 ? -28.625 37.188 21.375 1 55.38 296 GLU B N 1
ATOM 6511 C CA . GLU B 1 296 ? -28.906 36.094 22.266 1 55.38 296 GLU B CA 1
ATOM 6512 C C . GLU B 1 296 ? -28.953 34.75 21.516 1 55.38 296 GLU B C 1
ATOM 6514 O O . GLU B 1 296 ? -29.094 33.688 22.125 1 55.38 296 GLU B O 1
ATOM 6519 N N . SER B 1 297 ? -28.953 34.812 20.25 1 52 297 SER B N 1
ATOM 6520 C CA . SER B 1 297 ? -29.203 33.531 19.594 1 52 297 SER B CA 1
ATOM 6521 C C . SER B 1 297 ? -27.969 32.625 19.656 1 52 297 SER B C 1
ATOM 6523 O O . SER B 1 297 ? -26.875 33.031 19.266 1 52 297 SER B O 1
ATOM 6525 N N . GLN B 1 298 ? -28 31.812 20.672 1 50.62 298 GLN B N 1
ATOM 6526 C CA . GLN B 1 298 ? -27 30.766 20.844 1 50.62 298 GLN B CA 1
ATOM 6527 C C . GLN B 1 298 ? -26.688 30.062 19.516 1 50.62 298 GLN B C 1
ATOM 6529 O O . GLN B 1 298 ? -27.578 29.453 18.922 1 50.62 298 GLN B O 1
ATOM 6534 N N . LEU B 1 299 ? -25.812 30.578 18.797 1 52.69 299 LEU B N 1
ATOM 6535 C CA . LEU B 1 299 ? -25.422 30.047 17.5 1 52.69 299 LEU B CA 1
ATOM 6536 C C . LEU B 1 299 ? -25.031 28.578 17.625 1 52.69 299 LEU B C 1
ATOM 6538 O O . LEU B 1 299 ? -24.25 28.203 18.5 1 52.69 299 LEU B O 1
ATOM 6542 N N . ASP B 1 300 ? -25.828 27.719 17.219 1 49.84 300 ASP B N 1
ATOM 6543 C CA . ASP B 1 300 ? -25.359 26.359 16.984 1 49.84 300 ASP B CA 1
ATOM 6544 C C . ASP B 1 300 ? -24.062 26.375 16.172 1 49.84 300 ASP B C 1
ATOM 6546 O O . ASP B 1 300 ? -23.953 27.062 15.164 1 49.84 300 ASP B O 1
ATOM 6550 N N . ARG B 1 301 ? -22.938 26.031 16.812 1 50.59 301 ARG B N 1
ATOM 6551 C CA . ARG B 1 301 ? -21.578 25.984 16.266 1 50.59 301 ARG B CA 1
ATOM 6552 C C . ARG B 1 301 ? -21.594 25.625 14.781 1 50.59 301 ARG B C 1
ATOM 6554 O O . ARG B 1 301 ? -20.781 26.141 14.008 1 50.59 301 ARG B O 1
ATOM 6561 N N . ASN B 1 302 ? -22.531 24.75 14.367 1 54.09 302 ASN B N 1
ATOM 6562 C CA . ASN B 1 302 ? -22.578 24.297 12.977 1 54.09 302 ASN B CA 1
ATOM 6563 C C . ASN B 1 302 ? -23.25 25.344 12.078 1 54.09 302 ASN B C 1
ATOM 6565 O O . ASN B 1 302 ? -23.062 25.328 10.859 1 54.09 302 ASN B O 1
ATOM 6569 N N . ALA B 1 303 ? -23.922 26.234 12.766 1 62.31 303 ALA B N 1
ATOM 6570 C CA . ALA B 1 303 ? -24.656 27.25 12.008 1 62.31 303 ALA B CA 1
ATOM 6571 C C . ALA B 1 303 ? -24.047 28.625 12.227 1 62.31 303 ALA B C 1
ATOM 6573 O O . ALA B 1 303 ? -24.781 29.625 12.344 1 62.31 303 ALA B O 1
ATOM 6574 N N . SER B 1 304 ? -22.719 28.672 12.289 1 75.31 304 SER B N 1
ATOM 6575 C CA . SER B 1 304 ? -22.078 29.953 12.57 1 75.31 304 SER B CA 1
ATOM 6576 C C . SER B 1 304 ? -22.219 30.906 11.391 1 75.31 304 SER B C 1
ATOM 6578 O O . SER B 1 304 ? -22.109 30.5 10.234 1 75.31 304 SER B O 1
ATOM 6580 N N . PRO B 1 305 ? -22.609 32.062 11.68 1 85.56 305 PRO B N 1
ATOM 6581 C CA . PRO B 1 305 ? -22.781 33.062 10.609 1 85.56 305 PRO B CA 1
ATOM 6582 C C . PRO B 1 305 ? -21.484 33.438 9.914 1 85.56 305 PRO B C 1
ATOM 6584 O O . PRO B 1 305 ? -21.484 34.094 8.875 1 85.56 305 PRO B O 1
ATOM 6587 N N . GLY B 1 306 ? -20.438 33 10.422 1 92.62 306 GLY B N 1
ATOM 6588 C CA . GLY B 1 306 ? -19.156 33.312 9.805 1 92.62 306 GLY B CA 1
ATOM 6589 C C . GLY B 1 306 ? -18.438 34.469 10.492 1 92.62 306 GLY B C 1
ATOM 6590 O O . GLY B 1 306 ? -19.031 35.188 11.297 1 92.62 306 GLY B O 1
ATOM 6591 N N . TYR B 1 307 ? -17.203 34.594 10.203 1 94.25 307 TYR B N 1
ATOM 6592 C CA . TYR B 1 307 ? -16.297 35.594 10.789 1 94.25 307 TYR B CA 1
ATOM 6593 C C . TYR B 1 307 ? -15.492 36.312 9.711 1 94.25 307 TYR B C 1
ATOM 6595 O O . TYR B 1 307 ? -14.688 35.688 9.008 1 94.25 307 TYR B O 1
ATOM 6603 N N . LEU B 1 308 ? -15.844 37.562 9.516 1 96.38 308 LEU B N 1
ATOM 6604 C CA . LEU B 1 308 ? -14.875 38.344 8.742 1 96.38 308 LEU B CA 1
ATOM 6605 C C . LEU B 1 308 ? -13.594 38.531 9.531 1 96.38 308 LEU B C 1
ATOM 6607 O O . LEU B 1 308 ? -13.539 39.406 10.406 1 96.38 308 LEU B O 1
ATOM 6611 N N . PHE B 1 309 ? -12.633 37.844 9.18 1 95.94 309 PHE B N 1
ATOM 6612 C CA . PHE B 1 309 ? -11.453 37.688 10.008 1 95.94 309 PHE B CA 1
ATOM 6613 C C . PHE B 1 309 ? -10.195 38.094 9.25 1 95.94 309 PHE B C 1
ATOM 6615 O O . PHE B 1 309 ? -9.859 37.469 8.227 1 95.94 309 PHE B O 1
ATOM 6622 N N . ASP B 1 310 ? -9.516 39.062 9.875 1 95 310 ASP B N 1
ATOM 6623 C CA . ASP B 1 310 ? -8.188 39.438 9.414 1 95 310 ASP B CA 1
ATOM 6624 C C . ASP B 1 310 ? -8.203 39.812 7.93 1 95 310 ASP B C 1
ATOM 6626 O O . ASP B 1 310 ? -7.402 39.281 7.145 1 95 310 ASP B O 1
ATOM 6630 N N . TRP B 1 311 ? -9.125 40.594 7.516 1 95.81 311 TRP B N 1
ATOM 6631 C CA . TRP B 1 311 ? -9.242 41.031 6.129 1 95.81 311 TRP B CA 1
ATOM 6632 C C . TRP B 1 311 ? -8.445 42.312 5.887 1 95.81 311 TRP B C 1
ATOM 6634 O O . TRP B 1 311 ? -8.812 43.375 6.379 1 95.81 311 TRP B O 1
ATOM 6644 N N . SER B 1 312 ? -7.41 42.25 5.105 1 96 312 SER B N 1
ATOM 6645 C CA . SER B 1 312 ? -6.453 43.344 4.922 1 96 312 SER B CA 1
ATOM 6646 C C . SER B 1 312 ? -7.102 44.531 4.25 1 96 312 SER B C 1
ATOM 6648 O O . SER B 1 312 ? -7.52 44.469 3.094 1 96 312 SER B O 1
ATOM 6650 N N . LEU B 1 313 ? -7.055 45.594 4.902 1 93.81 313 LEU B N 1
ATOM 6651 C CA . LEU B 1 313 ? -7.66 46.812 4.371 1 93.81 313 LEU B CA 1
ATOM 6652 C C . LEU B 1 313 ? -6.766 47.438 3.307 1 93.81 313 LEU B C 1
ATOM 6654 O O . LEU B 1 313 ? -7.25 47.844 2.242 1 93.81 313 LEU B O 1
ATOM 6658 N N . PRO B 1 314 ? -5.492 47.531 3.508 1 93.44 314 PRO B N 1
ATOM 6659 C CA . PRO B 1 314 ? -4.641 48.125 2.482 1 93.44 314 PRO B CA 1
ATOM 6660 C C . PRO B 1 314 ? -4.734 47.406 1.137 1 93.44 314 PRO B C 1
ATOM 6662 O O . PRO B 1 314 ? -4.656 48.062 0.086 1 93.44 314 PRO B O 1
ATOM 6665 N N . ILE B 1 315 ? -4.914 46.188 1.192 1 92.06 315 ILE B N 1
ATOM 6666 C CA . ILE B 1 315 ? -4.922 45.406 -0.029 1 92.06 315 ILE B CA 1
ATOM 6667 C C . ILE B 1 315 ? -6.305 45.438 -0.673 1 92.06 315 ILE B C 1
ATOM 6669 O O . ILE B 1 315 ? -6.426 45.625 -1.888 1 92.06 315 ILE B O 1
ATOM 6673 N N . HIS B 1 316 ? -7.332 45.375 0.119 1 91 316 HIS B N 1
ATOM 6674 C CA . HIS B 1 316 ? -8.648 45.125 -0.448 1 91 316 HIS B CA 1
ATOM 6675 C C . HIS B 1 316 ? -9.508 46.375 -0.452 1 91 316 HIS B C 1
ATOM 6677 O O . HIS B 1 316 ? -10.445 46.5 -1.245 1 91 316 HIS B O 1
ATOM 6683 N N . CYS B 1 317 ? -9.227 47.25 0.471 1 89.62 317 CYS B N 1
ATOM 6684 C CA . CYS B 1 317 ? -10.031 48.469 0.581 1 89.62 317 CYS B CA 1
ATOM 6685 C C . CYS B 1 317 ? -9.172 49.656 0.974 1 89.62 317 CYS B C 1
ATOM 6687 O O . CYS B 1 317 ? -9.344 50.219 2.053 1 89.62 317 CYS B O 1
ATOM 6689 N N . PRO B 1 318 ? -8.422 50.188 0.127 1 88.69 318 PRO B N 1
ATOM 6690 C CA . PRO B 1 318 ? -7.5 51.25 0.455 1 88.69 318 PRO B CA 1
ATOM 6691 C C . PRO B 1 318 ? -8.219 52.531 0.892 1 88.69 318 PRO B C 1
ATOM 6693 O O . PRO B 1 318 ? -7.695 53.312 1.707 1 88.69 318 PRO B O 1
ATOM 6696 N N . ARG B 1 319 ? -9.398 52.781 0.471 1 85.69 319 ARG B N 1
ATOM 6697 C CA . ARG B 1 319 ? -10.156 53.969 0.82 1 85.69 319 ARG B CA 1
ATOM 6698 C C . ARG B 1 319 ? -10.438 54.031 2.318 1 85.69 319 ARG B C 1
ATOM 6700 O O . ARG B 1 319 ? -10.414 55.094 2.92 1 85.69 319 ARG B O 1
ATOM 6707 N N . LEU B 1 320 ? -10.609 52.938 2.832 1 87.88 320 LEU B N 1
ATOM 6708 C CA . LEU B 1 320 ? -10.922 52.875 4.254 1 87.88 320 LEU B CA 1
ATOM 6709 C C . LEU B 1 320 ? -9.672 53.062 5.102 1 87.88 320 LEU B C 1
ATOM 6711 O O . LEU B 1 320 ? -9.734 53.656 6.184 1 87.88 320 LEU B O 1
ATOM 6715 N N . VAL B 1 321 ? -8.57 52.594 4.648 1 88.88 321 VAL B N 1
ATOM 6716 C CA . VAL B 1 321 ? -7.355 52.656 5.453 1 88.88 321 VAL B CA 1
ATOM 6717 C C . VAL B 1 321 ? -6.852 54.094 5.543 1 88.88 321 VAL B C 1
ATOM 6719 O O . VAL B 1 321 ? -6.219 54.469 6.527 1 88.88 321 VAL B O 1
ATOM 6722 N N . GLU B 1 322 ? -7.203 54.906 4.605 1 88.69 322 GLU B N 1
ATOM 6723 C CA . GLU B 1 322 ? -6.789 56.281 4.594 1 88.69 322 GLU B CA 1
ATOM 6724 C C . GLU B 1 322 ? -7.398 57.062 5.762 1 88.69 322 GLU B C 1
ATOM 6726 O O . GLU B 1 322 ? -6.875 58.094 6.176 1 88.69 322 GLU B O 1
ATOM 6731 N N . LYS B 1 323 ? -8.414 56.531 6.316 1 87.94 323 LYS B N 1
ATOM 6732 C CA . LYS B 1 323 ? -9.109 57.188 7.422 1 87.94 323 LYS B CA 1
ATOM 6733 C C . LYS B 1 323 ? -8.477 56.812 8.766 1 87.94 323 LYS B C 1
ATOM 6735 O O . LYS B 1 323 ? -8.82 57.375 9.797 1 87.94 323 LYS B O 1
ATOM 6740 N N . ILE B 1 324 ? -7.516 55.938 8.695 1 92.19 324 ILE B N 1
ATOM 6741 C CA . ILE B 1 324 ? -6.961 55.406 9.922 1 92.19 324 ILE B CA 1
ATOM 6742 C C . ILE B 1 324 ? -5.684 56.125 10.305 1 92.19 324 ILE B C 1
ATOM 6744 O O . ILE B 1 324 ? -4.871 56.469 9.438 1 92.19 324 ILE B O 1
ATOM 6748 N N . ARG B 1 325 ? -5.594 56.438 11.586 1 94.44 325 ARG B N 1
ATOM 6749 C CA . ARG B 1 325 ? -4.352 56.906 12.18 1 94.44 325 ARG B CA 1
ATOM 6750 C C . ARG B 1 325 ? -3.688 55.812 13.016 1 94.44 325 ARG B C 1
ATOM 6752 O O . ARG B 1 325 ? -4.324 55.219 13.883 1 94.44 325 ARG B O 1
ATOM 6759 N N . ILE B 1 326 ? -2.422 55.625 12.766 1 96.44 326 ILE B N 1
ATOM 6760 C CA . ILE B 1 326 ? -1.695 54.594 13.508 1 96.44 326 ILE B CA 1
ATOM 6761 C C . ILE B 1 326 ? -1.306 55.125 14.883 1 96.44 326 ILE B C 1
ATOM 6763 O O . ILE B 1 326 ? -0.664 56.188 14.992 1 96.44 326 ILE B O 1
ATOM 6767 N N . PRO B 1 327 ? -1.689 54.375 15.922 1 97.19 327 PRO B N 1
ATOM 6768 C CA . PRO B 1 327 ? -1.293 54.844 17.266 1 97.19 327 PRO B CA 1
ATOM 6769 C C . PRO B 1 327 ? 0.217 55.031 17.391 1 97.19 327 PRO B C 1
ATOM 6771 O O . PRO B 1 327 ? 0.992 54.25 16.859 1 97.19 327 PRO B O 1
ATOM 6774 N N . ARG B 1 328 ? 0.616 56 18.141 1 97.38 328 ARG B N 1
ATOM 6775 C CA . ARG B 1 328 ? 2.018 56.375 18.297 1 97.38 328 ARG B CA 1
ATOM 6776 C C . ARG B 1 328 ? 2.84 55.219 18.844 1 97.38 328 ARG B C 1
ATOM 6778 O O . ARG B 1 328 ? 4.031 55.125 18.547 1 97.38 328 ARG B O 1
ATOM 6785 N N . TYR B 1 329 ? 2.236 54.344 19.547 1 97.88 329 TYR B N 1
ATOM 6786 C CA . TYR B 1 329 ? 2.91 53.25 20.219 1 97.88 329 TYR B CA 1
ATOM 6787 C C . TYR B 1 329 ? 3.379 52.188 19.203 1 97.88 329 TYR B C 1
ATOM 6789 O O . TYR B 1 329 ? 4.289 51.406 19.484 1 97.88 329 TYR B O 1
ATOM 6797 N N . PHE B 1 330 ? 2.76 52.219 18.016 1 97.56 330 PHE B N 1
ATOM 6798 C CA . PHE B 1 330 ? 2.953 51.125 17.062 1 97.56 330 PHE B CA 1
ATOM 6799 C C . PHE B 1 330 ? 3.502 51.656 15.742 1 97.56 330 PHE B C 1
ATOM 6801 O O . PHE B 1 330 ? 3.676 50.906 14.781 1 97.56 330 PHE B O 1
ATOM 6808 N N . ALA B 1 331 ? 3.777 52.875 15.672 1 95.69 331 ALA B N 1
ATOM 6809 C CA . ALA B 1 331 ? 4.113 53.562 14.43 1 95.69 331 ALA B CA 1
ATOM 6810 C C . ALA B 1 331 ? 5.562 53.312 14.031 1 95.69 331 ALA B C 1
ATOM 6812 O O . ALA B 1 331 ? 5.941 53.531 12.875 1 95.69 331 ALA B O 1
ATOM 6813 N N . GLY B 1 332 ? 6.371 52.875 14.953 1 95.5 332 GLY B N 1
ATOM 6814 C CA . GLY B 1 332 ? 7.762 52.562 14.648 1 95.5 332 GLY B CA 1
ATOM 6815 C C . GLY B 1 332 ? 7.969 51.188 14.094 1 95.5 332 GLY B C 1
ATOM 6816 O O . GLY B 1 332 ? 8.945 50.5 14.445 1 95.5 332 GLY B O 1
ATOM 6817 N N . ASP B 1 333 ? 7.184 50.75 13.258 1 97.19 333 ASP B N 1
ATOM 6818 C CA . ASP B 1 333 ? 7.129 49.375 12.734 1 97.19 333 ASP B CA 1
ATOM 6819 C C . ASP B 1 333 ? 8.258 49.125 11.734 1 97.19 333 ASP B C 1
ATOM 6821 O O . ASP B 1 333 ? 8.297 49.75 10.672 1 97.19 333 ASP B O 1
ATOM 6825 N N . PHE B 1 334 ? 9.086 48.125 11.992 1 97.69 334 PHE B N 1
ATOM 6826 C CA . PHE B 1 334 ? 10.219 47.812 11.133 1 97.69 334 PHE B CA 1
ATOM 6827 C C . PHE B 1 334 ? 9.742 47.25 9.797 1 97.69 334 PHE B C 1
ATOM 6829 O O . PHE B 1 334 ? 10.461 47.344 8.797 1 97.69 334 PHE B O 1
ATOM 6836 N N . LEU B 1 335 ? 8.586 46.688 9.734 1 97.25 335 LEU B N 1
ATOM 6837 C CA . LEU B 1 335 ? 8.062 46.125 8.492 1 97.25 335 LEU B CA 1
ATOM 6838 C C . LEU B 1 335 ? 7.895 47.219 7.434 1 97.25 335 LEU B C 1
ATOM 6840 O O . LEU B 1 335 ? 7.965 46.938 6.234 1 97.25 335 LEU B O 1
ATOM 6844 N N . GLN B 1 336 ? 7.672 48.438 7.883 1 96.12 336 GLN B N 1
ATOM 6845 C CA . GLN B 1 336 ? 7.449 49.562 6.957 1 96.12 336 GLN B CA 1
ATOM 6846 C C . GLN B 1 336 ? 8.766 50.031 6.352 1 96.12 336 GLN B C 1
ATOM 6848 O O . GLN B 1 336 ? 8.766 50.812 5.41 1 96.12 336 GLN B O 1
ATOM 6853 N N . ARG B 1 337 ? 9.82 49.438 6.816 1 96.5 337 ARG B N 1
ATOM 6854 C CA . ARG B 1 337 ? 11.141 49.844 6.328 1 96.5 337 ARG B CA 1
ATOM 6855 C C . ARG B 1 337 ? 11.672 48.812 5.32 1 96.5 337 ARG B C 1
ATOM 6857 O O . ARG B 1 337 ? 12.812 48.938 4.871 1 96.5 337 ARG B O 1
ATOM 6864 N N . THR B 1 338 ? 10.914 47.875 5.043 1 97 338 THR B N 1
ATOM 6865 C CA . THR B 1 338 ? 11.273 46.875 4.043 1 97 338 THR B CA 1
ATOM 6866 C C . THR B 1 338 ? 10.891 47.344 2.645 1 97 338 THR B C 1
ATOM 6868 O O . THR B 1 338 ? 10.195 48.344 2.49 1 97 338 THR B O 1
ATOM 6871 N N . ARG B 1 339 ? 11.305 46.562 1.607 1 93.25 339 ARG B N 1
ATOM 6872 C CA . ARG B 1 339 ? 11.008 46.906 0.222 1 93.25 339 ARG B CA 1
ATOM 6873 C C . ARG B 1 339 ? 9.523 46.75 -0.084 1 93.25 339 ARG B C 1
ATOM 6875 O O . ARG B 1 339 ? 8.844 45.938 0.546 1 93.25 339 ARG B O 1
ATOM 6882 N N . GLU B 1 340 ? 9.086 47.469 -0.986 1 91.94 340 GLU B N 1
ATOM 6883 C CA . GLU B 1 340 ? 7.711 47.312 -1.451 1 91.94 340 GLU B CA 1
ATOM 6884 C C . GLU B 1 340 ? 7.434 45.906 -1.915 1 91.94 340 GLU B C 1
ATOM 6886 O O . GLU B 1 340 ? 8.266 45.281 -2.592 1 91.94 340 GLU B O 1
ATOM 6891 N N . GLY B 1 341 ? 6.316 45.5 -1.414 1 92.31 341 GLY B N 1
ATOM 6892 C CA . GLY B 1 341 ? 5.938 44.156 -1.841 1 92.31 341 GLY B CA 1
ATOM 6893 C C . GLY B 1 341 ? 6.43 43.062 -0.903 1 92.31 341 GLY B C 1
ATOM 6894 O O . GLY B 1 341 ? 6.078 41.906 -1.063 1 92.31 341 GLY B O 1
ATOM 6895 N N . SER B 1 342 ? 7.164 43.438 0.043 1 95.44 342 SER B N 1
ATOM 6896 C CA . SER B 1 342 ? 7.703 42.469 0.984 1 95.44 342 SER B CA 1
ATOM 6897 C C . SER B 1 342 ? 6.59 41.812 1.803 1 95.44 342 SER B C 1
ATOM 6899 O O . SER B 1 342 ? 5.52 42.406 1.979 1 95.44 342 SER B O 1
ATOM 6901 N N . LEU B 1 343 ? 6.953 40.656 2.248 1 94.75 343 LEU B N 1
ATOM 6902 C CA . LEU B 1 343 ? 6.023 39.906 3.1 1 94.75 343 LEU B CA 1
ATOM 6903 C C . LEU B 1 343 ? 5.582 40.781 4.285 1 94.75 343 LEU B C 1
ATOM 6905 O O . LEU B 1 343 ? 6.414 41.375 4.969 1 94.75 343 LEU B O 1
ATOM 6909 N N . TYR B 1 344 ? 4.262 41.062 4.484 1 94.31 344 TYR B N 1
ATOM 6910 C CA . TYR B 1 344 ? 3.59 41.625 5.645 1 94.31 344 TYR B CA 1
ATOM 6911 C C . TYR B 1 344 ? 3.637 43.156 5.602 1 94.31 344 TYR B C 1
ATOM 6913 O O . TYR B 1 344 ? 2.996 43.812 6.414 1 94.31 344 TYR B O 1
ATOM 6921 N N . ARG B 1 345 ? 4.395 43.781 4.73 1 94.62 345 ARG B N 1
ATOM 6922 C CA . ARG B 1 345 ? 4.523 45.25 4.703 1 94.62 345 ARG B CA 1
ATOM 6923 C C . ARG B 1 345 ? 3.164 45.906 4.504 1 94.62 345 ARG B C 1
ATOM 6925 O O . ARG B 1 345 ? 2.893 46.969 5.082 1 94.62 345 ARG B O 1
ATOM 6932 N N . ASP B 1 346 ? 2.363 45.281 3.691 1 93.25 346 ASP B N 1
ATOM 6933 C CA . ASP B 1 346 ? 1.087 45.906 3.328 1 93.25 346 ASP B CA 1
ATOM 6934 C C . ASP B 1 346 ? -0.084 45.031 3.811 1 93.25 346 ASP B C 1
ATOM 6936 O O . ASP B 1 346 ? -1.21 45.188 3.332 1 93.25 346 ASP B O 1
ATOM 6940 N N . SER B 1 347 ? 0.164 44.188 4.727 1 93.12 347 SER B N 1
ATOM 6941 C CA . SER B 1 347 ? -0.847 43.219 5.133 1 93.12 347 SER B CA 1
ATOM 6942 C C . SER B 1 347 ? -1.848 43.812 6.102 1 93.12 347 SER B C 1
ATOM 6944 O O . SER B 1 347 ? -2.99 43.375 6.199 1 93.12 347 SER B O 1
ATOM 6946 N N . TRP B 1 348 ? -1.449 44.844 6.832 1 94.62 348 TRP B N 1
ATOM 6947 C CA . TRP B 1 348 ? -2.266 45.406 7.902 1 94.62 348 TRP B CA 1
ATOM 6948 C C . TRP B 1 348 ? -2.381 46.938 7.766 1 94.62 348 TRP B C 1
ATOM 6950 O O . TRP B 1 348 ? -1.537 47.562 7.133 1 94.62 348 TRP B O 1
ATOM 6960 N N . PRO B 1 349 ? -3.463 47.438 8.406 1 95.94 349 PRO B N 1
ATOM 6961 C CA . PRO B 1 349 ? -4.426 46.844 9.344 1 95.94 349 PRO B CA 1
ATOM 6962 C C . PRO B 1 349 ? -5.445 45.938 8.648 1 95.94 349 PRO B C 1
ATOM 6964 O O . PRO B 1 349 ? -5.746 46.125 7.469 1 95.94 349 PRO B O 1
ATOM 6967 N N . SER B 1 350 ? -5.934 45.031 9.461 1 96.75 350 SER B N 1
ATOM 6968 C CA . SER B 1 350 ? -6.977 44.125 9 1 96.75 350 SER B CA 1
ATOM 6969 C C . SER B 1 350 ? -8.305 44.406 9.695 1 96.75 350 SER B C 1
ATOM 6971 O O . SER B 1 350 ? -8.336 44.844 10.844 1 96.75 350 SER B O 1
ATOM 6973 N N . LEU B 1 351 ? -9.336 44.125 8.969 1 96.12 351 LEU B N 1
ATOM 6974 C CA . LEU B 1 351 ? -10.688 44.312 9.469 1 96.12 351 LEU B CA 1
ATOM 6975 C C . LEU B 1 351 ? -11.227 43.031 10.094 1 96.12 351 LEU B C 1
ATOM 6977 O O . LEU B 1 351 ? -11.016 41.938 9.555 1 96.12 351 LEU B O 1
ATOM 6981 N N . PHE B 1 352 ? -11.922 43.188 11.219 1 97 352 PHE B N 1
ATOM 6982 C CA . PHE B 1 352 ? -12.609 42.094 11.906 1 97 352 PHE B CA 1
ATOM 6983 C C . PHE B 1 352 ? -14.078 42.438 12.141 1 97 352 PHE B C 1
ATOM 6985 O O . PHE B 1 352 ? -14.383 43.469 12.75 1 97 352 PHE B O 1
ATOM 6992 N N . VAL B 1 353 ? -14.945 41.688 11.672 1 95.56 353 VAL B N 1
ATOM 6993 C CA . VAL B 1 353 ? -16.375 41.781 11.961 1 95.56 353 VAL B CA 1
ATOM 6994 C C . VAL B 1 353 ? -16.906 40.438 12.414 1 95.56 353 VAL B C 1
ATOM 6996 O O . VAL B 1 353 ? -16.781 39.438 11.695 1 95.56 353 VAL B O 1
ATOM 6999 N N . ALA B 1 354 ? -17.484 40.438 13.57 1 94.19 354 ALA B N 1
ATOM 7000 C CA . ALA B 1 354 ? -17.891 39.156 14.133 1 94.19 354 ALA B CA 1
ATOM 7001 C C . ALA B 1 354 ? -19.266 39.25 14.812 1 94.19 354 ALA B C 1
ATOM 7003 O O . ALA B 1 354 ? -19.594 40.281 15.391 1 94.19 354 ALA B O 1
ATOM 7004 N N . PRO B 1 355 ? -20.031 38.188 14.719 1 92.75 355 PRO B N 1
ATOM 7005 C CA . PRO B 1 355 ? -21.219 38.094 15.57 1 92.75 355 PRO B CA 1
ATOM 7006 C C . PRO B 1 355 ? -20.875 37.812 17.031 1 92.75 355 PRO B C 1
ATOM 7008 O O . PRO B 1 355 ? -19.734 37.438 17.344 1 92.75 355 PRO B O 1
ATOM 7011 N N . ALA B 1 356 ? -21.844 38 17.859 1 92.31 356 ALA B N 1
ATOM 7012 C CA . ALA B 1 356 ? -21.672 37.625 19.25 1 92.31 356 ALA B CA 1
ATOM 7013 C C . ALA B 1 356 ? -21.469 36.125 19.406 1 92.31 356 ALA B C 1
ATOM 7015 O O . ALA B 1 356 ? -22.094 35.344 18.703 1 92.31 356 ALA B O 1
ATOM 7016 N N . GLY B 1 357 ? -20.5 35.812 20.266 1 89.88 357 GLY B N 1
ATOM 7017 C CA . GLY B 1 357 ? -20.328 34.406 20.609 1 89.88 357 GLY B CA 1
ATOM 7018 C C . GLY B 1 357 ? -19.203 33.75 19.828 1 89.88 357 GLY B C 1
ATOM 7019 O O . GLY B 1 357 ? -18.672 32.719 20.25 1 89.88 357 GLY B O 1
ATOM 7020 N N . LEU B 1 358 ? -18.859 34.281 18.703 1 91.19 358 LEU B N 1
ATOM 7021 C CA . LEU B 1 358 ? -17.781 33.688 17.906 1 91.19 358 LEU B CA 1
ATOM 7022 C C . LEU B 1 358 ? -16.438 33.812 18.625 1 91.19 358 LEU B C 1
ATOM 7024 O O . LEU B 1 358 ? -16.141 34.844 19.219 1 91.19 358 LEU B O 1
ATOM 7028 N N . CYS B 1 359 ? -15.641 32.688 18.5 1 91.31 359 CYS B N 1
ATOM 7029 C CA . CYS B 1 359 ? -14.383 32.656 19.234 1 91.31 359 CYS B CA 1
ATOM 7030 C C . CYS B 1 359 ? -13.227 32.25 18.328 1 91.31 359 CYS B C 1
ATOM 7032 O O . CYS B 1 359 ? -13.414 31.484 17.375 1 91.31 359 CYS B O 1
ATOM 7034 N N . SER B 1 360 ? -12.117 32.812 18.547 1 93.94 360 SER B N 1
ATOM 7035 C CA . SER B 1 360 ? -10.836 32.281 18.109 1 93.94 360 SER B CA 1
ATOM 7036 C C . SER B 1 360 ? -10.125 31.547 19.234 1 93.94 360 SER B C 1
ATOM 7038 O O . SER B 1 360 ? -9.836 32.125 20.281 1 93.94 360 SER B O 1
ATOM 7040 N N . GLU B 1 361 ? -9.883 30.328 19 1 94.62 361 GLU B N 1
ATOM 7041 C CA . GLU B 1 361 ? -9.297 29.5 20.062 1 94.62 361 GLU B CA 1
ATOM 7042 C C . GLU B 1 361 ? -7.852 29.891 20.328 1 94.62 361 GLU B C 1
ATOM 7044 O O . GLU B 1 361 ? -7.285 30.734 19.609 1 94.62 361 GLU B O 1
ATOM 7049 N N . LEU B 1 362 ? -7.371 29.328 21.359 1 96.38 362 LEU B N 1
ATOM 7050 C CA . LEU B 1 362 ? -6.027 29.641 21.828 1 96.38 362 LEU B CA 1
ATOM 7051 C C . LEU B 1 362 ? -5.023 29.594 20.688 1 96.38 362 LEU B C 1
ATOM 7053 O O . LEU B 1 362 ? -4.996 28.625 19.922 1 96.38 362 LEU B O 1
ATOM 7057 N N . HIS B 1 363 ? -4.211 30.641 20.531 1 96.88 363 HIS B N 1
ATOM 7058 C CA . HIS B 1 363 ? -3.197 30.734 19.484 1 96.88 363 HIS B CA 1
ATOM 7059 C C . HIS B 1 363 ? -2.123 31.766 19.859 1 96.88 363 HIS B C 1
ATOM 7061 O O . HIS B 1 363 ? -2.242 32.469 20.859 1 96.88 363 HIS B O 1
ATOM 7067 N N . VAL B 1 364 ? -1.097 31.719 19.172 1 96.31 364 VAL B N 1
ATOM 7068 C CA . VAL B 1 364 ? -0.039 32.719 19.188 1 96.31 364 VAL B CA 1
ATOM 7069 C C . VAL B 1 364 ? 0.031 33.406 17.828 1 96.31 364 VAL B C 1
ATOM 7071 O O . VAL B 1 364 ? -0.154 32.781 16.797 1 96.31 364 VAL B O 1
ATOM 7074 N N . ASP B 1 365 ? 0.226 34.656 17.906 1 94.38 365 ASP B N 1
ATOM 7075 C CA . ASP B 1 365 ? 0.252 35.406 16.656 1 94.38 365 ASP B CA 1
ATOM 7076 C C . ASP B 1 365 ? 1.437 35 15.789 1 94.38 365 ASP B C 1
ATOM 7078 O O . ASP B 1 365 ? 2.486 34.594 16.312 1 94.38 365 ASP B O 1
ATOM 7082 N N . ALA B 1 366 ? 1.28 35.219 14.586 1 88.06 366 ALA B N 1
ATOM 7083 C CA . ALA B 1 366 ? 2.152 34.625 13.578 1 88.06 366 ALA B CA 1
ATOM 7084 C C . ALA B 1 366 ? 3.547 35.25 13.625 1 88.06 366 ALA B C 1
ATOM 7086 O O . ALA B 1 366 ? 3.691 36.438 13.906 1 88.06 366 ALA B O 1
ATOM 7087 N N . PHE B 1 367 ? 4.562 34.562 13.273 1 91 367 PHE B N 1
ATOM 7088 C CA . PHE B 1 367 ? 5.973 34.812 13 1 91 367 PHE B CA 1
ATOM 7089 C C . PHE B 1 367 ? 6.598 35.656 14.094 1 91 367 PHE B C 1
ATOM 7091 O O . PHE B 1 367 ? 7.434 36.5 13.82 1 91 367 PHE B O 1
ATOM 7098 N N . GLY B 1 368 ? 5.984 35.625 15.305 1 93.44 368 GLY B N 1
ATOM 7099 C CA . GLY B 1 368 ? 6.566 36.281 16.453 1 93.44 368 GLY B CA 1
ATOM 7100 C C . GLY B 1 368 ? 6.258 37.781 16.484 1 93.44 368 GLY B C 1
ATOM 7101 O O . GLY B 1 368 ? 6.957 38.562 17.156 1 93.44 368 GLY B O 1
ATOM 7102 N N . SER B 1 369 ? 5.262 38.156 15.836 1 96.44 369 SER B N 1
ATOM 7103 C CA . SER B 1 369 ? 4.934 39.562 15.734 1 96.44 369 SER B CA 1
ATOM 7104 C C . SER B 1 369 ? 4.172 40.062 16.969 1 96.44 369 SER B C 1
ATOM 7106 O O . SER B 1 369 ? 3.59 39.25 17.688 1 96.44 369 SER B O 1
ATOM 7108 N N . ASN B 1 370 ? 4.32 41.344 17.219 1 98.12 370 ASN B N 1
ATOM 7109 C CA . ASN B 1 370 ? 3.4 42.031 18.125 1 98.12 370 ASN B CA 1
ATOM 7110 C C . ASN B 1 370 ? 2.072 42.344 17.438 1 98.12 370 ASN B C 1
ATOM 7112 O O . ASN B 1 370 ? 1.989 42.344 16.203 1 98.12 370 ASN B O 1
ATOM 7116 N N . PHE B 1 371 ? 1.109 42.562 18.25 1 98 371 PHE B N 1
ATOM 7117 C CA . PHE B 1 371 ? -0.235 42.75 17.719 1 98 371 PHE B CA 1
ATOM 7118 C C . PHE B 1 371 ? -0.974 43.844 18.484 1 98 371 PHE B C 1
ATOM 7120 O O . PHE B 1 371 ? -0.741 44.031 19.688 1 98 371 PHE B O 1
ATOM 7127 N N . TRP B 1 372 ? -1.765 44.656 17.812 1 98.19 372 TRP B N 1
ATOM 7128 C CA . TRP B 1 372 ? -2.693 45.562 18.484 1 98.19 372 TRP B CA 1
ATOM 7129 C C . TRP B 1 372 ? -4.062 45.531 17.797 1 98.19 372 TRP B C 1
ATOM 7131 O O . TRP B 1 372 ? -4.164 45.219 16.609 1 98.19 372 TRP B O 1
ATOM 7141 N N . MET B 1 373 ? -5.086 45.781 18.578 1 98.31 373 MET B N 1
ATOM 7142 C CA . MET B 1 373 ? -6.453 45.812 18.062 1 98.31 373 MET B CA 1
ATOM 7143 C C . MET B 1 373 ? -7.211 47.031 18.609 1 98.31 373 MET B C 1
ATOM 7145 O O . MET B 1 373 ? -7.125 47.312 19.812 1 98.31 373 MET B O 1
ATOM 7149 N N . ALA B 1 374 ? -7.898 47.719 17.766 1 97.38 374 ALA B N 1
ATOM 7150 C CA . ALA B 1 374 ? -8.82 48.781 18.125 1 97.38 374 ALA B CA 1
ATOM 7151 C C . ALA B 1 374 ? -10.273 48.375 17.891 1 97.38 374 ALA B C 1
ATOM 7153 O O . ALA B 1 374 ? -10.625 47.969 16.781 1 97.38 374 ALA B O 1
ATOM 7154 N N . VAL B 1 375 ? -11.086 48.531 18.859 1 97.12 375 VAL B N 1
ATOM 7155 C CA . VAL B 1 375 ? -12.484 48.125 18.719 1 97.12 375 VAL B CA 1
ATOM 7156 C C . VAL B 1 375 ? -13.344 49.375 18.469 1 97.12 375 VAL B C 1
ATOM 7158 O O . VAL B 1 375 ? -13.289 50.344 19.25 1 97.12 375 VAL B O 1
ATOM 7161 N N . PHE B 1 376 ? -14.133 49.344 17.438 1 95.38 376 PHE B N 1
ATOM 7162 C CA . PHE B 1 376 ? -15.008 50.438 17.094 1 95.38 376 PHE B CA 1
ATOM 7163 C C . PHE B 1 376 ? -16.422 50.188 17.578 1 95.38 376 PHE B C 1
ATOM 7165 O O . PHE B 1 376 ? -17.172 51.125 17.859 1 95.38 376 PHE B O 1
ATOM 7172 N N . GLN B 1 377 ? -16.75 48.969 17.578 1 94.25 377 GLN B N 1
ATOM 7173 C CA . GLN B 1 377 ? -18.062 48.531 18.062 1 94.25 377 GLN B CA 1
ATOM 7174 C C . GLN B 1 377 ? -17.969 47.219 18.812 1 94.25 377 GLN B C 1
ATOM 7176 O O . GLN B 1 377 ? -17.234 46.312 18.406 1 94.25 377 GLN B O 1
ATOM 7181 N N . GLY B 1 378 ? -18.75 47.188 19.922 1 95 378 GLY B N 1
ATOM 7182 C CA . GLY B 1 378 ? -18.891 45.938 20.625 1 95 378 GLY B CA 1
ATOM 7183 C C . GLY B 1 378 ? -17.828 45.719 21.688 1 95 378 GLY B C 1
ATOM 7184 O O . GLY B 1 378 ? -17.234 46.688 22.172 1 95 378 GLY B O 1
ATOM 7185 N N . SER B 1 379 ? -17.75 44.438 22.156 1 97.25 379 SER B N 1
ATOM 7186 C CA . SER B 1 379 ? -16.797 44.062 23.203 1 97.25 379 SER B CA 1
ATOM 7187 C C . SER B 1 379 ? -16.266 42.656 23 1 97.25 379 SER B C 1
ATOM 7189 O O . SER B 1 379 ? -17 41.781 22.516 1 97.25 379 SER B O 1
ATOM 7191 N N . LYS B 1 380 ? -15 42.5 23.281 1 98 380 LYS B N 1
ATOM 7192 C CA . LYS B 1 380 ? -14.312 41.219 23.141 1 98 380 LYS B CA 1
ATOM 7193 C C . LYS B 1 380 ? -13.617 40.812 24.438 1 98 380 LYS B C 1
ATOM 7195 O O . LYS B 1 380 ? -12.984 41.656 25.094 1 98 380 LYS B O 1
ATOM 7200 N N . ARG B 1 381 ? -13.812 39.625 24.828 1 98.06 381 ARG B N 1
ATOM 7201 C CA . ARG B 1 381 ? -13.086 39.062 25.984 1 98.06 381 ARG B CA 1
ATOM 7202 C C . ARG B 1 381 ? -11.781 38.406 25.547 1 98.06 381 ARG B C 1
ATOM 7204 O O . ARG B 1 381 ? -11.781 37.562 24.656 1 98.06 381 ARG B O 1
ATOM 7211 N N . TRP B 1 382 ? -10.688 38.812 26.125 1 98.38 382 TRP B N 1
ATOM 7212 C CA . TRP B 1 382 ? -9.359 38.281 25.844 1 98.38 382 TRP B CA 1
ATOM 7213 C C . TRP B 1 382 ? -8.797 37.531 27.062 1 98.38 382 TRP B C 1
ATOM 7215 O O . TRP B 1 382 ? -8.867 38.031 28.188 1 98.38 382 TRP B O 1
ATOM 7225 N N . VAL B 1 383 ? -8.367 36.406 26.844 1 97.94 383 VAL B N 1
ATOM 7226 C CA . VAL B 1 383 ? -7.621 35.656 27.859 1 97.94 383 VAL B CA 1
ATOM 7227 C C . VAL B 1 383 ? -6.188 35.438 27.375 1 97.94 383 VAL B C 1
ATOM 7229 O O . VAL B 1 383 ? -5.961 34.938 26.266 1 97.94 383 VAL B O 1
ATOM 7232 N N . PHE B 1 384 ? -5.23 35.75 28.25 1 97.75 384 PHE B N 1
ATOM 7233 C CA . PHE B 1 384 ? -3.818 35.719 27.891 1 97.75 384 PHE B CA 1
ATOM 7234 C C . PHE B 1 384 ? -3.062 34.75 28.797 1 97.75 384 PHE B C 1
ATOM 7236 O O . PHE B 1 384 ? -3.467 34.5 29.922 1 97.75 384 PHE B O 1
ATOM 7243 N N . PHE B 1 385 ? -2.008 34.25 28.203 1 98.06 385 PHE B N 1
ATOM 7244 C CA . PHE B 1 385 ? -0.964 33.562 28.938 1 98.06 385 PHE B CA 1
ATOM 7245 C C . PHE B 1 385 ? 0.416 34.062 28.547 1 98.06 385 PHE B C 1
ATOM 7247 O O . PHE B 1 385 ? 0.664 34.375 27.391 1 98.06 385 PHE B O 1
ATOM 7254 N N . PRO B 1 386 ? 1.29 34.188 29.562 1 97 386 PRO B N 1
ATOM 7255 C CA . PRO B 1 386 ? 2.654 34.562 29.172 1 97 386 PRO B CA 1
ATOM 7256 C C . PRO B 1 386 ? 3.32 33.469 28.312 1 97 386 PRO B C 1
ATOM 7258 O O . PRO B 1 386 ? 2.922 32.312 28.344 1 97 386 PRO B O 1
ATOM 7261 N N . GLN B 1 387 ? 4.258 33.906 27.562 1 95 387 GLN B N 1
ATOM 7262 C CA . GLN B 1 387 ? 4.961 33 26.656 1 95 387 GLN B CA 1
ATOM 7263 C C . GLN B 1 387 ? 5.504 31.797 27.406 1 95 387 GLN B C 1
ATOM 7265 O O . GLN B 1 387 ? 5.539 30.688 26.875 1 95 387 GLN B O 1
ATOM 7270 N N . SER B 1 388 ? 5.898 31.969 28.656 1 95.5 388 SER B N 1
ATOM 7271 C CA . SER B 1 388 ? 6.48 30.891 29.453 1 95.5 388 SER B CA 1
ATOM 7272 C C . SER B 1 388 ? 5.465 29.797 29.719 1 95.5 388 SER B C 1
ATOM 7274 O O . SER B 1 388 ? 5.84 28.672 30.078 1 95.5 388 SER B O 1
ATOM 7276 N N . ASP B 1 389 ? 4.219 30.078 29.578 1 97.5 389 ASP B N 1
ATOM 7277 C CA . ASP B 1 389 ? 3.166 29.109 29.859 1 97.5 389 ASP B CA 1
ATOM 7278 C C . ASP B 1 389 ? 2.922 28.172 28.672 1 97.5 389 ASP B C 1
ATOM 7280 O O . ASP B 1 389 ? 2.154 27.219 28.781 1 97.5 389 ASP B O 1
ATOM 7284 N N . LEU B 1 390 ? 3.547 28.422 27.578 1 96.69 390 LEU B N 1
ATOM 7285 C CA . LEU B 1 390 ? 3.273 27.734 26.312 1 96.69 390 LEU B CA 1
ATOM 7286 C C . LEU B 1 390 ? 3.246 26.219 26.531 1 96.69 390 LEU B C 1
ATOM 7288 O O . LEU B 1 390 ? 2.277 25.547 26.156 1 96.69 390 LEU B O 1
ATOM 7292 N N . PRO B 1 391 ? 4.238 25.609 27.203 1 97.31 391 PRO B N 1
ATOM 7293 C CA . PRO B 1 391 ? 4.219 24.141 27.359 1 97.31 391 PRO B CA 1
ATOM 7294 C C . PRO B 1 391 ? 3.037 23.656 28.188 1 97.31 391 PRO B C 1
ATOM 7296 O O . PRO B 1 391 ? 2.582 22.516 28.016 1 97.31 391 PRO B O 1
ATOM 7299 N N . TYR B 1 392 ? 2.529 24.5 29.047 1 98.06 392 TYR B N 1
ATOM 7300 C CA . TYR B 1 392 ? 1.475 24.094 29.969 1 98.06 392 TYR B CA 1
ATOM 7301 C C . TYR B 1 392 ? 0.118 24.078 29.281 1 98.06 392 TYR B C 1
ATOM 7303 O O . TYR B 1 392 ? -0.857 23.562 29.828 1 98.06 392 TYR B O 1
ATOM 7311 N N . LEU B 1 393 ? 0.138 24.641 28.094 1 98.19 393 LEU B N 1
ATOM 7312 C CA . LEU B 1 393 ? -1.11 24.75 27.344 1 98.19 393 LEU B CA 1
ATOM 7313 C C . LEU B 1 393 ? -1.191 23.656 26.266 1 98.19 393 LEU B C 1
ATOM 7315 O O . LEU B 1 393 ? -2.057 23.719 25.391 1 98.19 393 LEU B O 1
ATOM 7319 N N . TYR B 1 394 ? -0.256 22.797 26.266 1 96.75 394 TYR B N 1
ATOM 7320 C CA . TYR B 1 394 ? -0.228 21.594 25.438 1 96.75 394 TYR B CA 1
ATOM 7321 C C . TYR B 1 394 ? -0.262 21.953 23.969 1 96.75 394 TYR B C 1
ATOM 7323 O O . TYR B 1 394 ? -1.123 21.469 23.219 1 96.75 394 TYR B O 1
ATOM 7331 N N . PRO B 1 395 ? 0.733 22.688 23.484 1 96.81 395 PRO B N 1
ATOM 7332 C CA . PRO B 1 395 ? 0.801 23.047 22.078 1 96.81 395 PRO B CA 1
ATOM 7333 C C . PRO B 1 395 ? 1.154 21.859 21.188 1 96.81 395 PRO B C 1
ATOM 7335 O O . PRO B 1 395 ? 1.883 20.953 21.609 1 96.81 395 PRO B O 1
ATOM 7338 N N . GLN B 1 396 ? 0.57 21.891 20.016 1 94.69 396 GLN B N 1
ATOM 7339 C CA . GLN B 1 396 ? 0.932 20.984 18.938 1 94.69 396 GLN B CA 1
ATOM 7340 C C . GLN B 1 396 ? 1.301 21.734 17.656 1 94.69 396 GLN B C 1
ATOM 7342 O O . GLN B 1 396 ? 0.758 22.812 17.391 1 94.69 396 GLN B O 1
ATOM 7347 N N . TYR B 1 397 ? 2.209 21.172 16.953 1 93.94 397 TYR B N 1
ATOM 7348 C CA . TYR B 1 397 ? 2.637 21.75 15.68 1 93.94 397 TYR B CA 1
ATOM 7349 C C . TYR B 1 397 ? 2.326 20.812 14.516 1 93.94 397 TYR B C 1
ATOM 7351 O O . TYR B 1 397 ? 3.23 20.188 13.953 1 93.94 397 TYR B O 1
ATOM 7359 N N . PRO B 1 398 ? 1.167 20.797 14.117 1 89.62 398 PRO B N 1
ATOM 7360 C CA . PRO B 1 398 ? 0.777 19.766 13.156 1 89.62 398 PRO B CA 1
ATOM 7361 C C . PRO B 1 398 ? 1.248 20.062 11.734 1 89.62 398 PRO B C 1
ATOM 7363 O O . PRO B 1 398 ? 1.655 19.156 11.008 1 89.62 398 PRO B O 1
ATOM 7366 N N . ASN B 1 399 ? 1.133 21.328 11.305 1 87.62 399 ASN B N 1
ATOM 7367 C CA . ASN B 1 399 ? 1.376 21.594 9.891 1 87.62 399 ASN B CA 1
ATOM 7368 C C . ASN B 1 399 ? 2.184 22.859 9.688 1 87.62 399 ASN B C 1
ATOM 7370 O O . ASN B 1 399 ? 2.545 23.203 8.555 1 87.62 399 ASN B O 1
ATOM 7374 N N . SER B 1 400 ? 2.352 23.578 10.672 1 89.19 400 SER B N 1
ATOM 7375 C CA . SER B 1 400 ? 3.109 24.812 10.594 1 89.19 400 SER B CA 1
ATOM 7376 C C . SER B 1 400 ? 3.9 25.062 11.875 1 89.19 400 SER B C 1
ATOM 7378 O O . SER B 1 400 ? 3.883 24.234 12.789 1 89.19 400 SER B O 1
ATOM 7380 N N . MET B 1 401 ? 4.605 26.156 11.82 1 91.12 401 MET B N 1
ATOM 7381 C CA . MET B 1 401 ? 5.375 26.531 13.008 1 91.12 401 MET B CA 1
ATOM 7382 C C . MET B 1 401 ? 4.484 27.203 14.047 1 91.12 401 MET B C 1
ATOM 7384 O O . MET B 1 401 ? 4.891 27.391 15.195 1 91.12 401 MET B O 1
ATOM 7388 N N . ASP B 1 402 ? 3.311 27.5 13.648 1 91.62 402 ASP B N 1
ATOM 7389 C CA . ASP B 1 402 ? 2.328 28.047 14.578 1 91.62 402 ASP B CA 1
ATOM 7390 C C . ASP B 1 402 ? 1.585 26.938 15.312 1 91.62 402 ASP B C 1
ATOM 7392 O O . ASP B 1 402 ? 0.971 26.078 14.68 1 91.62 402 ASP B O 1
ATOM 7396 N N . PRO B 1 403 ? 1.576 27.016 16.562 1 94.62 403 PRO B N 1
ATOM 7397 C CA . PRO B 1 403 ? 0.963 25.906 17.297 1 94.62 403 PRO B CA 1
ATOM 7398 C C . PRO B 1 403 ? -0.561 25.984 17.328 1 94.62 403 PRO B C 1
ATOM 7400 O O . PRO B 1 403 ? -1.124 27.078 17.188 1 94.62 403 PRO B O 1
ATOM 7403 N N . VAL B 1 404 ? -1.165 24.891 17.453 1 95.19 404 VAL B N 1
ATOM 7404 C CA . VAL B 1 404 ? -2.533 24.734 17.938 1 95.19 404 VAL B CA 1
ATOM 7405 C C . VAL B 1 404 ? -2.518 24.141 19.344 1 95.19 404 VAL B C 1
ATOM 7407 O O . VAL B 1 404 ? -1.591 23.422 19.703 1 95.19 404 VAL B O 1
ATOM 7410 N N . PHE B 1 405 ? -3.48 24.484 20.109 1 96.19 405 PHE B N 1
ATOM 7411 C CA . PHE B 1 405 ? -3.422 24.094 21.5 1 96.19 405 PHE B CA 1
ATOM 7412 C C . PHE B 1 405 ? -4.516 23.078 21.828 1 96.19 405 PHE B C 1
ATOM 7414 O O . PHE B 1 405 ? -5.66 23.234 21.391 1 96.19 405 PHE B O 1
ATOM 7421 N N . GLU B 1 406 ? -4.16 22.125 22.641 1 92.75 406 GLU B N 1
ATOM 7422 C CA . GLU B 1 406 ? -5.125 21.125 23.078 1 92.75 406 GLU B CA 1
ATOM 7423 C C . GLU B 1 406 ? -5.895 21.594 24.312 1 92.75 406 GLU B C 1
ATOM 7425 O O . GLU B 1 406 ? -7.004 21.125 24.562 1 92.75 406 GLU B O 1
ATOM 7430 N N . ALA B 1 407 ? -5.297 22.469 25.016 1 93.81 407 ALA B N 1
ATOM 7431 C CA . ALA B 1 407 ? -5.918 22.953 26.234 1 93.81 407 ALA B CA 1
ATOM 7432 C C . ALA B 1 407 ? -7.262 23.609 25.938 1 93.81 407 ALA B C 1
ATOM 7434 O O . ALA B 1 407 ? -7.363 24.453 25.047 1 93.81 407 ALA B O 1
ATOM 7435 N N . ASP B 1 408 ? -8.203 23.234 26.672 1 89.31 408 ASP B N 1
ATOM 7436 C CA . ASP B 1 408 ? -9.516 23.875 26.641 1 89.31 408 ASP B CA 1
ATOM 7437 C C . ASP B 1 408 ? -9.68 24.844 27.797 1 89.31 408 ASP B C 1
ATOM 7439 O O . ASP B 1 408 ? -10 24.438 28.922 1 89.31 408 ASP B O 1
ATOM 7443 N N . ILE B 1 409 ? -9.625 26.047 27.453 1 90.81 409 ILE B N 1
ATOM 7444 C CA . ILE B 1 409 ? -9.617 27.047 28.5 1 90.81 409 ILE B CA 1
ATOM 7445 C C . ILE B 1 409 ? -11.055 27.391 28.891 1 90.81 409 ILE B C 1
ATOM 7447 O O . ILE B 1 409 ? -11.297 27.891 30 1 90.81 409 ILE B O 1
ATOM 7451 N N . ARG B 1 410 ? -11.977 27.094 28.078 1 87.69 410 ARG B N 1
ATOM 7452 C CA . ARG B 1 410 ? -13.375 27.328 28.406 1 87.69 410 ARG B CA 1
ATOM 7453 C C . ARG B 1 410 ? -13.883 26.312 29.422 1 87.69 410 ARG B C 1
ATOM 7455 O O . ARG B 1 410 ? -14.664 26.656 30.312 1 87.69 410 ARG B O 1
ATOM 7462 N N . ASN B 1 411 ? -13.508 25.109 29.172 1 90.12 411 ASN B N 1
ATOM 7463 C CA . ASN B 1 411 ? -13.844 24.016 30.078 1 90.12 411 ASN B CA 1
ATOM 7464 C C . ASN B 1 411 ? -12.609 23.188 30.453 1 90.12 411 ASN B C 1
ATOM 7466 O O . ASN B 1 411 ? -12.492 22.031 30.062 1 90.12 411 ASN B O 1
ATOM 7470 N N . PRO B 1 412 ? -11.852 23.812 31.344 1 93.75 412 PRO B N 1
ATOM 7471 C CA . PRO B 1 412 ? -10.586 23.141 31.656 1 93.75 412 PRO B CA 1
ATOM 7472 C C . PRO B 1 412 ? -10.797 21.797 32.375 1 93.75 412 PRO B C 1
ATOM 7474 O O . PRO B 1 412 ? -11.664 21.688 33.219 1 93.75 412 PRO B O 1
ATOM 7477 N N . ASN B 1 413 ? -10.125 20.859 31.906 1 94.12 413 ASN B N 1
ATOM 7478 C CA . ASN B 1 413 ? -10.078 19.531 32.531 1 94.12 413 ASN B CA 1
ATOM 7479 C C . ASN B 1 413 ? -8.695 19.219 33.094 1 94.12 413 ASN B C 1
ATOM 7481 O O . ASN B 1 413 ? -7.852 18.672 32.375 1 94.12 413 ASN B O 1
ATOM 7485 N N . LEU B 1 414 ? -8.523 19.391 34.312 1 94.88 414 LEU B N 1
ATOM 7486 C CA . LEU B 1 414 ? -7.195 19.297 34.906 1 94.88 414 LEU B CA 1
ATOM 7487 C C . LEU B 1 414 ? -6.82 17.828 35.188 1 94.88 414 LEU B C 1
ATOM 7489 O O . LEU B 1 414 ? -5.652 17.531 35.438 1 94.88 414 LEU B O 1
ATOM 7493 N N . GLU B 1 415 ? -7.773 16.969 35.125 1 93.69 415 GLU B N 1
ATOM 7494 C CA . GLU B 1 415 ? -7.441 15.555 35.188 1 93.69 415 GLU B CA 1
ATOM 7495 C C . GLU B 1 415 ? -6.617 15.109 34 1 93.69 415 GLU B C 1
ATOM 7497 O O . GLU B 1 415 ? -5.617 14.398 34.156 1 93.69 415 GLU B O 1
ATOM 7502 N N . ASN B 1 416 ? -7.035 15.531 32.875 1 93.69 416 ASN B N 1
ATOM 7503 C CA . ASN B 1 416 ? -6.352 15.156 31.656 1 93.69 416 ASN B CA 1
ATOM 7504 C C . ASN B 1 416 ? -5.227 16.125 31.312 1 93.69 416 ASN B C 1
ATOM 7506 O O . ASN B 1 416 ? -4.293 15.781 30.594 1 93.69 416 ASN B O 1
ATOM 7510 N N . GLN B 1 417 ? -5.367 17.344 31.812 1 95.94 417 GLN B N 1
ATOM 7511 C CA . GLN B 1 417 ? -4.41 18.406 31.516 1 95.94 417 GLN B CA 1
ATOM 7512 C C . GLN B 1 417 ? -3.975 19.125 32.812 1 95.94 417 GLN B C 1
ATOM 7514 O O . GLN B 1 417 ? -4.223 20.312 32.969 1 95.94 417 GLN B O 1
ATOM 7519 N N . PRO B 1 418 ? -3.262 18.406 33.562 1 96.69 418 PRO B N 1
ATOM 7520 C CA . PRO B 1 418 ? -2.932 18.906 34.906 1 96.69 418 PRO B CA 1
ATOM 7521 C C . PRO B 1 418 ? -2.004 20.109 34.875 1 96.69 418 PRO B C 1
ATOM 7523 O O . PRO B 1 418 ? -1.967 20.891 35.844 1 96.69 418 PRO B O 1
ATOM 7526 N N . LEU B 1 419 ? -1.258 20.312 33.844 1 97.62 419 LEU B N 1
ATOM 7527 C CA . LEU B 1 419 ? -0.277 21.391 33.781 1 97.62 419 LEU B CA 1
ATOM 7528 C C . LEU B 1 419 ? -0.968 22.75 33.719 1 97.62 419 LEU B C 1
ATOM 7530 O O . LEU B 1 419 ? -0.332 23.781 33.938 1 97.62 419 LEU B O 1
ATOM 7534 N N . LEU B 1 420 ? -2.246 22.75 33.469 1 97.75 420 LEU B N 1
ATOM 7535 C CA . LEU B 1 420 ? -3.016 24 33.5 1 97.75 420 LEU B CA 1
ATOM 7536 C C . LEU B 1 420 ? -2.932 24.656 34.844 1 97.75 420 LEU B C 1
ATOM 7538 O O . LEU B 1 420 ? -3.061 25.875 34.969 1 97.75 420 LEU B O 1
ATOM 7542 N N . HIS B 1 421 ? -2.689 23.875 35.844 1 97.38 421 HIS B N 1
ATOM 7543 C CA . HIS B 1 421 ? -2.549 24.359 37.219 1 97.38 421 HIS B CA 1
ATOM 7544 C C . HIS B 1 421 ? -1.372 25.312 37.344 1 97.38 421 HIS B C 1
ATOM 7546 O O . HIS B 1 421 ? -1.368 26.188 38.219 1 97.38 421 HIS B O 1
ATOM 7552 N N . LEU B 1 422 ? -0.424 25.219 36.5 1 97.38 422 LEU B N 1
ATOM 7553 C CA . LEU B 1 422 ? 0.821 25.969 36.625 1 97.38 422 LEU B CA 1
ATOM 7554 C C . LEU B 1 422 ? 0.775 27.234 35.781 1 97.38 422 LEU B C 1
ATOM 7556 O O . LEU B 1 422 ? 1.719 28.031 35.812 1 97.38 422 LEU B O 1
ATOM 7560 N N . THR B 1 423 ? -0.289 27.469 35.062 1 97.88 423 THR B N 1
ATOM 7561 C CA . THR B 1 423 ? -0.364 28.609 34.156 1 97.88 423 THR B CA 1
ATOM 7562 C C . THR B 1 423 ? -0.578 29.906 34.906 1 97.88 423 THR B C 1
ATOM 7564 O O . THR B 1 423 ? -0.932 29.875 36.094 1 97.88 423 THR B O 1
ATOM 7567 N N . HIS B 1 424 ? -0.33 31.078 34.281 1 97.88 424 HIS B N 1
ATOM 7568 C CA . HIS B 1 424 ? -0.523 32.406 34.812 1 97.88 424 HIS B CA 1
ATOM 7569 C C . HIS B 1 424 ? -1.454 33.219 33.938 1 97.88 424 HIS B C 1
ATOM 7571 O O . HIS B 1 424 ? -1.035 34.219 33.344 1 97.88 424 HIS B O 1
ATOM 7577 N N . PRO B 1 425 ? -2.725 32.875 33.938 1 97.94 425 PRO B N 1
ATOM 7578 C CA . PRO B 1 425 ? -3.666 33.531 33.031 1 97.94 425 PRO B CA 1
ATOM 7579 C C . PRO B 1 425 ? -3.994 34.969 33.438 1 97.94 425 PRO B C 1
ATOM 7581 O O . PRO B 1 425 ? -3.971 35.281 34.625 1 97.94 425 PRO B O 1
ATOM 7584 N N . SER B 1 426 ? -4.223 35.844 32.5 1 98.25 426 SER B N 1
ATOM 7585 C CA . SER B 1 426 ? -4.797 37.188 32.656 1 98.25 426 SER B CA 1
ATOM 7586 C C . SER B 1 426 ? -5.941 37.406 31.688 1 98.25 426 SER B C 1
ATOM 7588 O O . SER B 1 426 ? -6.043 36.719 30.672 1 98.25 426 SER B O 1
ATOM 7590 N N . GLU B 1 427 ? -6.82 38.281 32.031 1 98 427 GLU B N 1
ATOM 7591 C CA . GLU B 1 427 ? -7.992 38.5 31.188 1 98 427 GLU B CA 1
ATOM 7592 C C . GLU B 1 427 ? -8.414 39.969 31.172 1 98 427 GLU B C 1
ATOM 7594 O O . GLU B 1 427 ? -8.055 40.719 32.062 1 98 427 GLU B O 1
ATOM 7599 N N . CYS B 1 428 ? -9.109 40.344 30.172 1 98.5 428 CYS B N 1
ATOM 7600 C CA . CYS B 1 428 ? -9.703 41.688 30.047 1 98.5 428 CYS B CA 1
ATOM 7601 C C . CYS B 1 428 ? -10.867 41.688 29.062 1 98.5 428 CYS B C 1
ATOM 7603 O O . CYS B 1 428 ? -11.039 40.719 28.297 1 98.5 428 CYS B O 1
ATOM 7605 N N . ILE B 1 429 ? -11.695 42.625 29.172 1 98.5 429 ILE B N 1
ATOM 7606 C CA . ILE B 1 429 ? -12.727 42.906 28.188 1 98.5 429 ILE B CA 1
ATOM 7607 C C . ILE B 1 429 ? -12.352 44.188 27.422 1 98.5 429 ILE B C 1
ATOM 7609 O O . ILE B 1 429 ? -12.219 45.25 28.016 1 98.5 429 ILE B O 1
ATOM 7613 N N . LEU B 1 430 ? -12.055 44.062 26.219 1 98.5 430 LEU B N 1
ATOM 7614 C CA . LEU B 1 430 ? -11.797 45.188 25.328 1 98.5 430 LEU B CA 1
ATOM 7615 C C . LEU B 1 430 ? -13.094 45.781 24.797 1 98.5 430 LEU B C 1
ATOM 7617 O O . LEU B 1 430 ? -13.883 45.062 24.156 1 98.5 430 LEU B O 1
ATOM 7621 N N . SER B 1 431 ? -13.258 47.031 25 1 96.94 431 SER B N 1
ATOM 7622 C CA . SER B 1 431 ? -14.531 47.656 24.656 1 96.94 431 SER B CA 1
ATOM 7623 C C . SER B 1 431 ? -14.344 48.75 23.609 1 96.94 431 SER B C 1
ATOM 7625 O O . SER B 1 431 ? -13.219 49.062 23.25 1 96.94 431 SER B O 1
ATOM 7627 N N . GLU B 1 432 ? -15.461 49.25 23.156 1 95.31 432 GLU B N 1
ATOM 7628 C CA . GLU B 1 432 ? -15.5 50.281 22.125 1 95.31 432 GLU B CA 1
ATOM 7629 C C . GLU B 1 432 ? -14.617 51.469 22.484 1 95.31 432 GLU B C 1
ATOM 7631 O O . GLU B 1 432 ? -14.695 52 23.609 1 95.31 432 GLU B O 1
ATOM 7636 N N . GLY B 1 433 ? -13.805 51.781 21.5 1 94.25 433 GLY B N 1
ATOM 7637 C CA . GLY B 1 433 ? -12.969 52.969 21.672 1 94.25 433 GLY B CA 1
ATOM 7638 C C . GLY B 1 433 ? -11.625 52.656 22.297 1 94.25 433 GLY B C 1
ATOM 7639 O O . GLY B 1 433 ? -10.773 53.531 22.406 1 94.25 433 GLY B O 1
ATOM 7640 N N . GLU B 1 434 ? -11.422 51.469 22.688 1 97.06 434 GLU B N 1
ATOM 7641 C CA . GLU B 1 434 ? -10.188 51.094 23.359 1 97.06 434 GLU B CA 1
ATOM 7642 C C . GLU B 1 434 ? -9.242 50.375 22.406 1 97.06 434 GLU B C 1
ATOM 7644 O O . GLU B 1 434 ? -9.68 49.875 21.359 1 97.06 434 GLU B O 1
ATOM 7649 N N . VAL B 1 435 ? -7.98 50.438 22.719 1 98.19 435 VAL B N 1
ATOM 7650 C CA . VAL B 1 435 ? -6.949 49.75 21.953 1 98.19 435 VAL B CA 1
ATOM 7651 C C . VAL B 1 435 ? -6.211 48.75 22.859 1 98.19 435 VAL B C 1
ATOM 7653 O O . VAL B 1 435 ? -5.867 49.062 24 1 98.19 435 VAL B O 1
ATOM 7656 N N . LEU B 1 436 ? -6.031 47.594 22.312 1 98.69 436 LEU B N 1
ATOM 7657 C CA . LEU B 1 436 ? -5.34 46.531 23.047 1 98.69 436 LEU B CA 1
ATOM 7658 C C . LEU B 1 436 ? -3.99 46.219 22.422 1 98.69 436 LEU B C 1
ATOM 7660 O O . LEU B 1 436 ? -3.891 46.094 21.188 1 98.69 436 LEU B O 1
ATOM 7664 N N . PHE B 1 437 ? -2.928 46.125 23.266 1 98.62 437 PHE B N 1
ATOM 7665 C CA . PHE B 1 437 ? -1.628 45.625 22.844 1 98.62 437 PHE B CA 1
ATOM 7666 C C . PHE B 1 437 ? -1.458 44.156 23.25 1 98.62 437 PHE B C 1
ATOM 7668 O O . PHE B 1 437 ? -1.629 43.812 24.422 1 98.62 437 PHE B O 1
ATOM 7675 N N . VAL B 1 438 ? -1.113 43.312 22.312 1 98.38 438 VAL B N 1
ATOM 7676 C CA . VAL B 1 438 ? -0.847 41.906 22.516 1 98.38 438 VAL B CA 1
ATOM 7677 C C . VAL B 1 438 ? 0.621 41.594 22.219 1 98.38 438 VAL B C 1
ATOM 7679 O O . VAL B 1 438 ? 1.058 41.656 21.078 1 98.38 438 VAL B O 1
ATOM 7682 N N . PRO B 1 439 ? 1.332 41.188 23.203 1 97.44 439 PRO B N 1
ATOM 7683 C CA . PRO B 1 439 ? 2.764 40.938 23 1 97.44 439 PRO B CA 1
ATOM 7684 C C . PRO B 1 439 ? 3.047 39.688 22.188 1 97.44 439 PRO B C 1
ATOM 7686 O O . PRO B 1 439 ? 2.309 38.719 22.281 1 97.44 439 PRO B O 1
ATOM 7689 N N . ALA B 1 440 ? 4.152 39.719 21.531 1 96.75 440 ALA B N 1
ATOM 7690 C CA . ALA B 1 440 ? 4.613 38.562 20.75 1 96.75 440 ALA B CA 1
ATOM 7691 C C . ALA B 1 440 ? 4.797 37.344 21.625 1 96.75 440 ALA B C 1
ATOM 7693 O O . ALA B 1 440 ? 5.273 37.438 22.75 1 96.75 440 ALA B O 1
ATOM 7694 N N . GLY B 1 441 ? 4.344 36.219 21.062 1 94.88 441 GLY B N 1
ATOM 7695 C CA . GLY B 1 441 ? 4.637 34.938 21.688 1 94.88 441 GLY B CA 1
ATOM 7696 C C . GLY B 1 441 ? 3.633 34.562 22.766 1 94.88 441 GLY B C 1
ATOM 7697 O O . GLY B 1 441 ? 3.666 33.438 23.297 1 94.88 441 GLY B O 1
ATOM 7698 N N . CYS B 1 442 ? 2.742 35.375 23.094 1 96.25 442 CYS B N 1
ATOM 7699 C CA . CYS B 1 442 ? 1.786 35.125 24.156 1 96.25 442 CYS B CA 1
ATOM 7700 C C . CYS B 1 442 ? 0.551 34.406 23.625 1 96.25 442 CYS B C 1
ATOM 7702 O O . CYS B 1 442 ? -0.189 34.938 22.812 1 96.25 442 CYS B O 1
ATOM 7704 N N . PRO B 1 443 ? 0.323 33.188 24.172 1 97.69 443 PRO B N 1
ATOM 7705 C CA . PRO B 1 443 ? -0.937 32.531 23.797 1 97.69 443 PRO B CA 1
ATOM 7706 C C . PRO B 1 443 ? -2.162 33.312 24.281 1 97.69 443 PRO B C 1
ATOM 7708 O O . PRO B 1 443 ? -2.164 33.844 25.391 1 97.69 443 PRO B O 1
ATOM 7711 N N . HIS B 1 444 ? -3.146 33.406 23.391 1 98.25 444 HIS B N 1
ATOM 7712 C CA . HIS B 1 444 ? -4.359 34.094 23.797 1 98.25 444 HIS B CA 1
ATOM 7713 C C . HIS B 1 444 ? -5.586 33.531 23.094 1 98.25 444 HIS B C 1
ATOM 7715 O O . HIS B 1 444 ? -5.465 32.906 22.031 1 98.25 444 HIS B O 1
ATOM 7721 N N . ARG B 1 445 ? -6.66 33.625 23.719 1 97.44 445 ARG B N 1
ATOM 7722 C CA . ARG B 1 445 ? -7.984 33.281 23.219 1 97.44 445 ARG B CA 1
ATOM 7723 C C . ARG B 1 445 ? -8.914 34.469 23.203 1 97.44 445 ARG B C 1
ATOM 7725 O O . ARG B 1 445 ? -8.906 35.281 24.156 1 97.44 445 ARG B O 1
ATOM 7732 N N . VAL B 1 446 ? -9.734 34.625 22.156 1 97.56 446 VAL B N 1
ATOM 7733 C CA . VAL B 1 446 ? -10.586 35.781 22.016 1 97.56 446 VAL B CA 1
ATOM 7734 C C . VAL B 1 446 ? -12.039 35.344 21.812 1 97.56 446 VAL B C 1
ATOM 7736 O O . VAL B 1 446 ? -12.32 34.5 20.984 1 97.56 446 VAL B O 1
ATOM 7739 N N . GLU B 1 447 ? -12.875 35.938 22.562 1 95.69 447 GLU B N 1
ATOM 7740 C CA . GLU B 1 447 ? -14.312 35.719 22.422 1 95.69 447 GLU B CA 1
ATOM 7741 C C . GLU B 1 447 ? -15.055 37.031 22.188 1 95.69 447 GLU B C 1
ATOM 7743 O O . GLU B 1 447 ? -14.922 37.969 22.969 1 95.69 447 GLU B O 1
ATOM 7748 N N . ASN B 1 448 ? -15.82 37.094 21.109 1 95.5 448 ASN B N 1
ATOM 7749 C CA . ASN B 1 448 ? -16.672 38.25 20.875 1 95.5 448 ASN B CA 1
ATOM 7750 C C . ASN B 1 448 ? -17.922 38.188 21.75 1 95.5 448 ASN B C 1
ATOM 7752 O O . ASN B 1 448 ? -18.844 37.406 21.5 1 95.5 448 ASN B O 1
ATOM 7756 N N . LEU B 1 449 ? -18.016 39.094 22.656 1 95.25 449 LEU B N 1
ATOM 7757 C CA . LEU B 1 449 ? -19.141 39.094 23.578 1 95.25 449 LEU B CA 1
ATOM 7758 C C . LEU B 1 449 ? -20.391 39.656 22.922 1 95.25 449 LEU B C 1
ATOM 7760 O O . LEU B 1 449 ? -21.516 39.281 23.266 1 95.25 449 LEU B O 1
ATOM 7764 N N . THR B 1 450 ? -20.234 40.594 22.062 1 94.06 450 THR B N 1
ATOM 7765 C CA . THR B 1 450 ? -21.281 41.219 21.266 1 94.06 450 THR B CA 1
ATOM 7766 C C . THR B 1 450 ? -20.828 41.344 19.797 1 94.06 450 THR B C 1
ATOM 7768 O O . THR B 1 450 ? -19.688 41.031 19.469 1 94.06 450 THR B O 1
ATOM 7771 N N . LYS B 1 451 ? -21.875 41.75 18.953 1 93.62 451 LYS B N 1
ATOM 7772 C CA . LYS B 1 451 ? -21.438 42.094 17.609 1 93.62 451 LYS B CA 1
ATOM 7773 C C . LYS B 1 451 ? -20.312 43.094 17.641 1 93.62 451 LYS B C 1
ATOM 7775 O O . LYS B 1 451 ? -20.391 44.094 18.359 1 93.62 451 LYS B O 1
ATOM 7780 N N . SER B 1 452 ? -19.281 42.781 16.875 1 94.62 452 SER B N 1
ATOM 7781 C CA . SER B 1 452 ? -18.078 43.594 17.047 1 94.62 452 SER B CA 1
ATOM 7782 C C . SER B 1 452 ? -17.484 44 15.703 1 94.62 452 SER B C 1
ATOM 7784 O O . SER B 1 452 ? -17.578 43.25 14.727 1 94.62 452 SER B O 1
ATOM 7786 N N . VAL B 1 453 ? -16.938 45.188 15.641 1 95.56 453 VAL B N 1
ATOM 7787 C CA . VAL B 1 453 ? -16.141 45.719 14.547 1 95.56 453 VAL B CA 1
ATOM 7788 C C . VAL B 1 453 ? -14.805 46.219 15.094 1 95.56 453 VAL B C 1
ATOM 7790 O O . VAL B 1 453 ? -14.773 47.062 16 1 95.56 453 VAL B O 1
ATOM 7793 N N . ALA B 1 454 ? -13.75 45.688 14.531 1 96.69 454 ALA B N 1
ATOM 7794 C CA . ALA B 1 454 ? -12.422 46.062 15 1 96.69 454 ALA B CA 1
ATOM 7795 C C . ALA B 1 454 ? -11.414 46.062 13.852 1 96.69 454 ALA B C 1
ATOM 7797 O O . ALA B 1 454 ? -11.672 45.5 12.789 1 96.69 454 ALA B O 1
ATOM 7798 N N . ILE B 1 455 ? -10.328 46.719 14.055 1 96.25 455 ILE B N 1
ATOM 7799 C CA . ILE B 1 455 ? -9.172 46.594 13.18 1 96.25 455 ILE B CA 1
ATOM 7800 C C . ILE B 1 455 ? -7.945 46.188 14 1 96.25 455 ILE B C 1
ATOM 7802 O O . ILE B 1 455 ? -7.895 46.438 15.203 1 96.25 455 ILE B O 1
ATOM 7806 N N . SER B 1 456 ? -7.062 45.594 13.359 1 97.5 456 SER B N 1
ATOM 7807 C CA . SER B 1 456 ? -5.84 45.156 14.031 1 97.5 456 SER B CA 1
ATOM 7808 C C . SER B 1 456 ? -4.633 45.281 13.109 1 97.5 456 SER B C 1
ATOM 7810 O O . SER B 1 456 ? -4.785 45.438 11.891 1 97.5 456 SER B O 1
ATOM 7812 N N . ALA B 1 457 ? -3.525 45.25 13.703 1 97.5 457 ALA B N 1
ATOM 7813 C CA . ALA B 1 457 ? -2.285 45.188 12.938 1 97.5 457 ALA B CA 1
ATOM 7814 C C . ALA B 1 457 ? -1.174 44.5 13.734 1 97.5 457 ALA B C 1
ATOM 7816 O O . ALA B 1 457 ? -1.121 44.625 14.961 1 97.5 457 ALA B O 1
ATOM 7817 N N . ASN B 1 458 ? -0.365 43.875 13 1 97.88 458 ASN B N 1
ATOM 7818 C CA . ASN B 1 458 ? 0.878 43.375 13.57 1 97.88 458 ASN B CA 1
ATOM 7819 C C . ASN B 1 458 ? 2.043 44.312 13.312 1 97.88 458 ASN B C 1
ATOM 7821 O O . ASN B 1 458 ? 1.987 45.125 12.391 1 97.88 458 ASN B O 1
ATOM 7825 N N . PHE B 1 459 ? 3.055 44.188 14.172 1 97.69 459 PHE B N 1
ATOM 7826 C CA . PHE B 1 459 ? 4.219 45.031 13.938 1 97.69 459 PHE B CA 1
ATOM 7827 C C . PHE B 1 459 ? 5.469 44.406 14.555 1 97.69 459 PHE B C 1
ATOM 7829 O O . PHE B 1 459 ? 5.379 43.469 15.328 1 97.69 459 PHE B O 1
ATOM 7836 N N . VAL B 1 460 ? 6.586 44.906 14.086 1 98 460 VAL B N 1
ATOM 7837 C CA . VAL B 1 460 ? 7.895 44.438 14.539 1 98 460 VAL B CA 1
ATOM 7838 C C . VAL B 1 460 ? 8.727 45.625 15.023 1 98 460 VAL B C 1
ATOM 7840 O O . VAL B 1 460 ? 8.758 46.688 14.383 1 98 460 VAL B O 1
ATOM 7843 N N . ASP B 1 461 ? 9.281 45.5 16.109 1 97.38 461 ASP B N 1
ATOM 7844 C CA . ASP B 1 461 ? 10.297 46.438 16.609 1 97.38 461 ASP B CA 1
ATOM 7845 C C . ASP B 1 461 ? 11.336 45.688 17.453 1 97.38 461 ASP B C 1
ATOM 7847 O O . ASP B 1 461 ? 11.5 44.469 17.312 1 97.38 461 ASP B O 1
ATOM 7851 N N . LEU B 1 462 ? 12.07 46.375 18.234 1 97.06 462 LEU B N 1
ATOM 7852 C CA . LEU B 1 462 ? 13.18 45.719 18.938 1 97.06 462 LEU B CA 1
ATOM 7853 C C . LEU B 1 462 ? 12.656 44.781 20.031 1 97.06 462 LEU B C 1
ATOM 7855 O O . LEU B 1 462 ? 13.359 43.875 20.438 1 97.06 462 LEU B O 1
ATOM 7859 N N . SER B 1 463 ? 11.477 45.031 20.516 1 96.81 463 SER B N 1
ATOM 7860 C CA . SER B 1 463 ? 10.938 44.219 21.609 1 96.81 463 SER B CA 1
ATOM 7861 C C . SER B 1 463 ? 10.727 42.781 21.172 1 96.81 463 SER B C 1
ATOM 7863 O O . SER B 1 463 ? 10.727 41.875 22 1 96.81 463 SER B O 1
ATOM 7865 N N . ASN B 1 464 ? 10.477 42.531 19.922 1 97.06 464 ASN B N 1
ATOM 7866 C CA . ASN B 1 464 ? 10.219 41.156 19.438 1 97.06 464 ASN B CA 1
ATOM 7867 C C . ASN B 1 464 ? 11.156 40.812 18.281 1 97.06 464 ASN B C 1
ATOM 7869 O O . ASN B 1 464 ? 10.867 39.906 17.5 1 97.06 464 ASN B O 1
ATOM 7873 N N . TRP B 1 465 ? 12.195 41.406 18.141 1 96.62 465 TRP B N 1
ATOM 7874 C CA . TRP B 1 465 ? 13.117 41.312 17.016 1 96.62 465 TRP B CA 1
ATOM 7875 C C . TRP B 1 465 ? 13.695 39.906 16.922 1 96.62 465 TRP B C 1
ATOM 7877 O O . TRP B 1 465 ? 13.648 39.281 15.859 1 96.62 465 TRP B O 1
ATOM 7887 N N . ASP B 1 466 ? 14.195 39.406 17.984 1 94.44 466 ASP B N 1
ATOM 7888 C CA . ASP B 1 466 ? 14.836 38.094 18 1 94.44 466 ASP B CA 1
ATOM 7889 C C . ASP B 1 466 ? 13.828 37 17.703 1 94.44 466 ASP B C 1
ATOM 7891 O O . ASP B 1 466 ? 14.141 36.031 16.984 1 94.44 466 ASP B O 1
ATOM 7895 N N . ASN B 1 467 ? 12.68 37.125 18.312 1 93.94 467 ASN B N 1
ATOM 7896 C CA . ASN B 1 467 ? 11.625 36.156 18.031 1 93.94 467 ASN B CA 1
ATOM 7897 C C . ASN B 1 467 ? 11.273 36.094 16.547 1 93.94 467 ASN B C 1
ATOM 7899 O O . ASN B 1 467 ? 11.086 35.031 15.992 1 93.94 467 ASN B O 1
ATOM 7903 N N . VAL B 1 468 ? 11.195 37.219 15.977 1 97 468 VAL B N 1
ATOM 7904 C CA . VAL B 1 468 ? 10.828 37.312 14.57 1 97 468 VAL B CA 1
ATOM 7905 C C . VAL B 1 468 ? 11.891 36.656 13.695 1 97 468 VAL B C 1
ATOM 7907 O O . VAL B 1 468 ? 11.57 35.906 12.781 1 97 468 VAL B O 1
ATOM 7910 N N . LEU B 1 469 ? 13.102 36.906 13.992 1 96.5 469 LEU B N 1
ATOM 7911 C CA . LEU B 1 469 ? 14.188 36.344 13.203 1 96.5 469 LEU B CA 1
ATOM 7912 C C . LEU B 1 469 ? 14.195 34.844 13.305 1 96.5 469 LEU B C 1
ATOM 7914 O O . LEU B 1 469 ? 14.391 34.125 12.305 1 96.5 469 LEU B O 1
ATOM 7918 N N . GLU B 1 470 ? 13.984 34.375 14.453 1 94.31 470 GLU B N 1
ATOM 7919 C CA . GLU B 1 470 ? 13.969 32.938 14.664 1 94.31 470 GLU B CA 1
ATOM 7920 C C . GLU B 1 470 ? 12.852 32.281 13.867 1 94.31 470 GLU B C 1
ATOM 7922 O O . GLU B 1 470 ? 13.062 31.25 13.219 1 94.31 470 GLU B O 1
ATOM 7927 N N . GLU B 1 471 ? 11.695 32.844 13.938 1 94.88 471 GLU B N 1
ATOM 7928 C CA . GLU B 1 471 ? 10.555 32.312 13.211 1 94.88 471 GLU B CA 1
ATOM 7929 C C . GLU B 1 471 ? 10.766 32.406 11.703 1 94.88 471 GLU B C 1
ATOM 7931 O O . GLU B 1 471 ? 10.414 31.484 10.969 1 94.88 471 GLU B O 1
ATOM 7936 N N . LEU B 1 472 ? 11.297 33.5 11.289 1 96 472 LEU B N 1
ATOM 7937 C CA . LEU B 1 472 ? 11.531 33.688 9.859 1 96 472 LEU B CA 1
ATOM 7938 C C . LEU B 1 472 ? 12.57 32.688 9.352 1 96 472 LEU B C 1
ATOM 7940 O O . LEU B 1 472 ? 12.492 32.219 8.211 1 96 472 LEU B O 1
ATOM 7944 N N . GLU B 1 473 ? 13.555 32.375 10.133 1 95.62 473 GLU B N 1
ATOM 7945 C CA . GLU B 1 473 ? 14.586 31.422 9.734 1 95.62 473 GLU B CA 1
ATOM 7946 C C . GLU B 1 473 ? 13.992 30.047 9.406 1 95.62 473 GLU B C 1
ATOM 7948 O O . GLU B 1 473 ? 14.367 29.422 8.414 1 95.62 473 GLU B O 1
ATOM 7953 N N . LEU B 1 474 ? 13.094 29.641 10.18 1 93.75 474 LEU B N 1
ATOM 7954 C CA . LEU B 1 474 ? 12.469 28.344 9.961 1 93.75 474 LEU B CA 1
ATOM 7955 C C . LEU B 1 474 ? 11.484 28.406 8.797 1 93.75 474 LEU B C 1
ATOM 7957 O O . LEU B 1 474 ? 11.453 27.5 7.957 1 93.75 474 LEU B O 1
ATOM 7961 N N . ASN B 1 475 ? 10.758 29.453 8.75 1 94.38 475 ASN B N 1
ATOM 7962 C CA . ASN B 1 475 ? 9.773 29.578 7.684 1 94.38 475 ASN B CA 1
ATOM 7963 C C . ASN B 1 475 ? 10.438 29.781 6.324 1 94.38 475 ASN B C 1
ATOM 7965 O O . ASN B 1 475 ? 9.891 29.375 5.293 1 94.38 475 ASN B O 1
ATOM 7969 N N . ALA B 1 476 ? 11.562 30.391 6.348 1 94.88 476 ALA B N 1
ATOM 7970 C CA . ALA B 1 476 ? 12.297 30.688 5.121 1 94.88 476 ALA B CA 1
ATOM 7971 C C . ALA B 1 476 ? 12.719 29.391 4.41 1 94.88 476 ALA B C 1
ATOM 7973 O O . ALA B 1 476 ? 12.992 29.406 3.207 1 94.88 476 ALA B O 1
ATOM 7974 N N . LEU B 1 477 ? 12.742 28.359 5.145 1 92.75 477 LEU B N 1
ATOM 7975 C CA . LEU B 1 477 ? 13.148 27.078 4.582 1 92.75 477 LEU B CA 1
ATOM 7976 C C . LEU B 1 477 ? 12.148 26.594 3.535 1 92.75 477 LEU B C 1
ATOM 7978 O O . LEU B 1 477 ? 12.516 25.875 2.602 1 92.75 477 LEU B O 1
ATOM 7982 N N . VAL B 1 478 ? 10.898 27.031 3.68 1 92.31 478 VAL B N 1
ATOM 7983 C CA . VAL B 1 478 ? 9.906 26.453 2.773 1 92.31 478 VAL B CA 1
ATOM 7984 C C . VAL B 1 478 ? 9.086 27.578 2.131 1 92.31 478 VAL B C 1
ATOM 7986 O O . VAL B 1 478 ? 8.219 27.312 1.294 1 92.31 478 VAL B O 1
ATOM 7989 N N . ASP B 1 479 ? 9.297 28.828 2.498 1 93.69 479 ASP B N 1
ATOM 7990 C CA . ASP B 1 479 ? 8.57 29.984 1.969 1 93.69 479 ASP B CA 1
ATOM 7991 C C . ASP B 1 479 ? 9.531 31.047 1.435 1 93.69 479 ASP B C 1
ATOM 7993 O O . ASP B 1 479 ? 10.188 31.734 2.211 1 93.69 479 ASP B O 1
ATOM 7997 N N . PRO B 1 480 ? 9.5 31.219 0.155 1 95 480 PRO B N 1
ATOM 7998 C CA . PRO B 1 480 ? 10.43 32.188 -0.44 1 95 480 PRO B CA 1
ATOM 7999 C C . PRO B 1 480 ? 10.18 33.594 0.038 1 95 480 PRO B C 1
ATOM 8001 O O . PRO B 1 480 ? 11.117 34.406 0.119 1 95 480 PRO B O 1
ATOM 8004 N N . ARG B 1 481 ? 8.992 33.938 0.363 1 96 481 ARG B N 1
ATOM 8005 C CA . ARG B 1 481 ? 8.711 35.281 0.839 1 96 481 ARG B CA 1
ATOM 8006 C C . ARG B 1 481 ? 9.305 35.5 2.227 1 96 481 ARG B C 1
ATOM 8008 O O . ARG B 1 481 ? 9.797 36.594 2.525 1 96 481 ARG B O 1
ATOM 8015 N N . SER B 1 482 ? 9.211 34.5 2.977 1 96 482 SER B N 1
ATOM 8016 C CA . SER B 1 482 ? 9.859 34.562 4.277 1 96 482 SER B CA 1
ATOM 8017 C C . SER B 1 482 ? 11.375 34.688 4.133 1 96 482 SER B C 1
ATOM 8019 O O . SER B 1 482 ? 12.031 35.375 4.906 1 96 482 SER B O 1
ATOM 8021 N N . GLN B 1 483 ? 11.891 34 3.18 1 95.94 483 GLN B N 1
ATOM 8022 C CA . GLN B 1 483 ? 13.32 34.094 2.92 1 95.94 483 GLN B CA 1
ATOM 8023 C C . GLN B 1 483 ? 13.742 35.5 2.525 1 95.94 483 GLN B C 1
ATOM 8025 O O . GLN B 1 483 ? 14.758 36 3.01 1 95.94 483 GLN B O 1
ATOM 8030 N N . ASP B 1 484 ? 12.953 36.031 1.677 1 97.38 484 ASP B N 1
ATOM 8031 C CA . ASP B 1 484 ? 13.234 37.406 1.233 1 97.38 484 ASP B CA 1
ATOM 8032 C C . ASP B 1 484 ? 13.203 38.375 2.408 1 97.38 484 ASP B C 1
ATOM 8034 O O . ASP B 1 484 ? 14.086 39.25 2.533 1 97.38 484 ASP B O 1
ATOM 8038 N N . LEU B 1 485 ? 12.211 38.312 3.217 1 97.62 485 LEU B N 1
ATOM 8039 C CA . LEU B 1 485 ? 12.094 39.188 4.375 1 97.62 485 LEU B CA 1
ATOM 8040 C C . LEU B 1 485 ? 13.258 39 5.336 1 97.62 485 LEU B C 1
ATOM 8042 O O . LEU B 1 485 ? 13.812 39.969 5.859 1 97.62 485 LEU B O 1
ATOM 8046 N N . LEU B 1 486 ? 13.602 37.75 5.559 1 97.38 486 LEU B N 1
ATOM 8047 C CA . LEU B 1 486 ? 14.734 37.438 6.426 1 97.38 486 LEU B CA 1
ATOM 8048 C C . LEU B 1 486 ? 16.016 38.062 5.902 1 97.38 486 LEU B C 1
ATOM 8050 O O . LEU B 1 486 ? 16.797 38.625 6.676 1 97.38 486 LEU B O 1
ATOM 8054 N N . GLN B 1 487 ? 16.219 38.031 4.668 1 97.31 487 GLN B N 1
ATOM 8055 C CA . GLN B 1 487 ? 17.406 38.625 4.051 1 97.31 487 GLN B CA 1
ATOM 8056 C C . GLN B 1 487 ? 17.438 40.125 4.262 1 97.31 487 GLN B C 1
ATOM 8058 O O . GLN B 1 487 ? 18.5 40.688 4.52 1 97.31 487 GLN B O 1
ATOM 8063 N N . GLN B 1 488 ? 16.312 40.719 4.133 1 97.62 488 GLN B N 1
ATOM 8064 C CA . GLN B 1 488 ? 16.25 42.156 4.348 1 97.62 488 GLN B CA 1
ATOM 8065 C C . GLN B 1 488 ? 16.547 42.5 5.801 1 97.62 488 GLN B C 1
ATOM 8067 O O . GLN B 1 488 ? 17.344 43.406 6.082 1 97.62 488 GLN B O 1
ATOM 8072 N N . PHE B 1 489 ? 15.93 41.812 6.676 1 97.5 489 PHE B N 1
ATOM 8073 C CA . PHE B 1 489 ? 16.062 42.094 8.102 1 97.5 489 PHE B CA 1
ATOM 8074 C C . PHE B 1 489 ? 17.484 41.844 8.57 1 97.5 489 PHE B C 1
ATOM 8076 O O . PHE B 1 489 ? 17.969 42.531 9.477 1 97.5 489 PHE B O 1
ATOM 8083 N N . THR B 1 490 ? 18.156 40.938 7.953 1 97 490 THR B N 1
ATOM 8084 C CA . THR B 1 490 ? 19.484 40.562 8.414 1 97 490 THR B CA 1
ATOM 8085 C C . THR B 1 490 ? 20.562 41.344 7.633 1 97 490 THR B C 1
ATOM 8087 O O . THR B 1 490 ? 21.75 41.094 7.828 1 97 490 THR B O 1
ATOM 8090 N N . SER B 1 491 ? 20.125 42.125 6.766 1 96.38 491 SER B N 1
ATOM 8091 C CA . SER B 1 491 ? 21.078 42.938 6.02 1 96.38 491 SER B CA 1
ATOM 8092 C C . SER B 1 491 ? 21.797 43.906 6.938 1 96.38 491 SER B C 1
ATOM 8094 O O . SER B 1 491 ? 21.203 44.469 7.863 1 96.38 491 SER B O 1
ATOM 8096 N N . LEU B 1 492 ? 23.016 44.25 6.625 1 93.75 492 LEU B N 1
ATOM 8097 C CA . LEU B 1 492 ? 23.844 45.156 7.418 1 93.75 492 LEU B CA 1
ATOM 8098 C C . LEU B 1 492 ? 23.328 46.594 7.312 1 93.75 492 LEU B C 1
ATOM 8100 O O . LEU B 1 492 ? 23.578 47.406 8.203 1 93.75 492 LEU B O 1
ATOM 8104 N N . THR B 1 493 ? 22.641 46.875 6.324 1 94.75 493 THR B N 1
ATOM 8105 C CA . THR B 1 493 ? 22.203 48.219 6.07 1 94.75 493 THR B CA 1
ATOM 8106 C C . THR B 1 493 ? 20.766 48.438 6.57 1 94.75 493 THR B C 1
ATOM 8108 O O . THR B 1 493 ? 20.219 49.531 6.43 1 94.75 493 THR B O 1
ATOM 8111 N N . PHE B 1 494 ? 20.172 47.406 7.16 1 96.5 494 PHE B N 1
ATOM 8112 C CA . PHE B 1 494 ? 18.797 47.594 7.613 1 96.5 494 PHE B CA 1
ATOM 8113 C C . PHE B 1 494 ? 18.734 48.531 8.797 1 96.5 494 PHE B C 1
ATOM 8115 O O . PHE B 1 494 ? 19.484 48.406 9.766 1 96.5 494 PHE B O 1
ATOM 8122 N N . ASP B 1 495 ? 17.812 49.5 8.773 1 95.38 495 ASP B N 1
ATOM 8123 C CA . ASP B 1 495 ? 17.656 50.5 9.836 1 95.38 495 ASP B CA 1
ATOM 8124 C C . ASP B 1 495 ? 16.828 49.938 10.992 1 95.38 495 ASP B C 1
ATOM 8126 O O . ASP B 1 495 ? 15.602 49.844 10.906 1 95.38 495 ASP B O 1
ATOM 8130 N N . LYS B 1 496 ? 17.469 49.688 12.086 1 93.88 496 LYS B N 1
ATOM 8131 C CA . LYS B 1 496 ? 16.766 49.125 13.242 1 93.88 496 LYS B CA 1
ATOM 8132 C C . LYS B 1 496 ? 16.672 50.156 14.375 1 93.88 496 LYS B C 1
ATOM 8134 O O . LYS B 1 496 ? 16.531 49.781 15.539 1 93.88 496 LYS B O 1
ATOM 8139 N N . LYS B 1 497 ? 16.766 51.312 14.016 1 95.38 497 LYS B N 1
ATOM 8140 C CA . LYS B 1 497 ? 16.641 52.375 15.031 1 95.38 497 LYS B CA 1
ATOM 8141 C C . LYS B 1 497 ? 15.188 52.531 15.477 1 95.38 497 LYS B C 1
ATOM 8143 O O . LYS B 1 497 ? 14.289 52.625 14.641 1 95.38 497 LYS B O 1
ATOM 8148 N N . MET B 1 498 ? 15.008 52.594 16.828 1 96.38 498 MET B N 1
ATOM 8149 C CA . MET B 1 498 ? 13.664 52.781 17.344 1 96.38 498 MET B CA 1
ATOM 8150 C C . MET B 1 498 ? 13.203 54.219 17.125 1 96.38 498 MET B C 1
ATOM 8152 O O . MET B 1 498 ? 13.961 55.156 17.391 1 96.38 498 MET B O 1
ATOM 8156 N N . LYS B 1 499 ? 12.008 54.406 16.594 1 94.75 499 LYS B N 1
ATOM 8157 C CA . LYS B 1 499 ? 11.383 55.719 16.453 1 94.75 499 LYS B CA 1
ATOM 8158 C C . LYS B 1 499 ? 10.172 55.844 17.375 1 94.75 499 LYS B C 1
ATOM 8160 O O . LYS B 1 499 ? 9.242 55.031 17.312 1 94.75 499 LYS B O 1
ATOM 8165 N N . PHE B 1 500 ? 10.211 56.844 18.219 1 95.88 500 PHE B N 1
ATOM 8166 C CA . PHE B 1 500 ? 9.109 57.125 19.141 1 95.88 500 PHE B CA 1
ATOM 8167 C C . PHE B 1 500 ? 8.336 58.375 18.703 1 95.88 500 PHE B C 1
ATOM 8169 O O . PHE B 1 500 ? 8.922 59.406 18.438 1 95.88 500 PHE B O 1
ATOM 8176 N N . TYR B 1 501 ? 7.066 58.25 18.625 1 95.62 501 TYR B N 1
ATOM 8177 C CA . TYR B 1 501 ? 6.203 59.312 18.188 1 95.62 501 TYR B CA 1
ATOM 8178 C C . TYR B 1 501 ? 5.426 59.938 19.344 1 95.62 501 TYR B C 1
ATOM 8180 O O . TYR B 1 501 ? 5.129 59.219 20.328 1 95.62 501 TYR B O 1
ATOM 8188 N N . ASN B 1 502 ? 5.059 61.188 19.188 1 93.75 502 ASN B N 1
ATOM 8189 C CA . ASN B 1 502 ? 4.34 61.875 20.25 1 93.75 502 ASN B CA 1
ATOM 8190 C C . ASN B 1 502 ? 2.832 61.844 20.031 1 93.75 502 ASN B C 1
ATOM 8192 O O . ASN B 1 502 ? 2.055 62.094 20.953 1 93.75 502 ASN B O 1
ATOM 8196 N N . SER B 1 503 ? 2.455 61.594 18.844 1 93.75 503 SER B N 1
ATOM 8197 C CA . SER B 1 503 ? 1.038 61.562 18.5 1 93.75 503 SER B CA 1
ATOM 8198 C C . SER B 1 503 ? 0.766 60.469 17.469 1 93.75 503 SER B C 1
ATOM 8200 O O . SER B 1 503 ? 1.698 59.844 16.922 1 93.75 503 SER B O 1
ATOM 8202 N N . GLU B 1 504 ? -0.485 60.188 17.297 1 94.69 504 GLU B N 1
ATOM 8203 C CA . GLU B 1 504 ? -0.893 59.25 16.266 1 94.69 504 GLU B CA 1
ATOM 8204 C C . GLU B 1 504 ? -0.542 59.75 14.875 1 94.69 504 GLU B C 1
ATOM 8206 O O . GLU B 1 504 ? -0.631 60.969 14.602 1 94.69 504 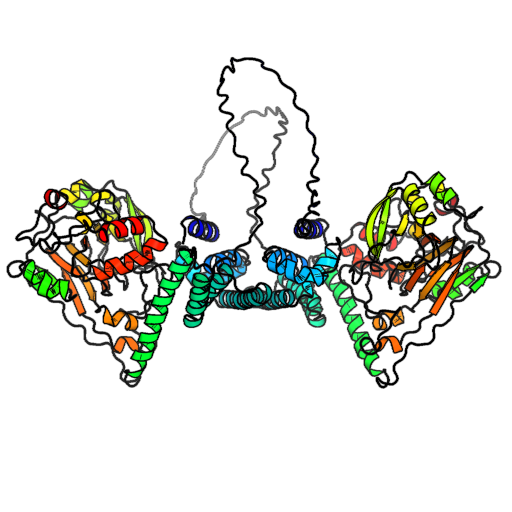GLU B O 1
ATOM 8211 N N . ILE B 1 505 ? -0.196 58.906 14.031 1 94.56 505 ILE B N 1
ATOM 8212 C CA . ILE B 1 505 ? 0.307 59.312 12.727 1 94.56 505 ILE B CA 1
ATOM 8213 C C . ILE B 1 505 ? -0.7 58.938 11.641 1 94.56 505 ILE B C 1
ATOM 8215 O O . ILE B 1 505 ? -1.234 57.812 11.641 1 94.56 505 ILE B O 1
ATOM 8219 N N . PRO B 1 506 ? -0.916 59.844 10.711 1 93.25 506 PRO B N 1
ATOM 8220 C CA . PRO B 1 506 ? -1.805 59.531 9.594 1 93.25 506 PRO B CA 1
ATOM 8221 C C . PRO B 1 506 ? -1.254 58.406 8.719 1 93.25 506 PRO B C 1
ATOM 8223 O O . PRO B 1 506 ? -0.036 58.219 8.625 1 93.25 506 PRO B O 1
ATOM 8226 N N . TRP B 1 507 ? -2.119 57.719 8.086 1 93.75 507 TRP B N 1
ATOM 8227 C CA . TRP B 1 507 ? -1.771 56.562 7.254 1 93.75 507 TRP B CA 1
ATOM 8228 C C . TRP B 1 507 ? -0.729 56.938 6.207 1 93.75 507 TRP B C 1
ATOM 8230 O O . TRP B 1 507 ? 0.233 56.219 5.984 1 93.75 507 TRP B O 1
ATOM 8240 N N . SER B 1 508 ? -0.896 58.062 5.59 1 91.56 508 SER B N 1
ATOM 8241 C CA . SER B 1 508 ? 0.015 58.531 4.543 1 91.56 508 SER B CA 1
ATOM 8242 C C . SER B 1 508 ? 1.432 58.688 5.082 1 91.56 508 SER B C 1
ATOM 8244 O O . SER B 1 508 ? 2.402 58.344 4.41 1 91.56 508 SER B O 1
ATOM 8246 N N . GLU B 1 509 ? 1.484 59.156 6.242 1 92.75 509 GLU B N 1
ATOM 8247 C CA . GLU B 1 509 ? 2.791 59.344 6.867 1 92.75 509 GLU B CA 1
ATOM 8248 C C . GLU B 1 509 ? 3.389 58.031 7.305 1 92.75 509 GLU B C 1
ATOM 8250 O O . GLU B 1 509 ? 4.602 57.812 7.219 1 92.75 509 GLU B O 1
ATOM 8255 N N . PHE B 1 510 ? 2.566 57.156 7.746 1 94.38 510 PHE B N 1
ATOM 8256 C CA . PHE B 1 510 ? 2.986 55.844 8.188 1 94.38 510 PHE B CA 1
ATOM 8257 C C . PHE B 1 510 ? 3.615 55.062 7.039 1 94.38 510 PHE B C 1
ATOM 8259 O O . PHE B 1 510 ? 4.582 54.312 7.238 1 94.38 510 PHE B O 1
ATOM 8266 N N . LYS B 1 511 ? 3.1 55.25 5.863 1 91.44 511 LYS B N 1
ATOM 8267 C CA . LYS B 1 511 ? 3.557 54.5 4.699 1 91.44 511 LYS B CA 1
ATOM 8268 C C . LYS B 1 511 ? 4.688 55.25 3.982 1 91.44 511 LYS B C 1
ATOM 8270 O O . LYS B 1 511 ? 5.277 54.688 3.039 1 91.44 511 LYS B O 1
ATOM 8275 N N . SER B 1 512 ? 5.047 56.438 4.371 1 82.56 512 SER B N 1
ATOM 8276 C CA . SER B 1 512 ? 6.105 57.188 3.727 1 82.56 512 SER B CA 1
ATOM 8277 C C . SER B 1 512 ? 7.477 56.812 4.273 1 82.56 512 SER B C 1
ATOM 8279 O O . SER B 1 512 ? 7.598 56.406 5.434 1 82.56 512 SER B O 1
#

Secondary structure (DSSP, 8-state):
--HHHHHHHHHHHHT-S------------------------------------------------PPPPHHHHHHHHHHTS-HHHHHHTGGGS---S-HHHHHHHHHHSHHHHHHHHHHHHHHHHHHHHH---HHHHHHHHHHHHHTT-HHHHHHHHHHHHHHTTTS--HHHHHHHHHHHHHHHHHHHHHHHHTT---GGG--PPPPEEPEEEEGGG--HHHHIIIIITTT--EEEES--SBSS---HHHHHHHHTT-EEEEEEE-TT-SSGGGEEEEEEEEHHHHHHHHHTS-TT----GGG---BEEEEEHHHH-HHHHTTBEE-GGG---GGGGSPTT-TTTT--SEEEEE-TT-EEEEE--GGG-EEEEEEEESEEEEEE--GGGGGGG-EE-SSSSS-EE---SSS--TTT-GGGGG---EEEEEETT-EEEE-TT--EEEEE-SSEEEEEEEE--GGGHHHHHHHHHHHTTT-HHHHHHHHHHTSTT--------SS-EEHHHHT-/--HHHHHHHHHHHHT-S------------------------------------------------PPPPHHHHHHHHHHTS-HHHHHHTGGGS---S-HHHHHHHHHHSHHHHHHHHHHHHHHHHHHHHH---HHHHHHHHHHHHHTT-HHHHHHHHHHHHHHTTTS--HHHHHHHHHHHHHHHHHHHHHHHHTT---GGG--PPPPEEPEEEEGGG--HHHHIIIIITTT--EEEES--SBSS---HHHHHHHHTT-EEEEEEE-TT-SSGGGEEEEEEEEHHHHHHHHHTS-TT----GGG---BEEEEEHHHH-HHHHTTBEE-GGG---GGGGSPTT-TTTT--SEEEEE-TT-EEEEE--GGG-EEEEEEEESEEEEEE--GGGGGGG-EE-SSSSS-EE---SSS--TTT-GGGGG---EEEEEETT-EEEE-TT--EEEEESSSEEEEEEEE--GGGHHHHHHHHHHHTTT-HHHHHHHHHHTSTT--------SS-EEHHHHT-

pLDDT: mean 84.82, std 23.56, range [14.95, 98.75]

Solvent-accessible surface area (backbone atoms only — not comparable to full-atom values): 55622 Å² total; per-residue (Å²): 119,54,70,67,59,50,48,51,50,38,61,64,50,59,74,50,74,76,74,74,70,71,74,70,67,76,65,76,87,76,85,84,90,83,82,82,83,77,80,80,72,83,62,81,69,71,75,68,74,64,76,66,66,67,63,70,67,73,58,75,57,72,65,69,57,72,61,60,40,40,68,58,46,48,51,58,52,57,68,67,49,42,62,62,56,54,58,69,43,50,85,73,36,51,92,60,88,47,56,67,29,33,48,54,36,49,52,66,34,68,72,43,42,52,50,50,53,50,48,48,53,51,51,53,52,46,36,73,72,65,38,95,44,35,54,55,27,36,20,47,11,40,40,27,42,73,69,69,38,43,66,64,11,39,53,28,20,51,48,16,38,58,70,30,61,91,64,50,54,42,63,48,49,36,50,35,52,46,43,46,52,50,42,51,35,51,52,51,38,60,59,50,58,74,71,54,73,58,80,90,69,63,50,74,54,77,66,38,76,53,50,75,45,47,45,89,79,46,50,32,66,52,42,39,66,67,19,51,57,61,52,39,52,35,36,35,30,82,51,75,45,40,91,59,76,65,42,72,66,55,47,33,73,73,38,21,83,42,75,42,68,20,26,38,63,38,82,83,38,65,36,64,27,21,44,39,81,67,50,76,43,36,44,35,60,49,52,54,53,51,68,69,50,64,70,78,55,77,62,52,74,90,62,56,92,43,24,43,60,72,44,34,24,51,72,73,30,49,77,61,42,64,54,34,29,41,50,24,76,63,61,45,31,49,50,67,71,52,63,89,86,39,71,68,46,56,48,48,44,16,38,32,40,37,42,33,70,49,55,41,45,48,25,48,56,68,61,24,29,28,38,37,38,40,27,49,34,40,32,33,39,39,39,37,30,49,50,87,35,48,45,42,37,46,62,41,59,85,82,45,89,58,40,31,49,68,57,43,83,90,68,68,51,52,86,84,40,51,47,42,40,74,38,66,39,28,34,48,72,52,35,54,52,27,32,38,42,42,33,44,50,27,37,33,31,41,34,23,69,27,52,29,33,34,38,30,37,70,42,41,44,81,62,34,40,67,50,26,52,56,40,29,58,51,44,27,45,77,30,70,53,37,35,52,46,44,52,50,70,67,35,90,80,50,81,80,73,87,54,76,38,93,52,62,36,48,36,71,61,63,75,98,120,55,69,66,60,50,47,50,52,39,60,63,51,57,74,50,73,82,71,79,71,69,74,70,70,76,68,73,79,72,84,73,86,76,87,79,85,80,81,86,77,83,71,78,72,74,74,69,74,65,75,68,67,68,63,70,69,72,58,75,57,73,65,70,60,72,61,58,41,39,70,56,47,50,51,56,53,56,68,66,48,41,60,62,57,54,60,69,43,50,84,74,37,53,92,61,86,48,52,68,31,35,49,53,35,49,51,67,34,67,72,44,42,51,50,51,53,51,46,47,53,51,51,52,52,47,36,73,73,65,40,93,44,36,55,58,26,36,20,47,10,42,40,28,42,72,70,70,37,43,67,63,11,38,53,28,20,50,49,16,38,57,69,30,63,92,64,49,54,41,63,50,50,35,50,35,52,44,42,46,53,51,42,50,34,50,50,51,37,60,60,49,60,72,72,53,74,58,79,91,70,64,51,76,54,78,68,38,76,55,49,73,44,47,45,89,79,46,50,31,64,52,42,40,66,67,19,52,58,60,53,40,52,34,37,36,31,84,52,76,44,40,91,60,79,65,42,73,65,55,46,34,72,73,37,21,84,42,74,44,68,21,26,38,65,40,81,84,38,65,36,62,28,22,44,39,81,67,50,76,44,36,43,33,60,49,51,54,53,52,67,69,50,63,71,79,57,77,63,52,75,91,61,57,90,43,24,43,60,72,42,34,24,53,73,76,31,48,78,62,41,63,54,33,28,42,52,24,76,61,60,47,31,48,49,65,74,52,63,88,88,37,70,69,45,57,47,48,45,17,38,33,41,37,42,35,68,49,54,41,44,50,26,48,56,68,61,26,29,29,35,36,39,38,27,47,32,40,31,34,38,38,39,38,31,50,50,88,34,47,46,43,36,45,62,40,58,84,83,47,88,58,40,32,50,70,58,43,82,89,68,68,52,52,87,86,41,52,48,41,40,73,40,66,40,27,35,48,73,50,37,54,52,27,32,37,42,42,36,43,51,28,36,32,30,41,34,24,70,29,54,28,32,32,37,30,35,69,41,41,43,81,63,34,41,67,50,25,52,56,40,28,59,51,43,27,44,75,30,69,52,36,34,54,45,45,52,50,68,67,36,89,80,51,80,80,72,86,54,77,38,93,50,62,37,47,36,72,60,63,74,99

Foldseek 3Di:
DPPVVVVVVCVVCVVDDDPPPPPPPVDDDDDDDDDDDDDDDPPPPPVPVPPCPVPPPPPPPPPPPQDDALLVVLVVVVVPDDPVVVVVCVVQAFPDPDSLRRSLSSCPDPVNLVVLVVVLVVLVVVCVVPNDELRSLQNNLRSCVSNVNLVSSLVSLVSSQVVPVVDGQLVSVLSNVQSVVVVVLVVVVVVLVVVFDDPVPFDFDDAAAAAEEEPVPDFLVNCCVPDQLVQGKYKYFPADFFPAQQDLVNCCVQQQAFKAWFWAATPSGFDFLNIDTDDIDGSNVLSVVQVPDDLPPPQPSVRASTKQPQAFCQVRGVPVQQRTWAFLNFLQFLLLQDDPPAPQNRSDWGKIWHAAFGKRHKWFDPLQWKKKKAWAAAKKKKKKWDLVCVSLQDWHNSDASITDGPADPPDGDCVVRVSSSVTHMYMDMHHHRMMMIGYTNMIMMMGGRHGTIMIMGIGDAPSRLVSNLVSLVSVVSPDVSSVSVNCQSPDPPRDRDGDGDRGTGGPVVSND/DPPVVVVVVCVVCVVPDDDPPPPPPVPPPDDDDDDDDDDDDDPPPPVPVPVCPVPPPPPPPPPPPQDDALLVVLVVVVVPDDPVVVVVCVVQAFPDPDSLRRSLSSCPDPVNLVVLVVVLVVLVVVCVVPNDELRSLQNNLRSCVSNVNLVSSLVSLVSSQVVPVVDGQLVSLLSNVQSVVVVVLVVVVVVLVVVFDDPVPFDFDDAAAAAEEEPVVDFLVNCCVPDQLVQGKYKYFPADFFPAQQDLVNCCVQFQAFKAWFWAATPSGFDFLRIDTDDIDGSNVLSVVQVPDDLPPPQPSVRASTKQPQAFCQVRGVPVQQRTWAFLNFLQFLLLQDDPPAPQNRSDWGKIWHAAFGKRHKWFDPLQWKKKKAWAAAKKKKKKWPLVCVSLQDWHNSDASITDGPADPPDGDCVVRVSSSVTHMYMDMHHHRMMMIGYTNMIMMMGGRHGTIMIMGIGDAPSRLVSNLVSLVSVVSPDVSSVSVNCQSPDPPRDRDGDGDRGTGGPVVSND

Sequence (1024 aa):
MSVCEQEEAAEMISEWPVIEQEVHVPVKKSSNSVHLTKRKHKVEEENDVQSFKTKRAHTLCTSNFEEPLVKVAVAKWWRRQPEEVKNHYTDNLPCSENSDTVLAGIMRLEITQSFMRSEVTRLKDIIKIIGPSSNVQAALGSFFEKLEDFDPAKHHLEKAVLLNSDNPDSEHKWLLGRVSKQVKVQRDQRSALHSLPSSSNLSMPVYQKVDRVSAEDLTSERFYEEYSSKQRPVIITDLRVTASPMSPQDIKTHAGDCVVTLKHSVQNSCEWARLENKEKITVSDYIDRIEGLDDESQLDRNASPGYLFDWSLPIHCPRLVEKIRIPRYFAGDFLQRTREGSLYRDSWPSLFVAPAGLCSELHVDAFGSNFWMAVFQGSKRWVFFPQSDLPYLYPQYPNSMDPVFEADIRNPNLENQPLLHLTHPSECILSEGEVLFVPAGCPHRVENLTKSVAISANFVDLSNWDNVLEELELNALVDPRSQDLLQQFTSLTFDKKMKFYNSEIPWSEFKSMSVCEQEEAAEMISEWPVIEQEVHVPVKKSSNSVHLTKRKHKVEEENDVQSFKTKRAHTLCTSNFEEPLVKVAVAKWWRRQPEEVKNHYTDNLPCSENSDTVLAGIMRLEITQSFMRSEVTRLKDIIKIIGPSSNVQAALGSFFEKLEDFDPAKHHLEKAVLLNSDNPDSEHKWLLGRVSKQVKVQRDQRSALHSLPSSSNLSMPVYQKVDRVSAEDLTSERFYEEYSSKQRPVIITDLRVTASPMSPQDIKTHAGDCVVTLKHSVQNSCEWARLENKEKITVSDYIDRIEGLDDESQLDRNASPGYLFDWSLPIHCPRLVEKIRIPRYFAGDFLQRTREGSLYRDSWPSLFVAPAGLCSELHVDAFGSNFWMAVFQGSKRWVFFPQSDLPYLYPQYPNSMDPVFEADIRNPNLENQPLLHLTHPSECILSEGEVLFVPAGCPHRVENLTKSVAISANFVDLSNWDNVLEELELNALVDPRSQDLLQQFTSLTFDKKMKFYNSEIPWSEFKS

Radius of gyration: 41.65 Å; Cα contacts (8 Å, |Δi|>4): 1800; chains: 2; bounding box: 96×123×94 Å

Nearest PDB structures (foldseek):
  6f4t-assembly1_A  TM=8.642E-01  e=8.671E-15  Homo sapiens
  6f4o-assembly1_A  TM=8.309E-01  e=7.747E-15  Homo sapiens
  6ax3-assembly1_A  TM=8.439E-01  e=7.747E-15  Homo sapiens
  6f4n-assembly2_B  TM=7.802E-01  e=1.078E-15  Homo sapiens
  6f4m-assembly1_A  TM=8.017E-01  e=3.327E-15  Homo sapiens